Protein AF-A0A0S8ETC2-F1 (afdb_monomer_lite)

Radius of gyration: 51.63 Å; chains: 1; bounding box: 106×114×141 Å

pLDDT: mean 85.37, std 13.75, range [19.75, 98.19]

Sequence (988 aa):
MWVIIGAAGIAVIIIAAILFFALSGGGDYMVLGFPSRSGKMDVELLRLGDSVQDAVRLVNDAEVGFDNLVVFDDAEFDKIIESGGFLPASDYVFVIYRDDEEIFIEYMKIGDDRTEIAVEAEGALNVSVYPDSNTLLYSEKKNERTRCFYVPFGEFETRLGRGDRCYFSPDGTKIFVEEIDVDEYNLSVVDVKSGKETKLISQDEPIEDFIVSGDGEYIVYQEITSSGYQLFMVDTKEGKEDPIGEDYYSILNFQFLPMGHNGFFVAENYDGTLSLIDFEDANTVTSALYLTAMSGPSGKHLIYTVGDEEEENTIYSYSFSRGASEEILNGKAIIFSILDSPEKVIIFDIDTDDEAVLAYTCDMDGGNLVEMLDEELIEFEGVFHALGQKSIFLLFETEDGMALYATSTDSDTEGYYLIEEWFDIELLTQSTDDKTLVFAGMEDDGDDFTLYSVEIAENGRIIELDDTGDRFRNAVFTPNNKSVIYTVVTGSNPDDVVVNQVSAFGEGRPEELFDEAILVDVAWGDLRPFGFLDWYVVQQGTSYCPGATLLVDAVEVESELVDEEGACFRMTASEGDIVTFATYTDQPSANFDLFMSLYDRDGILLGENDDSEWNLDPRLTYTFEDAGIYFLKVNERNDALGEFRIEMGLREDALEDARQIEVDDTARGTITGDSGLYFPSEDAELYGDIYYFEADEDSHVVIEVTTATRSDLDPFVILLNADGEQIGWDDNSGGGSDARIFHSIGTPERFYFVVTDANEGGPPATGDDFSYEVSISYREGVSVAVLDYSSRGGMTYYSGTPENYYQKIVDMLAADTTGIFINVDVVTDLSASTLSQYDRLVLPDNGVPDDDLEAVERWFTAGKTILVTDSAASYIAYTGFMWADAAGDHGEKDYWEYRTISPLEIVASSGTTAGFSVGQTLSTKETDAWLYVDKLPADATLLAVYANDSNLAGIVERVVPGHGKIVFFGPMVRDVDDWGTLIANALR

Structure (mmCIF, N/CA/C/O backbone):
data_AF-A0A0S8ETC2-F1
#
_entry.id   AF-A0A0S8ETC2-F1
#
loop_
_atom_site.group_PDB
_atom_site.id
_atom_site.type_symbol
_atom_site.label_atom_id
_atom_site.label_alt_id
_atom_site.label_comp_id
_atom_site.label_asym_id
_atom_site.label_entity_id
_atom_site.label_seq_id
_atom_site.pdbx_PDB_ins_code
_atom_site.Cartn_x
_atom_site.Cartn_y
_atom_site.Cartn_z
_atom_site.occupancy
_atom_site.B_iso_or_equiv
_atom_site.auth_seq_id
_atom_site.auth_comp_id
_atom_site.auth_asym_id
_atom_site.auth_atom_id
_atom_site.pdbx_PDB_model_num
ATOM 1 N N . MET A 1 1 ? -29.036 -61.890 17.347 1.00 29.09 1 MET A N 1
ATOM 2 C CA . MET A 1 1 ? -28.087 -62.894 17.870 1.00 29.09 1 MET A CA 1
ATOM 3 C C . MET A 1 1 ? -27.467 -62.269 19.109 1.00 29.09 1 MET A C 1
ATOM 5 O O . MET A 1 1 ? -26.798 -61.278 18.912 1.00 29.09 1 MET A O 1
ATOM 9 N N . TRP A 1 2 ? -27.840 -62.759 20.307 1.00 20.88 2 TRP A N 1
ATOM 10 C CA . TRP A 1 2 ? -27.215 -62.644 21.653 1.00 20.88 2 TRP A CA 1
ATOM 11 C C . TRP A 1 2 ? -26.435 -61.363 22.065 1.00 20.88 2 TRP A C 1
ATOM 13 O O . TRP A 1 2 ? -25.627 -60.899 21.287 1.00 20.88 2 TRP A O 1
ATOM 23 N N . VAL A 1 3 ? -26.423 -60.793 23.283 1.00 20.81 3 VAL A N 1
ATOM 24 C CA . VAL A 1 3 ? -27.084 -60.878 24.611 1.00 20.81 3 VAL A CA 1
ATOM 25 C C . VAL A 1 3 ? -26.464 -59.705 25.438 1.00 20.81 3 VAL A C 1
ATOM 27 O O . VAL A 1 3 ? -25.248 -59.576 25.426 1.00 20.81 3 VAL A O 1
ATOM 30 N N . ILE A 1 4 ? -27.291 -58.861 26.090 1.00 22.94 4 ILE A N 1
ATOM 31 C CA . ILE A 1 4 ? -27.287 -58.376 27.511 1.00 22.94 4 ILE A CA 1
ATOM 32 C C . ILE A 1 4 ? -25.914 -58.266 28.259 1.00 22.94 4 ILE A C 1
ATOM 34 O O . ILE A 1 4 ? -25.164 -59.233 28.259 1.00 22.94 4 ILE A O 1
ATOM 38 N N . ILE A 1 5 ? -25.521 -57.188 28.975 1.00 23.19 5 ILE A N 1
ATOM 39 C CA . ILE A 1 5 ? -25.886 -56.669 30.340 1.00 23.19 5 ILE A CA 1
ATOM 40 C C . ILE A 1 5 ? -24.960 -55.437 30.574 1.00 23.19 5 ILE A C 1
ATOM 42 O O . ILE A 1 5 ? -23.805 -55.516 30.183 1.00 23.19 5 ILE A O 1
ATOM 46 N N . GLY A 1 6 ? -25.307 -54.311 31.213 1.00 19.75 6 GLY A N 1
ATOM 47 C CA . GLY A 1 6 ? -26.477 -53.924 32.001 1.00 19.75 6 GLY A CA 1
ATOM 48 C C . GLY A 1 6 ? -26.290 -52.554 32.684 1.00 19.75 6 GLY A C 1
ATOM 49 O O . GLY A 1 6 ? -25.161 -52.179 32.963 1.00 19.75 6 GLY A O 1
ATOM 50 N N . ALA A 1 7 ? -27.434 -51.928 33.008 1.00 20.00 7 ALA A N 1
ATOM 51 C CA . ALA A 1 7 ? -27.754 -51.199 34.253 1.00 20.00 7 ALA A CA 1
ATOM 52 C C . ALA A 1 7 ? -26.925 -49.951 34.635 1.00 20.00 7 ALA A C 1
ATOM 54 O O . ALA A 1 7 ? -25.714 -49.944 34.533 1.00 20.00 7 ALA A O 1
ATOM 55 N N . ALA A 1 8 ? -27.446 -48.899 35.261 1.00 20.88 8 ALA A N 1
ATOM 56 C CA . ALA A 1 8 ? -28.764 -48.378 35.618 1.00 20.88 8 ALA A CA 1
ATOM 57 C C . ALA A 1 8 ? -28.421 -47.096 36.405 1.00 20.88 8 ALA A C 1
ATOM 59 O O . ALA A 1 8 ? -27.533 -47.152 37.254 1.00 20.88 8 ALA A O 1
ATOM 60 N N . GLY A 1 9 ? -29.102 -45.973 36.180 1.00 21.11 9 GLY A N 1
ATOM 61 C CA . GLY A 1 9 ? -28.882 -44.788 37.017 1.00 21.11 9 GLY A CA 1
ATOM 62 C C . GLY A 1 9 ? -29.297 -43.484 36.362 1.00 21.11 9 GLY A C 1
ATOM 63 O O . GLY A 1 9 ? -28.463 -42.764 35.836 1.00 21.11 9 GLY A O 1
ATOM 64 N N . ILE A 1 10 ? -30.593 -43.193 36.416 1.00 24.62 10 ILE A N 1
ATOM 65 C CA . ILE A 1 10 ? -31.148 -41.864 36.161 1.00 24.62 10 ILE A CA 1
ATOM 66 C C . ILE A 1 10 ? -30.579 -40.918 37.225 1.00 24.62 10 ILE A C 1
ATOM 68 O O . ILE A 1 10 ? -30.929 -41.037 38.399 1.00 24.62 10 ILE A O 1
ATOM 72 N N . ALA A 1 11 ? -29.717 -39.997 36.807 1.00 19.75 11 ALA A N 1
ATOM 73 C CA . ALA A 1 11 ? -29.446 -38.759 37.516 1.00 19.75 11 ALA A CA 1
ATOM 74 C C . ALA A 1 11 ? -29.977 -37.632 36.632 1.00 19.75 11 ALA A C 1
ATOM 76 O O . ALA A 1 11 ? -29.430 -37.338 35.574 1.00 19.75 11 ALA A O 1
ATOM 77 N N . VAL A 1 12 ? -31.104 -37.065 37.056 1.00 22.89 12 VAL A N 1
ATOM 78 C CA . VAL A 1 12 ? -31.564 -35.754 36.612 1.00 22.89 12 VAL A CA 1
ATOM 79 C C . VAL A 1 12 ? -30.483 -34.771 37.050 1.00 22.89 12 VAL A C 1
ATOM 81 O O . VAL A 1 12 ? -30.397 -34.443 38.232 1.00 22.89 12 VAL A O 1
ATOM 84 N N . ILE A 1 13 ? -29.614 -34.374 36.125 1.00 20.55 13 ILE A N 1
ATOM 85 C CA . ILE A 1 13 ? -28.779 -33.191 36.292 1.00 20.55 13 ILE A CA 1
ATOM 86 C C . ILE A 1 13 ? -29.603 -32.061 35.697 1.00 20.55 13 ILE A C 1
ATOM 88 O O . ILE A 1 13 ? -29.845 -32.011 34.494 1.00 20.55 13 ILE A O 1
ATOM 92 N N . ILE A 1 14 ? -30.114 -31.216 36.586 1.00 21.00 14 ILE A N 1
ATOM 93 C CA . ILE A 1 14 ? -30.571 -29.877 36.244 1.00 21.00 14 ILE A CA 1
ATOM 94 C C . ILE A 1 14 ? -29.328 -29.183 35.684 1.00 21.00 14 ILE A C 1
ATOM 96 O O . ILE A 1 14 ? -28.447 -28.798 36.449 1.00 21.00 14 ILE A O 1
ATOM 100 N N . ILE A 1 15 ? -29.212 -29.115 34.359 1.00 22.47 15 ILE A N 1
ATOM 101 C CA . ILE A 1 15 ? -28.308 -28.171 33.713 1.00 22.47 15 ILE A CA 1
ATOM 102 C C . ILE A 1 15 ? -29.004 -26.828 33.895 1.00 22.47 15 ILE A C 1
ATOM 104 O O . ILE A 1 15 ? -29.907 -26.469 33.145 1.00 22.47 15 ILE A O 1
ATOM 108 N N . ALA A 1 16 ? -28.667 -26.146 34.987 1.00 21.23 16 ALA A N 1
ATOM 109 C CA . ALA A 1 16 ? -28.783 -24.705 35.010 1.00 21.23 16 ALA A CA 1
ATOM 110 C C . ALA A 1 16 ? -27.763 -24.223 33.977 1.00 21.23 16 ALA A C 1
ATOM 112 O O . ALA A 1 16 ? -26.567 -24.200 34.254 1.00 21.23 16 ALA A O 1
ATOM 113 N N . ALA A 1 17 ? -28.232 -23.957 32.759 1.00 23.00 17 ALA A N 1
ATOM 114 C CA . ALA A 1 17 ? -27.534 -23.063 31.857 1.00 23.00 17 ALA A CA 1
ATOM 115 C C . ALA A 1 17 ? -27.609 -21.690 32.530 1.00 23.00 17 ALA A C 1
ATOM 117 O O . ALA A 1 17 ? -28.601 -20.976 32.413 1.00 23.00 17 ALA A O 1
ATOM 118 N N . ILE A 1 18 ? -26.629 -21.413 33.385 1.00 23.84 18 ILE A N 1
ATOM 119 C CA . ILE A 1 18 ? -26.331 -20.052 33.795 1.00 23.84 18 ILE A CA 1
ATOM 120 C C . ILE A 1 18 ? -25.653 -19.473 32.560 1.00 23.84 18 ILE A C 1
ATOM 122 O O . ILE A 1 18 ? -24.524 -19.852 32.256 1.00 23.84 18 ILE A O 1
ATOM 126 N N . LEU A 1 19 ? -26.394 -18.656 31.807 1.00 28.14 19 LEU A N 1
ATOM 127 C CA . LEU A 1 19 ? -25.774 -17.656 30.951 1.00 28.14 19 LEU A CA 1
ATOM 128 C C . LEU A 1 19 ? -24.818 -16.875 31.855 1.00 28.14 19 LEU A C 1
ATOM 130 O O . LEU A 1 19 ? -25.259 -16.253 32.825 1.00 28.14 19 LEU A O 1
ATOM 134 N N . PHE A 1 20 ? -23.520 -16.999 31.602 1.00 28.50 20 PHE A N 1
ATOM 135 C CA . PHE A 1 20 ? -22.532 -16.106 32.178 1.00 28.50 20 PHE A CA 1
ATOM 136 C C . PHE A 1 20 ? -22.699 -14.768 31.457 1.00 28.50 20 PHE A C 1
ATOM 138 O O . PHE A 1 20 ? -22.079 -14.537 30.433 1.00 28.50 20 PHE A O 1
ATOM 145 N N . PHE A 1 21 ? -23.561 -13.900 31.980 1.00 35.59 21 PHE A N 1
ATOM 146 C CA . PHE A 1 21 ? -23.133 -12.513 32.066 1.00 35.59 21 PHE A CA 1
ATOM 147 C C . PHE A 1 21 ? -22.046 -12.519 33.135 1.00 35.59 21 PHE A C 1
ATOM 149 O O . PHE A 1 21 ? -22.265 -13.087 34.216 1.00 35.59 21 PHE A O 1
ATOM 156 N N . ALA A 1 22 ? -20.877 -11.957 32.847 1.00 35.97 22 ALA A N 1
ATOM 157 C CA . ALA A 1 22 ? -19.937 -11.596 33.890 1.00 35.97 22 ALA A CA 1
ATOM 158 C C . ALA A 1 22 ? -20.603 -10.502 34.738 1.00 35.97 22 ALA A C 1
ATOM 160 O O . ALA A 1 22 ? -20.347 -9.317 34.585 1.00 35.97 22 ALA A O 1
ATOM 161 N N . LEU A 1 23 ? -21.518 -10.896 35.631 1.00 40.28 23 LEU A N 1
ATOM 162 C CA . LEU A 1 23 ? -21.873 -10.069 36.768 1.00 40.28 23 LEU A CA 1
ATOM 163 C C . LEU A 1 23 ? -20.545 -9.803 37.465 1.00 40.28 23 LEU A C 1
ATOM 165 O O . LEU A 1 23 ? -19.955 -10.737 38.021 1.00 40.28 23 LEU A O 1
ATOM 169 N N . SER A 1 24 ? -20.063 -8.562 37.401 1.00 49.44 24 SER A N 1
ATOM 170 C CA . SER A 1 24 ? -18.965 -8.153 38.262 1.00 49.44 24 SER A CA 1
ATOM 171 C C . SER A 1 24 ? -19.347 -8.546 39.694 1.00 49.44 24 SER A C 1
ATOM 173 O O . SER A 1 24 ? -20.527 -8.531 40.082 1.00 49.44 24 SER A O 1
ATOM 175 N N . GLY A 1 25 ? -18.370 -8.940 40.508 1.00 51.06 25 GLY A N 1
ATOM 176 C CA . GLY A 1 25 ? -18.619 -9.335 41.897 1.00 51.06 25 GLY A CA 1
ATOM 177 C C . GLY A 1 25 ? -19.242 -8.217 42.748 1.00 51.06 25 GLY A C 1
ATOM 178 O O . GLY A 1 25 ? -19.633 -8.445 43.895 1.00 51.06 25 GLY A O 1
ATOM 179 N N . GLY A 1 26 ? -19.388 -7.018 42.172 1.00 58.09 26 GLY A N 1
ATOM 180 C CA . GLY A 1 26 ? -19.931 -5.825 42.786 1.00 58.09 26 GLY A CA 1
ATOM 181 C C . GLY A 1 26 ? -21.420 -5.821 43.090 1.00 58.09 26 GLY A C 1
ATOM 182 O O . GLY A 1 26 ? -21.820 -5.026 43.923 1.00 58.09 26 GLY A O 1
ATOM 183 N N . GLY A 1 27 ? -22.265 -6.690 42.534 1.00 78.38 27 GLY A N 1
ATOM 184 C CA . GLY A 1 27 ? -23.688 -6.739 42.918 1.00 78.38 27 GLY A CA 1
ATOM 185 C C . GLY A 1 27 ? -24.478 -5.466 42.557 1.00 78.38 27 GLY A C 1
ATOM 186 O O . GLY A 1 27 ? -24.536 -5.104 41.392 1.00 78.38 27 GLY A O 1
ATOM 187 N N . ASP A 1 28 ? -25.117 -4.800 43.533 1.00 86.56 28 ASP A N 1
ATOM 188 C CA . ASP A 1 28 ? -25.993 -3.627 43.300 1.00 86.56 28 ASP A CA 1
ATOM 189 C C . ASP A 1 28 ? -25.261 -2.275 43.492 1.00 86.56 28 ASP A C 1
ATOM 191 O O . ASP A 1 28 ? -25.861 -1.306 43.963 1.00 86.56 28 ASP A O 1
ATOM 195 N N . TYR A 1 29 ? -23.951 -2.209 43.241 1.00 90.69 29 TYR A N 1
ATOM 196 C CA . TYR A 1 29 ? -23.145 -1.000 43.461 1.00 90.69 29 TYR A CA 1
ATOM 197 C C . TYR A 1 29 ? -23.042 -0.117 42.210 1.00 90.69 29 TYR A C 1
ATOM 199 O O . TYR A 1 29 ? -23.080 -0.602 41.083 1.00 90.69 29 TYR A O 1
ATOM 207 N N . MET A 1 30 ? -22.890 1.186 42.439 1.00 91.56 30 MET A N 1
ATOM 208 C CA . MET A 1 30 ? -22.767 2.245 41.439 1.00 91.56 30 MET A CA 1
ATOM 209 C C . MET A 1 30 ? -21.558 3.121 41.761 1.00 91.56 30 MET A C 1
ATOM 211 O O . MET A 1 30 ? -21.268 3.366 42.937 1.00 91.56 30 MET A O 1
ATOM 215 N N . VAL A 1 31 ? -20.908 3.635 40.723 1.00 91.50 31 VAL A N 1
ATOM 216 C CA . VAL A 1 31 ? -19.925 4.715 40.816 1.00 91.50 31 VAL A CA 1
ATOM 217 C C . VAL A 1 31 ? -20.613 6.014 40.407 1.00 91.50 31 VAL A C 1
ATOM 219 O O . VAL A 1 31 ? -21.174 6.118 39.315 1.00 91.50 31 VAL A O 1
ATOM 222 N N . LEU A 1 32 ? -20.591 6.996 41.302 1.00 92.06 32 LEU A N 1
ATOM 223 C CA . LEU A 1 32 ? -21.165 8.322 41.099 1.00 92.06 32 LEU A CA 1
ATOM 224 C C . LEU A 1 32 ? -20.053 9.365 41.051 1.00 92.06 32 LEU A C 1
ATOM 226 O O . LEU A 1 32 ? -19.127 9.335 41.861 1.00 92.06 32 LEU A O 1
ATOM 230 N N . GLY A 1 33 ? -20.168 10.297 40.112 1.00 91.19 33 GLY A N 1
ATOM 231 C CA . GLY A 1 33 ? -19.297 11.457 39.992 1.00 91.19 33 GLY A CA 1
ATOM 232 C C . GLY A 1 33 ? -20.050 12.733 40.349 1.00 91.19 33 GLY A C 1
ATOM 233 O O . GLY A 1 33 ? -21.120 12.973 39.803 1.00 91.19 33 GLY A O 1
ATOM 234 N N . PHE A 1 34 ? -19.490 13.557 41.229 1.00 92.50 34 PHE A N 1
ATOM 235 C CA . PHE A 1 34 ? -20.034 14.858 41.624 1.00 92.50 34 PHE A CA 1
ATOM 236 C C . PHE A 1 34 ? -19.119 15.975 41.103 1.00 92.50 34 PHE A C 1
ATOM 238 O O . PHE A 1 34 ? -18.131 16.327 41.763 1.00 92.50 34 PHE A O 1
ATOM 245 N N . PRO A 1 35 ? -19.361 16.482 39.882 1.00 91.56 35 PRO A N 1
ATOM 246 C CA . PRO A 1 35 ? -18.553 17.539 39.295 1.00 91.56 35 PRO A CA 1
ATOM 247 C C . PRO A 1 35 ? -18.775 18.884 39.995 1.00 91.56 35 PRO A C 1
ATOM 249 O O . PRO A 1 35 ? -19.870 19.264 40.389 1.00 91.56 35 PRO A O 1
ATOM 252 N N . SER A 1 36 ? -17.701 19.652 40.099 1.00 91.31 36 SER A N 1
ATOM 253 C CA . SER A 1 36 ? -17.703 21.054 40.496 1.00 91.31 36 SER A CA 1
ATOM 254 C C . SER A 1 36 ? -17.801 21.958 39.268 1.00 91.31 36 SER A C 1
ATOM 256 O O . SER A 1 36 ? -17.433 21.578 38.157 1.00 91.31 36 SER A O 1
ATOM 258 N N . ARG A 1 37 ? -18.135 23.235 39.477 1.00 88.50 37 ARG A N 1
ATOM 259 C CA . ARG A 1 37 ? -18.111 24.267 38.417 1.00 88.50 37 ARG A CA 1
ATOM 260 C C . ARG A 1 37 ? -16.786 24.409 37.673 1.00 88.50 37 ARG A C 1
ATOM 262 O O . ARG A 1 37 ? -16.765 24.956 36.576 1.00 88.50 37 ARG A O 1
ATOM 269 N N . SER A 1 38 ? -15.673 24.012 38.290 1.00 86.56 38 SER A N 1
ATOM 270 C CA . SER A 1 38 ? -14.352 24.024 37.652 1.00 86.56 38 SER A CA 1
ATOM 271 C C . SER A 1 38 ? -14.089 22.813 36.755 1.00 86.56 38 SER A C 1
ATOM 273 O O . SER A 1 38 ? -13.069 22.810 36.079 1.00 86.56 38 SER A O 1
ATOM 275 N N . GLY A 1 39 ? -14.969 21.808 36.753 1.00 81.62 39 GLY A N 1
ATOM 276 C CA . GLY A 1 39 ? -14.798 20.547 36.025 1.00 81.62 39 GLY A CA 1
ATOM 277 C C . GLY A 1 39 ? -14.082 19.446 36.815 1.00 81.62 39 GLY A C 1
ATOM 278 O O . GLY A 1 39 ? -14.037 18.313 36.355 1.00 81.62 39 GLY A O 1
ATOM 279 N N . LYS A 1 40 ? -13.564 19.743 38.015 1.00 88.06 40 LYS A N 1
ATOM 280 C CA . LYS A 1 40 ? -13.043 18.730 38.952 1.00 88.06 40 LYS A CA 1
ATOM 281 C C . LYS A 1 40 ? -14.180 17.943 39.594 1.00 88.06 40 LYS A C 1
ATOM 283 O O . LYS A 1 40 ? -15.227 18.541 39.827 1.00 88.06 40 LYS A O 1
ATOM 288 N N . MET A 1 41 ? -13.972 16.673 39.927 1.00 87.94 41 MET A N 1
ATOM 289 C CA . MET A 1 41 ? -15.018 15.743 40.358 1.00 87.94 41 MET A CA 1
ATOM 290 C C . MET A 1 41 ? -14.632 14.986 41.638 1.00 87.94 41 MET A C 1
ATOM 292 O O . MET A 1 41 ? -13.505 14.505 41.772 1.00 87.94 41 MET A O 1
ATOM 296 N N . ASP A 1 42 ? -15.581 14.867 42.570 1.00 90.75 42 ASP A N 1
ATOM 297 C CA . ASP A 1 42 ? -15.537 13.858 43.637 1.00 90.75 42 ASP A CA 1
ATOM 298 C C . ASP A 1 42 ? -16.120 12.551 43.081 1.00 90.75 42 ASP A C 1
ATOM 300 O O . ASP A 1 42 ? -17.171 12.574 42.442 1.00 90.75 42 ASP A O 1
ATOM 304 N N . VAL A 1 43 ? -15.467 11.412 43.320 1.00 91.19 43 VAL A N 1
ATOM 305 C CA . VAL A 1 43 ? -15.948 10.099 42.851 1.00 91.19 43 VAL A CA 1
ATOM 306 C C . VAL A 1 43 ? -16.265 9.226 44.054 1.00 91.19 43 VAL A C 1
ATOM 308 O O . VAL A 1 43 ? -15.424 9.047 44.939 1.00 91.19 43 VAL A O 1
ATOM 311 N N . GLU A 1 44 ? -17.475 8.678 44.101 1.00 91.81 44 GLU A N 1
ATOM 312 C CA . GLU A 1 44 ? -17.984 7.919 45.240 1.00 91.81 44 GLU A CA 1
ATOM 313 C C . GLU A 1 44 ? -18.614 6.588 44.800 1.00 91.81 44 GLU A C 1
ATOM 315 O O . GLU A 1 44 ? -19.292 6.496 43.779 1.00 91.81 44 GLU A O 1
ATOM 320 N N . LEU A 1 45 ? -18.394 5.542 45.595 1.00 92.44 45 LEU A N 1
ATOM 321 C CA . LEU A 1 45 ? -18.982 4.216 45.444 1.00 92.44 45 LEU A CA 1
ATOM 322 C C . LEU A 1 45 ? -20.192 4.094 46.377 1.00 92.44 45 LEU A C 1
ATOM 324 O O . LEU A 1 45 ? -20.067 4.242 47.596 1.00 92.44 45 LEU A O 1
ATOM 328 N N . LEU A 1 46 ? -21.359 3.772 45.824 1.00 92.12 46 LEU A N 1
ATOM 329 C CA . LEU A 1 46 ? -22.614 3.697 46.570 1.00 92.12 46 LEU A CA 1
ATOM 330 C C . LEU A 1 46 ? -23.425 2.470 46.160 1.00 92.12 46 LEU A C 1
ATOM 332 O O . LEU A 1 46 ? -23.447 2.079 44.998 1.00 92.12 46 LEU A O 1
ATOM 336 N N . ARG A 1 47 ? -24.141 1.864 47.106 1.00 90.44 47 ARG A N 1
ATOM 337 C CA . ARG A 1 47 ? -25.100 0.806 46.788 1.00 90.44 47 ARG A CA 1
ATOM 338 C C . ARG A 1 47 ? -26.446 1.401 46.377 1.00 90.44 47 ARG A C 1
ATOM 340 O O . ARG A 1 47 ? -26.941 2.329 47.013 1.00 90.44 47 ARG A O 1
ATOM 347 N N . LEU A 1 48 ? -27.082 0.825 45.361 1.00 88.62 48 LEU A N 1
ATOM 348 C CA . LEU A 1 48 ? -28.407 1.236 44.910 1.00 88.62 48 LEU A CA 1
ATOM 349 C C . LEU A 1 48 ? -29.427 1.240 46.064 1.00 88.62 48 LEU A C 1
ATOM 351 O O . LEU A 1 48 ? -29.674 0.215 46.706 1.00 88.62 48 LEU A O 1
ATOM 355 N N . GLY A 1 49 ? -30.047 2.402 46.290 1.00 86.12 49 GLY A N 1
ATOM 356 C CA . GLY A 1 49 ? -31.049 2.639 47.334 1.00 86.12 49 GLY A CA 1
ATOM 357 C C . GLY A 1 49 ? -30.500 3.136 48.678 1.00 86.12 49 GLY A C 1
ATOM 358 O O . GLY A 1 49 ? -31.303 3.486 49.548 1.00 86.12 49 GLY A O 1
ATOM 359 N N . ASP A 1 50 ? -29.177 3.191 48.854 1.00 90.50 50 ASP A N 1
ATOM 360 C CA . ASP A 1 50 ? -28.550 3.796 50.032 1.00 90.50 50 ASP A CA 1
ATOM 361 C C . ASP A 1 50 ? -28.461 5.330 49.894 1.00 90.50 50 ASP A C 1
ATOM 363 O O . ASP A 1 50 ? -28.590 5.905 48.813 1.00 90.50 50 ASP A O 1
ATOM 367 N N . SER A 1 51 ? -28.276 6.019 51.022 1.00 87.88 51 SER A N 1
ATOM 368 C CA . SER A 1 51 ? -28.093 7.475 51.060 1.00 87.88 51 SER A CA 1
ATOM 369 C C . SER A 1 51 ? -26.661 7.833 50.665 1.00 87.88 51 SER A C 1
ATOM 371 O O . SER A 1 51 ? -25.734 7.168 51.113 1.00 87.88 51 SER A O 1
ATOM 373 N N . VAL A 1 52 ? -26.447 8.948 49.956 1.00 86.44 52 VAL A N 1
ATOM 374 C CA . VAL A 1 52 ? -25.093 9.439 49.605 1.00 86.44 52 VAL A CA 1
ATOM 375 C C . VAL A 1 52 ? -24.179 9.627 50.830 1.00 86.44 52 VAL A C 1
ATOM 377 O O . VAL A 1 52 ? -22.968 9.506 50.747 1.00 86.44 52 VAL A O 1
ATOM 380 N N . GLN A 1 53 ? -24.748 9.845 52.022 1.00 86.75 53 GLN A N 1
ATOM 381 C CA . GLN A 1 53 ? -23.972 9.915 53.273 1.00 86.75 53 GLN A CA 1
ATOM 382 C C . GLN A 1 53 ? -23.293 8.594 53.667 1.00 86.75 53 GLN A C 1
ATOM 384 O O . GLN A 1 53 ? -22.386 8.612 54.499 1.00 86.75 53 GLN A O 1
ATOM 389 N N . ASP A 1 54 ? -23.768 7.475 53.122 1.00 88.69 54 ASP A N 1
ATOM 390 C CA . ASP A 1 54 ? -23.223 6.135 53.322 1.00 88.69 54 ASP A CA 1
ATOM 391 C C . ASP A 1 54 ? -22.258 5.736 52.184 1.00 88.69 54 ASP A C 1
ATOM 393 O O . ASP A 1 54 ? -21.723 4.626 52.207 1.00 88.69 54 ASP A O 1
ATOM 397 N N . ALA A 1 55 ? -22.019 6.624 51.206 1.00 90.88 55 ALA A N 1
ATOM 398 C CA . ALA A 1 55 ? -21.106 6.377 50.097 1.00 90.88 55 ALA A CA 1
ATOM 399 C C . ALA A 1 55 ? -19.648 6.280 50.574 1.00 90.88 55 ALA A C 1
ATOM 401 O O . ALA A 1 55 ? -19.211 6.974 51.500 1.00 90.88 55 ALA A O 1
ATOM 402 N N . VAL A 1 56 ? -18.880 5.415 49.916 1.00 92.38 56 VAL A N 1
ATOM 403 C CA . VAL A 1 56 ? -17.437 5.299 50.123 1.00 92.38 56 VAL A CA 1
ATOM 404 C C . VAL A 1 56 ? -16.745 6.183 49.099 1.00 92.38 56 VAL A C 1
ATOM 406 O O . VAL A 1 56 ? -16.878 5.980 47.897 1.00 92.38 56 VAL A O 1
ATOM 409 N N . ARG A 1 57 ? -15.990 7.172 49.569 1.00 91.62 57 ARG A N 1
ATOM 410 C CA . ARG A 1 57 ? -15.242 8.063 48.684 1.00 91.62 57 ARG A CA 1
ATOM 411 C C . ARG A 1 57 ? -14.078 7.324 48.032 1.00 91.62 57 ARG A C 1
ATOM 413 O O . ARG A 1 57 ? -13.248 6.763 48.745 1.00 91.62 57 ARG A O 1
ATOM 420 N N . LEU A 1 58 ? -14.023 7.371 46.704 1.00 90.44 58 LEU A N 1
ATOM 421 C CA . LEU A 1 58 ? -12.902 6.880 45.910 1.00 90.44 58 LEU A CA 1
ATOM 422 C C . LEU A 1 58 ? -11.882 8.001 45.702 1.00 90.44 58 LEU A C 1
ATOM 424 O O . LEU A 1 58 ? -10.722 7.835 46.048 1.00 90.44 58 LEU A O 1
ATOM 428 N N . VAL A 1 59 ? -12.327 9.166 45.218 1.00 89.62 59 VAL A N 1
ATOM 429 C CA . VAL A 1 59 ? -11.460 10.312 44.883 1.00 89.62 59 VAL A CA 1
ATOM 430 C C . VAL A 1 59 ? -12.107 11.623 45.318 1.00 89.62 59 VAL A C 1
ATOM 432 O O . VAL A 1 59 ? -13.327 11.707 45.454 1.00 89.62 59 VAL A O 1
ATOM 435 N N . ASN A 1 60 ? -11.284 12.643 45.573 1.00 90.50 60 ASN A N 1
ATOM 436 C CA . ASN A 1 60 ? -11.723 13.960 46.021 1.00 90.50 60 ASN A CA 1
ATOM 437 C C . ASN A 1 60 ? -11.090 15.091 45.197 1.00 90.50 60 ASN A C 1
ATOM 439 O O . ASN A 1 60 ? -9.870 15.227 45.218 1.00 90.50 60 ASN A O 1
ATOM 443 N N . ASP A 1 61 ? -11.910 15.969 44.618 1.00 89.00 61 ASP A N 1
ATOM 444 C CA . ASP A 1 61 ? -11.524 17.211 43.927 1.00 89.00 61 ASP A CA 1
ATOM 445 C C . ASP A 1 61 ? -10.400 17.027 42.888 1.00 89.00 61 ASP A C 1
ATOM 447 O O . ASP A 1 61 ? -9.432 17.798 42.826 1.00 89.00 61 ASP A O 1
ATOM 451 N N . ALA A 1 62 ? -10.534 15.989 42.063 1.00 85.94 62 ALA A N 1
ATOM 452 C CA . ALA A 1 62 ? -9.560 15.654 41.033 1.00 85.94 62 ALA A CA 1
ATOM 453 C C . ALA A 1 62 ? -10.091 15.949 39.630 1.00 85.94 62 ALA A C 1
ATOM 455 O O . ALA A 1 62 ? -11.299 16.020 39.405 1.00 85.94 62 ALA A O 1
ATOM 456 N N . GLU A 1 63 ? -9.187 16.128 38.673 1.00 85.38 63 GLU A N 1
ATOM 457 C CA . GLU A 1 63 ? -9.566 16.055 37.265 1.00 85.38 63 GLU A CA 1
ATOM 458 C C . GLU A 1 63 ? -9.774 14.581 36.929 1.00 85.38 63 GLU A C 1
ATOM 460 O O . GLU A 1 63 ? -8.949 13.748 37.292 1.00 85.38 63 GLU A O 1
ATOM 465 N N . VAL A 1 64 ? -10.892 14.248 36.292 1.00 76.62 64 VAL A N 1
ATOM 466 C CA . VAL A 1 64 ? -11.283 12.870 35.979 1.00 76.62 64 VAL A CA 1
ATOM 467 C C . VAL A 1 64 ? -11.805 12.849 34.538 1.00 76.62 64 VAL A C 1
ATOM 469 O O . VAL A 1 64 ? -12.376 13.843 34.090 1.00 76.62 64 VAL A O 1
ATOM 472 N N . GLY A 1 65 ? -11.561 11.774 33.785 1.00 63.34 65 GLY A N 1
ATOM 473 C CA . GLY A 1 65 ? -12.031 11.650 32.393 1.00 63.34 65 GLY A CA 1
ATOM 474 C C . GLY A 1 65 ? -11.150 12.343 31.353 1.00 63.34 65 GLY A C 1
ATOM 475 O O . GLY A 1 65 ? -11.651 12.852 30.356 1.00 63.34 65 GLY A O 1
ATOM 476 N N . PHE A 1 66 ? -9.841 12.399 31.604 1.00 55.56 66 PHE A N 1
ATOM 477 C CA . PHE A 1 66 ? -8.832 13.007 30.723 1.00 55.56 66 PHE A CA 1
ATOM 478 C C . PHE A 1 66 ? -7.964 11.976 29.977 1.00 55.56 66 PHE A C 1
ATOM 480 O O . PHE A 1 66 ? -7.171 12.391 29.137 1.00 55.56 66 PHE A O 1
ATOM 487 N N . ASP A 1 67 ? -8.086 10.682 30.294 1.00 52.72 67 ASP A N 1
ATOM 488 C CA . ASP A 1 67 ? -7.365 9.563 29.672 1.00 52.72 67 ASP A CA 1
ATOM 489 C C . ASP A 1 67 ? -8.260 8.306 29.656 1.00 52.72 67 ASP A C 1
ATOM 491 O O . ASP A 1 67 ? -9.103 8.127 30.541 1.00 52.72 67 ASP A O 1
ATOM 495 N N . ASN A 1 68 ? -8.062 7.439 28.658 1.00 52.94 68 ASN A N 1
ATOM 496 C CA . ASN A 1 68 ? -8.774 6.168 28.494 1.00 52.94 68 ASN A CA 1
ATOM 497 C C . ASN A 1 68 ? -7.953 5.022 29.112 1.00 52.94 68 ASN A C 1
ATOM 499 O O . ASN A 1 68 ? -6.756 4.912 28.844 1.00 52.94 68 ASN A O 1
ATOM 503 N N . LEU A 1 69 ? -8.582 4.152 29.910 1.00 54.75 69 LEU A N 1
ATOM 504 C CA . LEU A 1 69 ? -7.988 2.874 30.317 1.00 54.75 69 LEU A CA 1
ATOM 505 C C . LEU A 1 69 ? -8.404 1.788 29.340 1.00 54.75 69 LEU A C 1
ATOM 507 O O . LEU A 1 69 ? -9.599 1.544 29.198 1.00 54.75 69 LEU A O 1
ATOM 511 N N . VAL A 1 70 ? -7.430 1.101 28.753 1.00 53.94 70 VAL A N 1
ATOM 512 C CA . VAL A 1 70 ? -7.694 -0.118 27.992 1.00 53.94 70 VAL A CA 1
ATOM 513 C C . VAL A 1 70 ? -7.747 -1.292 28.970 1.00 53.94 70 VAL A C 1
ATOM 515 O O . VAL A 1 70 ? -6.744 -1.655 29.593 1.00 53.94 70 VAL A O 1
ATOM 518 N N . VAL A 1 71 ? -8.936 -1.856 29.169 1.00 55.78 71 VAL A N 1
ATOM 519 C CA . VAL A 1 71 ? -9.117 -3.100 29.924 1.00 55.78 71 VAL A CA 1
ATOM 520 C C . VAL A 1 71 ? -9.138 -4.243 28.923 1.00 55.78 71 VAL A C 1
ATOM 522 O O . VAL A 1 71 ? -10.036 -4.298 28.092 1.00 55.78 71 VAL A O 1
ATOM 525 N N . PHE A 1 72 ? -8.159 -5.143 29.020 1.00 51.25 72 PHE A N 1
ATOM 526 C CA . PHE A 1 72 ? -8.124 -6.352 28.205 1.00 51.25 72 PHE A CA 1
ATOM 527 C C . PHE A 1 72 ? -8.933 -7.429 28.929 1.00 51.25 72 PHE A C 1
ATOM 529 O O . PHE A 1 72 ? -8.520 -7.925 29.983 1.00 51.25 72 PHE A O 1
ATOM 536 N N . ASP A 1 73 ? -10.107 -7.745 28.386 1.00 49.88 73 ASP A N 1
ATOM 537 C CA . ASP A 1 73 ? -10.893 -8.914 28.767 1.00 49.88 73 ASP A CA 1
ATOM 538 C C . ASP A 1 73 ? -10.887 -9.908 27.601 1.00 49.88 73 ASP A C 1
ATOM 540 O O . ASP A 1 73 ? -11.006 -9.544 26.436 1.00 49.88 73 ASP A O 1
ATOM 544 N N . ASP A 1 74 ? -10.759 -11.184 27.937 1.00 42.75 74 ASP A N 1
ATOM 545 C CA . ASP A 1 74 ? -10.652 -12.328 27.033 1.00 42.75 74 ASP A CA 1
ATOM 546 C C . ASP A 1 74 ? -11.889 -12.474 26.101 1.00 42.75 74 ASP A C 1
ATOM 548 O O . ASP A 1 74 ? -11.885 -13.264 25.159 1.00 42.75 74 ASP A O 1
ATOM 552 N N . ALA A 1 75 ? -12.975 -11.733 26.338 1.00 36.28 75 ALA A N 1
ATOM 553 C CA . ALA A 1 75 ? -14.230 -11.851 25.593 1.00 36.28 75 ALA A CA 1
ATOM 554 C C . ALA A 1 75 ? -14.819 -10.525 25.076 1.00 36.28 75 ALA A C 1
ATOM 556 O O . ALA A 1 75 ? -15.853 -10.566 24.411 1.00 36.28 75 ALA A O 1
ATOM 557 N N . GLU A 1 76 ? -14.209 -9.378 25.380 1.00 44.12 76 GLU A N 1
ATOM 558 C CA . GLU A 1 76 ? -14.729 -8.052 25.031 1.00 44.12 76 GLU A CA 1
ATOM 559 C C . GLU A 1 76 ? -13.595 -7.191 24.475 1.00 44.12 76 GLU A C 1
ATOM 561 O O . GLU A 1 76 ? -12.545 -7.044 25.102 1.00 44.12 76 GLU A O 1
ATOM 566 N N . PHE A 1 77 ? -13.824 -6.599 23.303 1.00 43.03 77 PHE A N 1
ATOM 567 C CA . PHE A 1 77 ? -13.035 -5.465 22.834 1.00 43.03 77 PHE A CA 1
ATOM 568 C C . PHE A 1 77 ? -12.949 -4.395 23.938 1.00 43.03 77 PHE A C 1
ATOM 570 O O . PHE A 1 77 ? -13.913 -4.179 24.672 1.00 43.03 77 PHE A O 1
ATOM 577 N N . ASP A 1 78 ? -11.789 -3.744 24.042 1.00 48.28 78 ASP A N 1
ATOM 578 C CA . ASP A 1 78 ? -11.404 -2.671 24.966 1.00 48.28 78 ASP A CA 1
ATOM 579 C C . ASP A 1 78 ? -12.562 -1.964 25.703 1.00 48.28 78 ASP A C 1
ATOM 581 O O . ASP A 1 78 ? -13.035 -0.902 25.281 1.00 48.28 78 ASP A O 1
ATOM 585 N N . LYS A 1 79 ? -12.991 -2.480 26.868 1.00 53.00 79 LYS A N 1
ATOM 586 C CA . LYS A 1 79 ? -13.886 -1.704 27.742 1.00 53.00 79 LYS A CA 1
ATOM 587 C C . LYS A 1 79 ? -13.119 -0.475 28.223 1.00 53.00 79 LYS A C 1
ATOM 589 O O . LYS A 1 79 ? -12.279 -0.560 29.123 1.00 53.00 79 LYS A O 1
ATOM 594 N N . ILE A 1 80 ? -13.430 0.686 27.649 1.00 53.41 80 ILE A N 1
ATOM 595 C CA . ILE A 1 80 ? -12.854 1.960 28.074 1.00 53.41 80 ILE A CA 1
ATOM 596 C C . ILE A 1 80 ? -13.527 2.375 29.380 1.00 53.41 80 ILE A C 1
ATOM 598 O O . ILE A 1 80 ? -14.656 2.867 29.402 1.00 53.41 80 ILE A O 1
ATOM 602 N N . ILE A 1 81 ? -12.818 2.198 30.495 1.00 58.41 81 ILE A N 1
ATOM 603 C CA . ILE A 1 81 ? -13.256 2.749 31.778 1.00 58.41 81 ILE A CA 1
ATOM 604 C C . ILE A 1 81 ? -12.916 4.241 31.788 1.00 58.41 81 ILE A C 1
ATOM 606 O O . ILE A 1 81 ? -11.799 4.645 32.118 1.00 58.41 81 ILE A O 1
ATOM 610 N N . GLU A 1 82 ? -13.891 5.074 31.430 1.00 58.31 82 GLU A N 1
ATOM 611 C CA . GLU A 1 82 ? -13.799 6.516 31.630 1.00 58.31 82 GLU A CA 1
ATOM 612 C C . GLU A 1 82 ? -13.841 6.799 33.133 1.00 58.31 82 GLU A C 1
ATOM 614 O O . GLU A 1 82 ? -14.852 6.550 33.784 1.00 58.31 82 GLU A O 1
ATOM 619 N N . SER A 1 83 ? -12.784 7.396 33.691 1.00 60.19 83 SER A N 1
ATOM 620 C CA . SER A 1 83 ? -12.788 8.014 35.031 1.00 60.19 83 SER A CA 1
ATOM 621 C C . SER A 1 83 ? -12.839 7.076 36.244 1.00 60.19 83 SER A C 1
ATOM 623 O O . SER A 1 83 ? -12.245 7.392 37.273 1.00 60.19 83 SER A O 1
ATOM 625 N N . GLY A 1 84 ? -13.502 5.927 36.144 1.00 67.19 84 GLY A N 1
ATOM 626 C CA . GLY A 1 84 ? -13.570 4.888 37.164 1.00 67.19 84 GLY A CA 1
ATOM 627 C C . GLY A 1 84 ? -14.708 3.907 36.903 1.00 67.19 84 GLY A C 1
ATOM 628 O O . GLY A 1 84 ? -15.712 4.270 36.308 1.00 67.19 84 GLY A O 1
ATOM 629 N N . GLY A 1 85 ? -14.558 2.654 37.321 1.00 81.31 85 GLY A N 1
ATOM 630 C CA . GLY A 1 85 ? -15.516 1.614 36.958 1.00 81.31 85 GLY A CA 1
ATOM 631 C C . GLY A 1 85 ? -15.218 0.246 37.544 1.00 81.31 85 GLY A C 1
ATOM 632 O O . GLY A 1 85 ? -14.180 0.019 38.173 1.00 81.31 85 GLY A O 1
ATOM 633 N N . PHE A 1 86 ? -16.170 -0.659 37.366 1.00 84.38 86 PHE A N 1
ATOM 634 C CA . PHE A 1 86 ? -16.086 -2.043 37.798 1.00 84.38 86 PHE A CA 1
ATOM 635 C C . PHE A 1 86 ? -15.284 -2.849 36.784 1.00 84.38 86 PHE A C 1
ATOM 637 O O . PHE A 1 86 ? -15.585 -2.839 35.587 1.00 84.38 86 PHE A O 1
ATOM 644 N N . LEU A 1 87 ? -14.288 -3.586 37.277 1.00 77.69 87 LEU A N 1
ATOM 645 C CA . LEU A 1 87 ? -13.600 -4.563 36.444 1.00 77.69 87 LEU A CA 1
ATOM 646 C C . LEU A 1 87 ? -14.526 -5.755 36.155 1.00 77.69 87 LEU A C 1
ATOM 648 O O . LEU A 1 87 ? -15.079 -6.332 37.106 1.00 77.69 87 LEU A O 1
ATOM 652 N N . PRO A 1 88 ? -14.661 -6.166 34.880 1.00 72.56 88 PRO A N 1
ATOM 653 C CA . PRO A 1 88 ? -15.348 -7.399 34.514 1.00 72.56 88 PRO A CA 1
ATOM 654 C C . PRO A 1 88 ? -14.826 -8.602 35.308 1.00 72.56 88 PRO A C 1
ATOM 656 O O . PRO A 1 88 ? -13.651 -8.669 35.669 1.00 72.56 88 PRO A O 1
ATOM 659 N N . ALA A 1 89 ? -15.728 -9.527 35.653 1.00 70.81 89 ALA A N 1
ATOM 660 C CA . ALA A 1 89 ? -15.424 -10.769 36.380 1.00 70.81 89 ALA A CA 1
ATOM 661 C C . ALA A 1 89 ? -14.617 -10.618 37.699 1.00 70.81 89 ALA A C 1
ATOM 663 O O . ALA A 1 89 ? -14.089 -11.603 38.224 1.00 70.81 89 ALA A O 1
ATOM 664 N N . SER A 1 90 ? -14.562 -9.415 38.283 1.00 75.56 90 SER A N 1
ATOM 665 C CA . SER A 1 90 ? -13.725 -9.098 39.443 1.00 75.56 90 SER A CA 1
ATOM 666 C C . SER A 1 90 ? -14.509 -8.434 40.587 1.00 75.56 90 SER A C 1
ATOM 668 O O . SER A 1 90 ? -15.641 -7.983 40.419 1.00 75.56 90 SER A O 1
ATOM 670 N N . ASP A 1 91 ? -13.904 -8.389 41.780 1.00 83.25 91 ASP A N 1
ATOM 671 C CA . ASP A 1 91 ? -14.440 -7.727 42.986 1.00 83.25 91 ASP A CA 1
ATOM 672 C C . ASP A 1 91 ? -13.859 -6.309 43.165 1.00 83.25 91 ASP A C 1
ATOM 674 O O . ASP A 1 91 ? -13.908 -5.759 44.268 1.00 83.25 91 ASP A O 1
ATOM 678 N N . TYR A 1 92 ? -13.231 -5.739 42.136 1.00 86.19 92 TYR A N 1
ATOM 679 C CA . TYR A 1 92 ? -12.518 -4.467 42.231 1.00 86.19 92 TYR A CA 1
ATOM 680 C C . TYR A 1 92 ? -13.202 -3.353 41.436 1.00 86.19 92 TYR A C 1
ATOM 682 O O . TYR A 1 92 ? -13.707 -3.566 40.334 1.00 86.19 92 TYR A O 1
ATOM 690 N N . VAL A 1 93 ? -13.169 -2.149 42.005 1.00 87.88 93 VAL A N 1
ATOM 691 C CA . VAL A 1 93 ? -13.511 -0.891 41.336 1.00 87.88 93 VAL A CA 1
ATOM 692 C C . VAL A 1 93 ? -12.244 -0.055 41.178 1.00 87.88 93 VAL A C 1
ATOM 694 O O . VAL A 1 93 ? -11.425 -0.007 42.098 1.00 87.88 93 VAL A O 1
ATOM 697 N N . PHE A 1 94 ? -12.079 0.572 40.018 1.00 86.12 94 PHE A N 1
ATOM 698 C CA . PHE A 1 94 ? -10.936 1.415 39.669 1.00 86.12 94 PHE A CA 1
ATOM 699 C C . PHE A 1 94 ? -11.365 2.865 39.534 1.00 86.12 94 PHE A C 1
ATOM 701 O O . PHE A 1 94 ? -12.528 3.154 39.266 1.00 86.12 94 PHE A O 1
ATOM 708 N N . VAL A 1 95 ? -10.417 3.776 39.707 1.00 85.56 95 VAL A N 1
ATOM 709 C CA . VAL A 1 95 ? -10.595 5.202 39.451 1.00 85.56 95 VAL A CA 1
ATOM 710 C C . VAL A 1 95 ? -9.286 5.772 38.923 1.00 85.56 95 VAL A C 1
ATOM 712 O O . VAL A 1 95 ? -8.208 5.467 39.440 1.00 85.56 95 VAL A O 1
ATOM 715 N N . ILE A 1 96 ? -9.385 6.571 37.863 1.00 83.75 96 ILE A N 1
ATOM 716 C CA . ILE A 1 96 ? -8.235 7.191 37.205 1.00 83.75 96 ILE A CA 1
ATOM 717 C C . ILE A 1 96 ? -8.430 8.683 37.253 1.00 83.75 96 ILE A C 1
ATOM 719 O O . ILE A 1 96 ? -9.418 9.207 36.737 1.00 83.75 96 ILE A O 1
ATOM 723 N N . TYR A 1 97 ? -7.482 9.361 37.880 1.00 85.38 97 TYR A N 1
ATOM 724 C CA . TYR A 1 97 ? -7.587 10.787 38.092 1.00 85.38 97 TYR A CA 1
ATOM 725 C C . TYR A 1 97 ? -6.236 11.489 37.974 1.00 85.38 97 TYR A C 1
ATOM 727 O O . TYR A 1 97 ? -5.178 10.873 38.120 1.00 85.38 97 TYR A O 1
ATOM 735 N N . ARG A 1 98 ? -6.278 12.787 37.678 1.00 85.31 98 ARG A N 1
ATOM 736 C CA . ARG A 1 98 ? -5.111 13.662 37.656 1.00 85.31 98 ARG A CA 1
ATOM 737 C C . ARG A 1 98 ? -5.235 14.647 38.804 1.00 85.31 98 ARG A C 1
ATOM 739 O O . ARG A 1 98 ? -6.275 15.290 38.979 1.00 85.31 98 ARG A O 1
ATOM 746 N N . ASP A 1 99 ? -4.167 14.750 39.581 1.00 85.56 99 ASP A N 1
ATOM 747 C CA . ASP A 1 99 ? -4.004 15.794 40.585 1.00 85.56 99 ASP A CA 1
ATOM 748 C C . ASP A 1 99 ? -2.732 16.579 40.249 1.00 85.56 99 ASP A C 1
ATOM 750 O O . ASP A 1 99 ? -1.631 16.031 40.194 1.00 85.56 99 ASP A O 1
ATOM 754 N N . ASP A 1 100 ? -2.903 17.864 39.938 1.00 84.00 100 ASP A N 1
ATOM 755 C CA . ASP A 1 100 ? -1.873 18.728 39.354 1.00 84.00 100 ASP A CA 1
ATOM 756 C C . ASP A 1 100 ? -1.217 18.132 38.077 1.00 84.00 100 ASP A C 1
ATOM 758 O O . ASP A 1 100 ? -1.848 18.087 37.020 1.00 84.00 100 ASP A O 1
ATOM 762 N N . GLU A 1 101 ? 0.058 17.725 38.141 1.00 82.31 101 GLU A N 1
ATOM 763 C CA . GLU A 1 101 ? 0.826 17.162 37.011 1.00 82.31 101 GLU A CA 1
ATOM 764 C C . GLU A 1 101 ? 0.963 15.625 37.088 1.00 82.31 101 GLU A C 1
ATOM 766 O O . GLU A 1 101 ? 1.597 15.026 36.219 1.00 82.31 101 GLU A O 1
ATOM 771 N N . GLU A 1 102 ? 0.381 14.977 38.104 1.00 86.69 102 GLU A N 1
ATOM 772 C CA . GLU A 1 102 ? 0.517 13.537 38.358 1.00 86.69 102 GLU A CA 1
ATOM 773 C C . GLU A 1 102 ? -0.769 12.772 38.015 1.00 86.69 102 GLU A C 1
ATOM 775 O O . GLU A 1 102 ? -1.882 13.213 38.313 1.00 86.69 102 GLU A O 1
ATOM 780 N N . ILE A 1 103 ? -0.609 11.606 37.386 1.00 86.75 103 ILE A N 1
ATOM 781 C CA . ILE A 1 103 ? -1.682 10.661 37.080 1.00 86.75 103 ILE A CA 1
ATOM 782 C C . ILE A 1 103 ? -1.678 9.558 38.134 1.00 86.75 103 ILE A C 1
ATOM 784 O O . ILE A 1 103 ? -0.643 8.939 38.405 1.00 86.75 103 ILE A O 1
ATOM 788 N N . PHE A 1 104 ? -2.860 9.290 38.678 1.00 87.56 104 PHE A N 1
ATOM 789 C CA . PHE A 1 104 ? -3.104 8.251 39.661 1.00 87.56 104 PHE A CA 1
ATOM 790 C C . PHE A 1 104 ? -4.057 7.203 39.104 1.00 87.56 104 PHE A C 1
ATOM 792 O O . PHE A 1 104 ? -5.083 7.529 38.504 1.00 87.56 104 PHE A O 1
ATOM 799 N N . ILE A 1 105 ? -3.729 5.938 39.358 1.00 87.94 105 ILE A N 1
ATOM 800 C CA . ILE A 1 105 ? -4.667 4.825 39.217 1.00 87.94 105 ILE A CA 1
ATOM 801 C C . ILE A 1 105 ? -4.828 4.214 40.590 1.00 87.94 105 ILE A C 1
ATOM 803 O O . ILE A 1 105 ? -3.885 3.648 41.149 1.00 87.94 105 ILE A O 1
ATOM 807 N N . GLU A 1 106 ? -6.031 4.336 41.126 1.00 89.31 106 GLU A N 1
ATOM 808 C CA . GLU A 1 106 ? -6.404 3.740 42.392 1.00 89.31 106 GLU A CA 1
ATOM 809 C C . GLU A 1 106 ? -7.432 2.634 42.174 1.00 89.31 106 GLU A C 1
ATOM 811 O O . GLU A 1 106 ? -8.227 2.659 41.234 1.00 89.31 106 GLU A O 1
ATOM 816 N N . TYR A 1 107 ? -7.418 1.651 43.065 1.00 89.25 107 TYR A N 1
ATOM 817 C CA . TYR A 1 107 ? -8.374 0.556 43.060 1.00 89.25 107 TYR A CA 1
ATOM 818 C C . TYR A 1 107 ? -8.846 0.241 44.470 1.00 89.25 107 TYR A C 1
ATOM 820 O O . TYR A 1 107 ? -8.170 0.512 45.461 1.00 89.25 107 TYR A O 1
ATOM 828 N N . MET A 1 108 ? -10.028 -0.347 44.576 1.00 90.25 108 MET A N 1
ATOM 829 C CA . MET A 1 108 ? -10.615 -0.759 45.844 1.00 90.25 108 MET A CA 1
ATOM 830 C C . MET A 1 108 ? -11.310 -2.096 45.662 1.00 90.25 108 MET A C 1
ATOM 832 O O . MET A 1 108 ? -12.056 -2.290 44.704 1.00 90.25 108 MET A O 1
ATOM 836 N N . LYS A 1 109 ? -11.112 -3.016 46.609 1.00 89.12 109 LYS A N 1
ATOM 837 C CA . LYS A 1 109 ? -11.946 -4.211 46.680 1.00 89.12 109 LYS A CA 1
ATOM 838 C C . LYS A 1 109 ? -13.313 -3.846 47.252 1.00 89.12 109 LYS A C 1
ATOM 840 O O . LYS A 1 109 ? -13.408 -3.226 48.309 1.00 89.12 109 LYS A O 1
ATOM 845 N N . ILE A 1 110 ? -14.382 -4.260 46.588 1.00 86.69 110 ILE A N 1
ATOM 846 C CA . ILE A 1 110 ? -15.749 -3.921 46.981 1.00 86.69 110 ILE A CA 1
ATOM 847 C C . ILE A 1 110 ? -16.032 -4.446 48.395 1.00 86.69 110 ILE A C 1
ATOM 849 O O . ILE A 1 110 ? -15.886 -5.634 48.693 1.00 86.69 110 ILE A O 1
ATOM 853 N N . GLY A 1 111 ? -16.438 -3.529 49.277 1.00 84.62 111 GLY A N 1
ATOM 854 C CA . GLY A 1 111 ? -16.652 -3.777 50.705 1.00 84.62 111 GLY A CA 1
ATOM 855 C C . GLY A 1 111 ? -15.548 -3.244 51.627 1.00 84.62 111 GLY A C 1
ATOM 856 O O . GLY A 1 111 ? -15.767 -3.218 52.842 1.00 84.62 111 GLY A O 1
ATOM 857 N N . ASP A 1 112 ? -14.415 -2.798 51.080 1.00 89.56 112 ASP A N 1
ATOM 858 C CA . ASP A 1 112 ? -13.394 -2.054 51.825 1.00 89.56 112 ASP A CA 1
ATOM 859 C C . ASP A 1 112 ? -13.810 -0.580 52.044 1.00 89.56 112 ASP A C 1
ATOM 861 O O . ASP A 1 112 ? -14.814 -0.111 51.507 1.00 89.56 112 ASP A O 1
ATOM 865 N N . ASP A 1 113 ? -13.077 0.148 52.899 1.00 87.00 113 ASP A N 1
ATOM 866 C CA . ASP A 1 113 ? -13.405 1.522 53.325 1.00 87.00 113 ASP A CA 1
ATOM 867 C C . ASP A 1 113 ? -12.501 2.615 52.726 1.00 87.00 113 ASP A C 1
ATOM 869 O O . ASP A 1 113 ? -12.688 3.797 53.026 1.00 87.00 113 ASP A O 1
ATOM 873 N N . ARG A 1 114 ? -11.515 2.235 51.905 1.00 87.00 114 ARG A N 1
ATOM 874 C CA . ARG A 1 114 ? -10.588 3.139 51.205 1.00 87.00 114 ARG A CA 1
ATOM 875 C C . ARG A 1 114 ? -9.941 2.460 49.994 1.00 87.00 114 ARG A C 1
ATOM 877 O O . ARG A 1 114 ? -9.859 1.235 49.952 1.00 87.00 114 ARG A O 1
ATOM 884 N N . THR A 1 115 ? -9.456 3.265 49.062 1.00 90.38 115 THR A N 1
ATOM 885 C CA . THR A 1 115 ? -8.680 2.850 47.891 1.00 90.38 115 THR A CA 1
ATOM 886 C C . THR A 1 115 ? -7.217 2.529 48.232 1.00 90.38 115 THR A C 1
ATOM 888 O O . THR A 1 115 ? -6.692 2.902 49.290 1.00 90.38 115 THR A O 1
ATOM 891 N N . GLU A 1 116 ? -6.555 1.820 47.319 1.00 90.19 116 GLU A N 1
ATOM 892 C CA . GLU A 1 116 ? -5.110 1.617 47.255 1.00 90.19 116 GLU A CA 1
ATOM 893 C C . GLU A 1 116 ? -4.563 2.192 45.940 1.00 90.19 116 GLU A C 1
ATOM 895 O O . GLU A 1 116 ? -5.180 2.045 44.886 1.00 90.19 116 GLU A O 1
ATOM 900 N N . ILE A 1 117 ? -3.391 2.830 45.997 1.00 89.44 117 ILE A N 1
ATOM 901 C CA . ILE A 1 117 ? -2.703 3.368 44.815 1.00 89.44 117 ILE A CA 1
ATOM 902 C C . ILE A 1 117 ? -2.019 2.212 44.079 1.00 89.44 117 ILE A C 1
ATOM 904 O O . ILE A 1 117 ? -1.128 1.570 44.640 1.00 89.44 117 ILE A O 1
ATOM 908 N N . ALA A 1 118 ? -2.431 1.951 42.836 1.00 87.81 118 ALA A N 1
ATOM 909 C CA . ALA A 1 118 ? -1.736 1.050 41.916 1.00 87.81 118 ALA A CA 1
ATOM 910 C C . ALA A 1 118 ? -0.633 1.770 41.139 1.00 87.81 118 ALA A C 1
ATOM 912 O O . ALA A 1 118 ? 0.439 1.199 40.952 1.00 87.81 118 ALA A O 1
ATOM 913 N N . VAL A 1 119 ? -0.901 2.996 40.679 1.00 88.62 119 VAL A N 1
ATOM 914 C CA . VAL A 1 119 ? 0.020 3.778 39.844 1.00 88.62 119 VAL A CA 1
ATOM 915 C C . VAL A 1 119 ? 0.053 5.227 40.316 1.00 88.62 119 VAL A C 1
ATOM 917 O O . VAL A 1 119 ? -0.994 5.823 40.552 1.00 88.62 119 VAL A O 1
ATOM 920 N N . GLU A 1 120 ? 1.261 5.778 40.410 1.00 89.75 120 GLU A N 1
ATOM 921 C CA . GLU A 1 120 ? 1.562 7.199 40.614 1.00 89.75 120 GLU A CA 1
ATOM 922 C C . GLU A 1 120 ? 2.634 7.588 39.585 1.00 89.75 120 GLU A C 1
ATOM 924 O O . GLU A 1 120 ? 3.752 7.061 39.616 1.00 89.75 120 GLU A O 1
ATOM 929 N N . ALA A 1 121 ? 2.294 8.457 38.628 1.00 85.44 121 ALA A N 1
ATOM 930 C CA . ALA A 1 121 ? 3.177 8.789 37.510 1.00 85.44 121 ALA A CA 1
ATOM 931 C C . ALA A 1 121 ? 3.136 10.272 37.116 1.00 85.44 121 ALA A C 1
ATOM 933 O O . ALA A 1 121 ? 2.082 10.889 37.064 1.00 85.44 121 ALA A O 1
ATOM 934 N N . GLU A 1 122 ? 4.294 10.827 36.751 1.00 80.19 122 GLU A N 1
ATOM 935 C CA . GLU A 1 122 ? 4.468 12.240 36.351 1.00 80.19 122 GLU A CA 1
ATOM 936 C C . GLU A 1 122 ? 4.315 12.460 34.822 1.00 80.19 122 GLU A C 1
ATOM 938 O O . GLU A 1 122 ? 4.700 13.505 34.299 1.00 80.19 122 GLU A O 1
ATOM 943 N N . GLY A 1 123 ? 3.864 11.458 34.056 1.00 74.12 123 GLY A N 1
ATOM 944 C CA . GLY A 1 123 ? 3.886 11.492 32.588 1.00 74.12 123 GLY A CA 1
ATOM 945 C C . GLY A 1 123 ? 2.850 10.583 31.936 1.00 74.12 123 GLY A C 1
ATOM 946 O O . GLY A 1 123 ? 2.061 9.947 32.623 1.00 74.12 123 GLY A O 1
ATOM 947 N N . ALA A 1 124 ? 2.865 10.526 30.600 1.00 72.75 124 ALA A N 1
ATOM 948 C CA . ALA A 1 124 ? 1.931 9.703 29.834 1.00 72.75 124 ALA A CA 1
ATOM 949 C C . ALA A 1 124 ? 2.053 8.218 30.205 1.00 72.75 124 ALA A C 1
ATOM 951 O O . ALA A 1 124 ? 3.168 7.691 30.338 1.00 72.75 124 ALA A O 1
ATOM 952 N N . LEU A 1 125 ? 0.893 7.575 30.333 1.00 79.25 125 LEU A N 1
ATOM 953 C CA . LEU A 1 125 ? 0.739 6.182 30.713 1.00 79.25 125 LEU A CA 1
ATOM 954 C C . LEU A 1 125 ? 0.079 5.391 29.583 1.00 79.25 125 LEU A C 1
ATOM 956 O O . LEU A 1 125 ? -0.890 5.849 28.990 1.00 79.25 125 LEU A O 1
ATOM 960 N N . ASN A 1 126 ? 0.581 4.185 29.333 1.00 80.25 126 ASN A N 1
ATOM 961 C CA . ASN A 1 126 ? -0.178 3.134 28.656 1.00 80.25 126 ASN A CA 1
ATOM 962 C C . ASN A 1 126 ? -0.403 2.025 29.685 1.00 80.25 126 ASN A C 1
ATOM 964 O O . ASN A 1 126 ? 0.564 1.586 30.311 1.00 80.25 126 ASN A O 1
ATOM 968 N N . VAL A 1 127 ? -1.658 1.642 29.909 1.00 80.81 127 VAL A N 1
ATOM 969 C CA . VAL A 1 127 ? -2.068 0.754 30.997 1.00 80.81 127 VAL A CA 1
ATOM 970 C C . VAL A 1 127 ? -2.995 -0.321 30.461 1.00 80.81 127 VAL A C 1
ATOM 972 O O . VAL A 1 127 ? -3.947 -0.016 29.751 1.00 80.81 127 VAL A O 1
ATOM 975 N N . SER A 1 128 ? -2.731 -1.555 30.874 1.00 83.69 128 SER A N 1
ATOM 976 C CA . SER A 1 128 ? -3.537 -2.732 30.583 1.00 83.69 128 SER A CA 1
ATOM 977 C C . SER A 1 128 ? -3.872 -3.440 31.882 1.00 83.69 128 SER A C 1
ATOM 979 O O . SER A 1 128 ? -2.986 -3.726 32.695 1.00 83.69 128 SER A O 1
ATOM 981 N N . VAL A 1 129 ? -5.150 -3.728 32.088 1.00 82.94 129 VAL A N 1
ATOM 982 C CA . VAL A 1 129 ? -5.626 -4.485 33.248 1.00 82.94 129 VAL A CA 1
ATOM 983 C C . VAL A 1 129 ? -6.088 -5.860 32.796 1.00 82.94 129 VAL A C 1
ATOM 985 O O . VAL A 1 129 ? -6.825 -5.949 31.826 1.00 82.94 129 VAL A O 1
ATOM 988 N N . TYR A 1 130 ? -5.673 -6.895 33.530 1.00 84.38 130 TYR A N 1
ATOM 989 C CA . TYR A 1 130 ? -5.977 -8.303 33.273 1.00 84.38 130 TYR A CA 1
ATOM 990 C C . TYR A 1 130 ? -6.808 -8.860 34.442 1.00 84.38 130 TYR A C 1
ATOM 992 O O . TYR A 1 130 ? -6.232 -9.285 35.460 1.00 84.38 130 TYR A O 1
ATOM 1000 N N . PRO A 1 131 ? -8.152 -8.841 34.347 1.00 76.31 131 PRO A N 1
ATOM 1001 C CA . PRO A 1 131 ? -9.043 -9.165 35.463 1.00 76.31 131 PRO A CA 1
ATOM 1002 C C . PRO A 1 131 ? -8.848 -10.585 36.011 1.00 76.31 131 PRO A C 1
ATOM 1004 O O . PRO A 1 131 ? -8.761 -10.774 37.227 1.00 76.31 131 PRO A O 1
ATOM 1007 N N . ASP A 1 132 ? -8.662 -11.565 35.125 1.00 78.75 132 ASP A N 1
ATOM 1008 C CA . ASP A 1 132 ? -8.491 -12.983 35.467 1.00 78.75 132 ASP A CA 1
ATOM 1009 C C . ASP A 1 132 ? -7.279 -13.254 36.361 1.00 78.75 132 ASP A C 1
ATOM 1011 O O . ASP A 1 132 ? -7.301 -14.104 37.263 1.00 78.75 132 ASP A O 1
ATOM 1015 N N . SER A 1 133 ? -6.203 -12.501 36.137 1.00 81.50 133 SER A N 1
ATOM 1016 C CA . SER A 1 133 ? -4.988 -12.593 36.940 1.00 81.50 133 SER A CA 1
ATOM 1017 C C . SER A 1 133 ? -4.962 -11.598 38.103 1.00 81.50 133 SER A C 1
ATOM 1019 O O . SER A 1 133 ? -4.129 -11.761 38.997 1.00 81.50 133 SER A O 1
ATOM 1021 N N . ASN A 1 134 ? -5.887 -10.629 38.141 1.00 84.44 134 ASN A N 1
ATOM 1022 C CA . ASN A 1 134 ? -5.865 -9.467 39.034 1.00 84.44 134 ASN A CA 1
ATOM 1023 C C . ASN A 1 134 ? -4.525 -8.724 38.962 1.00 84.44 134 ASN A C 1
ATOM 1025 O O . ASN A 1 134 ? -3.868 -8.477 39.982 1.00 84.44 134 ASN A O 1
ATOM 1029 N N . THR A 1 135 ? -4.084 -8.436 37.739 1.00 86.31 135 THR A N 1
ATOM 1030 C CA . THR A 1 135 ? -2.825 -7.735 37.496 1.00 86.31 135 THR A CA 1
ATOM 1031 C C . THR A 1 135 ? -3.030 -6.538 36.586 1.00 86.31 135 THR A C 1
ATOM 1033 O O . THR A 1 135 ? -3.920 -6.518 35.740 1.00 86.31 135 THR A O 1
ATOM 1036 N N . LEU A 1 136 ? -2.190 -5.530 36.783 1.00 88.88 136 LEU A N 1
ATOM 1037 C CA . LEU A 1 136 ? -2.092 -4.354 35.937 1.00 88.88 136 LEU A CA 1
ATOM 1038 C C . LEU A 1 136 ? -0.663 -4.267 35.402 1.00 88.88 136 LEU A C 1
ATOM 1040 O O . LEU A 1 136 ? 0.309 -4.363 36.159 1.00 88.8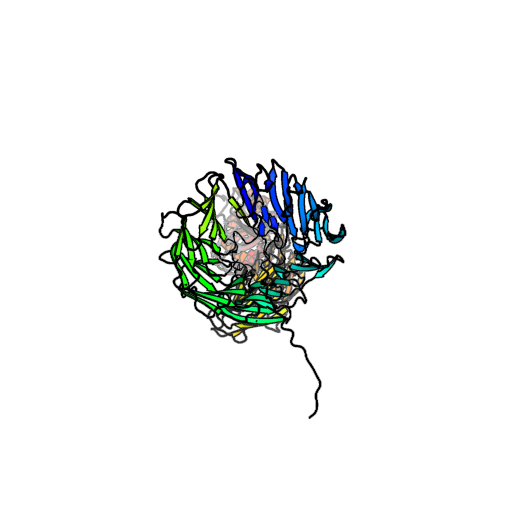8 136 LEU A O 1
ATOM 1044 N N . LEU A 1 137 ? -0.542 -4.094 34.091 1.00 90.06 137 LEU A N 1
ATOM 1045 C CA . LEU A 1 137 ? 0.696 -3.745 33.411 1.00 90.06 137 LEU A CA 1
ATOM 1046 C C . LEU A 1 137 ? 0.607 -2.291 32.981 1.00 90.06 137 LEU A C 1
ATOM 1048 O O . LEU A 1 137 ? -0.429 -1.848 32.495 1.00 90.06 137 LEU A O 1
ATOM 1052 N N . TYR A 1 138 ? 1.683 -1.538 33.167 1.00 89.00 138 TYR A N 1
ATOM 1053 C CA . TYR A 1 138 ? 1.728 -0.186 32.636 1.00 89.00 138 TYR A CA 1
ATOM 1054 C C . TYR A 1 138 ? 3.115 0.223 32.189 1.00 89.00 138 TYR A C 1
ATOM 1056 O O . TYR A 1 138 ? 4.132 -0.315 32.635 1.00 89.00 138 TYR A O 1
ATOM 1064 N N . SER A 1 139 ? 3.153 1.201 31.296 1.00 89.12 139 SER A N 1
ATOM 1065 C CA . SER A 1 139 ? 4.372 1.865 30.885 1.00 89.12 139 SER A CA 1
ATOM 1066 C C . SER A 1 139 ? 4.279 3.365 31.117 1.00 89.12 139 SER A C 1
ATOM 1068 O O . SER A 1 139 ? 3.225 3.969 30.952 1.00 89.12 139 SER A O 1
ATOM 1070 N N . GLU A 1 140 ? 5.393 3.954 31.542 1.00 88.19 140 GLU A N 1
ATOM 1071 C CA . GLU A 1 140 ? 5.516 5.383 31.828 1.00 88.19 140 GLU A CA 1
ATOM 1072 C C . GLU A 1 140 ? 6.690 5.957 31.036 1.00 88.19 140 GLU A C 1
ATOM 1074 O O . GLU A 1 140 ? 7.826 5.464 31.137 1.00 88.19 140 GLU A O 1
ATOM 1079 N N . LYS A 1 141 ? 6.442 7.047 30.305 1.00 85.25 141 LYS A N 1
ATOM 1080 C CA . LYS A 1 141 ? 7.489 7.783 29.590 1.00 85.25 141 LYS A CA 1
ATOM 1081 C C . LYS A 1 141 ? 8.112 8.858 30.482 1.00 85.25 141 LYS A C 1
ATOM 1083 O O . LYS A 1 141 ? 7.463 9.835 30.843 1.00 85.25 141 LYS A O 1
ATOM 1088 N N . LYS A 1 142 ? 9.410 8.726 30.786 1.00 82.38 142 LYS A N 1
ATOM 1089 C CA . LYS A 1 142 ? 10.178 9.688 31.597 1.00 82.38 142 LYS A CA 1
ATOM 1090 C C . LYS A 1 142 ? 11.561 9.957 31.006 1.00 82.38 142 LYS A C 1
ATOM 1092 O O . LYS A 1 142 ? 12.377 9.047 30.879 1.00 82.38 142 LYS A O 1
ATOM 1097 N N . ASN A 1 143 ? 11.867 11.230 30.734 1.00 80.19 143 ASN A N 1
ATOM 1098 C CA . ASN A 1 143 ? 13.135 11.668 30.125 1.00 80.19 143 ASN A CA 1
ATOM 1099 C C . ASN A 1 143 ? 13.478 10.890 28.838 1.00 80.19 143 ASN A C 1
ATOM 1101 O O . ASN A 1 143 ? 14.565 10.325 28.738 1.00 80.19 143 ASN A O 1
ATOM 1105 N N . GLU A 1 144 ? 12.528 10.818 27.902 1.00 80.06 144 GLU A N 1
ATOM 1106 C CA . GLU A 1 144 ? 12.654 10.125 26.602 1.00 80.06 144 GLU A CA 1
ATOM 1107 C C . GLU A 1 144 ? 12.816 8.598 26.656 1.00 80.06 144 GLU A C 1
ATOM 1109 O O . GLU A 1 144 ? 12.852 7.974 25.608 1.00 80.06 144 GLU A O 1
ATOM 1114 N N . ARG A 1 145 ? 12.831 7.975 27.841 1.00 86.56 145 ARG A N 1
ATOM 1115 C CA . ARG A 1 145 ? 12.816 6.511 27.989 1.00 86.56 145 ARG A CA 1
ATOM 1116 C C . ARG A 1 145 ? 11.501 6.040 28.598 1.00 86.56 145 ARG A C 1
ATOM 1118 O O . ARG A 1 145 ? 10.938 6.709 29.468 1.00 86.56 145 ARG A O 1
ATOM 1125 N N . THR A 1 146 ? 11.070 4.858 28.197 1.00 90.69 146 THR A N 1
ATOM 1126 C CA . THR A 1 146 ? 9.862 4.198 28.685 1.00 90.69 146 THR A CA 1
ATOM 1127 C C . THR A 1 146 ? 10.239 3.133 29.712 1.00 90.69 146 THR A C 1
ATOM 1129 O O . THR A 1 146 ? 11.201 2.380 29.548 1.00 90.69 146 THR A O 1
ATOM 1132 N N . ARG A 1 147 ? 9.527 3.105 30.838 1.00 91.19 147 ARG A N 1
ATOM 1133 C CA . ARG A 1 147 ? 9.694 2.107 31.903 1.00 91.19 147 ARG A CA 1
ATOM 1134 C C . ARG A 1 147 ? 8.440 1.253 31.959 1.00 91.19 147 ARG A C 1
ATOM 1136 O O . ARG A 1 147 ? 7.366 1.827 32.068 1.00 91.19 147 ARG A O 1
ATOM 1143 N N . CYS A 1 148 ? 8.586 -0.069 31.933 1.00 91.88 148 CYS A N 1
ATOM 1144 C CA . CYS A 1 148 ? 7.459 -0.998 32.006 1.00 91.88 148 CYS A CA 1
ATOM 1145 C C . CYS A 1 148 ? 7.374 -1.632 33.399 1.00 91.88 148 CYS A C 1
ATOM 1147 O O . CYS A 1 148 ? 8.388 -2.058 33.977 1.00 91.88 148 CYS A O 1
ATOM 1149 N N . PHE A 1 149 ? 6.160 -1.720 33.919 1.00 91.38 149 PHE A N 1
ATOM 1150 C CA . PHE A 1 149 ? 5.856 -2.128 35.277 1.00 91.38 149 PHE A CA 1
ATOM 1151 C C . PHE A 1 149 ? 4.763 -3.188 35.304 1.00 91.38 149 PHE A C 1
ATOM 1153 O O . PHE A 1 149 ? 3.916 -3.266 34.419 1.00 91.38 149 PHE A O 1
ATOM 1160 N N . TYR A 1 150 ? 4.806 -3.979 36.367 1.00 92.00 150 TYR A N 1
ATOM 1161 C CA . TYR A 1 150 ? 3.832 -4.999 36.705 1.00 92.00 150 TYR A CA 1
ATOM 1162 C C . TYR A 1 150 ? 3.349 -4.793 38.136 1.00 92.00 150 TYR A C 1
ATOM 1164 O O . TYR A 1 150 ? 4.161 -4.617 39.053 1.00 92.00 150 TYR A O 1
ATOM 1172 N N . VAL A 1 151 ? 2.031 -4.823 38.312 1.00 91.38 151 VAL A N 1
ATOM 1173 C CA . VAL A 1 151 ? 1.343 -4.556 39.573 1.00 91.38 151 VAL A CA 1
ATOM 1174 C C . VAL A 1 151 ? 0.294 -5.649 39.816 1.00 91.38 151 VAL A C 1
ATOM 1176 O O . VAL A 1 151 ? -0.829 -5.551 39.323 1.00 91.38 151 VAL A O 1
ATOM 1179 N N . PRO A 1 152 ? 0.621 -6.712 40.570 1.00 89.31 152 PRO A N 1
ATOM 1180 C CA . PRO A 1 152 ? -0.402 -7.592 41.120 1.00 89.31 152 PRO A CA 1
ATOM 1181 C C . PRO A 1 152 ? -1.212 -6.854 42.191 1.00 89.31 152 PRO A C 1
ATOM 1183 O O . PRO A 1 152 ? -0.640 -6.196 43.064 1.00 89.31 152 PRO A O 1
ATOM 1186 N N . PHE A 1 153 ? -2.539 -6.985 42.165 1.00 85.69 153 PHE A N 1
ATOM 1187 C CA . PHE A 1 153 ? -3.400 -6.312 43.141 1.00 85.69 153 PHE A CA 1
ATOM 1188 C C . PHE A 1 153 ? -3.122 -6.804 44.572 1.00 85.69 153 PHE A C 1
ATOM 1190 O O . PHE A 1 153 ? -3.035 -8.004 44.842 1.00 85.69 153 PHE A O 1
ATOM 1197 N N . GLY A 1 154 ? -2.990 -5.861 45.505 1.00 81.00 154 GLY A N 1
ATOM 1198 C CA . GLY A 1 154 ? -2.613 -6.078 46.905 1.00 81.00 154 GLY A CA 1
ATOM 1199 C C . GLY A 1 154 ? -1.109 -6.274 47.152 1.00 81.00 154 GLY A C 1
ATOM 1200 O O . GLY A 1 154 ? -0.706 -6.523 48.294 1.00 81.00 154 GLY A O 1
ATOM 1201 N N . GLU A 1 155 ? -0.270 -6.180 46.117 1.00 85.31 155 GLU A N 1
ATOM 1202 C CA . GLU A 1 155 ? 1.190 -6.271 46.207 1.00 85.31 155 GLU A CA 1
ATOM 1203 C C . GLU A 1 155 ? 1.878 -4.979 45.721 1.00 85.31 155 GLU A C 1
ATOM 1205 O O . GLU A 1 155 ? 1.232 -4.005 45.348 1.00 85.31 155 GLU A O 1
ATOM 1210 N N . PHE A 1 156 ? 3.214 -4.931 45.799 1.00 83.56 156 PHE A N 1
ATOM 1211 C CA . PHE A 1 156 ? 3.987 -3.761 45.373 1.00 83.56 156 PHE A CA 1
ATOM 1212 C C . PHE A 1 156 ? 4.275 -3.793 43.872 1.00 83.56 156 PHE A C 1
ATOM 1214 O O . PHE A 1 156 ? 4.615 -4.845 43.324 1.00 83.56 156 PHE A O 1
ATOM 1221 N N . GLU A 1 157 ? 4.261 -2.613 43.252 1.00 88.62 157 GLU A N 1
ATOM 1222 C CA . GLU A 1 157 ? 4.744 -2.417 41.887 1.00 88.62 157 GLU A CA 1
ATOM 1223 C C . GLU A 1 157 ? 6.165 -2.976 41.687 1.00 88.62 157 GLU A C 1
ATOM 1225 O O . GLU A 1 157 ? 7.056 -2.856 42.537 1.00 88.62 157 GLU A O 1
ATOM 1230 N N . THR A 1 158 ? 6.393 -3.600 40.533 1.00 90.81 158 THR A N 1
ATOM 1231 C CA . THR A 1 158 ? 7.700 -4.116 40.125 1.00 90.81 158 THR A CA 1
ATOM 1232 C C . THR A 1 158 ? 8.041 -3.610 38.733 1.00 90.81 158 THR A C 1
ATOM 1234 O O . THR A 1 158 ? 7.322 -3.866 37.773 1.00 90.81 158 THR A O 1
ATOM 1237 N N . ARG A 1 159 ? 9.184 -2.930 38.593 1.00 91.75 159 ARG A N 1
ATOM 1238 C CA . ARG A 1 159 ? 9.714 -2.555 37.276 1.00 91.75 159 ARG A CA 1
ATOM 1239 C C . ARG A 1 159 ? 10.364 -3.764 36.611 1.00 91.75 159 ARG A C 1
ATOM 1241 O O . ARG A 1 159 ? 11.355 -4.277 37.136 1.00 91.75 159 ARG A O 1
ATOM 1248 N N . LEU A 1 160 ? 9.856 -4.150 35.447 1.00 91.19 160 LEU A N 1
ATOM 1249 C CA . LEU A 1 160 ? 10.322 -5.316 34.694 1.00 91.19 160 LEU A CA 1
ATOM 1250 C C . LEU A 1 160 ? 11.219 -4.950 33.511 1.00 91.19 160 LEU A C 1
ATOM 1252 O O . LEU A 1 160 ? 12.130 -5.707 33.197 1.00 91.19 160 LEU A O 1
ATOM 1256 N N . GLY A 1 161 ? 11.018 -3.775 32.912 1.00 87.69 161 GLY A N 1
ATOM 1257 C CA . GLY A 1 161 ? 11.755 -3.349 31.723 1.00 87.69 161 GLY A CA 1
ATOM 1258 C C . GLY A 1 161 ? 12.046 -1.853 31.695 1.00 87.69 161 GLY A C 1
ATOM 1259 O O . GLY A 1 161 ? 11.448 -1.054 32.429 1.00 87.69 161 GLY A O 1
ATOM 1260 N N . ARG A 1 162 ? 13.003 -1.468 30.853 1.00 91.69 162 ARG A N 1
ATOM 1261 C CA . ARG A 1 162 ? 13.274 -0.079 30.485 1.00 91.69 162 ARG A CA 1
ATOM 1262 C C . ARG A 1 162 ? 13.816 -0.065 29.062 1.00 91.69 162 ARG A C 1
ATOM 1264 O O . ARG A 1 162 ? 14.837 -0.692 28.849 1.00 91.69 162 ARG A O 1
ATOM 1271 N N . GLY A 1 163 ? 13.193 0.711 28.186 1.00 91.38 163 GLY A N 1
ATOM 1272 C CA . GLY A 1 163 ? 13.620 0.900 26.802 1.00 91.38 163 GLY A CA 1
ATOM 1273 C C . GLY A 1 163 ? 13.077 2.209 26.242 1.00 91.38 163 GLY A C 1
ATOM 1274 O O . GLY A 1 163 ? 12.910 3.180 26.988 1.00 91.38 163 GLY A O 1
ATOM 1275 N N . ASP A 1 164 ? 12.788 2.234 24.951 1.00 91.50 164 ASP A N 1
ATOM 1276 C CA . ASP A 1 164 ? 12.128 3.338 24.254 1.00 91.50 164 ASP A CA 1
ATOM 1277 C C . ASP A 1 164 ? 10.621 3.092 24.126 1.00 91.50 164 ASP A C 1
ATOM 1279 O O . ASP A 1 164 ? 9.841 4.036 24.291 1.00 91.50 164 ASP A O 1
ATOM 1283 N N . ARG A 1 165 ? 10.195 1.830 23.968 1.00 90.56 165 ARG A N 1
ATOM 1284 C CA . ARG A 1 165 ? 8.779 1.414 23.967 1.00 90.56 165 ARG A CA 1
ATOM 1285 C C . ARG A 1 165 ? 8.558 0.123 24.762 1.00 90.56 165 ARG A C 1
ATOM 1287 O O . ARG A 1 165 ? 9.496 -0.637 25.003 1.00 90.56 165 ARG A O 1
ATOM 1294 N N . CYS A 1 166 ? 7.316 -0.082 25.201 1.00 90.19 166 CYS A N 1
ATOM 1295 C CA . CYS A 1 166 ? 6.861 -1.292 25.881 1.00 90.19 166 CYS A CA 1
ATOM 1296 C C . CYS A 1 166 ? 5.556 -1.770 25.238 1.00 90.19 166 CYS A C 1
ATOM 1298 O O . CYS A 1 166 ? 4.648 -0.956 25.082 1.00 90.19 166 CYS A O 1
ATOM 1300 N N . TYR A 1 167 ? 5.443 -3.068 24.973 1.00 90.38 167 TYR A N 1
ATOM 1301 C CA . TYR A 1 167 ? 4.200 -3.710 24.534 1.00 90.38 167 TYR A CA 1
ATOM 1302 C C . TYR A 1 167 ? 3.869 -4.870 25.473 1.00 90.38 167 TYR A C 1
ATOM 1304 O O . TYR A 1 167 ? 4.770 -5.462 26.078 1.00 90.38 167 TYR A O 1
ATOM 1312 N N . PHE A 1 168 ? 2.590 -5.187 25.630 1.00 90.06 168 PHE A N 1
ATOM 1313 C CA . PHE A 1 168 ? 2.117 -6.234 26.535 1.00 90.06 168 PHE A CA 1
ATOM 1314 C C . PHE A 1 168 ? 1.461 -7.347 25.723 1.00 90.06 168 PHE A C 1
ATOM 1316 O O . PHE A 1 168 ? 0.768 -7.055 24.753 1.00 90.06 168 PHE A O 1
ATOM 1323 N N . SER A 1 169 ? 1.707 -8.611 26.080 1.00 90.50 169 SER A N 1
ATOM 1324 C CA . SER A 1 169 ? 0.974 -9.708 25.441 1.00 90.50 169 SER A CA 1
ATOM 1325 C C . SER A 1 169 ? -0.502 -9.674 25.850 1.00 90.50 169 SER A C 1
ATOM 1327 O O . SER A 1 169 ? -0.781 -9.336 27.003 1.00 90.50 169 SER A O 1
ATOM 1329 N N . PRO A 1 170 ? -1.434 -10.071 24.965 1.00 86.31 170 PRO A N 1
ATOM 1330 C CA . PRO A 1 170 ? -2.864 -10.102 25.282 1.00 86.31 170 PRO A CA 1
ATOM 1331 C C . PRO A 1 170 ? -3.220 -10.955 26.511 1.00 86.31 170 PRO A C 1
ATOM 1333 O O . PRO A 1 170 ? -4.112 -10.598 27.268 1.00 86.31 170 PRO A O 1
ATOM 1336 N N . ASP A 1 171 ? -2.478 -12.033 26.784 1.00 86.56 171 ASP A N 1
ATOM 1337 C CA . ASP A 1 171 ? -2.652 -12.863 27.990 1.00 86.56 171 ASP A CA 1
ATOM 1338 C C . ASP A 1 171 ? -2.044 -12.259 29.282 1.00 86.56 171 ASP A C 1
ATOM 1340 O O . ASP A 1 171 ? -2.107 -12.859 30.364 1.00 86.56 171 ASP A O 1
ATOM 1344 N N . GLY A 1 172 ? -1.374 -11.106 29.180 1.00 88.50 172 GLY A N 1
ATOM 1345 C CA . GLY A 1 172 ? -0.711 -10.407 30.280 1.00 88.50 172 GLY A CA 1
ATOM 1346 C C . GLY A 1 172 ? 0.519 -11.113 30.859 1.00 88.50 172 GLY A C 1
ATOM 1347 O O . GLY A 1 172 ? 0.995 -10.744 31.940 1.00 88.50 172 GLY A O 1
ATOM 1348 N N . THR A 1 173 ? 1.059 -12.145 30.200 1.00 91.56 173 THR A N 1
ATOM 1349 C CA . THR A 1 173 ? 2.194 -12.919 30.732 1.00 91.56 173 THR A CA 1
ATOM 1350 C C . THR A 1 173 ? 3.567 -12.423 30.278 1.00 91.56 173 THR A C 1
ATOM 1352 O O . THR A 1 173 ? 4.577 -12.792 30.902 1.00 91.56 173 THR A O 1
ATOM 1355 N N . LYS A 1 174 ? 3.634 -11.564 29.254 1.00 93.06 174 LYS A N 1
ATOM 1356 C CA . LYS A 1 174 ? 4.872 -11.049 28.653 1.00 93.06 174 LYS A CA 1
ATOM 1357 C C . LYS A 1 174 ? 4.865 -9.530 28.510 1.00 93.06 174 LYS A C 1
ATOM 1359 O O . LYS A 1 174 ? 3.835 -8.901 28.292 1.00 93.06 174 LYS A O 1
ATOM 1364 N N . ILE A 1 175 ? 6.064 -8.956 28.584 1.00 94.50 175 ILE A N 1
ATOM 1365 C CA . ILE A 1 175 ? 6.339 -7.564 28.219 1.00 94.50 175 ILE A CA 1
ATOM 1366 C C . ILE A 1 175 ? 7.428 -7.555 27.157 1.00 94.50 175 ILE A C 1
ATOM 1368 O O . ILE A 1 175 ? 8.506 -8.098 27.387 1.00 94.50 175 ILE A O 1
ATOM 1372 N N . PHE A 1 176 ? 7.175 -6.894 26.040 1.00 95.06 176 PHE A N 1
ATOM 1373 C CA . PHE A 1 176 ? 8.152 -6.650 24.990 1.00 95.06 176 PHE A CA 1
ATOM 1374 C C . PHE A 1 176 ? 8.764 -5.271 25.196 1.00 95.06 176 PHE A C 1
ATOM 1376 O O . PHE A 1 176 ? 8.049 -4.306 25.465 1.00 95.06 176 PHE A O 1
ATOM 1383 N N . VAL A 1 177 ? 10.087 -5.188 25.130 1.00 95.25 177 VAL A N 1
ATOM 1384 C CA . VAL A 1 177 ? 10.858 -3.965 25.355 1.00 95.25 177 VAL A CA 1
ATOM 1385 C C . VAL A 1 177 ? 11.683 -3.697 24.110 1.00 95.25 177 VAL A C 1
ATOM 1387 O O . VAL A 1 177 ? 12.571 -4.485 23.783 1.00 95.25 177 VAL A O 1
ATOM 1390 N N . GLU A 1 178 ? 11.388 -2.583 23.448 1.00 94.44 178 GLU A N 1
ATOM 1391 C CA . GLU A 1 178 ? 12.195 -2.069 22.344 1.00 94.44 178 GLU A CA 1
ATOM 1392 C C . GLU A 1 178 ? 13.248 -1.098 22.864 1.00 94.44 178 GLU A C 1
ATOM 1394 O O . GLU A 1 178 ? 12.938 -0.193 23.648 1.00 94.44 178 GLU A O 1
ATOM 1399 N N . GLU A 1 179 ? 14.473 -1.239 22.375 1.00 93.88 179 GLU A N 1
ATOM 1400 C CA . GLU A 1 179 ? 15.530 -0.241 22.495 1.00 93.88 179 GLU A CA 1
ATOM 1401 C C . GLU A 1 179 ? 15.994 0.153 21.088 1.00 93.88 179 GLU A C 1
ATOM 1403 O O . GLU A 1 179 ? 16.449 -0.690 20.314 1.00 93.88 179 GLU A O 1
ATOM 1408 N N . ILE A 1 180 ? 15.861 1.440 20.767 1.00 91.19 180 ILE A N 1
ATOM 1409 C CA . ILE A 1 180 ? 16.193 2.032 19.473 1.00 91.19 180 ILE A CA 1
ATOM 1410 C C . ILE A 1 180 ? 17.338 3.021 19.702 1.00 91.19 180 ILE A C 1
ATOM 1412 O O . ILE A 1 180 ? 17.132 4.140 20.182 1.00 91.19 180 ILE A O 1
ATOM 1416 N N . ASP A 1 181 ? 18.557 2.611 19.364 1.00 87.44 181 ASP A N 1
ATOM 1417 C CA . ASP A 1 181 ? 19.731 3.480 19.336 1.00 87.44 181 ASP A CA 1
ATOM 1418 C C . ASP A 1 181 ? 20.123 3.797 17.876 1.00 87.44 181 ASP A C 1
ATOM 1420 O O . ASP A 1 181 ? 19.590 3.230 16.930 1.00 87.44 181 ASP A O 1
ATOM 1424 N N . VAL A 1 182 ? 21.050 4.742 17.670 1.00 84.25 182 VAL A N 1
ATOM 1425 C CA . VAL A 1 182 ? 21.421 5.233 16.319 1.00 84.25 182 VAL A CA 1
ATOM 1426 C C . VAL A 1 182 ? 22.010 4.141 15.417 1.00 84.25 182 VAL A C 1
ATOM 1428 O O . VAL A 1 182 ? 21.884 4.245 14.204 1.00 84.25 182 VAL A O 1
ATOM 1431 N N . ASP A 1 183 ? 22.660 3.137 16.007 1.00 87.00 183 ASP A N 1
ATOM 1432 C CA . ASP A 1 183 ? 23.391 2.087 15.287 1.00 87.00 183 ASP A CA 1
ATOM 1433 C C . ASP A 1 183 ? 22.938 0.667 15.701 1.00 87.00 183 ASP A C 1
ATOM 1435 O O . ASP A 1 183 ? 23.623 -0.303 15.385 1.00 87.00 183 ASP A O 1
ATOM 1439 N N . GLU A 1 184 ? 21.878 0.529 16.509 1.00 91.62 184 GLU A N 1
ATOM 1440 C CA . GLU A 1 184 ? 21.441 -0.777 17.022 1.00 91.62 184 GLU A CA 1
ATOM 1441 C C . GLU A 1 184 ? 19.955 -0.757 17.408 1.00 91.62 184 GLU A C 1
ATOM 1443 O O . GLU A 1 184 ? 19.519 0.060 18.225 1.00 91.62 184 GLU A O 1
ATOM 1448 N N . TYR A 1 185 ? 19.201 -1.713 16.871 1.00 94.56 185 TYR A N 1
ATOM 1449 C CA . TYR A 1 185 ? 17.848 -2.052 17.284 1.00 94.56 185 TYR A CA 1
ATOM 1450 C C . TYR A 1 185 ? 17.840 -3.350 18.089 1.00 94.56 185 TYR A C 1
ATOM 1452 O O . TYR A 1 185 ? 18.417 -4.369 17.689 1.00 94.56 185 TYR A O 1
ATOM 1460 N N . ASN A 1 186 ? 17.147 -3.322 19.225 1.00 95.06 186 ASN A N 1
ATOM 1461 C CA . ASN A 1 186 ? 16.983 -4.473 20.095 1.00 95.06 186 ASN A CA 1
ATOM 1462 C C . ASN A 1 186 ? 15.525 -4.657 20.500 1.00 95.06 186 ASN A C 1
ATOM 1464 O O . ASN A 1 186 ? 14.906 -3.744 21.045 1.00 95.06 186 ASN A O 1
ATOM 1468 N N . LEU A 1 187 ? 15.031 -5.884 20.340 1.00 96.50 187 LEU A N 1
ATOM 1469 C CA . LEU A 1 187 ? 13.758 -6.319 20.901 1.00 96.50 187 LEU A CA 1
ATOM 1470 C C . LEU A 1 187 ? 14.004 -7.447 21.900 1.00 96.50 187 LEU A C 1
ATOM 1472 O O . LEU A 1 187 ? 14.578 -8.486 21.561 1.00 96.50 187 LEU A O 1
ATOM 1476 N N . SER A 1 188 ? 13.547 -7.253 23.132 1.00 96.25 188 SER A N 1
ATOM 1477 C CA . SER A 1 188 ? 13.585 -8.256 24.198 1.00 96.25 188 SER A CA 1
ATOM 1478 C C . SER A 1 188 ? 12.177 -8.562 24.690 1.00 96.25 188 SER A C 1
ATOM 1480 O O . SER A 1 188 ? 11.313 -7.691 24.712 1.00 96.25 188 SER A O 1
ATOM 1482 N N . VAL A 1 189 ? 11.967 -9.778 25.185 1.00 97.12 189 VAL A N 1
ATOM 1483 C CA . VAL A 1 189 ? 10.756 -10.164 25.914 1.00 97.12 189 VAL A CA 1
ATOM 1484 C C . VAL A 1 189 ? 11.087 -10.499 27.363 1.00 97.12 189 VAL A C 1
ATOM 1486 O O . VAL A 1 189 ? 12.050 -11.210 27.662 1.00 97.12 189 VAL A O 1
ATOM 1489 N N . VAL A 1 190 ? 10.273 -9.999 28.285 1.00 96.25 190 VAL A N 1
ATOM 1490 C CA . VAL A 1 190 ? 10.366 -10.234 29.723 1.00 96.25 190 VAL A CA 1
ATOM 1491 C C . VAL A 1 190 ? 9.154 -11.034 30.172 1.00 96.25 190 VAL A C 1
ATOM 1493 O O . VAL A 1 190 ? 8.012 -10.615 30.010 1.00 96.25 190 VAL A O 1
ATOM 1496 N N . ASP A 1 191 ? 9.401 -12.193 30.774 1.00 93.88 191 ASP A N 1
ATOM 1497 C CA . ASP A 1 191 ? 8.358 -12.984 31.418 1.00 93.88 191 ASP A CA 1
ATOM 1498 C C . ASP A 1 191 ? 7.898 -12.303 32.713 1.00 93.88 191 ASP A C 1
ATOM 1500 O O . ASP A 1 191 ? 8.696 -12.126 33.638 1.00 93.88 191 ASP A O 1
ATOM 1504 N N . VAL A 1 192 ? 6.614 -11.945 32.794 1.00 92.56 192 VAL A N 1
ATOM 1505 C CA . VAL A 1 192 ? 6.063 -11.104 33.870 1.00 92.56 192 VAL A CA 1
ATOM 1506 C C . VAL A 1 192 ? 6.255 -11.731 35.251 1.00 92.56 192 VAL A C 1
ATOM 1508 O O . VAL A 1 192 ? 6.661 -11.061 36.201 1.00 92.56 192 VAL A O 1
ATOM 1511 N N . LYS A 1 193 ? 6.028 -13.045 35.375 1.00 87.81 193 LYS A N 1
ATOM 1512 C CA . LYS A 1 193 ? 6.093 -13.744 36.670 1.00 87.81 193 LYS A CA 1
ATOM 1513 C C . LYS A 1 193 ? 7.520 -13.995 37.142 1.00 87.81 193 LYS A C 1
ATOM 1515 O O . LYS A 1 193 ? 7.786 -13.938 38.343 1.00 87.81 193 LYS A O 1
ATOM 1520 N N . SER A 1 194 ? 8.432 -14.348 36.238 1.00 90.38 194 SER A N 1
ATOM 1521 C CA . SER A 1 194 ? 9.814 -14.683 36.605 1.00 90.38 194 SER A CA 1
ATOM 1522 C C . SER A 1 194 ? 10.783 -13.503 36.522 1.00 90.38 194 SER A C 1
ATOM 1524 O O . SER A 1 194 ? 11.872 -13.584 37.096 1.00 90.38 194 SER A O 1
ATOM 1526 N N . GLY A 1 195 ? 10.416 -12.435 35.808 1.00 90.44 195 GLY A N 1
ATOM 1527 C CA . GLY A 1 195 ? 11.302 -11.329 35.448 1.00 90.44 195 GLY A CA 1
ATOM 1528 C C . GLY A 1 195 ? 12.448 -11.750 34.523 1.00 90.44 195 GLY A C 1
ATOM 1529 O O . GLY A 1 195 ? 13.452 -11.045 34.430 1.00 90.44 195 GLY A O 1
ATOM 1530 N N . LYS A 1 196 ? 12.363 -12.933 33.897 1.00 92.38 196 LYS A N 1
ATOM 1531 C CA . LYS A 1 196 ? 13.395 -13.424 32.982 1.00 92.38 196 LYS A CA 1
ATOM 1532 C C . LYS A 1 196 ? 13.259 -12.703 31.645 1.00 92.38 196 LYS A C 1
ATOM 1534 O O . LYS A 1 196 ? 12.264 -12.882 30.952 1.00 92.38 196 LYS A O 1
ATOM 1539 N N . GLU A 1 197 ? 14.310 -11.992 31.268 1.00 94.25 197 GLU A N 1
ATOM 1540 C CA . GLU A 1 197 ? 14.465 -11.386 29.948 1.00 94.25 197 GLU A CA 1
ATOM 1541 C C . GLU A 1 197 ? 15.098 -12.371 28.947 1.00 94.25 197 GLU A C 1
ATOM 1543 O O . GLU A 1 197 ? 16.019 -13.126 29.292 1.00 94.25 197 GLU A O 1
ATOM 1548 N N . THR A 1 198 ? 14.596 -12.372 27.713 1.00 95.25 198 THR A N 1
ATOM 1549 C CA . THR A 1 198 ? 15.116 -13.115 26.558 1.00 95.25 198 THR A CA 1
ATOM 1550 C C . THR A 1 198 ? 15.229 -12.145 25.383 1.00 95.25 198 THR A C 1
ATOM 1552 O O . THR A 1 198 ? 14.262 -11.461 25.066 1.00 95.25 198 THR A O 1
ATOM 1555 N N . LYS A 1 199 ? 16.404 -12.071 24.751 1.00 94.62 199 LYS A N 1
ATOM 1556 C CA . LYS A 1 199 ? 16.620 -11.240 23.559 1.00 94.62 199 LYS A CA 1
ATOM 1557 C C . LYS A 1 199 ? 16.004 -11.939 22.344 1.00 94.62 199 LYS A C 1
ATOM 1559 O O . LYS A 1 199 ? 16.289 -13.122 22.162 1.00 94.62 199 LYS A O 1
ATOM 1564 N N . LEU A 1 200 ? 15.188 -11.229 21.569 1.00 96.38 200 LEU A N 1
ATOM 1565 C CA . LEU A 1 200 ? 14.506 -11.747 20.379 1.00 96.38 200 LEU A CA 1
ATOM 1566 C C . LEU A 1 200 ? 15.216 -11.306 19.102 1.00 96.38 200 LEU A C 1
ATOM 1568 O O . LEU A 1 200 ? 15.716 -12.153 18.374 1.00 96.38 200 LEU A O 1
ATOM 1572 N N . ILE A 1 201 ? 15.330 -9.994 18.887 1.00 94.88 201 ILE A N 1
ATOM 1573 C CA . ILE A 1 201 ? 15.904 -9.404 17.669 1.00 94.88 201 ILE A CA 1
ATOM 1574 C C . ILE A 1 201 ? 17.079 -8.500 18.051 1.00 94.88 201 ILE A C 1
ATOM 1576 O O . ILE A 1 201 ? 17.082 -7.861 19.109 1.00 94.88 201 ILE A O 1
ATOM 1580 N N . SER A 1 202 ? 18.115 -8.500 17.211 1.00 93.44 202 SER A N 1
ATOM 1581 C CA . SER A 1 202 ? 19.322 -7.684 17.359 1.00 93.44 202 SER A CA 1
ATOM 1582 C C . SER A 1 202 ? 19.912 -7.396 15.984 1.00 93.44 202 SER A C 1
ATOM 1584 O O . SER A 1 202 ? 20.547 -8.276 15.402 1.00 93.44 202 SER A O 1
ATOM 1586 N N . GLN A 1 203 ? 19.736 -6.177 15.492 1.00 92.69 203 GLN A N 1
ATOM 1587 C CA . GLN A 1 203 ? 20.160 -5.787 14.145 1.00 92.69 203 GLN A CA 1
ATOM 1588 C C . GLN A 1 203 ? 20.455 -4.286 14.062 1.00 92.69 203 GLN A C 1
ATOM 1590 O O . GLN A 1 203 ? 20.207 -3.558 15.021 1.00 92.69 203 GLN A O 1
ATOM 1595 N N . ASP A 1 204 ? 21.025 -3.843 12.942 1.00 91.44 204 ASP A N 1
ATOM 1596 C CA . ASP A 1 204 ? 21.475 -2.456 12.771 1.00 91.44 204 ASP A CA 1
ATOM 1597 C C . ASP A 1 204 ? 20.294 -1.505 12.477 1.00 91.44 204 ASP A C 1
ATOM 1599 O O . ASP A 1 204 ? 20.273 -0.385 12.980 1.00 91.44 204 ASP A O 1
ATOM 1603 N N . GLU A 1 205 ? 19.290 -1.969 11.724 1.00 89.00 205 GLU A N 1
ATOM 1604 C CA . GLU A 1 205 ? 18.103 -1.192 11.335 1.00 89.00 205 GLU A CA 1
ATOM 1605 C C . GLU A 1 205 ? 16.870 -1.597 12.163 1.00 89.00 205 GLU A C 1
ATOM 1607 O O . GLU A 1 205 ? 16.649 -2.788 12.384 1.00 89.00 205 GLU A O 1
ATOM 1612 N N . PRO A 1 206 ? 16.032 -0.660 12.630 1.00 89.00 206 PRO A N 1
ATOM 1613 C CA . PRO A 1 206 ? 14.819 -1.008 13.362 1.00 89.00 206 PRO A CA 1
ATOM 1614 C C . PRO A 1 206 ? 13.812 -1.748 12.476 1.00 89.00 206 PRO A C 1
ATOM 1616 O O . PRO A 1 206 ? 13.642 -1.403 11.308 1.00 89.00 206 PRO A O 1
ATOM 1619 N N . ILE A 1 207 ? 13.111 -2.733 13.046 1.00 91.31 207 ILE A N 1
ATOM 1620 C CA . ILE A 1 207 ? 11.878 -3.237 12.419 1.00 91.31 207 ILE A CA 1
ATOM 1621 C C . ILE A 1 207 ? 10.809 -2.140 12.493 1.00 91.31 207 ILE A C 1
ATOM 1623 O O . ILE A 1 207 ? 10.822 -1.322 13.417 1.00 91.31 207 ILE A O 1
ATOM 1627 N N . GLU A 1 208 ? 9.904 -2.106 11.520 1.00 86.94 208 GLU A N 1
ATOM 1628 C CA . GLU A 1 208 ? 8.893 -1.048 11.425 1.00 86.94 208 GLU A CA 1
ATOM 1629 C C . GLU A 1 208 ? 7.832 -1.159 12.529 1.00 86.94 208 GLU A C 1
ATOM 1631 O O . GLU A 1 208 ? 7.601 -0.195 13.264 1.00 86.94 208 GLU A O 1
ATOM 1636 N N . ASP A 1 209 ? 7.234 -2.345 12.664 1.00 88.81 209 ASP A N 1
ATOM 1637 C CA . ASP A 1 209 ? 6.268 -2.695 13.706 1.00 88.81 209 ASP A CA 1
ATOM 1638 C C . ASP A 1 209 ? 6.175 -4.225 13.869 1.00 88.81 209 ASP A C 1
ATOM 1640 O O . ASP A 1 209 ? 6.669 -4.979 13.023 1.00 88.81 209 ASP A O 1
ATOM 1644 N N . PHE A 1 210 ? 5.544 -4.696 14.946 1.00 94.69 210 PHE A N 1
ATOM 1645 C CA . PHE A 1 210 ? 5.273 -6.116 15.173 1.00 94.69 210 PHE A CA 1
ATOM 1646 C C . PHE A 1 210 ? 3.960 -6.347 15.927 1.00 94.69 210 PHE A C 1
ATOM 1648 O O . PHE A 1 210 ? 3.545 -5.552 16.766 1.00 94.69 210 PHE A O 1
ATOM 1655 N N . ILE A 1 211 ? 3.345 -7.507 15.696 1.00 94.25 211 ILE A N 1
ATOM 1656 C CA . ILE A 1 211 ? 2.172 -7.968 16.448 1.00 94.25 211 ILE A CA 1
ATOM 1657 C C . ILE A 1 211 ? 2.537 -9.118 17.383 1.00 94.25 211 ILE A C 1
ATOM 1659 O O . ILE A 1 211 ? 3.462 -9.890 17.119 1.00 94.25 211 ILE A O 1
ATOM 1663 N N . VAL A 1 212 ? 1.782 -9.257 18.472 1.00 93.31 212 VAL A N 1
ATOM 1664 C CA . VAL A 1 212 ? 1.957 -10.320 19.466 1.00 93.31 212 VAL A CA 1
ATOM 1665 C C . VAL A 1 212 ? 0.790 -11.299 19.377 1.00 93.31 212 VAL A C 1
ATOM 1667 O O . VAL A 1 212 ? -0.367 -10.889 19.349 1.00 93.31 212 VAL A O 1
ATOM 1670 N N . SER A 1 213 ? 1.098 -12.594 19.355 1.00 93.38 213 SER A N 1
ATOM 1671 C CA . SER A 1 213 ? 0.098 -13.668 19.463 1.00 93.38 213 SER A CA 1
ATOM 1672 C C . SER A 1 213 ? -0.714 -13.569 20.754 1.00 93.38 213 SER A C 1
ATOM 1674 O O . SER A 1 213 ? -0.217 -13.094 21.777 1.00 93.38 213 SER A O 1
ATOM 1676 N N . GLY A 1 214 ? -1.956 -14.057 20.736 1.00 87.06 214 GLY A N 1
ATOM 1677 C CA . GLY A 1 214 ? -2.857 -14.004 21.890 1.00 87.06 214 GLY A CA 1
ATOM 1678 C C . GLY A 1 214 ? -2.283 -14.670 23.145 1.00 87.06 214 GLY A C 1
ATOM 1679 O O . GLY A 1 214 ? -2.509 -14.193 24.251 1.00 87.06 214 GLY A O 1
ATOM 1680 N N . ASP A 1 215 ? -1.484 -15.727 22.975 1.00 88.81 215 ASP A N 1
ATOM 1681 C CA . ASP A 1 215 ? -0.793 -16.448 24.055 1.00 88.81 215 ASP A CA 1
ATOM 1682 C C . ASP A 1 215 ? 0.604 -15.882 24.401 1.00 88.81 215 ASP A C 1
ATOM 1684 O O . ASP A 1 215 ? 1.285 -16.391 25.295 1.00 88.81 215 ASP A O 1
ATOM 1688 N N . GLY A 1 216 ? 1.061 -14.847 23.689 1.00 91.75 216 GLY A N 1
ATOM 1689 C CA . GLY A 1 216 ? 2.376 -14.234 23.866 1.00 91.75 216 GLY A CA 1
ATOM 1690 C C . GLY A 1 216 ? 3.568 -15.141 23.523 1.00 91.75 216 GLY A C 1
ATOM 1691 O O . GLY A 1 216 ? 4.711 -14.786 23.842 1.00 91.75 216 GLY A O 1
ATOM 1692 N N . GLU A 1 217 ? 3.356 -16.312 22.911 1.00 93.81 217 GLU A N 1
ATOM 1693 C CA . GLU A 1 217 ? 4.433 -17.257 22.574 1.00 93.81 217 GLU A CA 1
ATOM 1694 C C . GLU A 1 217 ? 5.166 -16.888 21.277 1.00 93.81 217 GLU A C 1
ATOM 1696 O O . GLU A 1 217 ? 6.327 -17.265 21.105 1.00 93.81 217 GLU A O 1
ATOM 1701 N N . TYR A 1 218 ? 4.537 -16.083 20.420 1.00 95.38 218 TYR A N 1
ATOM 1702 C CA . TYR A 1 218 ? 5.072 -15.629 19.136 1.00 95.38 218 TYR A CA 1
ATOM 1703 C C . TYR A 1 218 ? 4.857 -14.133 18.892 1.00 95.38 218 TYR A C 1
ATOM 1705 O O . TYR A 1 218 ? 3.869 -13.549 19.351 1.00 95.38 218 TYR A O 1
ATOM 1713 N N . ILE A 1 219 ? 5.761 -13.534 18.120 1.00 96.38 219 ILE A N 1
ATOM 1714 C CA . ILE A 1 219 ? 5.534 -12.253 17.440 1.00 96.38 219 ILE A CA 1
ATOM 1715 C C . ILE A 1 219 ? 5.661 -12.431 15.930 1.00 96.38 219 ILE A C 1
ATOM 1717 O O . ILE A 1 219 ? 6.350 -13.350 15.483 1.00 96.38 219 ILE A O 1
ATOM 1721 N N . VAL A 1 220 ? 5.030 -11.545 15.163 1.00 96.06 220 VAL A N 1
ATOM 1722 C CA . VAL A 1 220 ? 5.209 -11.442 13.709 1.00 96.06 220 VAL A CA 1
ATOM 1723 C C . VAL A 1 220 ? 5.540 -10.003 13.343 1.00 96.06 220 VAL A C 1
ATOM 1725 O O . VAL A 1 220 ? 4.904 -9.085 13.858 1.00 96.06 220 VAL A O 1
ATOM 1728 N N . TYR A 1 221 ? 6.527 -9.813 12.471 1.00 95.44 221 TYR A N 1
ATOM 1729 C CA . TYR A 1 221 ? 6.893 -8.512 11.908 1.00 95.44 221 TYR A CA 1
ATOM 1730 C C . TYR A 1 221 ? 7.175 -8.633 10.408 1.00 95.44 221 TYR A C 1
ATOM 1732 O O . TYR A 1 221 ? 7.415 -9.738 9.913 1.00 95.44 221 TYR A O 1
ATOM 1740 N N . GLN A 1 222 ? 7.146 -7.505 9.697 1.00 95.25 222 GLN A N 1
ATOM 1741 C CA . GLN A 1 222 ? 7.511 -7.438 8.281 1.00 95.25 222 GLN A CA 1
ATOM 1742 C C . GLN A 1 222 ? 8.931 -6.907 8.083 1.00 95.25 222 GLN A C 1
ATOM 1744 O O . GLN A 1 222 ? 9.383 -6.031 8.823 1.00 95.25 222 GLN A O 1
ATOM 1749 N N . GLU A 1 223 ? 9.602 -7.380 7.038 1.00 92.56 223 GLU A N 1
ATOM 1750 C CA . GLU A 1 223 ? 10.893 -6.863 6.592 1.00 92.56 223 GLU A CA 1
ATOM 1751 C C . GLU A 1 223 ? 10.875 -6.587 5.084 1.00 92.56 223 GLU A C 1
ATOM 1753 O O . GLU A 1 223 ? 10.243 -7.312 4.311 1.00 92.56 223 GLU A O 1
ATOM 1758 N N . ILE A 1 224 ? 11.583 -5.530 4.674 1.00 91.25 224 ILE A N 1
ATOM 1759 C CA . ILE A 1 224 ? 11.820 -5.206 3.265 1.00 91.25 224 ILE A CA 1
ATOM 1760 C C . ILE A 1 224 ? 13.019 -6.025 2.788 1.00 91.25 224 ILE A C 1
ATOM 1762 O O . ILE A 1 224 ? 14.136 -5.863 3.283 1.00 91.25 224 ILE A O 1
ATOM 1766 N N . THR A 1 225 ? 12.797 -6.892 1.810 1.00 88.44 225 THR A N 1
ATOM 1767 C CA . THR A 1 225 ? 13.828 -7.727 1.194 1.00 88.44 225 THR A CA 1
ATOM 1768 C C . THR A 1 225 ? 14.344 -7.096 -0.101 1.00 88.44 225 THR A C 1
ATOM 1770 O O . THR A 1 225 ? 13.921 -6.021 -0.520 1.00 88.44 225 THR A O 1
ATOM 1773 N N . SER A 1 226 ? 15.292 -7.757 -0.773 1.00 83.44 226 SER A N 1
ATOM 1774 C CA . SER A 1 226 ? 15.747 -7.319 -2.102 1.00 83.44 226 SER A CA 1
ATOM 1775 C C . SER A 1 226 ? 14.688 -7.473 -3.195 1.00 83.44 226 SER A C 1
ATOM 1777 O O . SER A 1 226 ? 14.861 -6.914 -4.274 1.00 83.44 226 SER A O 1
ATOM 1779 N N . SER A 1 227 ? 13.663 -8.291 -2.948 1.00 82.81 227 SER A N 1
ATOM 1780 C CA . SER A 1 227 ? 12.622 -8.628 -3.920 1.00 82.81 227 SER A CA 1
ATOM 1781 C C . SER A 1 227 ? 11.324 -7.884 -3.622 1.00 82.81 227 SER A C 1
ATOM 1783 O O . SER A 1 227 ? 10.652 -7.478 -4.561 1.00 82.81 227 SER A O 1
ATOM 1785 N N . GLY A 1 228 ? 10.994 -7.676 -2.343 1.00 90.31 228 GLY A N 1
ATOM 1786 C CA . GLY A 1 228 ? 9.744 -7.054 -1.917 1.00 90.31 228 GLY A CA 1
ATOM 1787 C C . GLY A 1 228 ? 9.606 -7.053 -0.397 1.00 90.31 228 GLY A C 1
ATOM 1788 O O . GLY A 1 228 ? 10.485 -6.555 0.302 1.00 90.31 228 GLY A O 1
ATOM 1789 N N . TYR A 1 229 ? 8.515 -7.614 0.117 1.00 93.81 229 TYR A N 1
ATOM 1790 C CA . TYR A 1 229 ? 8.208 -7.683 1.546 1.00 93.81 229 TYR A CA 1
ATOM 1791 C C . TYR A 1 229 ? 7.980 -9.129 1.989 1.00 93.81 229 TYR A C 1
ATOM 1793 O O . TYR A 1 229 ? 7.323 -9.900 1.288 1.00 93.81 229 TYR A O 1
ATOM 1801 N N . GLN A 1 230 ? 8.466 -9.482 3.178 1.00 94.38 230 GLN A N 1
ATOM 1802 C CA . GLN A 1 230 ? 8.270 -10.806 3.771 1.00 94.38 230 GLN A CA 1
ATOM 1803 C C . GLN A 1 230 ? 7.946 -10.701 5.267 1.00 94.38 230 GLN A C 1
ATOM 1805 O O . GLN A 1 230 ? 8.446 -9.816 5.961 1.00 94.38 230 GLN A O 1
ATOM 1810 N N . LEU A 1 231 ? 7.108 -11.615 5.771 1.00 95.88 231 LEU A N 1
ATOM 1811 C CA . LEU A 1 231 ? 6.820 -11.742 7.202 1.00 95.88 231 LEU A CA 1
ATOM 1812 C C . LEU A 1 231 ? 7.779 -12.717 7.882 1.00 95.88 231 LEU A C 1
ATOM 1814 O O . LEU A 1 231 ? 8.114 -13.767 7.333 1.00 95.88 231 LEU A O 1
ATOM 1818 N N . PHE A 1 232 ? 8.129 -12.414 9.127 1.00 94.56 232 PHE A N 1
ATOM 1819 C CA . PHE A 1 232 ? 8.940 -13.264 9.990 1.00 94.56 232 PHE A CA 1
ATOM 1820 C C . PHE A 1 232 ? 8.212 -13.532 11.302 1.00 94.56 232 PHE A C 1
ATOM 1822 O O . PHE A 1 232 ? 7.754 -12.608 11.974 1.00 94.56 232 PHE A O 1
ATOM 1829 N N . MET A 1 233 ? 8.122 -14.808 11.683 1.00 95.62 233 MET A N 1
ATOM 1830 C CA . MET A 1 233 ? 7.608 -15.239 12.979 1.00 95.62 233 MET A CA 1
ATOM 1831 C C . MET A 1 233 ? 8.765 -15.498 13.939 1.00 95.62 233 MET A C 1
ATOM 1833 O O . MET A 1 233 ? 9.694 -16.237 13.612 1.00 95.62 233 MET A O 1
ATOM 1837 N N . VAL A 1 234 ? 8.688 -14.948 15.152 1.00 96.31 234 VAL A N 1
ATOM 1838 C CA . VAL A 1 234 ? 9.705 -15.153 16.193 1.00 96.31 234 VAL A CA 1
ATOM 1839 C C . VAL A 1 234 ? 9.108 -15.851 17.409 1.00 96.31 234 VAL A C 1
ATOM 1841 O O . VAL A 1 234 ? 8.198 -15.330 18.051 1.00 96.31 234 VAL A O 1
ATOM 1844 N N . ASP A 1 235 ? 9.670 -17.004 17.772 1.00 95.25 235 ASP A N 1
ATOM 1845 C CA . ASP A 1 235 ? 9.383 -17.713 19.026 1.00 95.25 235 ASP A CA 1
ATOM 1846 C C . ASP A 1 235 ? 9.942 -16.915 20.219 1.00 95.25 235 ASP A C 1
ATOM 1848 O O . ASP A 1 235 ? 11.153 -16.686 20.326 1.00 95.25 235 ASP A O 1
ATOM 1852 N N . THR A 1 236 ? 9.081 -16.518 21.160 1.00 95.50 236 THR A N 1
ATOM 1853 C CA . THR A 1 236 ? 9.459 -15.629 22.274 1.00 95.50 236 THR A CA 1
ATOM 1854 C C . THR A 1 236 ? 10.278 -16.323 23.367 1.00 95.50 236 THR A C 1
ATOM 1856 O O . THR A 1 236 ? 10.891 -15.683 24.230 1.00 95.50 236 THR A O 1
ATOM 1859 N N . LYS A 1 237 ? 10.331 -17.654 23.368 1.00 91.75 237 LYS A N 1
ATOM 1860 C CA . LYS A 1 237 ? 11.062 -18.444 24.360 1.00 91.75 237 LYS A CA 1
ATOM 1861 C C . LYS A 1 237 ? 12.506 -18.689 23.943 1.00 91.75 237 LYS A C 1
ATOM 1863 O O . LYS A 1 237 ? 13.385 -18.702 24.817 1.00 91.75 237 LYS A O 1
ATOM 1868 N N . GLU A 1 238 ? 12.739 -18.941 22.660 1.00 89.50 238 GLU A N 1
ATOM 1869 C CA . GLU A 1 238 ? 14.059 -19.247 22.103 1.00 89.50 238 GLU A CA 1
ATOM 1870 C C . GLU A 1 238 ? 14.677 -18.076 21.327 1.00 89.50 238 GLU A C 1
ATOM 1872 O O . GLU A 1 238 ? 15.901 -18.061 21.178 1.00 89.50 238 GLU A O 1
ATOM 1877 N N . GLY A 1 239 ? 13.876 -17.096 20.892 1.00 90.75 239 GLY A N 1
ATOM 1878 C CA . GLY A 1 239 ? 14.305 -16.053 19.954 1.00 90.75 239 GLY A CA 1
ATOM 1879 C C . GLY A 1 239 ? 14.599 -16.629 18.569 1.00 90.75 239 GLY A C 1
ATOM 1880 O O . GLY A 1 239 ? 15.521 -16.179 17.896 1.00 90.75 239 GLY A O 1
ATOM 1881 N N . LYS A 1 240 ? 13.905 -17.714 18.196 1.00 93.50 240 LYS A N 1
ATOM 1882 C CA . LYS A 1 240 ? 14.062 -18.353 16.888 1.00 93.50 240 LYS A CA 1
ATOM 1883 C C . LYS A 1 240 ? 13.150 -17.647 15.898 1.00 93.50 240 LYS A C 1
ATOM 1885 O O . LYS A 1 240 ? 11.947 -17.613 16.119 1.00 93.50 240 LYS A O 1
ATOM 1890 N N . GLU A 1 241 ? 13.747 -17.142 14.835 1.00 94.50 241 GLU A N 1
ATOM 1891 C CA . GLU A 1 241 ? 13.083 -16.439 13.746 1.00 94.50 241 GLU A CA 1
ATOM 1892 C C . GLU A 1 241 ? 12.950 -17.373 12.534 1.00 94.50 241 GLU A C 1
ATOM 1894 O O . GLU A 1 241 ? 13.921 -18.036 12.150 1.00 94.50 241 GLU A O 1
ATOM 1899 N N . ASP A 1 242 ? 11.747 -17.460 11.969 1.00 93.00 242 ASP A N 1
ATOM 1900 C CA . ASP A 1 242 ? 11.435 -18.227 10.764 1.00 93.00 242 ASP A CA 1
ATOM 1901 C C . ASP A 1 242 ? 10.602 -17.359 9.794 1.00 93.00 242 ASP A C 1
ATOM 1903 O O . ASP A 1 242 ? 9.648 -16.714 10.234 1.00 93.00 242 ASP A O 1
ATOM 1907 N N . PRO A 1 243 ? 10.915 -17.341 8.485 1.00 93.50 243 PRO A N 1
ATOM 1908 C CA . PRO A 1 243 ? 10.098 -16.635 7.500 1.00 93.50 243 PRO A CA 1
ATOM 1909 C C . PRO A 1 243 ? 8.739 -17.324 7.298 1.00 93.50 243 PRO A C 1
ATOM 1911 O O . PRO A 1 243 ? 8.655 -18.557 7.315 1.00 93.50 243 PRO A O 1
ATOM 1914 N N . ILE A 1 244 ? 7.696 -16.532 7.046 1.00 92.31 244 ILE A N 1
ATOM 1915 C CA . ILE A 1 244 ? 6.353 -16.983 6.660 1.00 92.31 244 ILE A CA 1
ATOM 1916 C C . ILE A 1 244 ? 6.137 -16.650 5.180 1.00 92.31 244 ILE A C 1
ATOM 1918 O O . ILE A 1 244 ? 6.223 -15.492 4.778 1.00 92.31 244 ILE A O 1
ATOM 1922 N N . GLY A 1 245 ? 5.815 -17.660 4.369 1.00 89.12 245 GLY A N 1
ATOM 1923 C CA . GLY A 1 245 ? 5.565 -17.474 2.937 1.00 89.12 245 GLY A CA 1
ATOM 1924 C C . GLY A 1 245 ? 6.811 -17.085 2.131 1.00 89.12 245 GLY A C 1
ATOM 1925 O O . GLY A 1 245 ? 7.946 -17.354 2.533 1.00 89.12 245 GLY A O 1
ATOM 1926 N N . GLU A 1 246 ? 6.583 -16.493 0.961 1.00 90.88 246 GLU A N 1
ATOM 1927 C CA . GLU A 1 246 ? 7.612 -15.969 0.053 1.00 90.88 246 GLU A CA 1
ATOM 1928 C C . GLU A 1 246 ? 7.678 -14.432 0.092 1.00 90.88 246 GLU A C 1
ATOM 1930 O O . GLU A 1 246 ? 7.064 -13.812 0.958 1.00 90.88 246 GLU A O 1
ATOM 1935 N N . ASP A 1 247 ? 8.459 -13.825 -0.805 1.00 92.94 247 ASP A N 1
ATOM 1936 C CA . ASP A 1 247 ? 8.449 -12.373 -0.990 1.00 92.94 247 ASP A CA 1
ATOM 1937 C C . ASP A 1 247 ? 7.188 -11.956 -1.750 1.00 92.94 247 ASP A C 1
ATOM 1939 O O . ASP A 1 247 ? 6.911 -12.476 -2.831 1.00 92.94 247 ASP A O 1
ATOM 1943 N N . TYR A 1 248 ? 6.480 -10.962 -1.231 1.00 93.38 248 TYR A N 1
ATOM 1944 C CA . TYR A 1 248 ? 5.317 -10.346 -1.864 1.00 93.38 248 TYR A CA 1
ATOM 1945 C C . TYR A 1 248 ? 5.649 -8.929 -2.331 1.00 93.38 248 TYR A C 1
ATOM 1947 O O . TYR A 1 248 ? 6.606 -8.321 -1.853 1.00 93.38 248 TYR A O 1
ATOM 1955 N N . TYR A 1 249 ? 4.854 -8.378 -3.249 1.00 91.44 249 TYR A N 1
ATOM 1956 C CA . TYR A 1 249 ? 5.016 -6.980 -3.653 1.00 91.44 249 TYR A CA 1
ATOM 1957 C C . TYR A 1 249 ? 4.716 -6.031 -2.487 1.00 91.44 249 TYR A C 1
ATOM 1959 O O . TYR A 1 249 ? 5.419 -5.044 -2.295 1.00 91.44 249 TYR A O 1
ATOM 1967 N N . SER A 1 250 ? 3.690 -6.347 -1.697 1.00 92.81 250 SER A N 1
ATOM 1968 C CA . SER A 1 250 ? 3.348 -5.632 -0.469 1.00 92.81 250 SER A CA 1
ATOM 1969 C C . SER A 1 250 ? 2.579 -6.547 0.482 1.00 92.81 250 SER A C 1
ATOM 1971 O O . SER A 1 250 ? 1.908 -7.480 0.041 1.00 92.81 250 SER A O 1
ATOM 1973 N N . ILE A 1 251 ? 2.650 -6.283 1.785 1.00 93.56 251 ILE A N 1
ATOM 1974 C CA . ILE A 1 251 ? 1.810 -6.931 2.797 1.00 93.56 251 ILE A CA 1
ATOM 1975 C C . ILE A 1 251 ? 0.806 -5.886 3.278 1.00 93.56 251 ILE A C 1
ATOM 1977 O O . ILE A 1 251 ? 1.191 -4.857 3.825 1.00 93.56 251 ILE A O 1
ATOM 1981 N N . LEU A 1 252 ? -0.483 -6.144 3.055 1.00 92.19 252 LEU A N 1
ATOM 1982 C CA . LEU A 1 252 ? -1.551 -5.174 3.308 1.00 92.19 252 LEU A CA 1
ATOM 1983 C C . LEU A 1 252 ? -2.097 -5.271 4.732 1.00 92.19 252 LEU A C 1
ATOM 1985 O O . LEU A 1 252 ? -2.443 -4.264 5.345 1.00 92.19 252 LEU A O 1
ATOM 1989 N N . ASN A 1 253 ? -2.206 -6.492 5.253 1.00 89.81 253 ASN A N 1
ATOM 1990 C CA . ASN A 1 253 ? -2.698 -6.754 6.600 1.00 89.81 253 ASN A CA 1
ATOM 1991 C C . ASN A 1 253 ? -2.143 -8.087 7.102 1.00 89.81 253 ASN A C 1
ATOM 1993 O O . ASN A 1 253 ? -2.041 -9.036 6.331 1.00 89.81 253 ASN A O 1
ATOM 1997 N N . PHE A 1 254 ? -1.835 -8.195 8.389 1.00 93.19 254 PHE A N 1
ATOM 1998 C CA . PHE A 1 254 ? -1.505 -9.455 9.040 1.00 93.19 254 PHE A CA 1
ATOM 1999 C C . PHE A 1 254 ? -1.973 -9.428 10.491 1.00 93.19 254 PHE A C 1
ATOM 2001 O O . PHE A 1 254 ? -1.780 -8.441 11.196 1.00 93.19 254 PHE A O 1
ATOM 2008 N N . GLN A 1 255 ? -2.592 -10.518 10.946 1.00 91.62 255 GLN A N 1
ATOM 2009 C CA . GLN A 1 255 ? -3.108 -10.612 12.308 1.00 91.62 255 GLN A CA 1
ATOM 2010 C C . GLN A 1 255 ? -3.077 -12.034 12.861 1.00 91.62 255 GLN A C 1
ATOM 2012 O O . GLN A 1 255 ? -3.268 -13.019 12.144 1.00 91.62 255 GLN A O 1
ATOM 2017 N N . PHE A 1 256 ? -2.874 -12.133 14.174 1.00 91.62 256 PHE A N 1
ATOM 2018 C CA . PHE A 1 256 ? -3.135 -13.360 14.914 1.00 91.62 256 PHE A CA 1
ATOM 2019 C C . PHE A 1 256 ? -4.631 -13.507 15.186 1.00 91.62 256 PHE A C 1
ATOM 2021 O O . PHE A 1 256 ? -5.340 -12.531 15.418 1.00 91.62 256 PHE A O 1
ATOM 2028 N N . LEU A 1 257 ? -5.097 -14.751 15.204 1.00 88.31 257 LEU A N 1
ATOM 2029 C CA . LEU A 1 257 ? -6.413 -15.094 15.718 1.00 88.31 257 LEU A CA 1
ATOM 2030 C C . LEU A 1 257 ? -6.447 -14.838 17.233 1.00 88.31 257 LEU A C 1
ATOM 2032 O O . LEU A 1 257 ? -5.441 -15.084 17.914 1.00 88.31 257 LEU A O 1
ATOM 2036 N N . PRO A 1 258 ? -7.595 -14.414 17.788 1.00 82.62 258 PRO A N 1
ATOM 2037 C CA . PRO A 1 258 ? -7.736 -14.219 19.226 1.00 82.62 258 PRO A CA 1
ATOM 2038 C C . PRO A 1 258 ? -7.309 -15.454 20.040 1.00 82.62 258 PRO A C 1
ATOM 2040 O O . PRO A 1 258 ? -7.569 -16.595 19.651 1.00 82.62 258 PRO A O 1
ATOM 2043 N N . MET A 1 259 ? -6.661 -15.225 21.191 1.00 72.12 259 MET A N 1
ATOM 2044 C CA . MET A 1 259 ? -6.257 -16.245 22.182 1.00 72.12 259 MET A CA 1
ATOM 2045 C C . MET A 1 259 ? -5.288 -17.352 21.723 1.00 72.12 259 MET A C 1
ATOM 2047 O O . MET A 1 259 ? -5.094 -18.334 22.446 1.00 72.12 259 MET A O 1
ATOM 2051 N N . GLY A 1 260 ? -4.665 -17.232 20.552 1.00 82.00 260 GLY A N 1
ATOM 2052 C CA . GLY A 1 260 ? -3.701 -18.220 20.065 1.00 82.00 260 GLY A CA 1
ATOM 2053 C C . GLY A 1 260 ? -2.581 -17.613 19.229 1.00 82.00 260 GLY A C 1
ATOM 2054 O O . GLY A 1 260 ? -2.408 -16.398 19.180 1.00 82.00 260 GLY A O 1
ATOM 2055 N N . HIS A 1 261 ? -1.822 -18.484 18.564 1.00 87.88 261 HIS A N 1
ATOM 2056 C CA . HIS A 1 261 ? -0.722 -18.109 17.669 1.00 87.88 261 HIS A CA 1
ATOM 2057 C C . HIS A 1 261 ? -0.940 -18.514 16.207 1.00 87.88 261 HIS A C 1
ATOM 2059 O O . HIS A 1 261 ? -0.041 -18.362 15.384 1.00 87.88 261 HIS A O 1
ATOM 2065 N N . ASN A 1 262 ? -2.116 -19.038 15.860 1.00 87.88 262 ASN A N 1
ATOM 2066 C CA . ASN A 1 262 ? -2.510 -19.117 14.456 1.00 87.88 262 ASN A CA 1
ATOM 2067 C C . ASN A 1 262 ? -2.978 -17.733 14.003 1.00 87.88 262 ASN A C 1
ATOM 2069 O O . ASN A 1 262 ? -3.411 -16.925 14.819 1.00 87.88 262 ASN A O 1
ATOM 2073 N N . GLY A 1 263 ? -2.887 -17.454 12.711 1.00 91.31 263 GLY A N 1
ATOM 2074 C CA . GLY A 1 263 ? -3.187 -16.146 12.143 1.00 91.31 263 GLY A CA 1
ATOM 2075 C C . GLY A 1 263 ? -3.283 -16.216 10.632 1.00 91.31 263 GLY A C 1
ATOM 2076 O O . GLY A 1 263 ? -3.244 -17.304 10.047 1.00 91.31 263 GLY A O 1
ATOM 2077 N N . PHE A 1 264 ? -3.416 -15.055 10.015 1.00 94.06 264 PHE A N 1
ATOM 2078 C CA . PHE A 1 264 ? -3.420 -14.915 8.571 1.00 94.06 264 PHE A CA 1
ATOM 2079 C C . PHE A 1 264 ? -2.835 -13.569 8.161 1.00 94.06 264 PHE A C 1
ATOM 2081 O O . PHE A 1 264 ? -2.704 -12.652 8.974 1.00 94.06 264 PHE A O 1
ATOM 2088 N N . PHE A 1 265 ? -2.534 -13.443 6.878 1.00 95.12 265 PHE A N 1
ATOM 2089 C CA . PHE A 1 265 ? -2.192 -12.176 6.263 1.00 95.12 265 PHE A CA 1
ATOM 2090 C C . PHE A 1 265 ? -2.751 -12.067 4.850 1.00 95.12 265 PHE A C 1
ATOM 2092 O O . PHE A 1 265 ? -3.028 -13.071 4.192 1.00 95.12 265 PHE A O 1
ATOM 2099 N N . VAL A 1 266 ? -2.937 -10.826 4.415 1.00 95.00 266 VAL A N 1
ATOM 2100 C CA . VAL A 1 266 ? -3.298 -10.448 3.055 1.00 95.00 266 VAL A CA 1
ATOM 2101 C C . VAL A 1 266 ? -2.098 -9.745 2.443 1.00 95.00 266 VAL A C 1
ATOM 2103 O O . VAL A 1 266 ? -1.584 -8.778 3.008 1.00 95.00 266 VAL A O 1
ATOM 2106 N N . ALA A 1 267 ? -1.647 -10.240 1.299 1.00 95.00 267 ALA A N 1
ATOM 2107 C CA . ALA A 1 267 ? -0.506 -9.697 0.581 1.00 95.00 267 ALA A CA 1
ATOM 2108 C C . ALA A 1 267 ? -0.846 -9.472 -0.890 1.00 95.00 267 ALA A C 1
ATOM 2110 O O . ALA A 1 267 ? -1.607 -10.232 -1.485 1.00 95.00 267 ALA A O 1
ATOM 2111 N N . GLU A 1 268 ? -0.261 -8.437 -1.476 1.00 94.12 268 GLU A N 1
ATOM 2112 C CA . GLU A 1 268 ? -0.318 -8.191 -2.908 1.00 94.12 268 GLU A CA 1
ATOM 2113 C C . GLU A 1 268 ? 0.833 -8.930 -3.598 1.00 94.12 268 GLU A C 1
ATOM 2115 O O . GLU A 1 268 ? 2.008 -8.767 -3.255 1.00 94.12 268 GLU A O 1
ATOM 2120 N N . ASN A 1 269 ? 0.502 -9.747 -4.593 1.00 91.75 269 ASN A N 1
ATOM 2121 C CA . ASN A 1 269 ? 1.485 -10.440 -5.413 1.00 91.75 269 ASN A CA 1
ATOM 2122 C C . ASN A 1 269 ? 2.078 -9.483 -6.466 1.00 91.75 269 ASN A C 1
ATOM 2124 O O . ASN A 1 269 ? 1.501 -8.452 -6.813 1.00 91.75 269 ASN A O 1
ATOM 2128 N N . TYR A 1 270 ? 3.208 -9.855 -7.074 1.00 86.69 270 TYR A N 1
ATOM 2129 C CA . TYR A 1 270 ? 3.806 -9.074 -8.174 1.00 86.69 270 TYR A CA 1
ATOM 2130 C C . TYR A 1 270 ? 2.886 -8.915 -9.387 1.00 86.69 270 TYR A C 1
ATOM 2132 O O . TYR A 1 270 ? 3.067 -7.993 -10.178 1.00 86.69 270 TYR A O 1
ATOM 2140 N N . ASP A 1 271 ? 1.912 -9.812 -9.535 1.00 84.00 271 ASP A N 1
ATOM 2141 C CA . ASP A 1 271 ? 0.900 -9.744 -10.582 1.00 84.00 271 ASP A CA 1
ATOM 2142 C C . ASP A 1 271 ? -0.273 -8.827 -10.252 1.00 84.00 271 ASP A C 1
ATOM 2144 O O . ASP A 1 271 ? -1.126 -8.651 -11.107 1.00 84.00 271 ASP A O 1
ATOM 2148 N N . GLY A 1 272 ? -0.315 -8.236 -9.056 1.00 85.50 272 GLY A N 1
ATOM 2149 C CA . GLY A 1 272 ? -1.383 -7.339 -8.629 1.00 85.50 272 GLY A CA 1
ATOM 2150 C C . GLY A 1 272 ? -2.582 -8.006 -7.978 1.00 85.50 272 GLY A C 1
ATOM 2151 O O . GLY A 1 272 ? -3.443 -7.304 -7.465 1.00 85.50 272 GLY A O 1
ATOM 2152 N N . THR A 1 273 ? -2.664 -9.335 -7.986 1.00 89.81 273 THR A N 1
ATOM 2153 C CA . THR A 1 273 ? -3.714 -10.036 -7.246 1.00 89.81 273 THR A CA 1
ATOM 2154 C C . THR A 1 273 ? -3.408 -10.011 -5.751 1.00 89.81 273 THR A C 1
ATOM 2156 O O . THR A 1 273 ? -2.247 -10.036 -5.332 1.00 89.81 273 THR A O 1
ATOM 2159 N N . LEU A 1 274 ? -4.456 -9.985 -4.935 1.00 94.12 274 LEU A N 1
ATOM 2160 C CA . LEU A 1 274 ? -4.370 -10.120 -3.490 1.00 94.12 274 LEU A CA 1
ATOM 2161 C C . LEU A 1 274 ? -4.481 -11.593 -3.112 1.00 94.12 274 LEU A C 1
ATOM 2163 O O . LEU A 1 274 ? -5.407 -12.283 -3.535 1.00 94.12 274 LEU A O 1
ATOM 2167 N N . SER A 1 275 ? -3.559 -12.072 -2.287 1.00 94.94 275 SER A N 1
ATOM 2168 C CA . SER A 1 275 ? -3.581 -13.409 -1.704 1.00 94.94 275 SER A CA 1
ATOM 2169 C C . SER A 1 275 ? -3.904 -13.330 -0.220 1.00 94.94 275 SER A C 1
ATOM 2171 O O . SER A 1 275 ? -3.305 -12.543 0.509 1.00 94.94 275 SER A O 1
ATOM 2173 N N . LEU A 1 276 ? -4.800 -14.200 0.236 1.00 96.12 276 LEU A N 1
ATOM 2174 C CA . LEU A 1 276 ? -5.036 -14.474 1.650 1.00 96.12 276 LEU A CA 1
ATOM 2175 C C . LEU A 1 276 ? -4.284 -15.747 2.039 1.00 96.12 276 LEU A C 1
ATOM 2177 O O . LEU A 1 276 ? -4.485 -16.793 1.419 1.00 96.12 276 LEU A O 1
ATOM 2181 N N . ILE A 1 277 ? -3.442 -15.675 3.067 1.00 95.38 277 ILE A N 1
ATOM 2182 C CA . ILE A 1 277 ? -2.537 -16.756 3.474 1.00 95.38 277 ILE A CA 1
ATOM 2183 C C . ILE A 1 277 ? -2.653 -17.018 4.980 1.00 95.38 277 ILE A C 1
ATOM 2185 O O . ILE A 1 277 ? -2.708 -16.074 5.765 1.00 95.38 277 ILE A O 1
ATOM 2189 N N . ASP A 1 278 ? -2.664 -18.287 5.403 1.00 92.19 278 ASP A N 1
ATOM 2190 C CA . ASP A 1 278 ? -2.603 -18.656 6.828 1.00 92.19 278 ASP A CA 1
ATOM 2191 C C . ASP A 1 278 ? -1.164 -18.729 7.375 1.00 92.19 278 ASP A C 1
ATOM 2193 O O . ASP A 1 278 ? -0.218 -19.005 6.643 1.00 92.19 278 ASP A O 1
ATOM 2197 N N . PHE A 1 279 ? -0.972 -18.482 8.675 1.00 90.00 279 PHE A N 1
ATOM 2198 C CA . PHE A 1 279 ? 0.359 -18.527 9.304 1.00 90.00 279 PHE A CA 1
ATOM 2199 C C . PHE A 1 279 ? 0.904 -19.940 9.545 1.00 90.00 279 PHE A C 1
ATOM 2201 O O . PHE A 1 279 ? 2.119 -20.093 9.650 1.00 90.00 279 PHE A O 1
ATOM 2208 N N . GLU A 1 280 ? 0.045 -20.953 9.699 1.00 80.69 280 GLU A N 1
ATOM 2209 C CA . GLU A 1 280 ? 0.468 -22.277 10.186 1.00 80.69 280 GLU A CA 1
ATOM 2210 C C . GLU A 1 280 ? 1.365 -22.985 9.166 1.00 80.69 280 GLU A C 1
ATOM 2212 O O . GLU A 1 280 ? 2.443 -23.469 9.514 1.00 80.69 280 GLU A O 1
ATOM 2217 N N . ASP A 1 281 ? 0.936 -22.996 7.904 1.00 79.75 281 ASP A N 1
ATOM 2218 C CA . ASP A 1 281 ? 1.639 -23.675 6.814 1.00 79.75 281 ASP A CA 1
ATOM 2219 C C . ASP A 1 281 ? 2.032 -22.715 5.676 1.00 79.75 281 ASP A C 1
ATOM 2221 O O . ASP A 1 281 ? 2.617 -23.156 4.683 1.00 79.75 281 ASP A O 1
ATOM 2225 N N . ALA A 1 282 ? 1.723 -21.416 5.801 1.00 86.50 282 ALA A N 1
ATOM 2226 C CA . ALA A 1 282 ? 1.845 -20.438 4.718 1.00 86.50 282 ALA A CA 1
ATOM 2227 C C . ALA A 1 282 ? 1.068 -20.861 3.457 1.00 86.50 282 ALA A C 1
ATOM 2229 O O . ALA A 1 282 ? 1.512 -20.636 2.329 1.00 86.50 282 ALA A O 1
ATOM 2230 N N . ASN A 1 283 ? -0.093 -21.501 3.639 1.00 86.50 283 ASN A N 1
ATOM 2231 C CA . ASN A 1 283 ? -0.941 -21.910 2.524 1.00 86.50 283 ASN A CA 1
ATOM 2232 C C . ASN A 1 283 ? -1.780 -20.728 2.034 1.00 86.50 283 ASN A C 1
ATOM 2234 O O . ASN A 1 283 ? -2.470 -20.075 2.818 1.00 86.50 283 ASN A O 1
ATOM 2238 N N . THR A 1 284 ? -1.790 -20.505 0.720 1.00 93.50 284 THR A N 1
ATOM 2239 C CA . THR A 1 284 ? -2.747 -19.598 0.081 1.00 93.50 284 THR A CA 1
ATOM 2240 C C . THR A 1 284 ? -4.157 -20.171 0.214 1.00 93.50 284 THR A C 1
ATOM 2242 O O . THR A 1 284 ? -4.469 -21.220 -0.356 1.00 93.50 284 THR A O 1
ATOM 2245 N N . VAL A 1 285 ? -5.011 -19.477 0.964 1.00 94.81 285 VAL A N 1
ATOM 2246 C CA . VAL A 1 285 ? -6.437 -19.791 1.120 1.00 94.81 285 VAL A CA 1
ATOM 2247 C C . VAL A 1 285 ? -7.183 -19.451 -0.168 1.00 94.81 285 VAL A C 1
ATOM 2249 O O . VAL A 1 285 ? -7.967 -20.258 -0.662 1.00 94.81 285 VAL A O 1
ATOM 2252 N N . THR A 1 286 ? -6.922 -18.264 -0.720 1.00 95.19 286 THR A N 1
ATOM 2253 C CA . THR A 1 286 ? -7.469 -17.796 -1.999 1.00 95.19 286 THR A CA 1
ATOM 2254 C C . THR A 1 286 ? -6.619 -16.658 -2.563 1.00 95.19 286 THR A C 1
ATOM 2256 O O . THR A 1 286 ? -5.877 -16.016 -1.815 1.00 95.19 286 THR A O 1
ATOM 2259 N N . SER A 1 287 ? -6.783 -16.382 -3.857 1.00 92.56 287 SER A N 1
ATOM 2260 C CA . SER A 1 287 ? -6.267 -15.179 -4.513 1.00 92.56 287 SER A CA 1
ATOM 2261 C C . SER A 1 287 ? -7.367 -14.547 -5.365 1.00 92.56 287 SER A C 1
ATOM 2263 O O . SER A 1 287 ? -8.125 -15.274 -6.009 1.00 92.56 287 SER A O 1
ATOM 2265 N N . ALA A 1 288 ? -7.477 -13.221 -5.342 1.00 90.88 288 ALA A N 1
ATOM 2266 C CA . ALA A 1 288 ? -8.503 -12.458 -6.055 1.00 90.88 288 ALA A CA 1
ATOM 2267 C C . ALA A 1 288 ? -8.031 -11.024 -6.342 1.00 90.88 288 ALA A C 1
ATOM 2269 O O . ALA A 1 288 ? -7.003 -10.593 -5.827 1.00 90.88 288 ALA A O 1
ATOM 2270 N N . LEU A 1 289 ? -8.773 -10.282 -7.164 1.00 85.88 289 LEU A N 1
ATOM 2271 C CA . LEU A 1 289 ? -8.493 -8.865 -7.438 1.00 85.88 289 LEU A CA 1
ATOM 2272 C C . LEU A 1 289 ? -8.870 -7.975 -6.263 1.00 85.88 289 LEU A C 1
ATOM 2274 O O . LEU A 1 289 ? -8.135 -7.064 -5.877 1.00 85.88 289 LEU A O 1
ATOM 2278 N N . TYR A 1 290 ? -10.016 -8.316 -5.693 1.00 87.50 290 TYR A N 1
ATOM 2279 C CA . TYR A 1 290 ? -10.616 -7.669 -4.556 1.00 87.50 290 TYR A CA 1
ATOM 2280 C C . TYR A 1 290 ? -10.669 -8.667 -3.411 1.00 87.50 290 TYR A C 1
ATOM 2282 O O . TYR A 1 290 ? -11.127 -9.796 -3.604 1.00 87.50 290 TYR A O 1
ATOM 2290 N N . LEU A 1 291 ? -10.173 -8.289 -2.235 1.00 91.81 291 LEU A N 1
ATOM 2291 C CA . LEU A 1 291 ? -10.136 -9.182 -1.083 1.00 91.81 291 LEU A CA 1
ATOM 2292 C C . LEU A 1 291 ? -10.254 -8.402 0.223 1.00 91.81 291 LEU A C 1
ATOM 2294 O O . LEU A 1 291 ? -9.578 -7.401 0.435 1.00 91.81 291 LEU A O 1
ATOM 2298 N N . THR A 1 292 ? -11.079 -8.893 1.141 1.00 90.38 292 THR A N 1
ATOM 2299 C CA . THR A 1 292 ? -11.042 -8.467 2.546 1.00 90.38 292 THR A CA 1
ATOM 2300 C C . THR A 1 292 ? -11.277 -9.666 3.445 1.00 90.38 292 THR A C 1
ATOM 2302 O O . THR A 1 292 ? -11.935 -10.617 3.031 1.00 90.38 292 THR A O 1
ATOM 2305 N N . ALA A 1 293 ? -10.715 -9.664 4.651 1.00 92.56 293 ALA A N 1
ATOM 2306 C CA . ALA A 1 293 ? -10.755 -10.821 5.536 1.00 92.56 293 ALA A CA 1
ATOM 2307 C C . ALA A 1 293 ? -10.732 -10.422 7.017 1.00 92.56 293 ALA A C 1
ATOM 2309 O O . ALA A 1 293 ? -9.955 -9.558 7.421 1.00 92.56 293 ALA A O 1
ATOM 2310 N N . MET A 1 294 ? -11.538 -11.100 7.837 1.00 90.38 294 MET A N 1
ATOM 2311 C CA . MET A 1 294 ? -11.639 -10.882 9.281 1.00 90.38 294 MET A CA 1
ATOM 2312 C C . MET A 1 294 ? -11.891 -12.186 10.042 1.00 90.38 294 MET A C 1
ATOM 2314 O O . MET A 1 294 ? -12.675 -13.032 9.617 1.00 90.38 294 MET A O 1
ATOM 2318 N N . SER A 1 295 ? -11.249 -12.355 11.198 1.00 89.62 295 SER A N 1
ATOM 2319 C CA . SER A 1 295 ? -11.530 -13.461 12.117 1.00 89.62 295 SER A CA 1
ATOM 2320 C C . SER A 1 295 ? -12.585 -13.096 13.154 1.00 89.62 295 SER A C 1
ATOM 2322 O O . SER A 1 295 ? -12.550 -11.993 13.689 1.00 89.62 295 SER A O 1
ATOM 2324 N N . GLY A 1 296 ? -13.444 -14.049 13.518 1.00 86.69 296 GLY A N 1
ATOM 2325 C CA . GLY A 1 296 ? -14.332 -13.876 14.672 1.00 86.69 296 GLY A CA 1
ATOM 2326 C C . GLY A 1 296 ? -13.614 -14.050 16.022 1.00 86.69 296 GLY A C 1
ATOM 2327 O O . GLY A 1 296 ? -12.550 -14.685 16.067 1.00 86.69 296 GLY A O 1
ATOM 2328 N N . PRO A 1 297 ? -14.203 -13.563 17.133 1.00 83.38 297 PRO A N 1
ATOM 2329 C CA . PRO A 1 297 ? -13.644 -13.652 18.487 1.00 83.38 297 PRO A CA 1
ATOM 2330 C C . PRO A 1 297 ? -13.227 -15.048 18.942 1.00 83.38 297 PRO A C 1
ATOM 2332 O O . PRO A 1 297 ? -12.330 -15.189 19.768 1.00 83.38 297 PRO A O 1
ATOM 2335 N N . SER A 1 298 ? -13.845 -16.115 18.423 1.00 86.81 298 SER A N 1
ATOM 2336 C CA . SER A 1 298 ? -13.450 -17.477 18.799 1.00 86.81 298 SER A CA 1
ATOM 2337 C C . SER A 1 298 ? -12.125 -17.938 18.193 1.00 86.81 298 SER A C 1
ATOM 2339 O O . SER A 1 298 ? -11.637 -19.004 18.582 1.00 86.81 298 SER A O 1
ATOM 2341 N N . GLY A 1 299 ? -11.597 -17.222 17.193 1.00 87.12 299 GLY A N 1
ATOM 2342 C CA . GLY A 1 299 ? -10.382 -17.593 16.468 1.00 87.12 299 GLY A CA 1
ATOM 2343 C C . GLY A 1 299 ? -10.493 -18.910 15.690 1.00 87.12 299 GLY A C 1
ATOM 2344 O O . GLY A 1 299 ? -9.487 -19.556 15.411 1.00 87.12 299 GLY A O 1
ATOM 2345 N N . LYS A 1 300 ? -11.709 -19.379 15.373 1.00 88.75 300 LYS A N 1
ATOM 2346 C CA . LYS A 1 300 ? -11.925 -20.668 14.675 1.00 88.75 300 LYS A CA 1
ATOM 2347 C C . LYS A 1 300 ? -12.190 -20.534 13.185 1.00 88.75 300 LYS A C 1
ATOM 2349 O O . LYS A 1 300 ? -11.929 -21.487 12.443 1.00 88.75 300 LYS A O 1
ATOM 2354 N N . HIS A 1 301 ? -12.746 -19.398 12.784 1.00 91.81 301 HIS A N 1
ATOM 2355 C CA . HIS A 1 301 ? -13.142 -19.117 11.416 1.00 91.81 301 HIS A CA 1
ATOM 2356 C C . HIS A 1 301 ? -12.672 -17.732 11.000 1.00 91.81 301 HIS A C 1
ATOM 2358 O O . HIS A 1 301 ? -12.534 -16.830 11.829 1.00 91.81 301 HIS A O 1
ATOM 2364 N N . LEU A 1 302 ? -12.464 -17.599 9.701 1.00 93.00 302 LEU A N 1
ATOM 2365 C CA . LEU A 1 302 ? -12.215 -16.352 9.013 1.00 93.00 302 LEU A CA 1
ATOM 2366 C C . LEU A 1 302 ? -13.356 -16.121 8.026 1.00 93.00 302 LEU A C 1
ATOM 2368 O O . LEU A 1 302 ? -13.684 -17.024 7.263 1.00 93.00 302 LEU A O 1
ATOM 2372 N N . ILE A 1 303 ? -13.932 -14.930 8.023 1.00 95.19 303 ILE A N 1
ATOM 2373 C CA . ILE A 1 303 ? -14.860 -14.480 6.993 1.00 95.19 303 ILE A CA 1
ATOM 2374 C C . ILE A 1 303 ? -14.078 -13.634 6.005 1.00 95.19 303 ILE A C 1
ATOM 2376 O O . ILE A 1 303 ? -13.306 -12.771 6.418 1.00 95.19 303 ILE A O 1
ATOM 2380 N N . TYR A 1 304 ? -14.242 -13.895 4.716 1.00 94.94 304 TYR A N 1
ATOM 2381 C CA . TYR A 1 304 ? -13.567 -13.121 3.685 1.00 94.94 304 TYR A CA 1
ATOM 2382 C C . TYR A 1 304 ? -14.444 -12.950 2.450 1.00 94.94 304 TYR A C 1
ATOM 2384 O O . TYR A 1 304 ? -15.263 -13.818 2.142 1.00 94.94 304 TYR A O 1
ATOM 2392 N N . THR A 1 305 ? -14.258 -11.842 1.737 1.00 93.81 305 THR A N 1
ATOM 2393 C CA . THR A 1 305 ? -14.852 -11.624 0.414 1.00 93.81 305 THR A CA 1
ATOM 2394 C C . THR A 1 305 ? -13.790 -11.744 -0.662 1.00 93.81 305 THR A C 1
ATOM 2396 O O . THR A 1 305 ? -12.610 -11.470 -0.428 1.00 93.81 305 THR A O 1
ATOM 2399 N N . VAL A 1 306 ? -14.221 -12.169 -1.843 1.00 92.38 306 VAL A N 1
ATOM 2400 C CA . VAL A 1 306 ? -13.453 -12.071 -3.083 1.00 92.38 306 VAL A CA 1
ATOM 2401 C C . VAL A 1 306 ? -14.333 -11.454 -4.159 1.00 92.38 306 VAL A C 1
ATOM 2403 O O . VAL A 1 306 ? -15.507 -11.818 -4.251 1.00 92.38 306 VAL A O 1
ATOM 2406 N N . GLY A 1 307 ? -13.762 -10.557 -4.954 1.00 86.56 307 GLY A N 1
ATOM 2407 C CA . GLY A 1 307 ? -14.428 -9.941 -6.102 1.00 86.56 307 GLY A CA 1
ATOM 2408 C C . GLY A 1 307 ? -13.577 -9.983 -7.370 1.00 86.56 307 GLY A C 1
ATOM 2409 O O . GLY A 1 307 ? -12.363 -10.233 -7.309 1.00 86.56 307 GLY A O 1
ATOM 2410 N N . ASP A 1 308 ? -14.230 -9.751 -8.506 1.00 75.94 308 ASP A N 1
ATOM 2411 C CA . ASP A 1 308 ? -13.640 -9.683 -9.846 1.00 75.94 308 ASP A CA 1
ATOM 2412 C C . ASP A 1 308 ? -13.767 -8.279 -10.475 1.00 75.94 308 ASP A C 1
ATOM 2414 O O . ASP A 1 308 ? -14.121 -7.318 -9.797 1.00 75.94 308 ASP A O 1
ATOM 2418 N N . GLU A 1 309 ? -13.413 -8.145 -11.757 1.00 68.19 309 GLU A N 1
ATOM 2419 C CA . GLU A 1 309 ? -13.412 -6.868 -12.495 1.00 68.19 309 GLU A CA 1
ATOM 2420 C C . GLU A 1 309 ? -14.818 -6.291 -12.716 1.00 68.19 309 GLU A C 1
ATOM 2422 O O . GLU A 1 309 ? -14.947 -5.091 -12.950 1.00 68.19 309 GLU A O 1
ATOM 2427 N N . GLU A 1 310 ? -15.870 -7.113 -12.603 1.00 67.56 310 GLU A N 1
ATOM 2428 C CA . GLU A 1 310 ? -17.270 -6.677 -12.701 1.00 67.56 310 GLU A CA 1
ATOM 2429 C C . GLU A 1 310 ? -17.842 -6.241 -11.336 1.00 67.56 310 GLU A C 1
ATOM 2431 O O . GLU A 1 310 ? -19.037 -5.960 -11.228 1.00 67.56 310 GLU A O 1
ATOM 2436 N N . GLU A 1 311 ? -16.994 -6.177 -10.300 1.00 64.19 311 GLU A N 1
ATOM 2437 C CA . GLU A 1 311 ? -17.344 -5.865 -8.910 1.00 64.19 311 GLU A CA 1
ATOM 2438 C C . GLU A 1 311 ? -18.377 -6.833 -8.294 1.00 64.19 311 GLU A C 1
ATOM 2440 O O . GLU A 1 311 ? -18.946 -6.526 -7.247 1.00 64.19 311 GLU A O 1
ATOM 2445 N N . GLU A 1 312 ? -18.604 -8.023 -8.874 1.00 79.69 312 GLU A N 1
ATOM 2446 C CA . GLU A 1 312 ? -19.414 -9.064 -8.229 1.00 79.69 312 GLU A CA 1
ATOM 2447 C C . GLU A 1 312 ? -18.615 -9.710 -7.094 1.00 79.69 312 GLU A C 1
ATOM 2449 O O . GLU A 1 312 ? -17.509 -10.221 -7.282 1.00 79.69 312 GLU A O 1
ATOM 2454 N N . ASN A 1 313 ? -19.183 -9.716 -5.888 1.00 87.00 313 ASN A N 1
ATOM 2455 C CA . ASN A 1 313 ? -18.495 -10.182 -4.691 1.00 87.00 313 ASN A CA 1
ATOM 2456 C C . ASN A 1 313 ? -19.110 -11.473 -4.156 1.00 87.00 313 ASN A C 1
ATOM 2458 O O . ASN A 1 313 ? -20.325 -11.652 -4.082 1.00 87.00 313 ASN A O 1
ATOM 2462 N N . THR A 1 314 ? -18.252 -12.383 -3.711 1.00 92.75 314 THR A N 1
ATOM 2463 C CA . THR A 1 314 ? -18.667 -13.605 -3.020 1.00 92.75 314 THR A CA 1
ATOM 2464 C C . THR A 1 314 ? -18.033 -13.656 -1.643 1.00 92.75 314 THR A C 1
ATOM 2466 O O . THR A 1 314 ? -16.821 -13.486 -1.504 1.00 92.75 314 THR A O 1
ATOM 2469 N N . ILE A 1 315 ? -18.846 -13.916 -0.622 1.00 95.19 315 ILE A N 1
ATOM 2470 C CA . ILE A 1 315 ? -18.413 -14.031 0.769 1.00 95.19 315 ILE A CA 1
ATOM 2471 C C . ILE A 1 315 ? -18.320 -15.499 1.193 1.00 95.19 315 ILE A C 1
ATOM 2473 O O . ILE A 1 315 ? -19.191 -16.323 0.899 1.00 95.19 315 ILE A O 1
ATOM 2477 N N . TYR A 1 316 ? -17.244 -15.824 1.902 1.00 97.19 316 TYR A N 1
ATOM 2478 C CA . TYR A 1 316 ? -16.871 -17.171 2.316 1.00 97.19 316 TYR A CA 1
ATOM 2479 C C . TYR A 1 316 ? -16.547 -17.224 3.810 1.00 97.19 316 TYR A C 1
ATOM 2481 O O . TYR A 1 316 ? -16.083 -16.249 4.399 1.00 97.19 316 TYR A O 1
ATOM 2489 N N . SER A 1 317 ? -16.710 -18.410 4.398 1.00 97.19 317 SER A N 1
ATOM 2490 C CA . SER A 1 317 ? -16.150 -18.767 5.704 1.00 97.19 317 SER A CA 1
ATOM 2491 C C . SER A 1 317 ? -15.028 -19.789 5.532 1.00 97.19 317 SER A C 1
ATOM 2493 O O . SER A 1 317 ? -15.251 -20.869 4.988 1.00 97.19 317 SER A O 1
ATOM 2495 N N . TYR A 1 318 ? -13.827 -19.484 6.019 1.00 95.19 318 TYR A N 1
ATOM 2496 C CA . TYR A 1 318 ? -12.693 -20.404 6.108 1.00 95.19 318 TYR A CA 1
ATOM 2497 C C . TYR A 1 318 ? -12.560 -20.979 7.517 1.00 95.19 318 TYR A C 1
ATOM 2499 O O . TYR A 1 318 ? -12.499 -20.246 8.502 1.00 95.19 318 TYR A O 1
ATOM 2507 N N . SER A 1 319 ? -12.462 -22.306 7.627 1.00 92.88 319 SER A N 1
ATOM 2508 C CA . SER A 1 319 ? -12.241 -22.993 8.903 1.00 92.88 319 SER A CA 1
ATOM 2509 C C . SER A 1 319 ? -10.786 -23.423 9.060 1.00 92.88 319 SER A C 1
ATOM 2511 O O . SER A 1 319 ? -10.352 -24.370 8.398 1.00 92.88 319 SER A O 1
ATOM 2513 N N . PHE A 1 320 ? -10.073 -22.843 10.030 1.00 87.06 320 PHE A N 1
ATOM 2514 C CA . PHE A 1 320 ? -8.683 -23.215 10.340 1.00 87.06 320 PHE A CA 1
ATOM 2515 C C . PHE A 1 320 ? -8.546 -24.696 10.715 1.00 87.06 320 PHE A C 1
ATOM 2517 O O . PHE A 1 320 ? -7.603 -25.371 10.324 1.00 87.06 320 PHE A O 1
ATOM 2524 N N . SER A 1 321 ? -9.539 -25.257 11.412 1.00 87.50 321 SER A N 1
ATOM 2525 C CA . SER A 1 321 ? -9.509 -26.674 11.807 1.00 87.50 321 SER A CA 1
ATOM 2526 C C . SER A 1 321 ? -9.656 -27.657 10.637 1.00 87.50 321 SER A C 1
ATOM 2528 O O . SER A 1 321 ? -9.269 -28.824 10.758 1.00 87.50 321 SER A O 1
ATOM 2530 N N . ARG A 1 322 ? -10.267 -27.218 9.527 1.00 89.25 322 ARG A N 1
ATOM 2531 C CA . ARG A 1 322 ? -10.503 -28.037 8.329 1.00 89.25 322 ARG A CA 1
ATOM 2532 C C . ARG A 1 322 ? -9.544 -27.696 7.187 1.00 89.25 322 ARG A C 1
ATOM 2534 O O . ARG A 1 322 ? -9.404 -28.543 6.307 1.00 89.25 322 ARG A O 1
ATOM 2541 N N . GLY A 1 323 ? -8.943 -26.504 7.190 1.00 90.25 323 GLY A N 1
ATOM 2542 C CA . GLY A 1 323 ? -8.166 -25.967 6.073 1.00 90.25 323 GLY A CA 1
ATOM 2543 C C . GLY A 1 323 ? -9.008 -25.831 4.803 1.00 90.25 323 GLY A C 1
ATOM 2544 O O . GLY A 1 323 ? -8.587 -26.270 3.736 1.00 90.25 323 GLY A O 1
ATOM 2545 N N . ALA A 1 324 ? -10.257 -25.367 4.930 1.00 92.19 324 ALA A N 1
ATOM 2546 C CA . ALA A 1 324 ? -11.199 -25.296 3.813 1.00 92.19 324 ALA A CA 1
ATOM 2547 C C . ALA A 1 324 ? -12.220 -24.167 3.987 1.00 92.19 324 ALA A C 1
ATOM 2549 O O . ALA A 1 324 ? -12.657 -23.904 5.113 1.00 92.19 324 ALA A O 1
ATOM 2550 N N . SER A 1 325 ? -12.625 -23.586 2.856 1.00 96.19 325 SER A N 1
ATOM 2551 C CA . SER A 1 325 ? -13.662 -22.557 2.768 1.00 96.19 325 SER A CA 1
ATOM 2552 C C . SER A 1 325 ? -15.022 -23.127 2.363 1.00 96.19 325 SER A C 1
ATOM 2554 O O . SER A 1 325 ? -15.097 -24.103 1.613 1.00 96.19 325 SER A O 1
ATOM 2556 N N . GLU A 1 326 ? -16.090 -22.498 2.842 1.00 96.75 326 GLU A N 1
ATOM 2557 C CA . GLU A 1 326 ? -17.478 -22.716 2.433 1.00 96.75 326 GLU A CA 1
ATOM 2558 C C . GLU A 1 326 ? -18.049 -21.373 1.943 1.00 96.75 326 GLU A C 1
ATOM 2560 O O . GLU A 1 326 ? -17.839 -20.338 2.576 1.00 96.75 326 GLU A O 1
ATOM 2565 N N . GLU A 1 327 ? -18.734 -21.382 0.801 1.00 96.94 327 GLU A N 1
ATOM 2566 C CA . GLU A 1 327 ? -19.422 -20.206 0.248 1.00 96.94 327 GLU A CA 1
ATOM 2567 C C . GLU A 1 327 ? -20.666 -19.885 1.086 1.00 96.94 327 GLU A C 1
ATOM 2569 O O . GLU A 1 327 ? -21.423 -20.796 1.435 1.00 96.94 327 GLU A O 1
ATOM 2574 N N . ILE A 1 328 ? -20.876 -18.607 1.405 1.00 96.56 328 ILE A N 1
ATOM 2575 C CA . ILE A 1 328 ? -22.040 -18.138 2.169 1.00 96.56 328 ILE A CA 1
ATOM 2576 C C . ILE A 1 328 ? -23.070 -17.511 1.224 1.00 96.56 328 ILE A C 1
ATOM 2578 O O . ILE A 1 328 ? -24.227 -17.932 1.212 1.00 96.56 328 ILE A O 1
ATOM 2582 N N . LEU A 1 329 ? -22.649 -16.508 0.447 1.00 94.25 329 LEU A N 1
ATOM 2583 C CA . LEU A 1 329 ? -23.501 -15.726 -0.450 1.00 94.25 329 LEU A CA 1
ATOM 2584 C C . LEU A 1 329 ? -22.661 -15.137 -1.596 1.00 94.25 329 LEU A C 1
ATOM 2586 O O . LEU A 1 329 ? -21.496 -14.792 -1.401 1.00 94.25 329 LEU A O 1
ATOM 2590 N N . ASN A 1 330 ? -23.271 -14.997 -2.770 1.00 92.19 330 ASN A N 1
ATOM 2591 C CA . ASN A 1 330 ? -22.771 -14.218 -3.901 1.00 92.19 330 ASN A CA 1
ATOM 2592 C C . ASN A 1 330 ? -23.762 -13.076 -4.166 1.00 92.19 330 ASN A C 1
ATOM 2594 O O . ASN A 1 330 ? -24.972 -13.309 -4.121 1.00 92.19 330 ASN A O 1
ATOM 2598 N N . GLY A 1 331 ? -23.240 -11.876 -4.395 1.00 87.75 331 GLY A N 1
ATOM 2599 C CA . GLY A 1 331 ? -24.004 -10.636 -4.497 1.00 87.75 331 GLY A CA 1
ATOM 2600 C C . GLY A 1 331 ? -23.271 -9.597 -5.339 1.00 87.75 331 GLY A C 1
ATOM 2601 O O . GLY A 1 331 ? -22.229 -9.890 -5.932 1.00 87.75 331 GLY A O 1
ATOM 2602 N N . LYS A 1 332 ? -23.821 -8.384 -5.400 1.00 83.00 332 LYS A N 1
ATOM 2603 C CA . LYS A 1 332 ? -23.230 -7.263 -6.137 1.00 83.00 332 LYS A CA 1
ATOM 2604 C C . LYS A 1 332 ? -22.129 -6.633 -5.290 1.00 83.00 332 LYS A C 1
ATOM 2606 O O . LYS A 1 332 ? -20.982 -7.069 -5.363 1.00 83.00 332 LYS A O 1
ATOM 2611 N N . ALA A 1 333 ? -22.468 -5.700 -4.405 1.00 84.25 333 ALA A N 1
ATOM 2612 C CA . ALA A 1 333 ? -21.506 -5.076 -3.504 1.00 84.25 333 ALA A CA 1
ATOM 2613 C C . ALA A 1 333 ? -21.690 -5.600 -2.075 1.00 84.25 333 ALA A C 1
ATOM 2615 O O . ALA A 1 333 ? -22.504 -5.086 -1.306 1.00 84.25 333 ALA A O 1
ATOM 2616 N N . ILE A 1 334 ? -20.914 -6.627 -1.714 1.00 87.69 334 ILE A N 1
ATOM 2617 C CA . ILE A 1 334 ? -20.970 -7.216 -0.374 1.00 87.69 334 ILE A CA 1
ATOM 2618 C C . ILE A 1 334 ? -20.034 -6.476 0.582 1.00 87.69 334 ILE A C 1
ATOM 2620 O O . ILE A 1 334 ? -18.814 -6.491 0.408 1.00 87.69 334 ILE A O 1
ATOM 2624 N N . ILE A 1 335 ? -20.601 -5.945 1.663 1.00 87.12 335 ILE A N 1
ATOM 2625 C CA . ILE A 1 335 ? -19.866 -5.538 2.865 1.00 87.12 335 ILE A CA 1
ATOM 2626 C C . ILE A 1 335 ? -20.313 -6.390 4.052 1.00 87.12 335 ILE A C 1
ATOM 2628 O O . ILE A 1 335 ? -21.440 -6.884 4.100 1.00 87.12 335 ILE A O 1
ATOM 2632 N N . PHE A 1 336 ? -19.431 -6.592 5.027 1.00 91.44 336 PHE A N 1
ATOM 2633 C CA . PHE A 1 336 ? -19.770 -7.382 6.206 1.00 91.44 336 PHE A CA 1
ATOM 2634 C C . PHE A 1 336 ? -19.076 -6.871 7.467 1.00 91.44 336 PHE A C 1
ATOM 2636 O O . PHE A 1 336 ? -18.095 -6.128 7.408 1.00 91.44 336 PHE A O 1
ATOM 2643 N N . SER A 1 337 ? -19.603 -7.306 8.608 1.00 90.69 337 SER A N 1
ATOM 2644 C CA . SER A 1 337 ? -19.017 -7.120 9.933 1.00 90.69 337 SER A CA 1
ATOM 2645 C C . SER A 1 337 ? -19.287 -8.356 10.803 1.00 90.69 337 SER A C 1
ATOM 2647 O O . SER A 1 337 ? -20.077 -9.233 10.430 1.00 90.69 337 SER A O 1
ATOM 2649 N N . ILE A 1 338 ? -18.623 -8.455 11.954 1.00 89.62 338 ILE A N 1
ATOM 2650 C CA . ILE A 1 338 ? -18.776 -9.567 12.900 1.00 89.62 338 ILE A CA 1
ATOM 2651 C C . ILE A 1 338 ? -19.390 -9.044 14.200 1.00 89.62 338 ILE A C 1
ATOM 2653 O O . ILE A 1 338 ? -18.920 -8.069 14.774 1.00 89.62 338 ILE A O 1
ATOM 2657 N N . LEU A 1 339 ? -20.444 -9.712 14.670 1.00 88.25 339 LEU A N 1
ATOM 2658 C CA . LEU A 1 339 ? -20.972 -9.544 16.020 1.00 88.25 339 LEU A CA 1
ATOM 2659 C C . LEU A 1 339 ? -20.186 -10.421 16.985 1.00 88.25 339 LEU A C 1
ATOM 2661 O O . LEU A 1 339 ? -20.035 -11.615 16.729 1.00 88.25 339 LEU A O 1
ATOM 2665 N N . ASP A 1 340 ? -19.786 -9.871 18.129 1.00 82.00 340 ASP A N 1
ATOM 2666 C CA . ASP A 1 340 ? -18.966 -10.620 19.083 1.00 82.00 340 ASP A CA 1
ATOM 2667 C C . ASP A 1 340 ? -19.767 -11.613 19.932 1.00 82.00 340 ASP A C 1
ATOM 2669 O O . ASP A 1 340 ? -19.319 -12.724 20.232 1.00 82.00 340 ASP A O 1
ATOM 2673 N N . SER A 1 341 ? -20.978 -11.226 20.342 1.00 83.44 341 SER A N 1
ATOM 2674 C CA . SER A 1 341 ? -21.792 -12.015 21.267 1.00 83.44 341 SER A CA 1
ATOM 2675 C C . SER A 1 341 ? -23.287 -11.776 21.041 1.00 83.44 341 SER A C 1
ATOM 2677 O O . SER A 1 341 ? -23.805 -10.770 21.515 1.00 83.44 341 SER A O 1
ATOM 2679 N N . PRO A 1 342 ? -24.024 -12.695 20.390 1.00 87.25 342 PRO A N 1
ATOM 2680 C CA . PRO A 1 342 ? -23.546 -13.970 19.864 1.00 87.25 342 PRO A CA 1
ATOM 2681 C C . PRO A 1 342 ? -22.602 -13.789 18.670 1.00 87.25 342 PRO A C 1
ATOM 2683 O O . PRO A 1 342 ? -22.808 -12.899 17.855 1.00 87.25 342 PRO A O 1
ATOM 2686 N N . GLU A 1 343 ? -21.624 -14.688 18.555 1.00 89.44 343 GLU A N 1
ATOM 2687 C CA . GLU A 1 343 ? -20.655 -14.696 17.455 1.00 89.44 343 GLU A CA 1
ATOM 2688 C C . GLU A 1 343 ? -21.350 -14.988 16.112 1.00 89.44 343 GLU A C 1
ATOM 2690 O O . GLU A 1 343 ? -21.739 -16.133 15.845 1.00 89.44 343 GLU A O 1
ATOM 2695 N N . LYS A 1 344 ? -21.554 -13.954 15.293 1.00 92.19 344 LYS A N 1
ATOM 2696 C CA . LYS A 1 344 ? -22.326 -14.003 14.038 1.00 92.19 344 LYS A CA 1
ATOM 2697 C C . LYS A 1 344 ? -21.709 -13.090 12.986 1.00 92.19 344 LYS A C 1
ATOM 2699 O O . LYS A 1 344 ? -21.059 -12.109 13.322 1.00 92.19 344 LYS A O 1
ATOM 2704 N N . VAL A 1 345 ? -21.987 -13.369 11.719 1.00 93.56 345 VAL A N 1
ATOM 2705 C CA . VAL A 1 345 ? -21.679 -12.457 10.611 1.00 93.56 345 VAL A CA 1
ATOM 2706 C C . VAL A 1 345 ? -22.920 -11.629 10.310 1.00 93.56 345 VAL A C 1
ATOM 2708 O O . VAL A 1 345 ? -24.027 -12.174 10.284 1.00 93.56 345 VAL A O 1
ATOM 2711 N N . ILE A 1 346 ? -22.741 -10.333 10.080 1.00 91.69 346 ILE A N 1
ATOM 2712 C CA . ILE A 1 346 ? -23.739 -9.462 9.460 1.00 91.69 346 ILE A CA 1
ATOM 2713 C C . ILE A 1 346 ? -23.231 -9.101 8.070 1.00 91.69 346 ILE A C 1
ATOM 2715 O O . ILE A 1 346 ? -22.087 -8.680 7.925 1.00 91.69 346 ILE A O 1
ATOM 2719 N N . ILE A 1 347 ? -24.078 -9.275 7.062 1.00 91.88 347 ILE A N 1
ATOM 2720 C CA . ILE A 1 347 ? -23.742 -9.112 5.649 1.00 91.88 347 ILE A CA 1
ATOM 2721 C C . ILE A 1 347 ? -24.736 -8.130 5.044 1.00 91.88 347 ILE A C 1
ATOM 2723 O O . ILE A 1 347 ? -25.935 -8.274 5.262 1.00 91.88 347 ILE A O 1
ATOM 2727 N N . PHE A 1 348 ? -24.247 -7.169 4.276 1.00 89.31 348 PHE A N 1
ATOM 2728 C CA . PHE A 1 348 ? -25.058 -6.290 3.447 1.00 89.31 348 PHE A CA 1
ATOM 2729 C C . PHE A 1 348 ? -24.657 -6.502 1.992 1.00 89.31 348 PHE A C 1
ATOM 2731 O O . PHE A 1 348 ? -23.471 -6.455 1.674 1.00 89.31 348 PHE A O 1
ATOM 2738 N N . ASP A 1 349 ? -25.641 -6.753 1.139 1.00 88.94 349 ASP A N 1
ATOM 2739 C CA . ASP A 1 349 ? -25.506 -6.758 -0.314 1.00 88.94 349 ASP A CA 1
ATOM 2740 C C . ASP A 1 349 ? -26.222 -5.515 -0.841 1.00 88.94 349 ASP A C 1
ATOM 2742 O O . ASP A 1 349 ? -27.435 -5.362 -0.667 1.00 88.94 349 ASP A O 1
ATOM 2746 N N . ILE A 1 350 ? -25.439 -4.583 -1.377 1.00 84.00 350 ILE A N 1
ATOM 2747 C CA . ILE A 1 350 ? -25.900 -3.260 -1.791 1.00 84.00 350 ILE A CA 1
ATOM 2748 C C . ILE A 1 350 ? -25.979 -3.243 -3.316 1.00 84.00 350 ILE A C 1
ATOM 2750 O O . ILE A 1 350 ? -24.969 -3.428 -3.999 1.00 84.00 350 ILE A O 1
ATOM 2754 N N . ASP A 1 351 ? -27.172 -2.983 -3.847 1.00 78.75 351 ASP A N 1
ATOM 2755 C CA . ASP A 1 351 ? -27.389 -2.757 -5.272 1.00 78.75 351 ASP A CA 1
ATOM 2756 C C . ASP A 1 351 ? -27.540 -1.252 -5.526 1.00 78.75 351 ASP A C 1
ATOM 2758 O O . ASP A 1 351 ? -28.550 -0.631 -5.184 1.00 78.75 351 ASP A O 1
ATOM 2762 N N . THR A 1 352 ? -26.501 -0.647 -6.101 1.00 71.00 352 THR A N 1
ATOM 2763 C CA . THR A 1 352 ? -26.475 0.791 -6.398 1.00 71.00 352 THR A CA 1
ATOM 2764 C C . THR A 1 352 ? -27.292 1.162 -7.634 1.00 71.00 352 THR A C 1
ATOM 2766 O O . THR A 1 352 ? -27.657 2.330 -7.772 1.00 71.00 352 THR A O 1
ATOM 2769 N N . ASP A 1 353 ? -27.599 0.205 -8.515 1.00 73.50 353 ASP A N 1
ATOM 2770 C CA . ASP A 1 353 ? -28.410 0.448 -9.710 1.00 73.50 353 ASP A CA 1
ATOM 2771 C C . ASP A 1 353 ? -29.906 0.486 -9.364 1.00 73.50 353 ASP A C 1
ATOM 2773 O O . ASP A 1 353 ? -30.645 1.310 -9.916 1.00 73.50 353 ASP A O 1
ATOM 2777 N N . ASP A 1 354 ? -30.339 -0.380 -8.443 1.00 69.50 354 ASP A N 1
ATOM 2778 C CA . ASP A 1 354 ? -31.737 -0.514 -8.013 1.00 69.50 354 ASP A CA 1
ATOM 2779 C C . ASP A 1 354 ? -32.051 0.200 -6.671 1.00 69.50 354 ASP A C 1
ATOM 2781 O O . ASP A 1 354 ? -33.190 0.135 -6.211 1.00 69.50 354 ASP A O 1
ATOM 2785 N N . GLU A 1 355 ? -31.086 0.914 -6.062 1.00 71.69 355 GLU A N 1
ATOM 2786 C CA . GLU A 1 355 ? -31.205 1.591 -4.744 1.00 71.69 355 GLU A CA 1
ATOM 2787 C C . GLU A 1 355 ? -31.718 0.648 -3.628 1.00 71.69 355 GLU A C 1
ATOM 2789 O O . GLU A 1 355 ? -32.440 1.048 -2.711 1.00 71.69 355 GLU A O 1
ATOM 2794 N N . ALA A 1 356 ? -31.347 -0.633 -3.710 1.00 77.88 356 ALA A N 1
ATOM 2795 C CA . ALA A 1 356 ? -31.832 -1.688 -2.826 1.00 77.88 356 ALA A CA 1
ATOM 2796 C C . ALA A 1 356 ? -30.729 -2.190 -1.891 1.00 77.88 356 ALA A C 1
ATOM 2798 O O . ALA A 1 356 ? -29.567 -2.343 -2.279 1.00 77.88 356 ALA A O 1
ATOM 2799 N N . VAL A 1 357 ? -31.108 -2.483 -0.647 1.00 83.00 357 VAL A N 1
ATOM 2800 C CA . VAL A 1 357 ? -30.201 -3.025 0.365 1.00 83.00 357 VAL A CA 1
ATOM 2801 C C . VAL A 1 357 ? -30.783 -4.309 0.937 1.00 83.00 357 VAL A C 1
ATOM 2803 O O . VAL A 1 357 ? -31.836 -4.305 1.578 1.00 83.00 357 VAL A O 1
ATOM 2806 N N . LEU A 1 358 ? -30.047 -5.406 0.757 1.00 87.81 358 LEU A N 1
ATOM 2807 C CA . LEU A 1 358 ? -30.346 -6.694 1.373 1.00 87.81 358 LEU A CA 1
ATOM 2808 C C . LEU A 1 358 ? -29.408 -6.909 2.560 1.00 87.81 358 LEU A C 1
ATOM 2810 O O . LEU A 1 358 ? -28.188 -6.902 2.401 1.00 87.81 358 LEU A O 1
ATOM 2814 N N . ALA A 1 359 ? -29.962 -7.136 3.749 1.00 89.56 359 ALA A N 1
ATOM 2815 C CA . ALA A 1 359 ? -29.171 -7.444 4.938 1.00 89.56 359 ALA A CA 1
ATOM 2816 C C . ALA A 1 359 ? -29.396 -8.889 5.383 1.00 89.56 359 ALA A C 1
ATOM 2818 O O . ALA A 1 359 ? -30.533 -9.349 5.484 1.00 89.56 359 ALA A O 1
ATOM 2819 N N . TYR A 1 360 ? -28.321 -9.586 5.736 1.00 91.44 360 TYR A N 1
ATOM 2820 C CA . TYR A 1 360 ? -28.342 -10.966 6.204 1.00 91.44 360 TYR A CA 1
ATOM 2821 C C . TYR A 1 360 ? -27.535 -11.139 7.486 1.00 91.44 360 TYR A C 1
ATOM 2823 O O . TYR A 1 360 ? -26.607 -10.384 7.778 1.00 91.44 360 TYR A O 1
ATOM 2831 N N . THR A 1 361 ? -27.842 -12.195 8.229 1.00 93.12 361 THR A N 1
ATOM 2832 C CA . THR A 1 361 ? -26.983 -12.702 9.298 1.00 93.12 361 THR A CA 1
ATOM 2833 C C . THR A 1 361 ? -26.768 -14.202 9.164 1.00 93.12 361 THR A C 1
ATOM 2835 O O . THR A 1 361 ? -27.651 -14.919 8.696 1.00 93.12 361 THR A O 1
ATOM 2838 N N . CYS A 1 362 ? -25.598 -14.700 9.558 1.00 94.38 362 CYS A N 1
ATOM 2839 C CA . CYS A 1 362 ? -25.311 -16.132 9.602 1.00 94.38 362 CYS A CA 1
ATOM 2840 C C . CYS A 1 362 ? -24.357 -16.491 10.747 1.00 94.38 362 CYS A C 1
ATOM 2842 O O . CYS A 1 362 ? -23.767 -15.626 11.401 1.00 94.38 362 CYS A O 1
ATOM 2844 N N . ASP A 1 363 ? -24.223 -17.788 11.015 1.00 94.31 363 ASP A N 1
ATOM 2845 C CA . ASP A 1 363 ? -23.179 -18.306 11.896 1.00 94.31 363 ASP A CA 1
ATOM 2846 C C . ASP A 1 363 ? -21.800 -18.160 11.234 1.00 94.31 363 ASP A C 1
ATOM 2848 O O . ASP A 1 363 ? -21.670 -18.176 10.012 1.00 94.31 363 ASP A O 1
ATOM 2852 N N . MET A 1 364 ? -20.740 -18.106 12.043 1.00 93.88 364 MET A N 1
ATOM 2853 C CA . MET A 1 364 ? -19.356 -17.990 11.560 1.00 93.88 364 MET A CA 1
ATOM 2854 C C . MET A 1 364 ? -18.901 -19.110 10.611 1.00 93.88 364 MET A C 1
ATOM 2856 O O . MET A 1 364 ? -17.891 -18.949 9.933 1.00 93.88 364 MET A O 1
ATOM 2860 N N . ASP A 1 365 ? -19.592 -20.252 10.568 1.00 94.25 365 ASP A N 1
ATOM 2861 C CA . ASP A 1 365 ? -19.324 -21.347 9.625 1.00 94.25 365 ASP A CA 1
ATOM 2862 C C . ASP A 1 365 ? -20.124 -21.235 8.310 1.00 94.25 365 ASP A C 1
ATOM 2864 O O . ASP A 1 365 ? -20.098 -22.158 7.495 1.00 94.25 365 ASP A O 1
ATOM 2868 N N . GLY A 1 366 ? -20.844 -20.124 8.112 1.00 93.69 366 GLY A N 1
ATOM 2869 C CA . GLY A 1 366 ? -21.742 -19.884 6.982 1.00 93.69 366 GLY A CA 1
ATOM 2870 C C . GLY A 1 366 ? -23.124 -20.527 7.130 1.00 93.69 366 GLY A C 1
ATOM 2871 O O . GLY A 1 366 ? -23.990 -20.350 6.272 1.00 93.69 366 GLY A O 1
ATOM 2872 N N . GLY A 1 367 ? -23.359 -21.293 8.199 1.00 92.88 367 GLY A N 1
ATOM 2873 C CA . GLY A 1 367 ? -24.648 -21.906 8.486 1.00 92.88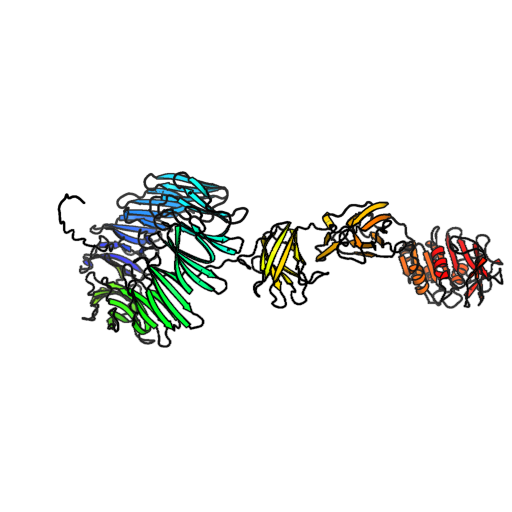 367 GLY A CA 1
ATOM 2874 C C . GLY A 1 367 ? -25.709 -20.894 8.923 1.00 92.88 367 GLY A C 1
ATOM 2875 O O . GLY A 1 367 ? -25.407 -19.781 9.335 1.00 92.88 367 GLY A O 1
ATOM 2876 N N . ASN A 1 368 ? -26.979 -21.312 8.876 1.00 90.88 368 ASN A N 1
ATOM 2877 C CA . ASN A 1 368 ? -28.120 -20.525 9.366 1.00 90.88 368 ASN A CA 1
ATOM 2878 C C . ASN A 1 368 ? -28.162 -19.088 8.807 1.00 90.88 368 ASN A C 1
ATOM 2880 O O . ASN A 1 368 ? -28.365 -18.145 9.563 1.00 90.88 368 ASN A O 1
ATOM 2884 N N . LEU A 1 369 ? -27.959 -18.940 7.493 1.00 93.25 369 LEU A N 1
ATOM 2885 C CA . LEU A 1 369 ? -28.143 -17.670 6.793 1.00 93.25 369 LEU A CA 1
ATOM 2886 C C . LEU A 1 369 ? -29.618 -17.247 6.839 1.00 93.25 369 LEU A C 1
ATOM 2888 O O . LEU A 1 369 ? -30.497 -17.995 6.403 1.00 93.25 369 LEU A O 1
ATOM 2892 N N . VAL A 1 370 ? -29.856 -16.051 7.364 1.00 89.06 370 VAL A N 1
ATOM 2893 C CA . VAL A 1 370 ? -31.166 -15.440 7.589 1.00 89.06 370 VAL A CA 1
ATOM 2894 C C . VAL A 1 370 ? -31.173 -14.056 6.953 1.00 89.06 370 VAL A C 1
ATOM 2896 O O . VAL A 1 370 ? -30.281 -13.257 7.218 1.00 89.06 370 VAL A O 1
ATOM 2899 N N . GLU A 1 371 ? -32.184 -13.772 6.139 1.00 90.00 371 GLU A N 1
ATOM 2900 C CA . GLU A 1 371 ? -32.463 -12.432 5.612 1.00 90.00 371 GLU A CA 1
ATOM 2901 C C . GLU A 1 371 ? -33.138 -11.589 6.701 1.00 90.00 371 GLU A C 1
ATOM 2903 O O . GLU A 1 371 ? -34.120 -12.010 7.315 1.00 90.00 371 GLU A O 1
ATOM 2908 N N . MET A 1 372 ? -32.570 -10.421 6.982 1.00 88.38 372 MET A N 1
ATOM 2909 C CA . MET A 1 372 ? -33.008 -9.501 8.029 1.00 88.38 372 MET A CA 1
ATOM 2910 C C . MET A 1 372 ? -33.804 -8.319 7.474 1.00 88.38 372 MET A C 1
ATOM 2912 O O . MET A 1 372 ? -34.677 -7.797 8.178 1.00 88.38 372 MET A O 1
ATOM 2916 N N . LEU A 1 373 ? -33.469 -7.886 6.257 1.00 87.44 373 LEU A N 1
ATOM 2917 C CA . LEU A 1 373 ? -34.006 -6.700 5.598 1.00 87.44 373 LEU A CA 1
ATOM 2918 C C . LEU A 1 373 ? -33.944 -6.874 4.075 1.00 87.44 373 LEU A C 1
ATOM 2920 O O . LEU A 1 373 ? -32.925 -7.340 3.566 1.00 87.44 373 LEU A O 1
ATOM 2924 N N . ASP A 1 374 ? -35.009 -6.450 3.401 1.00 86.31 374 ASP A N 1
ATOM 2925 C CA . ASP A 1 374 ? -35.113 -6.284 1.948 1.00 86.31 374 ASP A CA 1
ATOM 2926 C C . ASP A 1 374 ? -35.918 -5.003 1.697 1.00 86.31 374 ASP A C 1
ATOM 2928 O O . ASP A 1 374 ? -37.146 -5.010 1.785 1.00 86.31 374 ASP A O 1
ATOM 2932 N N . GLU A 1 375 ? -35.222 -3.880 1.508 1.00 76.75 375 GLU A N 1
ATOM 2933 C CA . GLU A 1 375 ? -35.839 -2.559 1.344 1.00 76.75 375 GLU A CA 1
ATOM 2934 C C . GLU A 1 375 ? -35.112 -1.726 0.274 1.00 76.75 375 GLU A C 1
ATOM 2936 O O . GLU A 1 375 ? -33.891 -1.811 0.109 1.00 76.75 375 GLU A O 1
ATOM 2941 N N . GLU A 1 376 ? -35.872 -0.868 -0.414 1.00 75.50 376 GLU A N 1
ATOM 2942 C CA . GLU A 1 376 ? -35.324 0.260 -1.179 1.00 75.50 376 GLU A CA 1
ATOM 2943 C C . GLU A 1 376 ? -34.947 1.353 -0.161 1.00 75.50 376 GLU A C 1
ATOM 2945 O O . GLU A 1 376 ? -35.826 1.924 0.491 1.00 75.50 376 GLU A O 1
ATOM 2950 N N . LEU A 1 377 ? -33.652 1.615 0.037 1.00 66.44 377 LEU A N 1
ATOM 2951 C CA . LEU A 1 377 ? -33.162 2.533 1.074 1.00 66.44 377 LEU A CA 1
ATOM 2952 C C . LEU A 1 377 ? -32.412 3.718 0.472 1.00 66.44 377 LEU A C 1
ATOM 2954 O O . LEU A 1 377 ? -31.658 3.579 -0.485 1.00 66.44 377 LEU A O 1
ATOM 2958 N N . ILE A 1 378 ? -32.589 4.883 1.099 1.00 59.12 378 ILE A N 1
ATOM 2959 C CA . ILE A 1 378 ? -31.988 6.146 0.658 1.00 59.12 378 ILE A CA 1
ATOM 2960 C C . ILE A 1 378 ? -30.615 6.351 1.310 1.00 59.12 378 ILE A C 1
ATOM 2962 O O . ILE A 1 378 ? -29.652 6.645 0.605 1.00 59.12 378 ILE A O 1
ATOM 2966 N N . GLU A 1 379 ? -30.507 6.187 2.636 1.00 72.81 379 GLU A N 1
ATOM 2967 C CA . GLU A 1 379 ? -29.248 6.388 3.368 1.00 72.81 379 GLU A CA 1
ATOM 2968 C C . GLU A 1 379 ? -29.207 5.571 4.675 1.00 72.81 379 GLU A C 1
ATOM 2970 O O . GLU A 1 379 ? -30.164 5.545 5.450 1.00 72.81 379 GLU A O 1
ATOM 2975 N N . PHE A 1 380 ? -28.101 4.858 4.906 1.00 77.88 380 PHE A N 1
ATOM 2976 C CA . PHE A 1 380 ? -27.907 3.943 6.034 1.00 77.88 380 PHE A CA 1
ATOM 2977 C C . PHE A 1 380 ? -27.029 4.588 7.120 1.00 77.88 380 PHE A C 1
ATOM 2979 O O . PHE A 1 380 ? -25.880 4.928 6.846 1.00 77.88 380 PHE A O 1
ATOM 2986 N N . GLU A 1 381 ? -27.533 4.707 8.355 1.00 83.06 381 GLU A N 1
ATOM 2987 C CA . GLU A 1 381 ? -26.845 5.416 9.452 1.00 83.06 381 GLU A CA 1
ATOM 2988 C C . GLU A 1 381 ? -26.032 4.482 10.358 1.00 83.06 381 GLU A C 1
ATOM 2990 O O . GLU A 1 381 ? -24.928 4.818 10.791 1.00 83.06 381 GLU A O 1
ATOM 2995 N N . GLY A 1 382 ? -26.548 3.286 10.669 1.00 84.19 382 GLY A N 1
ATOM 2996 C CA . GLY A 1 382 ? -25.802 2.347 11.507 1.00 84.19 382 GLY A CA 1
ATOM 2997 C C . GLY A 1 382 ? -26.537 1.075 11.920 1.00 84.19 382 GLY A C 1
ATOM 2998 O O . GLY A 1 382 ? -27.767 1.005 11.939 1.00 84.19 382 GLY A O 1
ATOM 2999 N N . VAL A 1 383 ? -25.752 0.060 12.301 1.00 87.69 383 VAL A N 1
ATOM 3000 C CA . VAL A 1 383 ? -26.228 -1.142 13.001 1.00 87.69 383 VAL A CA 1
ATOM 3001 C C . VAL A 1 383 ? -25.872 -1.022 14.477 1.00 87.69 383 VAL A C 1
ATOM 3003 O O . VAL A 1 383 ? -24.705 -0.868 14.826 1.00 87.69 383 VAL A O 1
ATOM 3006 N N . PHE A 1 384 ? -26.866 -1.183 15.342 1.00 89.38 384 PHE A N 1
ATOM 3007 C CA . PHE A 1 384 ? -26.691 -1.228 16.785 1.00 89.38 384 PHE A CA 1
ATOM 3008 C C . PHE A 1 384 ? -27.041 -2.612 17.313 1.00 89.38 384 PHE A C 1
ATOM 3010 O O . PHE A 1 384 ? -28.130 -3.147 17.085 1.00 89.38 384 PHE A O 1
ATOM 3017 N N . HIS A 1 385 ? -26.119 -3.178 18.078 1.00 89.19 385 HIS A N 1
ATOM 3018 C CA . HIS A 1 385 ? -26.293 -4.456 18.748 1.00 89.19 385 HIS A CA 1
ATOM 3019 C C . HIS A 1 385 ? -25.721 -4.359 20.162 1.00 89.19 385 HIS A C 1
ATOM 3021 O O . HIS A 1 385 ? -24.680 -3.735 20.374 1.00 89.19 385 HIS A O 1
ATOM 3027 N N . ALA A 1 386 ? -26.446 -4.917 21.133 1.00 88.00 386 ALA A N 1
ATOM 3028 C CA . ALA A 1 386 ? -26.005 -4.959 22.518 1.00 88.00 386 ALA A CA 1
ATOM 3029 C C . ALA A 1 386 ? -25.428 -6.330 22.869 1.00 88.00 386 ALA A C 1
ATOM 3031 O O . ALA A 1 386 ? -26.066 -7.359 22.629 1.00 88.00 386 ALA A O 1
ATOM 3032 N N . LEU A 1 387 ? -24.251 -6.349 23.498 1.00 81.31 387 LEU A N 1
ATOM 3033 C CA . LEU A 1 387 ? -23.533 -7.585 23.819 1.00 81.31 387 LEU A CA 1
ATOM 3034 C C . LEU A 1 387 ? -24.410 -8.596 24.580 1.00 81.31 387 LEU A C 1
ATOM 3036 O O . LEU A 1 387 ? -25.080 -8.292 25.573 1.00 81.31 387 LEU A O 1
ATOM 3040 N N . GLY A 1 388 ? -24.414 -9.835 24.090 1.00 83.12 388 GLY A N 1
ATOM 3041 C CA . GLY A 1 388 ? -25.203 -10.945 24.618 1.00 83.12 388 GLY A CA 1
ATOM 3042 C C . GLY A 1 388 ? -26.704 -10.893 24.300 1.00 83.12 388 GLY A C 1
ATOM 3043 O O . GLY A 1 388 ? -27.423 -11.818 24.693 1.00 83.12 388 GLY A O 1
ATOM 3044 N N . GLN A 1 389 ? -27.193 -9.854 23.612 1.00 88.44 389 GLN A N 1
ATOM 3045 C CA . GLN A 1 389 ? -28.591 -9.730 23.185 1.00 88.44 389 GLN A CA 1
ATOM 3046 C C . GLN A 1 389 ? -28.809 -10.325 21.794 1.00 88.44 389 GLN A C 1
ATOM 3048 O O . GLN A 1 389 ? -27.867 -10.572 21.039 1.00 88.44 389 GLN A O 1
ATOM 3053 N N . LYS A 1 390 ? -30.070 -10.595 21.448 1.00 89.25 390 LYS A N 1
ATOM 3054 C CA . LYS A 1 390 ? -30.421 -11.133 20.127 1.00 89.25 390 LYS A CA 1
ATOM 3055 C C . LYS A 1 390 ? -30.984 -10.085 19.191 1.00 89.25 390 LYS A C 1
ATOM 3057 O O . LYS A 1 390 ? -30.971 -10.326 17.986 1.00 89.25 390 LYS A O 1
ATOM 3062 N N . SER A 1 391 ? -31.529 -8.999 19.728 1.00 91.44 391 SER A N 1
ATOM 3063 C CA . SER A 1 391 ? -32.054 -7.903 18.923 1.00 91.44 391 SER A CA 1
ATOM 3064 C C . SER A 1 391 ? -30.924 -7.161 18.219 1.00 91.44 391 SER A C 1
ATOM 3066 O O . SER A 1 391 ? -29.897 -6.858 18.824 1.00 91.44 391 SER A O 1
ATOM 3068 N N . ILE A 1 392 ? -31.148 -6.862 16.947 1.00 90.94 392 ILE A N 1
ATOM 3069 C CA . ILE A 1 392 ? -30.327 -5.974 16.129 1.00 90.94 392 ILE A CA 1
ATOM 3070 C C . ILE A 1 392 ? -31.215 -4.795 15.748 1.00 90.94 392 ILE A C 1
ATOM 3072 O O . ILE A 1 392 ? -32.376 -4.996 15.379 1.00 90.94 392 ILE A O 1
ATOM 3076 N N . PHE A 1 393 ? -30.675 -3.585 15.827 1.00 92.12 393 PHE A N 1
ATOM 3077 C CA . PHE A 1 393 ? -31.364 -2.374 15.405 1.00 92.12 393 PHE A CA 1
ATOM 3078 C C . PHE A 1 393 ? -30.629 -1.749 14.225 1.00 92.12 393 PHE A C 1
ATOM 3080 O O . PHE A 1 393 ? -29.420 -1.550 14.286 1.00 92.12 393 PHE A O 1
ATOM 3087 N N . LEU A 1 394 ? -31.358 -1.454 13.158 1.00 90.38 394 LEU A N 1
ATOM 3088 C CA . LEU A 1 394 ? -30.858 -0.786 11.963 1.00 90.38 394 LEU A CA 1
ATOM 3089 C C . LEU A 1 394 ? -31.448 0.623 11.949 1.00 90.38 394 LEU A C 1
ATOM 3091 O O . LEU A 1 394 ? -32.670 0.768 12.021 1.00 90.38 394 LEU A O 1
ATOM 3095 N N . LEU A 1 395 ? -30.592 1.639 11.910 1.00 90.62 395 LEU A N 1
ATOM 3096 C CA . LEU A 1 395 ? -30.985 3.043 11.811 1.00 90.62 395 LEU A CA 1
ATOM 3097 C C . LEU A 1 395 ? -30.707 3.537 10.393 1.00 90.62 395 LEU A C 1
ATOM 3099 O O . LEU A 1 395 ? -29.635 3.274 9.843 1.00 90.62 395 LEU A O 1
ATOM 3103 N N . PHE A 1 396 ? -31.664 4.248 9.813 1.00 87.81 396 PHE A N 1
ATOM 3104 C CA . PHE A 1 396 ? -31.544 4.816 8.473 1.00 87.81 396 PHE A CA 1
ATOM 3105 C C . PHE A 1 396 ? -32.368 6.093 8.333 1.00 87.81 396 PHE A C 1
ATOM 3107 O O . PHE A 1 396 ? -33.343 6.304 9.063 1.00 87.81 396 PHE A O 1
ATOM 3114 N N . GLU A 1 397 ? -31.970 6.930 7.378 1.00 86.12 397 GLU A N 1
ATOM 3115 C CA . GLU A 1 397 ? -32.682 8.146 7.001 1.00 86.12 397 GLU A CA 1
ATOM 3116 C C . GLU A 1 397 ? -33.630 7.855 5.825 1.00 86.12 397 GLU A C 1
ATOM 3118 O O . GLU A 1 397 ? -33.285 7.199 4.839 1.00 86.12 397 GLU A O 1
ATOM 3123 N N . THR A 1 398 ? -34.869 8.325 5.952 1.00 83.94 398 THR A N 1
ATOM 3124 C CA . THR A 1 398 ? -35.923 8.230 4.933 1.00 83.94 398 THR A CA 1
ATOM 3125 C C . THR A 1 398 ? -36.330 9.632 4.472 1.00 83.94 398 THR A C 1
ATOM 3127 O O . THR A 1 398 ? -35.954 10.625 5.095 1.00 83.94 398 THR A O 1
ATOM 3130 N N . GLU A 1 399 ? -37.157 9.748 3.422 1.00 83.06 399 GLU A N 1
ATOM 3131 C CA . GLU A 1 399 ? -37.660 11.062 2.970 1.00 83.06 399 GLU A CA 1
ATOM 3132 C C . GLU A 1 399 ? -38.404 11.845 4.071 1.00 83.06 399 GLU A C 1
ATOM 3134 O O . GLU A 1 399 ? -38.453 13.078 4.022 1.00 83.06 399 GLU A O 1
ATOM 3139 N N . ASP A 1 400 ? -38.986 11.136 5.042 1.00 85.81 400 ASP A N 1
ATOM 3140 C CA . ASP A 1 400 ? -39.821 11.696 6.105 1.00 85.81 400 ASP A CA 1
ATOM 3141 C C . ASP A 1 400 ? -39.084 11.810 7.462 1.00 85.81 400 ASP A C 1
ATOM 3143 O O . ASP A 1 400 ? -39.661 12.307 8.428 1.00 85.81 400 ASP A O 1
ATOM 3147 N N . GLY A 1 401 ? -37.810 11.402 7.544 1.00 89.94 401 GLY A N 1
ATOM 3148 C CA . GLY A 1 401 ? -36.981 11.438 8.759 1.00 89.94 401 GLY A CA 1
ATOM 3149 C C . GLY A 1 401 ? -36.286 10.107 9.056 1.00 89.94 401 GLY A C 1
ATOM 3150 O O . GLY A 1 401 ? -36.305 9.183 8.244 1.00 89.94 401 GLY A O 1
ATOM 3151 N N . MET A 1 402 ? -35.680 9.980 10.233 1.00 92.62 402 MET A N 1
ATOM 3152 C CA . MET A 1 402 ? -35.047 8.744 10.682 1.00 92.62 402 MET A CA 1
ATOM 3153 C C . MET A 1 402 ? -36.059 7.669 11.072 1.00 92.62 402 MET A C 1
ATOM 3155 O O . MET A 1 402 ? -37.116 7.941 11.653 1.00 92.62 402 MET A O 1
ATOM 3159 N N . ALA A 1 403 ? -35.685 6.425 10.791 1.00 92.44 403 ALA A N 1
ATOM 3160 C CA . ALA A 1 403 ? -36.436 5.239 11.152 1.00 92.44 403 ALA A CA 1
ATOM 3161 C C . ALA A 1 403 ? -35.524 4.187 11.795 1.00 92.44 403 ALA A C 1
ATOM 3163 O O . ALA A 1 403 ? -34.386 3.974 11.378 1.00 92.44 403 ALA A O 1
ATOM 3164 N N . LEU A 1 404 ? -36.044 3.525 12.830 1.00 93.88 404 LEU A N 1
ATOM 3165 C CA . LEU A 1 404 ? -35.362 2.463 13.560 1.00 93.88 404 LEU A CA 1
ATOM 3166 C C . LEU A 1 404 ? -36.071 1.133 13.314 1.00 93.88 404 LEU A C 1
ATOM 3168 O O . LEU A 1 404 ? -37.182 0.907 13.804 1.00 93.88 404 LEU A O 1
ATOM 3172 N N . TYR A 1 405 ? -35.403 0.230 12.610 1.00 92.38 405 TYR A N 1
ATOM 3173 C CA . TYR A 1 405 ? -35.889 -1.109 12.310 1.00 92.38 405 TYR A CA 1
ATOM 3174 C C . TYR A 1 405 ? -35.279 -2.137 13.262 1.00 92.38 405 TYR A C 1
ATOM 3176 O O . TYR A 1 405 ? -34.073 -2.143 13.497 1.00 92.38 405 TYR A O 1
ATOM 3184 N N . ALA A 1 406 ? -36.103 -3.022 13.819 1.00 93.56 406 ALA A N 1
ATOM 3185 C CA . ALA A 1 406 ? -35.669 -4.086 14.714 1.00 93.56 406 ALA A CA 1
ATOM 3186 C C . ALA A 1 406 ? -35.766 -5.456 14.046 1.00 93.56 406 ALA A C 1
ATOM 3188 O O . ALA A 1 406 ? -36.797 -5.838 13.491 1.00 93.56 406 ALA A O 1
ATOM 3189 N N . THR A 1 407 ? -34.696 -6.229 14.184 1.00 91.94 407 THR A N 1
ATOM 3190 C CA . THR A 1 407 ? -34.581 -7.613 13.719 1.00 91.94 407 THR A CA 1
ATOM 3191 C C . THR A 1 407 ? -33.821 -8.454 14.750 1.00 91.94 407 THR A C 1
ATOM 3193 O O . THR A 1 407 ? -33.581 -8.002 15.873 1.00 91.94 407 THR A O 1
ATOM 3196 N N . SER A 1 408 ? -33.492 -9.709 14.439 1.00 89.88 408 SER A N 1
ATOM 3197 C CA . SER A 1 408 ? -32.821 -10.601 15.384 1.00 89.88 408 SER A CA 1
ATOM 3198 C C . SER A 1 408 ? -31.832 -11.564 14.733 1.00 89.88 408 SER A C 1
ATOM 3200 O O . SER A 1 408 ? -32.098 -12.109 13.669 1.00 89.88 408 SER A O 1
ATOM 3202 N N . THR A 1 409 ? -30.748 -11.869 15.454 1.00 85.38 409 THR A N 1
ATOM 3203 C CA . THR A 1 409 ? -29.679 -12.814 15.064 1.00 85.38 409 THR A CA 1
ATOM 3204 C C . THR A 1 409 ? -30.127 -14.260 14.801 1.00 85.38 409 THR A C 1
ATOM 3206 O O . THR A 1 409 ? -29.361 -15.050 14.249 1.00 85.38 409 THR A O 1
ATOM 3209 N N . ASP A 1 410 ? -31.336 -14.635 15.232 1.00 78.81 410 ASP A N 1
ATOM 3210 C CA . ASP A 1 410 ? -31.831 -16.020 15.225 1.00 78.81 410 ASP A CA 1
ATOM 3211 C C . ASP A 1 410 ? -33.219 -16.177 14.565 1.00 78.81 410 ASP A C 1
ATOM 3213 O O . ASP A 1 410 ? -33.829 -17.247 14.686 1.00 78.81 410 ASP A O 1
ATOM 3217 N N . SER A 1 411 ? -33.784 -15.129 13.955 1.00 70.25 411 SER A N 1
ATOM 3218 C CA . SER A 1 411 ? -35.186 -15.155 13.515 1.00 70.25 411 SER A CA 1
ATOM 3219 C C . SER A 1 411 ? -35.343 -15.163 12.001 1.00 70.25 411 SER A C 1
ATOM 3221 O O . SER A 1 411 ? -35.113 -14.150 11.365 1.00 70.25 411 SER A O 1
ATOM 3223 N N . ASP A 1 412 ? -35.907 -16.240 11.446 1.00 69.81 412 ASP A N 1
ATOM 3224 C CA . ASP A 1 412 ? -36.366 -16.301 10.041 1.00 69.81 412 ASP A CA 1
ATOM 3225 C C . ASP A 1 412 ? -37.607 -15.416 9.763 1.00 69.81 412 ASP A C 1
ATOM 3227 O O . ASP A 1 412 ? -38.288 -15.580 8.747 1.00 69.81 412 ASP A O 1
ATOM 3231 N N . THR A 1 413 ? -38.016 -14.579 10.719 1.00 71.81 413 THR A N 1
ATOM 3232 C CA . THR A 1 413 ? -39.147 -13.665 10.550 1.00 71.81 413 THR A CA 1
ATOM 3233 C C . THR A 1 413 ? -38.627 -12.304 10.147 1.00 71.81 413 THR A C 1
ATOM 3235 O O . THR A 1 413 ? -37.786 -11.761 10.859 1.00 71.81 413 THR A O 1
ATOM 3238 N N . GLU A 1 414 ? -39.219 -11.748 9.096 1.00 76.94 414 GLU A N 1
ATOM 3239 C CA . GLU A 1 414 ? -39.080 -10.346 8.706 1.00 76.94 414 GLU A CA 1
ATOM 3240 C C . GLU A 1 414 ? -39.167 -9.441 9.947 1.00 76.94 414 GLU A C 1
ATOM 3242 O O . GLU A 1 414 ? -40.001 -9.665 10.841 1.00 76.94 414 GLU A O 1
ATOM 3247 N N . GLY A 1 415 ? -38.231 -8.499 10.043 1.00 88.94 415 GLY A N 1
ATOM 3248 C CA . GLY A 1 415 ? -38.180 -7.526 11.125 1.00 88.94 415 GLY A CA 1
ATOM 3249 C C . GLY A 1 415 ? -39.318 -6.514 11.022 1.00 88.94 415 GLY A C 1
ATOM 3250 O O . GLY A 1 415 ? -40.297 -6.694 10.297 1.00 88.94 415 GLY A O 1
ATOM 3251 N N . TYR A 1 416 ? -39.242 -5.461 11.824 1.00 92.00 416 TYR A N 1
ATOM 3252 C CA . TYR A 1 416 ? -40.284 -4.441 11.860 1.00 92.00 416 TYR A CA 1
ATOM 3253 C C . TYR A 1 416 ? -39.735 -3.101 12.324 1.00 92.00 416 TYR A C 1
ATOM 3255 O O . TYR A 1 416 ? -38.849 -3.023 13.175 1.00 92.00 416 TYR A O 1
ATOM 3263 N N . TYR A 1 417 ? -40.341 -2.033 11.824 1.00 91.88 417 TYR A N 1
ATOM 3264 C CA . TYR A 1 417 ? -40.101 -0.683 12.298 1.00 91.88 417 TYR A CA 1
ATOM 3265 C C . TYR A 1 417 ? -40.594 -0.502 13.739 1.00 91.88 417 TYR A C 1
ATOM 3267 O O . TYR A 1 417 ? -41.751 -0.785 14.072 1.00 91.88 417 TYR A O 1
ATOM 3275 N N . LEU A 1 418 ? -39.695 -0.049 14.612 1.00 94.94 418 LEU A N 1
ATOM 3276 C CA . LEU A 1 418 ? -40.007 0.372 15.978 1.00 94.94 418 LEU A CA 1
ATOM 3277 C C . LEU A 1 418 ? -40.350 1.858 16.050 1.00 94.94 418 LEU A C 1
ATOM 3279 O O . LEU A 1 418 ? -41.192 2.252 16.859 1.00 94.94 418 LEU A O 1
ATOM 3283 N N . ILE A 1 419 ? -39.655 2.664 15.250 1.00 94.81 419 ILE A N 1
ATOM 3284 C CA . ILE A 1 419 ? -39.745 4.122 15.214 1.00 94.81 419 ILE A CA 1
ATOM 3285 C C . ILE A 1 419 ? -39.652 4.537 13.743 1.00 94.81 419 ILE A C 1
ATOM 3287 O O . ILE A 1 419 ? -38.823 3.997 13.017 1.00 94.81 419 ILE A O 1
ATOM 3291 N N . GLU A 1 420 ? -40.499 5.465 13.311 1.00 92.94 420 GLU A N 1
ATOM 3292 C CA . GLU A 1 420 ? -40.565 5.973 11.935 1.00 92.94 420 GLU A CA 1
ATOM 3293 C C . GLU A 1 420 ? -40.831 7.477 11.977 1.00 92.94 420 GLU A C 1
ATOM 3295 O O . GLU A 1 420 ? -41.567 7.921 12.861 1.00 92.94 420 GLU A O 1
ATOM 3300 N N . GLU A 1 421 ? -40.308 8.219 10.996 1.00 93.19 421 GLU A N 1
ATOM 3301 C CA . GLU A 1 421 ? -40.575 9.653 10.787 1.00 93.19 421 GLU A CA 1
ATOM 3302 C C . GLU A 1 421 ? -40.091 10.550 11.951 1.00 93.19 421 GLU A C 1
ATOM 3304 O O . GLU A 1 421 ? -40.793 11.475 12.353 1.00 93.19 421 GLU A O 1
ATOM 3309 N N . TRP A 1 422 ? -38.921 10.264 12.544 1.00 95.69 422 TRP A N 1
ATOM 3310 C CA . TRP A 1 422 ? -38.355 11.081 13.636 1.00 95.69 422 TRP A CA 1
ATOM 3311 C C . TRP A 1 422 ? -37.228 11.986 13.152 1.00 95.69 422 TRP A C 1
ATOM 3313 O O . TRP A 1 422 ? -36.444 11.612 12.286 1.00 95.69 422 TRP A O 1
ATOM 3323 N N . PHE A 1 423 ? -37.093 13.164 13.754 1.00 94.75 423 PHE A N 1
ATOM 3324 C CA . PHE A 1 423 ? -35.981 14.062 13.459 1.00 94.75 423 PHE A CA 1
ATOM 3325 C C . PHE A 1 423 ? -34.646 13.574 14.040 1.00 94.75 423 PHE A C 1
ATOM 3327 O O . PHE A 1 423 ? -33.621 13.703 13.378 1.00 94.75 423 PHE A O 1
ATOM 3334 N N . ASP A 1 424 ? -34.646 13.038 15.269 1.00 93.56 424 ASP A N 1
ATOM 3335 C CA . ASP A 1 424 ? -33.428 12.541 15.930 1.00 93.56 424 ASP A CA 1
ATOM 3336 C C . ASP A 1 424 ? -33.677 11.305 16.811 1.00 93.56 424 ASP A C 1
ATOM 3338 O O . ASP A 1 424 ? -34.689 11.260 17.517 1.00 93.56 424 ASP A O 1
ATOM 3342 N N . ILE A 1 425 ? -32.762 10.323 16.805 1.00 94.19 425 ILE A N 1
ATOM 3343 C CA . ILE A 1 425 ? -32.837 9.086 17.606 1.00 94.19 425 ILE A CA 1
ATOM 3344 C C . ILE A 1 425 ? -31.446 8.717 18.158 1.00 94.19 425 ILE A C 1
ATOM 3346 O O . ILE A 1 425 ? -30.541 8.345 17.420 1.00 94.19 425 ILE A O 1
ATOM 3350 N N . GLU A 1 426 ? -31.305 8.704 19.486 1.00 92.69 426 GLU A N 1
ATOM 3351 C CA . GLU A 1 426 ? -30.110 8.264 20.218 1.00 92.69 426 GLU A CA 1
ATOM 3352 C C . GLU A 1 426 ? -30.446 7.043 21.094 1.00 92.69 426 GLU A C 1
ATOM 3354 O O . GLU A 1 426 ? -31.173 7.146 22.089 1.00 92.69 426 GLU A O 1
ATOM 3359 N N . LEU A 1 427 ? -29.920 5.862 20.746 1.00 94.12 427 LEU A N 1
ATOM 3360 C CA . LEU A 1 427 ? -30.106 4.647 21.546 1.00 94.12 427 LEU A CA 1
ATOM 3361 C C . LEU A 1 427 ? -29.249 4.692 22.813 1.00 94.12 427 LEU A C 1
ATOM 3363 O O . LEU A 1 427 ? -28.042 4.903 22.744 1.00 94.12 427 LEU A O 1
ATOM 3367 N N . LEU A 1 428 ? -29.859 4.442 23.977 1.00 93.12 428 LEU A N 1
ATOM 3368 C CA . LEU A 1 428 ? -29.161 4.557 25.262 1.00 93.12 428 LEU A CA 1
ATOM 3369 C C . LEU A 1 428 ? -28.954 3.211 25.951 1.00 93.12 428 LEU A C 1
ATOM 3371 O O . LEU A 1 428 ? -27.855 2.917 26.410 1.00 93.12 428 LEU A O 1
ATOM 3375 N N . THR A 1 429 ? -30.003 2.393 26.086 1.00 94.38 429 THR A N 1
ATOM 3376 C CA . THR A 1 429 ? -29.881 1.095 26.768 1.00 94.38 429 THR A CA 1
ATOM 3377 C C . THR A 1 429 ? -31.012 0.133 26.430 1.00 94.38 429 THR A C 1
ATOM 3379 O O . THR A 1 429 ? -32.085 0.531 25.976 1.00 94.38 429 THR A O 1
ATOM 3382 N N . GLN A 1 430 ? -30.797 -1.146 26.718 1.00 94.62 430 GLN A N 1
ATOM 3383 C CA . GLN A 1 430 ? -31.747 -2.221 26.479 1.00 94.62 430 GLN A CA 1
ATOM 3384 C C . GLN A 1 430 ? -31.937 -3.081 27.733 1.00 94.62 430 GLN A C 1
ATOM 3386 O O . GLN A 1 430 ? -31.010 -3.328 28.504 1.00 94.62 430 GLN A O 1
ATOM 3391 N N . SER A 1 431 ? -33.164 -3.553 27.955 1.00 93.88 431 SER A N 1
ATOM 3392 C CA . SER A 1 431 ? -33.479 -4.458 29.058 1.00 93.88 431 SER A CA 1
ATOM 3393 C C . SER A 1 431 ? -32.774 -5.802 28.876 1.00 93.88 431 SER A C 1
ATOM 3395 O O . SER A 1 431 ? -32.826 -6.372 27.789 1.00 93.88 431 SER A O 1
ATOM 3397 N N . THR A 1 432 ? -32.250 -6.386 29.954 1.00 90.12 432 THR A N 1
ATOM 3398 C CA . THR A 1 432 ? -31.531 -7.678 29.904 1.00 90.12 432 THR A CA 1
ATOM 3399 C C . THR A 1 432 ? -32.379 -8.880 29.469 1.00 90.12 432 THR A C 1
ATOM 3401 O O . THR A 1 432 ? -31.833 -9.945 29.197 1.00 90.12 432 THR A O 1
ATOM 3404 N N . ASP A 1 433 ? -33.711 -8.749 29.439 1.00 91.69 433 ASP A N 1
ATOM 3405 C CA . ASP A 1 433 ? -34.619 -9.768 28.908 1.00 91.69 433 ASP A CA 1
ATOM 3406 C C . ASP A 1 433 ? -35.043 -9.521 27.453 1.00 91.69 433 ASP A C 1
ATOM 3408 O O . ASP A 1 433 ? -35.978 -10.185 27.003 1.00 91.69 433 ASP A O 1
ATOM 3412 N N . ASP A 1 434 ? -34.350 -8.611 26.756 1.00 92.25 434 ASP A N 1
ATOM 3413 C CA . ASP A 1 434 ? -34.450 -8.352 25.313 1.00 92.25 434 ASP A CA 1
ATOM 3414 C C . ASP A 1 434 ? -35.861 -7.910 24.866 1.00 92.25 434 ASP A C 1
ATOM 3416 O O . ASP A 1 434 ? -36.388 -8.370 23.858 1.00 92.25 434 ASP A O 1
ATOM 3420 N N . LYS A 1 435 ? -36.542 -7.074 25.671 1.00 93.88 435 LYS A N 1
ATOM 3421 C CA . LYS A 1 435 ? -37.946 -6.668 25.427 1.00 93.88 435 LYS A CA 1
ATOM 3422 C C . LYS A 1 435 ? -38.227 -5.181 25.424 1.00 93.88 435 LYS A C 1
ATOM 3424 O O . LYS A 1 435 ? -39.285 -4.778 24.956 1.00 93.88 435 LYS A O 1
ATOM 3429 N N . THR A 1 436 ? -37.386 -4.373 26.050 1.00 96.19 436 THR A N 1
ATOM 3430 C CA . THR A 1 436 ? -37.604 -2.930 26.162 1.00 96.19 436 THR A CA 1
ATOM 3431 C C . THR A 1 436 ? -36.330 -2.211 25.769 1.00 96.19 436 THR A C 1
ATOM 3433 O O . THR A 1 436 ? -35.264 -2.505 26.310 1.00 96.19 436 THR A O 1
ATOM 3436 N N . LEU A 1 437 ? -36.465 -1.266 24.851 1.00 97.44 437 LEU A N 1
ATOM 3437 C CA . LEU A 1 437 ? -35.418 -0.348 24.433 1.00 97.44 437 LEU A CA 1
ATOM 3438 C C . LEU A 1 437 ? -35.689 1.019 25.065 1.00 97.44 437 LEU A C 1
ATOM 3440 O O . LEU A 1 437 ? -36.843 1.437 25.178 1.00 97.44 437 LEU A O 1
ATOM 3444 N N . VAL A 1 438 ? -34.632 1.698 25.493 1.00 97.19 438 VAL A N 1
ATOM 3445 C CA . VAL A 1 438 ? -34.664 3.080 25.974 1.00 97.19 438 VAL A CA 1
ATOM 3446 C C . VAL A 1 438 ? -33.774 3.905 25.065 1.00 97.19 438 VAL A C 1
ATOM 3448 O O . VAL A 1 438 ? -32.613 3.560 24.833 1.00 97.19 438 VAL A O 1
ATOM 3451 N N . PHE A 1 439 ? -34.333 4.999 24.577 1.00 96.19 439 PHE A N 1
ATOM 3452 C CA . PHE A 1 439 ? -33.691 5.911 23.646 1.00 96.19 439 PHE A CA 1
ATOM 3453 C C . PHE A 1 439 ? -34.102 7.341 23.992 1.00 96.19 439 PHE A C 1
ATOM 3455 O O . PHE A 1 439 ? -35.083 7.555 24.709 1.00 96.19 439 PHE A O 1
ATOM 3462 N N . ALA A 1 440 ? -33.348 8.313 23.506 1.00 95.62 440 ALA A N 1
ATOM 3463 C CA . ALA A 1 440 ? -33.733 9.712 23.534 1.00 95.62 440 ALA A CA 1
ATOM 3464 C C . ALA A 1 440 ? -33.863 10.236 22.103 1.00 95.62 440 ALA A C 1
ATOM 3466 O O . ALA A 1 440 ? -33.235 9.695 21.201 1.00 95.62 440 ALA A O 1
ATOM 3467 N N . GLY A 1 441 ? -34.704 11.239 21.873 1.00 94.81 441 GLY A N 1
ATOM 3468 C CA . GLY A 1 441 ? -34.921 11.727 20.514 1.00 94.81 441 GLY A CA 1
ATOM 3469 C C . GLY A 1 441 ? -35.867 12.913 20.408 1.00 94.81 441 GLY A C 1
ATOM 3470 O O . GLY A 1 441 ? -36.424 13.374 21.412 1.00 94.81 441 GLY A O 1
ATOM 3471 N N . MET A 1 442 ? -36.035 13.379 19.172 1.00 95.38 442 MET A N 1
ATOM 3472 C CA . MET A 1 442 ? -36.941 14.456 18.761 1.00 95.38 442 MET A CA 1
ATOM 3473 C C . MET A 1 442 ? -37.880 13.923 17.674 1.00 95.38 442 MET A C 1
ATOM 3475 O O . MET A 1 442 ? -37.403 13.366 16.686 1.00 95.38 442 MET A O 1
ATOM 3479 N N . GLU A 1 443 ? -39.195 14.092 17.852 1.00 93.75 443 GLU A N 1
ATOM 3480 C CA . GLU A 1 443 ? -40.185 13.713 16.831 1.00 93.75 443 GLU A CA 1
ATOM 3481 C C . GLU A 1 443 ? -40.097 14.686 15.646 1.00 93.75 443 GLU A C 1
ATOM 3483 O O . GLU A 1 443 ? -39.832 14.261 14.526 1.00 93.75 443 GLU A O 1
ATOM 3488 N N . ASP A 1 444 ? -40.208 15.993 15.903 1.00 94.44 444 ASP A N 1
ATOM 3489 C CA . ASP A 1 444 ? -40.084 17.050 14.895 1.00 94.44 444 ASP A CA 1
ATOM 3490 C C . ASP A 1 444 ? -38.840 17.945 15.123 1.00 94.44 444 ASP A C 1
ATOM 3492 O O . ASP A 1 444 ? -38.352 18.118 16.244 1.00 94.44 444 ASP A O 1
ATOM 3496 N N . ASP A 1 445 ? -38.360 18.606 14.059 1.00 91.88 445 ASP A N 1
ATOM 3497 C CA . ASP A 1 445 ? -37.317 19.642 14.163 1.00 91.88 445 ASP A CA 1
ATOM 3498 C C . ASP A 1 445 ? -37.750 20.769 15.121 1.00 91.88 445 ASP A C 1
ATOM 3500 O O . ASP A 1 445 ? -38.732 21.491 14.892 1.00 91.88 445 ASP A O 1
ATOM 3504 N N . GLY A 1 446 ? -36.969 20.951 16.186 1.00 87.50 446 GLY A N 1
ATOM 3505 C CA . GLY A 1 446 ? -37.183 21.967 17.212 1.00 87.50 446 GLY A CA 1
ATOM 3506 C C . GLY A 1 446 ? -37.999 21.515 18.426 1.00 87.50 446 GLY A C 1
ATOM 3507 O O . GLY A 1 446 ? -38.285 22.373 19.270 1.00 87.50 446 GLY A O 1
ATOM 3508 N N . ASP A 1 447 ? -38.357 20.232 18.523 1.00 91.38 447 ASP A N 1
ATOM 3509 C CA . ASP A 1 447 ? -38.858 19.633 19.762 1.00 91.38 447 ASP A CA 1
ATOM 3510 C C . ASP A 1 447 ? -37.770 19.561 20.848 1.00 91.38 447 ASP A C 1
ATOM 3512 O O . ASP A 1 447 ? -36.569 19.622 20.574 1.00 91.38 447 ASP A O 1
ATOM 3516 N N . ASP A 1 448 ? -38.198 19.457 22.110 1.00 89.50 448 ASP A N 1
ATOM 3517 C CA . ASP A 1 448 ? -37.284 19.236 23.232 1.00 89.50 448 ASP A CA 1
ATOM 3518 C C . ASP A 1 448 ? -36.781 17.780 23.200 1.00 89.50 448 ASP A C 1
ATOM 3520 O O . ASP A 1 448 ? -37.558 16.835 23.020 1.00 89.50 448 ASP A O 1
ATOM 3524 N N . PHE A 1 449 ? -35.478 17.584 23.409 1.00 90.81 449 PHE A N 1
ATOM 3525 C CA . PHE A 1 449 ? -34.876 16.252 23.429 1.00 90.81 449 PHE A CA 1
ATOM 3526 C C . PHE A 1 449 ? -35.421 15.451 24.616 1.00 90.81 449 PHE A C 1
ATOM 3528 O O . PHE A 1 449 ? -35.209 15.813 25.773 1.00 90.81 449 PHE A O 1
ATOM 3535 N N . THR A 1 450 ? -36.135 14.363 24.338 1.00 95.56 450 THR A N 1
ATOM 3536 C CA . THR A 1 450 ? -36.966 13.675 25.337 1.00 95.56 450 THR A CA 1
ATOM 3537 C C . THR A 1 450 ? -36.553 12.211 25.473 1.00 95.56 450 THR A C 1
ATOM 3539 O O . THR A 1 450 ? -36.156 11.579 24.497 1.00 95.56 450 THR A O 1
ATOM 3542 N N . LEU A 1 451 ? -36.622 11.660 26.689 1.00 96.94 451 LEU A N 1
ATOM 3543 C CA . LEU A 1 451 ? -36.322 10.258 26.981 1.00 96.94 451 LEU A CA 1
ATOM 3544 C C . LEU A 1 451 ? -37.572 9.397 26.808 1.00 96.94 451 LEU A C 1
ATOM 3546 O O . LEU A 1 451 ? -38.608 9.656 27.427 1.00 96.94 451 LEU A O 1
ATOM 3550 N N . TYR A 1 452 ? -37.441 8.308 26.060 1.00 97.38 452 TYR A N 1
ATOM 3551 C CA . TYR A 1 452 ? -38.515 7.376 25.754 1.00 97.38 452 TYR A CA 1
ATOM 3552 C C . TYR A 1 452 ? -38.140 5.932 26.093 1.00 97.38 452 TYR A C 1
ATOM 3554 O O . TYR A 1 452 ? -36.976 5.550 26.211 1.00 97.38 452 TYR A O 1
ATOM 3562 N N . SER A 1 453 ? -39.166 5.099 26.223 1.00 97.50 453 SER A N 1
ATOM 3563 C CA . SER A 1 453 ? -39.038 3.643 26.153 1.00 97.50 453 SER A CA 1
ATOM 3564 C C . SER A 1 453 ? -39.990 3.081 25.114 1.00 97.50 453 SER A C 1
ATOM 3566 O O . SER A 1 453 ? -41.081 3.617 24.917 1.00 97.50 453 SER A O 1
ATOM 3568 N N . VAL A 1 454 ? -39.597 1.980 24.484 1.00 97.56 454 VAL A N 1
ATOM 3569 C CA . VAL A 1 454 ? -40.419 1.255 23.516 1.00 97.56 454 VAL A CA 1
ATOM 3570 C C . VAL A 1 454 ? -40.315 -0.249 23.755 1.00 97.56 454 VAL A C 1
ATOM 3572 O O . VAL A 1 454 ? -39.260 -0.776 24.114 1.00 97.56 454 VAL A O 1
ATOM 3575 N N . GLU A 1 455 ? -41.440 -0.946 23.607 1.00 96.44 455 GLU A N 1
ATOM 3576 C CA . GLU A 1 455 ? -41.465 -2.411 23.591 1.00 96.44 455 GLU A CA 1
ATOM 3577 C C . GLU A 1 455 ? -40.853 -2.913 22.278 1.00 96.44 455 GLU A C 1
ATOM 3579 O O . GLU A 1 455 ? -41.267 -2.482 21.207 1.00 96.44 455 GLU A O 1
ATOM 3584 N N . ILE A 1 456 ? -39.903 -3.843 22.360 1.00 95.31 456 ILE A N 1
ATOM 3585 C CA . ILE A 1 456 ? -39.264 -4.474 21.200 1.00 95.31 456 ILE A CA 1
ATOM 3586 C C . ILE A 1 456 ? -40.222 -5.536 20.652 1.00 95.31 456 ILE A C 1
ATOM 3588 O O . ILE A 1 456 ? -40.138 -6.724 20.972 1.00 95.31 456 ILE A O 1
ATOM 3592 N N . ALA A 1 457 ? -41.229 -5.062 19.926 1.00 93.12 457 ALA A N 1
ATOM 3593 C CA . ALA A 1 457 ? -42.257 -5.858 19.277 1.00 93.12 457 ALA A CA 1
ATOM 3594 C C . ALA A 1 457 ? -42.888 -5.058 18.132 1.00 93.12 457 ALA A C 1
ATOM 3596 O O . ALA A 1 457 ? -42.901 -3.828 18.155 1.00 93.12 457 ALA A O 1
ATOM 3597 N N . GLU A 1 458 ? -43.481 -5.758 17.166 1.00 91.25 458 GLU A N 1
ATOM 3598 C CA . GLU A 1 458 ? -44.244 -5.133 16.085 1.00 91.25 458 GLU A CA 1
ATOM 3599 C C . GLU A 1 458 ? -45.369 -4.251 16.666 1.00 91.25 458 GLU A C 1
ATOM 3601 O O . GLU A 1 458 ? -46.203 -4.722 17.449 1.00 91.25 458 GLU A O 1
ATOM 3606 N N . ASN A 1 459 ? -45.421 -2.974 16.268 1.00 89.50 459 ASN A N 1
ATOM 3607 C CA . ASN A 1 459 ? -46.305 -1.953 16.854 1.00 89.50 459 ASN A CA 1
ATOM 3608 C C . ASN A 1 459 ? -46.089 -1.735 18.368 1.00 89.50 459 ASN A C 1
ATOM 3610 O O . ASN A 1 459 ? -47.045 -1.473 19.116 1.00 89.50 459 ASN A O 1
ATOM 3614 N N . GLY A 1 460 ? -44.843 -1.875 18.824 1.00 91.06 460 GLY A N 1
ATOM 3615 C CA . GLY A 1 460 ? -44.412 -1.584 20.182 1.00 91.06 460 GLY A CA 1
ATOM 3616 C C . GLY A 1 460 ? -44.820 -0.179 20.612 1.00 91.06 460 GLY A C 1
ATOM 3617 O O . GLY A 1 460 ? -44.764 0.786 19.853 1.00 91.06 460 GLY A O 1
ATOM 3618 N N . ARG A 1 461 ? -45.297 -0.044 21.849 1.00 92.56 461 ARG A N 1
ATOM 3619 C CA . ARG A 1 461 ? -45.772 1.252 22.333 1.00 92.56 461 ARG A CA 1
ATOM 3620 C C . ARG A 1 461 ? -44.598 2.112 22.798 1.00 92.56 461 ARG A C 1
ATOM 3622 O O . ARG A 1 461 ? -43.971 1.759 23.792 1.00 92.56 461 ARG A O 1
ATOM 3629 N N . ILE A 1 462 ? -44.421 3.274 22.172 1.00 96.00 462 ILE A N 1
ATOM 3630 C CA . ILE A 1 462 ? -43.526 4.334 22.654 1.00 96.00 462 ILE A CA 1
ATOM 3631 C C . ILE A 1 462 ? -44.158 5.036 23.870 1.00 96.00 462 ILE A C 1
ATOM 3633 O O . ILE A 1 462 ? -45.365 5.320 23.911 1.00 96.00 462 ILE A O 1
ATOM 3637 N N . ILE A 1 463 ? -43.352 5.254 24.906 1.00 95.69 463 ILE A N 1
ATOM 3638 C CA . ILE A 1 463 ? -43.739 5.858 26.179 1.00 95.69 463 ILE A CA 1
ATOM 3639 C C . ILE A 1 463 ? -42.707 6.923 26.546 1.00 95.69 463 ILE A C 1
ATOM 3641 O O . ILE A 1 463 ? -41.554 6.592 26.804 1.00 95.69 463 ILE A O 1
ATOM 3645 N N . GLU A 1 464 ? -43.155 8.174 26.633 1.00 96.25 464 GLU A N 1
ATOM 3646 C CA . GLU A 1 464 ? -42.397 9.293 27.201 1.00 96.25 464 GLU A CA 1
ATOM 3647 C C . GLU A 1 464 ? -42.091 9.038 28.685 1.00 96.25 464 GLU A C 1
ATOM 3649 O O . GLU A 1 464 ? -42.989 8.706 29.473 1.00 96.25 464 GLU A O 1
ATOM 3654 N N . LEU A 1 465 ? -40.819 9.166 29.055 1.00 96.75 465 LEU A N 1
ATOM 3655 C CA . LEU A 1 465 ? -40.312 8.935 30.404 1.00 96.75 465 LEU A CA 1
ATOM 3656 C C . LEU A 1 465 ? -39.895 10.233 31.103 1.00 96.75 465 LEU A C 1
ATOM 3658 O O . LEU A 1 465 ? -40.212 10.401 32.285 1.00 96.75 465 LEU A O 1
ATOM 3662 N N . ASP A 1 466 ? -39.187 11.120 30.399 1.00 95.50 466 ASP A N 1
ATOM 3663 C CA . ASP A 1 466 ? -38.658 12.381 30.934 1.00 95.50 466 ASP A CA 1
ATOM 3664 C C . ASP A 1 466 ? -38.431 13.412 29.815 1.00 95.50 466 ASP A C 1
ATOM 3666 O O . ASP A 1 466 ? -37.723 13.121 28.857 1.00 95.50 466 ASP A O 1
ATOM 3670 N N . ASP A 1 467 ? -39.002 14.608 29.967 1.00 92.81 467 ASP A N 1
ATOM 3671 C CA . ASP A 1 467 ? -38.918 15.762 29.055 1.00 92.81 467 ASP A CA 1
ATOM 3672 C C . ASP A 1 467 ? -38.204 16.970 29.704 1.00 92.81 467 ASP A C 1
ATOM 3674 O O . ASP A 1 467 ? -38.307 18.101 29.233 1.00 92.81 467 ASP A O 1
ATOM 3678 N N . THR A 1 468 ? -37.541 16.779 30.853 1.00 87.31 468 THR A N 1
ATOM 3679 C CA . THR A 1 468 ? -37.070 17.899 31.691 1.00 87.31 468 THR A CA 1
ATOM 3680 C C . THR A 1 468 ? -35.622 18.333 31.459 1.00 87.31 468 THR A C 1
ATOM 3682 O O . THR A 1 468 ? -35.201 19.343 32.032 1.00 87.31 468 THR A O 1
ATOM 3685 N N . GLY A 1 469 ? -34.862 17.586 30.660 1.00 84.19 469 GLY A N 1
ATOM 3686 C CA . GLY A 1 469 ? -33.442 17.822 30.403 1.00 84.19 469 GLY A CA 1
ATOM 3687 C C . GLY A 1 469 ? -33.149 18.473 29.059 1.00 84.19 469 GLY A C 1
ATOM 3688 O O . GLY A 1 469 ? -33.942 18.378 28.134 1.00 84.19 469 GLY A O 1
ATOM 3689 N N . ASP A 1 470 ? -31.959 19.063 28.940 1.00 89.00 470 ASP A N 1
ATOM 3690 C CA . ASP A 1 470 ? -31.411 19.513 27.656 1.00 89.00 470 ASP A CA 1
ATOM 3691 C C . ASP A 1 470 ? -30.868 18.322 26.835 1.00 89.00 470 ASP A C 1
ATOM 3693 O O . ASP A 1 470 ? -30.871 18.363 25.607 1.00 89.00 470 ASP A O 1
ATOM 3697 N N . ARG A 1 471 ? -30.354 17.272 27.506 1.00 91.62 471 ARG A N 1
ATOM 3698 C CA . ARG A 1 471 ? -29.853 16.024 26.892 1.00 91.62 471 ARG A CA 1
ATOM 3699 C C . ARG A 1 471 ? -29.749 14.885 27.918 1.00 91.62 471 ARG A C 1
ATOM 3701 O O . ARG A 1 471 ? -29.653 15.137 29.118 1.00 91.62 471 ARG A O 1
ATOM 3708 N N . PHE A 1 472 ? -29.670 13.637 27.458 1.00 93.12 472 PHE A N 1
ATOM 3709 C CA . PHE A 1 472 ? -29.396 12.452 28.283 1.00 93.12 472 PHE A CA 1
ATOM 3710 C C . PHE A 1 472 ? -28.004 11.902 27.968 1.00 93.12 472 PHE A C 1
ATOM 3712 O O . PHE A 1 472 ? -27.670 11.706 26.808 1.00 93.12 472 PHE A O 1
ATOM 3719 N N . ARG A 1 473 ? -27.168 11.691 28.992 1.00 88.62 473 ARG A N 1
ATOM 3720 C CA . ARG A 1 473 ? -25.767 11.268 28.802 1.00 88.62 473 ARG A CA 1
ATOM 3721 C C . ARG A 1 473 ? -25.602 9.749 28.741 1.00 88.62 473 ARG A C 1
ATOM 3723 O O . ARG A 1 473 ? -24.706 9.257 28.067 1.00 88.62 473 ARG A O 1
ATOM 3730 N N . ASN A 1 474 ? -26.381 9.026 29.537 1.00 90.94 474 ASN A N 1
ATOM 3731 C CA . ASN A 1 474 ? -26.362 7.569 29.631 1.00 90.94 474 ASN A CA 1
ATOM 3732 C C . ASN A 1 474 ? -27.639 7.076 30.311 1.00 90.94 474 ASN A C 1
ATOM 3734 O O . ASN A 1 474 ? -28.331 7.851 30.977 1.00 90.94 474 ASN A O 1
ATOM 3738 N N . ALA A 1 475 ? -27.923 5.784 30.178 1.00 93.75 475 ALA A N 1
ATOM 3739 C CA . ALA A 1 475 ? -29.012 5.123 30.878 1.00 93.75 475 ALA A CA 1
ATOM 3740 C C . ALA A 1 475 ? -28.669 3.656 31.148 1.00 93.75 475 ALA A C 1
ATOM 3742 O O . ALA A 1 475 ? -27.930 3.031 30.397 1.00 93.75 475 ALA A O 1
ATOM 3743 N N . VAL A 1 476 ? -29.240 3.086 32.206 1.00 94.56 476 VAL A N 1
ATOM 3744 C CA . VAL A 1 476 ? -29.123 1.658 32.503 1.00 94.56 476 VAL A CA 1
ATOM 3745 C C . VAL A 1 476 ? -30.371 1.136 33.194 1.00 94.56 476 VAL A C 1
ATOM 3747 O O . VAL A 1 476 ? -30.961 1.785 34.065 1.00 94.56 476 VAL A O 1
ATOM 3750 N N . PHE A 1 477 ? -30.790 -0.072 32.831 1.00 94.69 477 PHE A N 1
ATOM 3751 C CA . PHE A 1 477 ? -31.859 -0.749 33.548 1.00 94.69 477 PHE A CA 1
ATOM 3752 C C . PHE A 1 477 ? -31.404 -1.158 34.952 1.00 94.69 477 PHE A C 1
ATOM 3754 O O . PHE A 1 477 ? -30.317 -1.689 35.172 1.00 94.69 477 PHE A O 1
ATOM 3761 N N . THR A 1 478 ? -32.286 -0.973 35.931 1.00 92.38 478 THR A N 1
ATOM 3762 C CA . THR A 1 478 ? -32.153 -1.638 37.237 1.00 92.38 478 THR A CA 1
ATOM 3763 C C . THR A 1 478 ? -32.110 -3.166 37.053 1.00 92.38 478 THR A C 1
ATOM 3765 O O . THR A 1 478 ? -32.782 -3.668 36.150 1.00 92.38 478 THR A O 1
ATOM 3768 N N . PRO A 1 479 ? -31.462 -3.947 37.946 1.00 88.94 479 PRO A N 1
ATOM 3769 C CA . PRO A 1 479 ? -31.307 -5.406 37.790 1.00 88.94 479 PRO A CA 1
ATOM 3770 C C . PRO A 1 479 ? -32.605 -6.222 37.633 1.00 88.94 479 PRO A C 1
ATOM 3772 O O . PRO A 1 479 ? -32.576 -7.419 37.360 1.00 88.94 479 PRO A O 1
ATOM 3775 N N . ASN A 1 480 ? -33.765 -5.611 37.886 1.00 89.44 480 ASN A N 1
ATOM 3776 C CA . ASN A 1 480 ? -35.078 -6.239 37.760 1.00 89.44 480 ASN A CA 1
ATOM 3777 C C . ASN A 1 480 ? -35.852 -5.818 36.492 1.00 89.44 480 ASN A C 1
ATOM 3779 O O . ASN A 1 480 ? -37.018 -6.203 36.371 1.00 89.44 480 ASN A O 1
ATOM 3783 N N . ASN A 1 481 ? -35.237 -5.025 35.605 1.00 92.31 481 ASN A N 1
ATOM 3784 C CA . ASN A 1 481 ? -35.786 -4.461 34.365 1.00 92.31 481 ASN A CA 1
ATOM 3785 C C . ASN A 1 481 ? -37.072 -3.624 34.529 1.00 92.31 481 ASN A C 1
ATOM 3787 O O . ASN A 1 481 ? -37.858 -3.510 33.593 1.00 92.31 481 ASN A O 1
ATOM 3791 N N . LYS A 1 482 ? -37.351 -3.050 35.711 1.00 92.31 482 LYS A N 1
ATOM 3792 C CA . LYS A 1 482 ? -38.586 -2.259 35.931 1.00 92.31 482 LYS A CA 1
ATOM 3793 C C . LYS A 1 482 ? -38.411 -0.756 35.824 1.00 92.31 482 LYS A C 1
ATOM 3795 O O . LYS A 1 482 ? -39.379 -0.034 35.569 1.00 92.31 482 LYS A O 1
ATOM 3800 N N . SER A 1 483 ? -37.204 -0.300 36.100 1.00 95.12 483 SER A N 1
ATOM 3801 C CA . SER A 1 483 ? -36.839 1.104 36.118 1.00 95.12 483 SER A CA 1
ATOM 3802 C C . SER A 1 483 ? -35.526 1.306 35.390 1.00 95.12 483 SER A C 1
ATOM 3804 O O . SER A 1 483 ? -34.713 0.381 35.314 1.00 95.12 483 SER A O 1
ATOM 3806 N N . VAL A 1 484 ? -35.343 2.527 34.914 1.00 96.19 484 VAL A N 1
ATOM 3807 C CA . VAL A 1 484 ? -34.132 3.021 34.268 1.00 96.19 484 VAL A CA 1
ATOM 3808 C C . VAL A 1 484 ? -33.519 4.062 35.190 1.00 96.19 484 VAL A C 1
ATOM 3810 O O . VAL A 1 484 ? -34.252 4.902 35.714 1.00 96.19 484 VAL A O 1
ATOM 3813 N N . ILE A 1 485 ? -32.210 3.980 35.406 1.00 96.25 485 ILE A N 1
ATOM 3814 C CA . ILE A 1 485 ? -31.399 5.012 36.059 1.00 96.25 485 ILE A CA 1
ATOM 3815 C C . ILE A 1 485 ? -30.588 5.690 34.961 1.00 96.25 485 ILE A C 1
ATOM 3817 O O . ILE A 1 485 ? -30.022 4.998 34.119 1.00 96.25 485 ILE A O 1
ATOM 3821 N N . TYR A 1 486 ? -30.552 7.015 34.936 1.00 95.94 486 TYR A N 1
ATOM 3822 C CA . TYR A 1 486 ? -29.929 7.766 33.849 1.00 95.94 486 TYR A CA 1
ATOM 3823 C C . TYR A 1 486 ? -29.391 9.105 34.336 1.00 95.94 486 TYR A C 1
ATOM 3825 O O . TYR A 1 486 ? -29.856 9.647 35.342 1.00 95.94 486 TYR A O 1
ATOM 3833 N N . THR A 1 487 ? -28.416 9.635 33.601 1.00 95.38 487 THR A N 1
ATOM 3834 C CA . THR A 1 487 ? -27.873 10.977 33.832 1.00 95.38 487 THR A CA 1
ATOM 3835 C C . THR A 1 487 ? -28.504 11.957 32.851 1.00 95.38 487 THR A C 1
ATOM 3837 O O . THR A 1 487 ? -28.357 11.796 31.637 1.00 95.38 487 THR A O 1
ATOM 3840 N N . VAL A 1 488 ? -29.162 12.992 33.367 1.00 95.00 488 VAL A N 1
ATOM 3841 C CA . VAL A 1 488 ? -29.734 14.088 32.580 1.00 95.00 488 VAL A CA 1
ATOM 3842 C C . VAL A 1 488 ? -28.867 15.342 32.704 1.00 95.00 488 VAL A C 1
ATOM 3844 O O . VAL A 1 488 ? -28.432 15.710 33.795 1.00 95.00 488 VAL A O 1
ATOM 3847 N N . VAL A 1 489 ? -28.600 15.992 31.574 1.00 94.25 489 VAL A N 1
ATOM 3848 C CA . VAL A 1 489 ? -27.937 17.297 31.492 1.00 94.25 489 VAL A CA 1
ATOM 3849 C C . VAL A 1 489 ? -29.017 18.371 31.560 1.00 94.25 489 VAL A C 1
ATOM 3851 O O . VAL A 1 489 ? -29.977 18.336 30.797 1.00 94.25 489 VAL A O 1
ATOM 3854 N N . THR A 1 490 ? -28.880 19.313 32.488 1.00 93.50 490 THR A N 1
ATOM 3855 C CA . THR A 1 490 ? -29.900 20.336 32.803 1.00 93.50 490 THR A CA 1
ATOM 3856 C C . THR A 1 490 ? -29.430 21.766 32.514 1.00 93.50 490 THR A C 1
ATOM 3858 O O . THR A 1 490 ? -30.135 22.736 32.805 1.00 93.50 490 THR A O 1
ATOM 3861 N N . GLY A 1 491 ? -28.217 21.907 31.976 1.00 91.31 491 GLY A N 1
ATOM 3862 C CA . GLY A 1 491 ? -27.597 23.181 31.649 1.00 91.31 491 GLY A CA 1
ATOM 3863 C C . GLY A 1 491 ? -26.194 23.013 31.064 1.00 91.31 491 GLY A C 1
ATOM 3864 O O . GLY A 1 491 ? -25.814 21.950 30.583 1.00 91.31 491 GLY A O 1
ATOM 3865 N N . SER A 1 492 ? -25.409 24.092 31.084 1.00 90.06 492 SER A N 1
ATOM 3866 C CA . SER A 1 492 ? -24.123 24.175 30.373 1.00 90.06 492 SER A CA 1
ATOM 3867 C C . SER A 1 492 ? -22.881 24.089 31.266 1.00 90.06 492 SER A C 1
ATOM 3869 O O . SER A 1 492 ? -21.766 24.053 30.745 1.00 90.06 492 SER A O 1
ATOM 3871 N N . ASN A 1 493 ? -23.028 24.180 32.590 1.00 91.06 493 ASN A N 1
ATOM 3872 C CA . ASN A 1 493 ? -21.908 24.009 33.515 1.00 91.06 493 ASN A CA 1
ATOM 3873 C C . ASN A 1 493 ? -21.686 22.514 33.805 1.00 91.06 493 ASN A C 1
ATOM 3875 O O . ASN A 1 493 ? -22.639 21.743 33.736 1.00 91.06 493 ASN A O 1
ATOM 3879 N N . PRO A 1 494 ? -20.463 22.091 34.179 1.00 87.31 494 PRO A N 1
ATOM 3880 C CA . PRO A 1 494 ? -20.197 20.687 34.501 1.00 87.31 494 PRO A CA 1
ATOM 3881 C C . PRO A 1 494 ? -21.070 20.117 35.631 1.00 87.31 494 PRO A C 1
ATOM 3883 O O . PRO A 1 494 ? -21.339 18.924 35.621 1.00 87.31 494 PRO A O 1
ATOM 3886 N N . ASP A 1 495 ? -21.498 20.958 36.582 1.00 91.94 495 ASP A N 1
ATOM 3887 C CA . ASP A 1 495 ? -22.388 20.628 37.707 1.00 91.94 495 ASP A CA 1
ATOM 3888 C C . ASP A 1 495 ? -23.884 20.662 37.351 1.00 91.94 495 ASP A C 1
ATOM 3890 O O . ASP A 1 495 ? -24.700 20.234 38.160 1.00 91.94 495 ASP A O 1
ATOM 3894 N N . ASP A 1 496 ? -24.266 21.107 36.147 1.00 94.50 496 ASP A N 1
ATOM 3895 C CA . ASP A 1 496 ? -25.667 21.145 35.705 1.00 94.50 496 ASP A CA 1
ATOM 3896 C C . ASP A 1 496 ? -26.134 19.750 35.222 1.00 94.50 496 ASP A C 1
ATOM 3898 O O . ASP A 1 496 ? -26.581 19.567 34.087 1.00 94.50 496 ASP A O 1
ATOM 3902 N N . VAL A 1 497 ? -26.018 18.741 36.084 1.00 93.75 497 VAL A N 1
ATOM 3903 C CA . VAL A 1 497 ? -26.290 17.322 35.801 1.00 93.75 497 VAL A CA 1
ATOM 3904 C C . VAL A 1 497 ? -27.001 16.661 36.975 1.00 93.75 497 VAL A C 1
ATOM 3906 O O . VAL A 1 497 ? -26.724 16.968 38.131 1.00 93.75 497 VAL A O 1
ATOM 3909 N N . VAL A 1 498 ? -27.927 15.750 36.685 1.00 95.50 498 VAL A N 1
ATOM 3910 C CA . VAL A 1 498 ? -28.733 15.063 37.701 1.00 95.50 498 VAL A CA 1
ATOM 3911 C C . VAL A 1 498 ? -28.836 13.579 37.362 1.00 95.50 498 VAL A C 1
ATOM 3913 O O . VAL A 1 498 ? -29.007 13.212 36.199 1.00 95.50 498 VAL A O 1
ATOM 3916 N N . VAL A 1 499 ? -28.775 12.713 38.375 1.00 96.12 499 VAL A N 1
ATOM 3917 C CA . VAL A 1 499 ? -29.086 11.285 38.226 1.00 96.12 499 VAL A CA 1
ATOM 3918 C C . VAL A 1 499 ? -30.524 11.031 38.661 1.00 96.12 499 VAL A C 1
ATOM 3920 O O . VAL A 1 499 ? -30.872 11.186 39.836 1.00 96.12 499 VAL A O 1
ATOM 3923 N N . ASN A 1 500 ? -31.343 10.584 37.713 1.00 96.31 500 ASN A N 1
ATOM 3924 C CA . ASN A 1 500 ? -32.756 10.281 37.905 1.00 96.31 500 ASN A CA 1
ATOM 3925 C C . ASN A 1 500 ? -33.022 8.778 37.799 1.00 96.31 500 ASN A C 1
ATOM 3927 O O . ASN A 1 500 ? -32.261 8.019 37.197 1.00 96.31 500 ASN A O 1
ATOM 3931 N N . GLN A 1 501 ? -34.155 8.354 38.357 1.00 95.75 501 GLN A N 1
ATOM 3932 C CA . GLN A 1 501 ? -34.739 7.043 38.126 1.00 95.75 501 GLN A CA 1
ATOM 3933 C C . GLN A 1 501 ? -36.208 7.171 37.723 1.00 95.75 501 GLN A C 1
ATOM 3935 O O . GLN A 1 501 ? -36.990 7.872 38.361 1.00 95.75 501 GLN A O 1
ATOM 3940 N N . VAL A 1 502 ? -36.625 6.422 36.705 1.00 96.75 502 VAL A N 1
ATOM 3941 C CA . VAL A 1 502 ? -38.020 6.392 36.239 1.00 96.75 502 VAL A CA 1
ATOM 3942 C C . VAL A 1 502 ? -38.471 4.960 35.964 1.00 96.75 502 VAL A C 1
ATOM 3944 O O . VAL A 1 502 ? -37.656 4.062 35.751 1.00 96.75 502 VAL A O 1
ATOM 3947 N N . SER A 1 503 ? -39.778 4.690 36.021 1.00 96.31 503 SER A N 1
ATOM 3948 C CA . SER A 1 503 ? -40.308 3.403 35.559 1.00 96.31 503 SER A CA 1
ATOM 3949 C C . SER A 1 503 ? -40.180 3.303 34.042 1.00 96.31 503 SER A C 1
ATOM 3951 O O . SER A 1 503 ? -40.684 4.173 33.343 1.00 96.31 503 SER A O 1
ATOM 3953 N N . ALA A 1 504 ? -39.640 2.189 33.543 1.00 93.56 504 ALA A N 1
ATOM 3954 C CA . ALA A 1 504 ? -39.546 1.898 32.108 1.00 93.56 504 ALA A CA 1
ATOM 3955 C C . ALA A 1 504 ? -40.914 1.677 31.425 1.00 93.56 504 ALA A C 1
ATOM 3957 O O . ALA A 1 504 ? -40.983 1.361 30.248 1.00 93.56 504 ALA A O 1
ATOM 3958 N N . PHE A 1 505 ? -42.016 1.780 32.176 1.00 92.38 505 PHE A N 1
ATOM 3959 C CA . PHE A 1 505 ? -43.378 1.551 31.693 1.00 92.38 505 PHE A CA 1
ATOM 3960 C C . PHE A 1 505 ? -44.271 2.796 31.852 1.00 92.38 505 PHE A C 1
ATOM 3962 O O . PHE A 1 505 ? -45.499 2.688 31.797 1.00 92.38 505 PHE A O 1
ATOM 3969 N N . GLY A 1 506 ? -43.676 3.972 32.103 1.00 83.31 506 GLY A N 1
ATOM 3970 C CA . GLY A 1 506 ? -44.389 5.252 32.234 1.00 83.31 506 GLY A CA 1
ATOM 3971 C C . GLY A 1 506 ? -45.223 5.401 33.514 1.00 83.31 506 GLY A C 1
ATOM 3972 O O . GLY A 1 506 ? -46.135 6.229 33.586 1.00 83.31 506 GLY A O 1
ATOM 3973 N N . GLU A 1 507 ? -44.971 4.579 34.539 1.00 84.38 507 GLU A N 1
ATOM 3974 C CA . GLU A 1 507 ? -45.649 4.697 35.832 1.00 84.38 507 GLU A CA 1
ATOM 397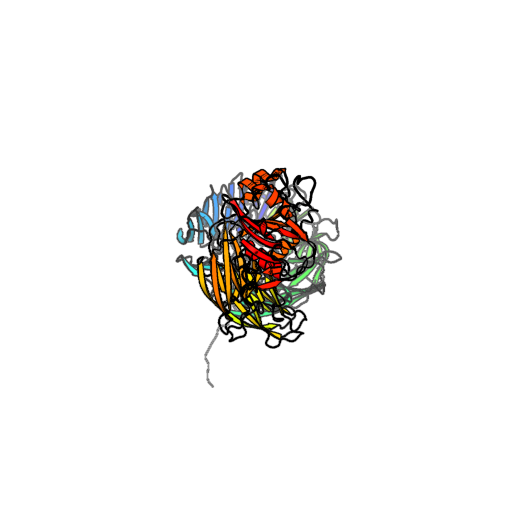5 C C . GLU A 1 507 ? -44.961 5.738 36.731 1.00 84.38 507 GLU A C 1
ATOM 3977 O O . GLU A 1 507 ? -43.976 5.444 37.403 1.00 84.38 507 GLU A O 1
ATOM 3982 N N . GLY A 1 508 ? -45.535 6.942 36.814 1.00 85.50 508 GLY A N 1
ATOM 3983 C CA . GLY A 1 508 ? -45.059 8.001 37.714 1.00 85.50 508 GLY A CA 1
ATOM 3984 C C . GLY A 1 508 ? -44.304 9.109 36.985 1.00 85.50 508 GLY A C 1
ATOM 3985 O O . GLY A 1 508 ? -44.385 9.216 35.772 1.00 85.50 508 GLY A O 1
ATOM 3986 N N . ARG A 1 509 ? -43.643 9.983 37.747 1.00 90.44 509 ARG A N 1
ATOM 3987 C CA . ARG A 1 509 ? -42.694 10.974 37.218 1.00 90.44 509 ARG A CA 1
ATOM 3988 C C . ARG A 1 509 ? -41.275 10.523 37.569 1.00 90.44 509 ARG A C 1
ATOM 3990 O O . ARG A 1 509 ? -41.162 9.794 38.561 1.00 90.44 509 ARG A O 1
ATOM 3997 N N . PRO A 1 510 ? -40.248 10.981 36.836 1.00 94.62 510 PRO A N 1
ATOM 3998 C CA . PRO A 1 510 ? -38.856 10.828 37.242 1.00 94.62 510 PRO A CA 1
ATOM 3999 C C . PRO A 1 510 ? -38.645 11.177 38.719 1.00 94.62 510 PRO A C 1
ATOM 4001 O O . PRO A 1 510 ? -39.147 12.193 39.215 1.00 94.62 510 PRO A O 1
ATOM 4004 N N . GLU A 1 511 ? -37.954 10.295 39.433 1.00 94.81 511 GLU A N 1
ATOM 4005 C CA . GLU A 1 511 ? -37.472 10.508 40.792 1.00 94.81 511 GLU A CA 1
ATOM 4006 C C . GLU A 1 511 ? -36.008 10.940 40.723 1.00 94.81 511 GLU A C 1
ATOM 4008 O O . GLU A 1 511 ? -35.157 10.182 40.265 1.00 94.81 511 GLU A O 1
ATOM 4013 N N . GLU A 1 512 ? -35.723 12.148 41.200 1.00 95.25 512 GLU A N 1
ATOM 4014 C CA . GLU A 1 512 ? -34.355 12.621 41.408 1.00 95.25 512 GLU A CA 1
ATOM 4015 C C . GLU A 1 512 ? -33.692 11.800 42.514 1.00 95.25 512 GLU A C 1
ATOM 4017 O O . GLU A 1 512 ? -34.155 11.800 43.660 1.00 95.25 512 GLU A O 1
ATOM 4022 N N . LEU A 1 513 ? -32.621 11.085 42.162 1.00 94.00 513 LEU A N 1
ATOM 4023 C CA . LEU A 1 513 ? -31.825 10.326 43.121 1.00 94.00 513 LEU A CA 1
ATOM 4024 C C . LEU A 1 513 ? -30.686 11.179 43.674 1.00 94.00 513 LEU A C 1
ATOM 4026 O O . LEU A 1 513 ? -30.486 11.220 44.892 1.00 94.00 513 LEU A O 1
ATOM 4030 N N . PHE A 1 514 ? -29.951 11.854 42.784 1.00 94.56 514 PHE A N 1
ATOM 4031 C CA . PHE A 1 514 ? -28.760 12.625 43.131 1.00 94.56 514 PHE A CA 1
ATOM 4032 C C . PHE A 1 514 ? -28.666 13.897 42.279 1.00 94.56 514 PHE A C 1
ATOM 4034 O O . PHE A 1 514 ? -28.584 13.822 41.055 1.00 94.56 514 PHE A O 1
ATOM 4041 N N . ASP A 1 515 ? -28.669 15.046 42.953 1.00 94.00 515 ASP A N 1
ATOM 4042 C CA . ASP A 1 515 ? -28.444 16.377 42.374 1.00 94.00 515 ASP A CA 1
ATOM 4043 C C . ASP A 1 515 ? -26.941 16.636 42.171 1.00 94.00 515 ASP A C 1
ATOM 4045 O O . ASP A 1 515 ? -26.124 16.125 42.946 1.00 94.00 515 ASP A O 1
ATOM 4049 N N . GLU A 1 516 ? -26.592 17.424 41.150 1.00 94.00 516 GLU A N 1
ATOM 4050 C CA . GLU A 1 516 ? -25.209 17.745 40.744 1.00 94.00 516 GLU A CA 1
ATOM 4051 C C . GLU A 1 516 ? -24.325 16.481 40.586 1.00 94.00 516 GLU A C 1
ATOM 4053 O O . GLU A 1 516 ? -23.174 16.442 41.030 1.00 94.00 516 GLU A O 1
ATOM 4058 N N . ALA A 1 517 ? -24.877 15.414 39.990 1.00 92.81 517 ALA A N 1
ATOM 4059 C CA . ALA A 1 517 ? -24.250 14.092 39.907 1.00 92.81 517 ALA A CA 1
ATOM 4060 C C . ALA A 1 517 ? -24.337 13.450 38.512 1.00 92.81 517 ALA A C 1
ATOM 4062 O O . ALA A 1 517 ? -25.272 13.685 37.748 1.00 92.81 517 ALA A O 1
ATOM 4063 N N . ILE A 1 518 ? -23.377 12.572 38.217 1.00 91.12 518 ILE A N 1
ATOM 4064 C CA . ILE A 1 518 ? -23.292 11.746 37.007 1.00 91.12 518 ILE A CA 1
ATOM 4065 C C . ILE A 1 518 ? -23.187 10.277 37.412 1.00 91.12 518 ILE A C 1
ATOM 4067 O O . ILE A 1 518 ? -22.408 9.922 38.300 1.00 91.12 518 ILE A O 1
ATOM 4071 N N . LEU A 1 519 ? -23.922 9.412 36.715 1.00 91.56 519 LEU A N 1
ATOM 4072 C CA . LEU A 1 519 ? -23.718 7.970 36.775 1.00 91.56 519 LEU A CA 1
ATOM 4073 C C . LEU A 1 519 ? -22.481 7.606 35.944 1.00 91.56 519 LEU A C 1
ATOM 4075 O O . LEU A 1 519 ? -22.499 7.774 34.725 1.00 91.56 519 LEU A O 1
ATOM 4079 N N . VAL A 1 520 ? -21.410 7.164 36.607 1.00 88.25 520 VAL A N 1
ATOM 4080 C CA . VAL A 1 520 ? -20.115 6.872 35.967 1.00 88.25 520 VAL A CA 1
ATOM 4081 C C . VAL A 1 520 ? -20.030 5.411 35.531 1.00 88.25 520 VAL A C 1
ATOM 4083 O O . VAL A 1 520 ? -19.639 5.152 34.402 1.00 88.25 520 VAL A O 1
ATOM 4086 N N . ASP A 1 521 ? -20.425 4.471 36.396 1.00 89.06 521 ASP A N 1
ATOM 4087 C CA . ASP A 1 521 ? -20.489 3.038 36.069 1.00 89.06 521 ASP A CA 1
ATOM 4088 C C . ASP A 1 521 ? -21.417 2.283 37.041 1.00 89.06 521 ASP A C 1
ATOM 4090 O O . ASP A 1 521 ? -21.700 2.764 38.148 1.00 89.06 521 ASP A O 1
ATOM 4094 N N . VAL A 1 522 ? -21.871 1.082 36.671 1.00 88.62 522 VAL A N 1
ATOM 4095 C CA . VAL A 1 522 ? -22.665 0.189 37.533 1.00 88.62 522 VAL A CA 1
ATOM 4096 C C . VAL A 1 522 ? -22.152 -1.249 37.502 1.00 88.62 522 VAL A C 1
ATOM 4098 O O . VAL A 1 522 ? -21.686 -1.751 36.491 1.00 88.62 522 VAL A O 1
ATOM 4101 N N . ALA A 1 523 ? -22.277 -1.961 38.620 1.00 87.12 523 ALA A N 1
ATOM 4102 C CA . ALA A 1 523 ? -21.717 -3.308 38.751 1.00 87.12 523 ALA A CA 1
ATOM 4103 C C . ALA A 1 523 ? -22.479 -4.392 37.956 1.00 87.12 523 ALA A C 1
ATOM 4105 O O . ALA A 1 523 ? -21.995 -5.518 37.816 1.00 87.12 523 ALA A O 1
ATOM 4106 N N . TRP A 1 524 ? -23.690 -4.098 37.483 1.00 86.06 524 TRP A N 1
ATOM 4107 C CA . TRP A 1 524 ? -24.619 -5.095 36.937 1.00 86.06 524 TRP A CA 1
ATOM 4108 C C . TRP A 1 524 ? -24.927 -4.936 35.446 1.00 86.06 524 TRP A C 1
ATOM 4110 O O . TRP A 1 524 ? -25.747 -5.693 34.927 1.00 86.06 524 TRP A O 1
ATOM 4120 N N . GLY A 1 525 ? -24.337 -3.953 34.771 1.00 82.19 525 GLY A N 1
ATOM 4121 C CA . GLY A 1 525 ? -24.610 -3.676 33.365 1.00 82.19 525 GLY A CA 1
ATOM 4122 C C . GLY A 1 525 ? -23.651 -2.643 32.792 1.00 82.19 525 GLY A C 1
ATOM 4123 O O . GLY A 1 525 ? -22.841 -2.082 33.523 1.00 82.19 525 GLY A O 1
ATOM 4124 N N . ASP A 1 526 ? -23.774 -2.404 31.493 1.00 80.75 526 ASP A N 1
ATOM 4125 C CA . ASP A 1 526 ? -23.011 -1.392 30.769 1.00 80.75 526 ASP A CA 1
ATOM 4126 C C . ASP A 1 526 ? -23.858 -0.124 30.570 1.00 80.75 526 ASP A C 1
ATOM 4128 O O . ASP A 1 526 ? -25.066 -0.202 30.320 1.00 80.75 526 ASP A O 1
ATOM 4132 N N . LEU A 1 527 ? -23.228 1.043 30.704 1.00 83.69 527 LEU A N 1
ATOM 4133 C CA . LEU A 1 527 ? -23.837 2.345 30.441 1.00 83.69 527 LEU A CA 1
ATOM 4134 C C . LEU A 1 527 ? -23.824 2.724 28.954 1.00 83.69 527 LEU A C 1
ATOM 4136 O O . LEU A 1 527 ? -24.519 3.670 28.581 1.00 83.69 527 LEU A O 1
ATOM 4140 N N . ARG A 1 528 ? -23.044 2.020 28.124 1.00 79.12 528 ARG A N 1
ATOM 4141 C CA . ARG A 1 528 ? -23.009 2.161 26.661 1.00 79.12 528 ARG A CA 1
ATOM 4142 C C . ARG A 1 528 ? -23.078 0.781 25.999 1.00 79.12 528 ARG A C 1
ATOM 4144 O O . ARG A 1 528 ? -22.120 0.348 25.375 1.00 79.12 528 ARG A O 1
ATOM 4151 N N . PRO A 1 529 ? -24.209 0.072 26.137 1.00 83.31 529 PRO A N 1
ATOM 4152 C CA . PRO A 1 529 ? -24.297 -1.324 25.729 1.00 83.31 529 PRO A CA 1
ATOM 4153 C C . PRO A 1 529 ? -24.254 -1.537 24.211 1.00 83.31 529 PRO A C 1
ATOM 4155 O O . PRO A 1 529 ? -24.076 -2.674 23.795 1.00 83.31 529 PRO A O 1
ATOM 4158 N N . PHE A 1 530 ? -24.463 -0.497 23.397 1.00 85.94 530 PHE A N 1
ATOM 4159 C CA . PHE A 1 530 ? -24.451 -0.599 21.939 1.00 85.94 530 PHE A CA 1
ATOM 4160 C C . PHE A 1 530 ? -23.048 -0.340 21.389 1.00 85.94 530 PHE A C 1
ATOM 4162 O O . PHE A 1 530 ? -22.512 0.756 21.557 1.00 85.94 530 PHE A O 1
ATOM 4169 N N . GLY A 1 531 ? -22.478 -1.348 20.728 1.00 68.19 531 GLY A N 1
ATOM 4170 C CA . GLY A 1 531 ? -21.211 -1.221 20.009 1.00 68.19 531 GLY A CA 1
ATOM 4171 C C . GLY A 1 531 ? -21.392 -0.561 18.641 1.00 68.19 531 GLY A C 1
ATOM 4172 O O . GLY A 1 531 ? -22.463 -0.655 18.040 1.00 68.19 531 GLY A O 1
ATOM 4173 N N . PHE A 1 532 ? -20.336 0.092 18.153 1.00 62.44 532 PHE A N 1
ATOM 4174 C CA . PHE A 1 532 ? -20.234 0.500 16.753 1.00 62.44 532 PHE A CA 1
ATOM 4175 C C . PHE A 1 532 ? -19.647 -0.670 15.958 1.00 62.44 532 PHE A C 1
ATOM 4177 O O . PHE A 1 532 ? -18.635 -1.232 16.370 1.00 62.44 532 PHE A O 1
ATOM 4184 N N . LEU A 1 533 ? -20.290 -1.057 14.858 1.00 70.00 533 LEU A N 1
ATOM 4185 C CA . LEU A 1 533 ? -19.767 -2.093 13.972 1.00 70.00 533 LEU A CA 1
ATOM 4186 C C . LEU A 1 533 ? -18.903 -1.450 12.895 1.00 70.00 533 LEU A C 1
ATOM 4188 O O . LEU A 1 533 ? -19.386 -0.632 12.113 1.00 70.00 533 LEU A O 1
ATOM 4192 N N . ASP A 1 534 ? -17.632 -1.836 12.854 1.00 66.56 534 ASP A N 1
ATOM 4193 C CA . ASP A 1 534 ? -16.728 -1.417 11.793 1.00 66.56 534 ASP A CA 1
ATOM 4194 C C . ASP A 1 534 ? -17.076 -2.150 10.492 1.00 66.56 534 ASP A C 1
ATOM 4196 O O . ASP A 1 534 ? -17.237 -3.378 10.459 1.00 66.56 534 ASP A O 1
ATOM 4200 N N . TRP A 1 535 ? -17.188 -1.379 9.410 1.00 72.88 535 TRP A N 1
ATOM 4201 C CA . TRP A 1 535 ? -17.370 -1.887 8.054 1.00 72.88 535 TRP A CA 1
ATOM 4202 C C . TRP A 1 535 ? -16.023 -2.008 7.371 1.00 72.88 535 TRP A C 1
ATOM 4204 O O . TRP A 1 535 ? -15.253 -1.048 7.314 1.00 72.88 535 TRP A O 1
ATOM 4214 N N . TYR A 1 536 ? -15.757 -3.174 6.797 1.00 66.56 536 TYR A N 1
ATOM 4215 C CA . TYR A 1 536 ? -14.495 -3.411 6.118 1.00 66.56 536 TYR A CA 1
ATOM 4216 C C . TYR A 1 536 ? -14.694 -3.236 4.625 1.00 66.56 536 TYR A C 1
ATOM 4218 O O . TYR A 1 536 ? -15.380 -4.020 3.970 1.00 66.56 536 TYR A O 1
ATOM 4226 N N . VAL A 1 537 ? -14.087 -2.171 4.104 1.00 63.09 537 VAL A N 1
ATOM 4227 C CA . VAL A 1 537 ? -14.050 -1.894 2.672 1.00 63.09 537 VAL A CA 1
ATOM 4228 C C . VAL A 1 537 ? -13.202 -2.964 1.995 1.00 63.09 537 VAL A C 1
ATOM 4230 O O . VAL A 1 537 ? -12.162 -3.388 2.511 1.00 63.09 537 VAL A O 1
ATOM 4233 N N . VAL A 1 538 ? -13.673 -3.418 0.843 1.00 74.12 538 VAL A N 1
ATOM 4234 C CA . VAL A 1 538 ? -12.967 -4.388 0.018 1.00 74.12 538 VAL A CA 1
ATOM 4235 C C . VAL A 1 538 ? -11.647 -3.772 -0.461 1.00 74.12 538 VAL A C 1
ATOM 4237 O O . VAL A 1 538 ? -11.641 -2.665 -0.997 1.00 74.12 538 VAL A O 1
ATOM 4240 N N . GLN A 1 539 ? -10.519 -4.451 -0.228 1.00 83.19 539 GLN A N 1
ATOM 4241 C CA . GLN A 1 539 ? -9.216 -3.969 -0.694 1.00 83.19 539 GLN A CA 1
ATOM 4242 C C . GLN A 1 539 ? -9.013 -4.375 -2.151 1.00 83.19 539 GLN A C 1
ATOM 4244 O O . GLN A 1 539 ? -9.385 -5.484 -2.527 1.00 83.19 539 GLN A O 1
ATOM 4249 N N . GLN A 1 540 ? -8.397 -3.500 -2.942 1.00 84.88 540 GLN A N 1
ATOM 4250 C CA . GLN A 1 540 ? -8.032 -3.752 -4.334 1.00 84.88 540 GLN A CA 1
ATOM 4251 C C . GLN A 1 540 ? -6.508 -3.756 -4.472 1.00 84.88 540 GLN A C 1
ATOM 4253 O O . GLN A 1 540 ? -5.825 -2.954 -3.829 1.00 84.88 540 GLN A O 1
ATOM 4258 N N . GLY A 1 541 ? -5.982 -4.640 -5.320 1.00 83.25 541 GLY A N 1
ATOM 4259 C CA . GLY A 1 541 ? -4.587 -4.570 -5.755 1.00 83.25 541 GLY A CA 1
ATOM 4260 C C . GLY A 1 541 ? -4.237 -3.220 -6.392 1.00 83.25 541 GLY A C 1
ATOM 4261 O O . GLY A 1 541 ? -5.074 -2.568 -7.009 1.00 83.25 541 GLY A O 1
ATOM 4262 N N . THR A 1 542 ? -2.985 -2.796 -6.249 1.00 83.88 542 THR A N 1
ATOM 4263 C CA . THR A 1 542 ? -2.477 -1.517 -6.775 1.00 83.88 542 THR A CA 1
ATOM 4264 C C . THR A 1 542 ? -1.972 -1.614 -8.213 1.00 83.88 542 THR A C 1
ATOM 4266 O O . THR A 1 542 ? -1.663 -0.602 -8.832 1.00 83.88 542 THR A O 1
ATOM 4269 N N . SER A 1 543 ? -1.856 -2.828 -8.750 1.00 84.81 543 SER A N 1
ATOM 4270 C CA . SER A 1 543 ? -1.392 -3.068 -10.116 1.00 84.81 543 SER A CA 1
ATOM 4271 C C . SER A 1 543 ? -2.336 -2.490 -11.170 1.00 84.81 543 SER A C 1
ATOM 4273 O O . SER A 1 543 ? -3.530 -2.777 -11.152 1.00 84.81 543 SER A O 1
ATOM 4275 N N . TYR A 1 544 ? -1.774 -1.780 -12.153 1.00 83.75 544 TYR A N 1
ATOM 4276 C CA . TYR A 1 544 ? -2.497 -1.344 -13.349 1.00 83.75 544 TYR A CA 1
ATOM 4277 C C . TYR A 1 544 ? -3.151 -2.493 -14.127 1.00 83.75 544 TYR A C 1
ATOM 4279 O O . TYR A 1 544 ? -4.252 -2.327 -14.648 1.00 83.75 544 TYR A O 1
ATOM 4287 N N . CYS A 1 545 ? -2.481 -3.648 -14.219 1.00 83.62 545 CYS A N 1
ATOM 4288 C CA . CYS A 1 545 ? -3.050 -4.822 -14.873 1.00 83.62 545 CYS A CA 1
ATOM 4289 C C . CYS A 1 545 ? -2.913 -6.073 -13.997 1.00 83.62 545 CYS A C 1
ATOM 4291 O O . CYS A 1 545 ? -1.920 -6.809 -14.089 1.00 83.62 545 CYS A O 1
ATOM 4293 N N . PRO A 1 546 ? -3.870 -6.288 -13.082 1.00 83.19 546 PRO A N 1
ATOM 4294 C CA . PRO A 1 546 ? -3.877 -7.447 -12.209 1.00 83.19 546 PRO A CA 1
ATOM 4295 C C . PRO A 1 546 ? -3.931 -8.780 -12.977 1.00 83.19 546 PRO A C 1
ATOM 4297 O O . PRO A 1 546 ? -4.578 -8.898 -14.009 1.00 83.19 546 PRO A O 1
ATOM 4300 N N . GLY A 1 547 ? -3.229 -9.806 -12.496 1.00 81.12 547 GLY A N 1
ATOM 4301 C CA . GLY A 1 547 ? -3.185 -11.129 -13.135 1.00 81.12 547 GLY A CA 1
ATOM 4302 C C . GLY A 1 547 ? -2.359 -11.200 -14.429 1.00 81.12 547 GLY A C 1
ATOM 4303 O O . GLY A 1 547 ? -2.307 -12.258 -15.060 1.00 81.12 547 GLY A O 1
ATOM 4304 N N . ALA A 1 548 ? -1.672 -10.118 -14.816 1.00 87.69 548 ALA A N 1
ATOM 4305 C CA . ALA A 1 548 ? -0.883 -10.044 -16.045 1.00 87.69 548 ALA A CA 1
ATOM 4306 C C . ALA A 1 548 ? 0.147 -11.180 -16.169 1.00 87.69 548 ALA A C 1
ATOM 4308 O O . ALA A 1 548 ? 0.864 -11.500 -15.219 1.00 87.69 548 ALA A O 1
ATOM 4309 N N . THR A 1 549 ? 0.279 -11.763 -17.361 1.00 89.56 549 THR A N 1
ATOM 4310 C CA . THR A 1 549 ? 1.171 -12.910 -17.604 1.00 89.56 549 THR A CA 1
ATOM 4311 C C . THR A 1 549 ? 2.643 -12.499 -17.514 1.00 89.56 549 THR A C 1
ATOM 4313 O O . THR A 1 549 ? 3.055 -11.529 -18.139 1.00 89.56 549 THR A O 1
ATOM 4316 N N . LEU A 1 550 ? 3.466 -13.236 -16.760 1.00 88.38 550 LEU A N 1
ATOM 4317 C CA . LEU A 1 550 ? 4.893 -12.920 -16.618 1.00 88.38 550 LEU A CA 1
ATOM 4318 C C . LEU A 1 550 ? 5.673 -13.183 -17.919 1.00 88.38 550 LEU A C 1
ATOM 4320 O O . LEU A 1 550 ? 5.706 -14.315 -18.403 1.00 88.38 550 LEU A O 1
ATOM 4324 N N . LEU A 1 551 ? 6.371 -12.159 -18.410 1.00 88.56 551 LEU A N 1
ATOM 4325 C CA . LEU A 1 551 ? 7.409 -12.259 -19.431 1.00 88.56 551 LEU A CA 1
ATOM 4326 C C . LEU A 1 551 ? 8.779 -12.383 -18.758 1.00 88.56 551 LEU A C 1
ATOM 4328 O O . LEU A 1 551 ? 9.112 -11.647 -17.830 1.00 88.56 551 LEU A O 1
ATOM 4332 N N . VAL A 1 552 ? 9.576 -13.333 -19.239 1.00 80.38 552 VAL A N 1
ATOM 4333 C CA . VAL A 1 552 ? 10.973 -13.536 -18.834 1.00 80.38 552 VAL A CA 1
ATOM 4334 C C . VAL A 1 552 ? 11.848 -13.600 -20.081 1.00 80.38 552 VAL A C 1
ATOM 4336 O O . VAL A 1 552 ? 11.354 -13.889 -21.169 1.00 80.38 552 VAL A O 1
ATOM 4339 N N . ASP A 1 553 ? 13.137 -13.302 -19.922 1.00 71.06 553 ASP A N 1
ATOM 4340 C CA . ASP A 1 553 ? 14.081 -13.133 -21.033 1.00 71.06 553 ASP A CA 1
ATOM 4341 C C . ASP A 1 553 ? 14.093 -14.316 -22.025 1.00 71.06 553 ASP A C 1
ATOM 4343 O O . ASP A 1 553 ? 14.080 -15.485 -21.623 1.00 71.06 553 ASP A O 1
ATOM 4347 N N . ALA A 1 554 ? 14.152 -13.987 -23.321 1.00 60.97 554 ALA A N 1
ATOM 4348 C CA . ALA A 1 554 ? 14.252 -14.902 -24.460 1.00 60.97 554 ALA A CA 1
ATOM 4349 C C . ALA A 1 554 ? 13.117 -15.943 -24.583 1.00 60.97 554 ALA A C 1
ATOM 4351 O O . ALA A 1 554 ? 13.345 -17.074 -25.035 1.00 60.97 554 ALA A O 1
ATOM 4352 N N . VAL A 1 555 ? 11.893 -15.580 -24.186 1.00 67.19 555 VAL A N 1
ATOM 4353 C CA . VAL A 1 555 ? 10.705 -16.438 -24.297 1.00 67.19 555 VAL A CA 1
ATOM 4354 C C . VAL A 1 555 ? 9.706 -15.865 -25.301 1.00 67.19 555 VAL A C 1
ATOM 4356 O O . VAL A 1 555 ? 9.265 -14.727 -25.175 1.00 67.19 555 VAL A O 1
ATOM 4359 N N . GLU A 1 556 ? 9.303 -16.701 -26.261 1.00 78.88 556 GLU A N 1
ATOM 4360 C CA . GLU A 1 556 ? 8.055 -16.517 -27.004 1.00 78.88 556 GLU A CA 1
ATOM 4361 C C . GLU A 1 556 ? 6.889 -17.050 -26.156 1.00 78.88 556 GLU A C 1
ATOM 4363 O O . GLU A 1 556 ? 6.877 -18.230 -25.783 1.00 78.88 556 GLU A O 1
ATOM 4368 N N . VAL A 1 557 ? 5.906 -16.201 -25.859 1.00 86.81 557 VAL A N 1
ATOM 4369 C CA . VAL A 1 557 ? 4.663 -16.584 -25.176 1.00 86.81 557 VAL A CA 1
ATOM 4370 C C . VAL A 1 557 ? 3.520 -16.577 -26.189 1.00 86.81 557 VAL A C 1
ATOM 4372 O O . VAL A 1 557 ? 3.283 -15.579 -26.863 1.00 86.81 557 VAL A O 1
ATOM 4375 N N . GLU A 1 558 ? 2.810 -17.699 -26.309 1.00 89.25 558 GLU A N 1
ATOM 4376 C CA . GLU A 1 558 ? 1.538 -17.770 -27.041 1.00 89.25 558 GLU A CA 1
ATOM 4377 C C . GLU A 1 558 ? 0.418 -17.188 -26.169 1.00 89.25 558 GLU A C 1
ATOM 4379 O O . GLU A 1 558 ? 0.315 -17.525 -24.988 1.00 89.25 558 GLU A O 1
ATOM 4384 N N . SER A 1 559 ? -0.420 -16.330 -26.750 1.00 89.12 559 SER A N 1
ATOM 4385 C CA . SER A 1 559 ? -1.564 -15.704 -26.086 1.00 89.12 559 SER A CA 1
ATOM 4386 C C . SER A 1 559 ? -2.748 -15.546 -27.050 1.00 89.12 559 SER A C 1
ATOM 4388 O O . SER A 1 559 ? -2.617 -15.744 -28.259 1.00 89.12 559 SER A O 1
ATOM 4390 N N . GLU A 1 560 ? -3.921 -15.215 -26.519 1.00 88.81 560 GLU A N 1
ATOM 4391 C CA . GLU A 1 560 ? -5.157 -15.008 -27.278 1.00 88.81 560 GLU A CA 1
ATOM 4392 C C . GLU A 1 560 ? -5.883 -13.769 -26.751 1.00 88.81 560 GLU A C 1
ATOM 4394 O O . GLU A 1 560 ? -6.011 -13.585 -25.542 1.00 88.81 560 GLU A O 1
ATOM 4399 N N . LEU A 1 561 ? -6.375 -12.928 -27.662 1.00 87.81 561 LEU A N 1
ATOM 4400 C CA . LEU A 1 561 ? -7.339 -11.882 -27.330 1.00 87.81 561 LEU A CA 1
ATOM 4401 C C . LEU A 1 561 ? -8.734 -12.504 -27.272 1.00 87.81 561 LEU A C 1
ATOM 4403 O O . LEU A 1 561 ? -9.230 -12.988 -28.292 1.00 87.81 561 LEU A O 1
ATOM 4407 N N . VAL A 1 562 ? -9.342 -12.506 -26.084 1.00 86.31 562 VAL A N 1
ATOM 4408 C CA . VAL A 1 562 ? -10.648 -13.134 -25.813 1.00 86.31 562 VAL A CA 1
ATOM 4409 C C . VAL A 1 562 ? -11.797 -12.127 -25.672 1.00 86.31 562 VAL A C 1
ATOM 4411 O O . VAL A 1 562 ? -12.958 -12.514 -25.828 1.00 86.31 562 VAL A O 1
ATOM 4414 N N . ASP A 1 563 ? -11.476 -10.850 -25.470 1.00 83.00 563 ASP A N 1
ATOM 4415 C CA . ASP A 1 563 ? -12.392 -9.712 -25.348 1.00 83.00 563 ASP A CA 1
ATOM 4416 C C . ASP A 1 563 ? -11.722 -8.397 -25.819 1.00 83.00 563 ASP A C 1
ATOM 4418 O O . ASP A 1 563 ? -10.622 -8.403 -26.380 1.00 83.00 563 ASP A O 1
ATOM 4422 N N . GLU A 1 564 ? -12.425 -7.273 -25.643 1.00 80.56 564 GLU A N 1
ATOM 4423 C CA . GLU A 1 564 ? -11.971 -5.926 -26.022 1.00 80.56 564 GLU A CA 1
ATOM 4424 C C . GLU A 1 564 ? -10.968 -5.322 -25.014 1.00 80.56 564 GLU A C 1
ATOM 4426 O O . GLU A 1 564 ? -10.330 -4.310 -25.316 1.00 80.56 564 GLU A O 1
ATOM 4431 N N . GLU A 1 565 ? -10.785 -5.922 -23.831 1.00 82.25 565 GLU A N 1
ATOM 4432 C CA . GLU A 1 565 ? -9.915 -5.371 -22.788 1.00 82.25 565 GLU A CA 1
ATOM 4433 C C . GLU A 1 565 ? -8.439 -5.553 -23.113 1.00 82.25 565 GLU A C 1
ATOM 4435 O O . GLU A 1 565 ? -7.624 -4.695 -22.763 1.00 82.25 565 GLU A O 1
ATOM 4440 N N . GLY A 1 566 ? -8.106 -6.596 -23.870 1.00 87.25 566 GLY A N 1
ATOM 4441 C CA . GLY A 1 566 ? -6.752 -6.894 -24.318 1.00 87.25 566 GLY A CA 1
ATOM 4442 C C . GLY A 1 566 ? -6.022 -7.889 -23.424 1.00 87.25 566 GLY A C 1
ATOM 4443 O O . GLY A 1 566 ? -6.481 -8.274 -22.356 1.00 87.25 566 GLY A O 1
ATOM 4444 N N . ALA A 1 567 ? -4.841 -8.311 -23.861 1.00 90.94 567 ALA A N 1
ATOM 4445 C CA . ALA A 1 567 ? -3.976 -9.196 -23.097 1.00 90.94 567 ALA A CA 1
ATOM 4446 C C . ALA A 1 567 ? -2.885 -8.392 -22.386 1.00 90.94 567 ALA A C 1
ATOM 4448 O O . ALA A 1 567 ? -2.125 -7.655 -23.018 1.00 90.94 567 ALA A O 1
ATOM 4449 N N . CYS A 1 568 ? -2.774 -8.580 -21.074 1.00 91.56 568 CYS A N 1
ATOM 4450 C CA . CYS A 1 568 ? -1.738 -7.953 -20.269 1.00 91.56 568 CYS A CA 1
ATOM 4451 C C . CYS A 1 568 ? -0.598 -8.897 -19.918 1.00 91.56 568 CYS A C 1
ATOM 4453 O O . CYS A 1 568 ? -0.783 -10.050 -19.512 1.00 91.56 568 CYS A O 1
ATOM 4455 N N . PHE A 1 569 ? 0.597 -8.331 -19.971 1.00 92.25 569 PHE A N 1
ATOM 4456 C CA . PHE A 1 569 ? 1.843 -8.976 -19.626 1.00 92.25 569 PHE A CA 1
ATOM 4457 C C . PHE A 1 569 ? 2.607 -8.126 -18.620 1.00 92.25 569 PHE A C 1
ATOM 4459 O O . PHE A 1 569 ? 2.537 -6.901 -18.663 1.00 92.25 569 PHE A O 1
ATOM 4466 N N . ARG A 1 570 ? 3.353 -8.770 -17.725 1.00 91.81 570 ARG A N 1
ATOM 4467 C CA . ARG A 1 570 ? 4.205 -8.102 -16.739 1.00 91.81 570 ARG A CA 1
ATOM 4468 C C . ARG A 1 570 ? 5.657 -8.505 -16.909 1.00 91.81 570 ARG A C 1
ATOM 4470 O O . ARG A 1 570 ? 5.945 -9.649 -17.254 1.00 91.81 570 ARG A O 1
ATOM 4477 N N . MET A 1 571 ? 6.565 -7.601 -16.584 1.00 91.69 571 MET A N 1
ATOM 4478 C CA . MET A 1 571 ? 8.003 -7.857 -16.540 1.00 91.69 571 MET A CA 1
ATOM 4479 C C . MET A 1 571 ? 8.664 -7.052 -15.422 1.00 91.69 571 MET A C 1
ATOM 4481 O O . MET A 1 571 ? 8.095 -6.082 -14.925 1.00 91.69 571 MET A O 1
ATOM 4485 N N . THR A 1 572 ? 9.877 -7.446 -15.048 1.00 89.81 572 THR A N 1
ATOM 4486 C CA . THR A 1 572 ? 10.775 -6.626 -14.228 1.00 89.81 572 THR A CA 1
ATOM 4487 C C . THR A 1 572 ? 11.904 -6.100 -15.101 1.00 89.81 572 THR A C 1
ATOM 4489 O O . THR A 1 572 ? 12.519 -6.901 -15.808 1.00 89.81 572 THR A O 1
ATOM 4492 N N . ALA A 1 573 ? 12.207 -4.809 -15.005 1.00 90.31 573 ALA A N 1
ATOM 4493 C CA . ALA A 1 573 ? 13.354 -4.186 -15.662 1.00 90.31 573 ALA A CA 1
ATOM 4494 C C . ALA A 1 573 ? 14.207 -3.425 -14.638 1.00 90.31 573 ALA A C 1
ATOM 4496 O O . ALA A 1 573 ? 13.700 -2.992 -13.600 1.00 90.31 573 ALA A O 1
ATOM 4497 N N . SER A 1 574 ? 15.499 -3.295 -14.916 1.00 91.25 574 SER A N 1
ATOM 4498 C CA . SER A 1 574 ? 16.464 -2.490 -14.162 1.00 91.25 574 SER A CA 1
ATOM 4499 C C . SER A 1 574 ? 16.635 -1.111 -14.806 1.00 91.25 574 SER A C 1
ATOM 4501 O O . SER A 1 574 ? 16.377 -0.940 -15.995 1.00 91.25 574 SER A O 1
ATOM 4503 N N . GLU A 1 575 ? 17.129 -0.134 -14.040 1.00 91.38 575 GLU A N 1
ATOM 4504 C CA . GLU A 1 575 ? 17.551 1.163 -14.589 1.00 91.38 575 GLU A CA 1
ATOM 4505 C C . GLU A 1 575 ? 18.600 0.957 -15.696 1.00 91.38 575 GLU A C 1
ATOM 4507 O O . GLU A 1 575 ? 19.629 0.308 -15.485 1.00 91.38 575 GLU A O 1
ATOM 4512 N N . GLY A 1 576 ? 18.330 1.524 -16.870 1.00 85.19 576 GLY A N 1
ATOM 4513 C CA . GLY A 1 576 ? 19.157 1.434 -18.069 1.00 85.19 576 GLY A CA 1
ATOM 4514 C C . GLY A 1 576 ? 18.911 0.198 -18.936 1.00 85.19 576 GLY A C 1
ATOM 4515 O O . GLY A 1 576 ? 19.505 0.121 -20.011 1.00 85.19 576 GLY A O 1
ATOM 4516 N N . ASP A 1 577 ? 18.053 -0.745 -18.525 1.00 88.75 577 ASP A N 1
ATOM 4517 C CA . ASP A 1 577 ? 17.703 -1.883 -19.379 1.00 88.75 577 ASP A CA 1
ATOM 4518 C C . ASP A 1 577 ? 17.041 -1.376 -20.665 1.00 88.75 577 ASP A C 1
ATOM 4520 O O . ASP A 1 577 ? 16.140 -0.535 -20.631 1.00 88.75 577 ASP A O 1
ATOM 4524 N N . ILE A 1 578 ? 17.467 -1.916 -21.806 1.00 85.50 578 ILE A N 1
ATOM 4525 C CA . ILE A 1 578 ? 16.837 -1.679 -23.103 1.00 85.50 578 ILE A CA 1
ATOM 4526 C C . ILE A 1 578 ? 16.124 -2.967 -23.497 1.00 85.50 578 ILE A C 1
ATOM 4528 O O . ILE A 1 578 ? 16.761 -4.015 -23.625 1.00 85.50 578 ILE A O 1
ATOM 4532 N N . VAL A 1 579 ? 14.807 -2.915 -23.687 1.00 86.62 579 VAL A N 1
ATOM 4533 C CA . VAL A 1 579 ? 14.009 -4.107 -24.000 1.00 86.62 579 VAL A CA 1
ATOM 4534 C C . VAL A 1 579 ? 13.169 -3.887 -25.239 1.00 86.62 579 VAL A C 1
ATOM 4536 O O . VAL A 1 579 ? 12.473 -2.883 -25.348 1.00 86.62 579 VAL A O 1
ATOM 4539 N N . THR A 1 580 ? 13.205 -4.858 -26.149 1.00 85.69 580 THR A N 1
ATOM 4540 C CA . THR A 1 580 ? 12.317 -4.927 -27.308 1.00 85.69 580 THR A CA 1
ATOM 4541 C C . THR A 1 580 ? 11.209 -5.944 -27.054 1.00 85.69 580 THR A C 1
ATOM 4543 O O . THR A 1 580 ? 11.477 -7.094 -26.696 1.00 85.69 580 THR A O 1
ATOM 4546 N N . PHE A 1 581 ? 9.978 -5.531 -27.325 1.00 88.00 581 PHE A N 1
ATOM 4547 C CA . PHE A 1 581 ? 8.781 -6.352 -27.406 1.00 88.00 581 PHE A CA 1
ATOM 4548 C C . PHE A 1 581 ? 8.349 -6.459 -28.863 1.00 88.00 581 PHE A C 1
ATOM 4550 O O . PHE A 1 581 ? 8.292 -5.453 -29.567 1.00 88.00 581 PHE A O 1
ATOM 4557 N N . ALA A 1 582 ? 8.018 -7.657 -29.322 1.00 86.19 582 ALA A N 1
ATOM 4558 C CA . ALA A 1 582 ? 7.477 -7.878 -30.657 1.00 86.19 582 ALA A CA 1
ATOM 4559 C C . ALA A 1 582 ? 6.283 -8.819 -30.580 1.00 86.19 582 ALA A C 1
ATOM 4561 O O . ALA A 1 582 ? 6.282 -9.758 -29.785 1.00 86.19 582 ALA A O 1
ATOM 4562 N N . THR A 1 583 ? 5.278 -8.589 -31.419 1.00 86.69 583 THR A N 1
ATOM 4563 C CA . THR A 1 583 ? 4.189 -9.552 -31.603 1.00 86.69 583 THR A CA 1
ATOM 4564 C C . THR A 1 583 ? 4.283 -10.234 -32.962 1.00 86.69 583 THR A C 1
ATOM 4566 O O . THR A 1 583 ? 4.866 -9.704 -33.906 1.00 86.69 583 THR A O 1
ATOM 4569 N N . TYR A 1 584 ? 3.734 -11.443 -33.057 1.00 82.75 584 TYR A N 1
ATOM 4570 C CA . TYR A 1 584 ? 3.690 -12.224 -34.287 1.00 82.75 584 TYR A CA 1
ATOM 4571 C C . TYR A 1 584 ? 2.324 -12.878 -34.441 1.00 82.75 584 TYR A C 1
ATOM 4573 O O . TYR A 1 584 ? 1.878 -13.620 -33.560 1.00 82.75 584 TYR A O 1
ATOM 4581 N N . THR A 1 585 ? 1.689 -12.674 -35.593 1.00 77.19 585 THR A N 1
ATOM 4582 C CA . THR A 1 585 ? 0.411 -13.310 -35.924 1.00 77.19 585 THR A CA 1
ATOM 4583 C C . THR A 1 585 ? 0.572 -14.315 -37.071 1.00 77.19 585 THR A C 1
ATOM 4585 O O . THR A 1 585 ? 1.131 -14.035 -38.132 1.00 77.19 585 THR A O 1
ATOM 4588 N N . ASP A 1 586 ? 0.053 -15.536 -36.898 1.00 66.88 586 ASP A N 1
ATOM 4589 C CA . ASP A 1 586 ? 0.131 -16.595 -37.924 1.00 66.88 586 ASP A CA 1
ATOM 4590 C C . ASP A 1 586 ? -0.863 -16.364 -39.099 1.00 66.88 586 ASP A C 1
ATOM 4592 O O . ASP A 1 586 ? -0.893 -17.111 -40.091 1.00 66.88 586 ASP A O 1
ATOM 4596 N N . GLN A 1 587 ? -1.705 -15.326 -39.001 1.00 59.47 587 GLN A N 1
ATOM 4597 C CA . GLN A 1 587 ? -2.687 -14.893 -39.998 1.00 59.47 587 GLN A CA 1
ATOM 4598 C C . GLN A 1 587 ? -2.733 -13.351 -40.055 1.00 59.47 587 GLN A C 1
ATOM 4600 O O . GLN A 1 587 ? -3.657 -12.776 -39.481 1.00 59.47 587 GLN A O 1
ATOM 4605 N N . PRO A 1 588 ? -1.837 -12.666 -40.793 1.00 54.44 588 PRO A N 1
ATOM 4606 C CA . PRO A 1 588 ? -1.990 -11.238 -41.067 1.00 54.44 588 PRO A CA 1
ATOM 4607 C C . PRO A 1 588 ? -3.235 -11.047 -41.943 1.00 54.44 588 PRO A C 1
ATOM 4609 O O . PRO A 1 588 ? -3.210 -11.136 -43.176 1.00 54.44 588 PRO A O 1
ATOM 4612 N N . SER A 1 589 ? -4.384 -10.905 -41.295 1.00 55.62 589 SER A N 1
ATOM 4613 C CA . SER A 1 589 ? -5.647 -10.557 -41.919 1.00 55.62 589 SER A CA 1
ATOM 4614 C C . SER A 1 589 ? -5.817 -9.055 -41.745 1.00 55.62 589 SER A C 1
ATOM 4616 O O . SER A 1 589 ? -5.504 -8.531 -40.689 1.00 55.62 589 SER A O 1
ATOM 4618 N N . ALA A 1 590 ? -6.352 -8.351 -42.744 1.00 58.72 590 ALA A N 1
ATOM 4619 C CA . ALA A 1 590 ? -6.574 -6.899 -42.662 1.00 58.72 590 ALA A CA 1
ATOM 4620 C C . ALA A 1 590 ? -7.572 -6.459 -41.560 1.00 58.72 590 ALA A C 1
ATOM 4622 O O . ALA A 1 590 ? -7.975 -5.302 -41.547 1.00 58.72 590 ALA A O 1
ATOM 4623 N N . ASN A 1 591 ? -8.021 -7.392 -40.716 1.00 64.69 591 ASN A N 1
ATOM 4624 C CA . ASN A 1 591 ? -8.951 -7.191 -39.615 1.00 64.69 591 ASN A CA 1
ATOM 4625 C C . ASN A 1 591 ? -8.358 -7.633 -38.259 1.00 64.69 591 ASN A C 1
ATOM 4627 O O . ASN A 1 591 ? -9.132 -7.759 -37.325 1.00 64.69 591 ASN A O 1
ATOM 4631 N N . PHE A 1 592 ? -7.075 -8.000 -38.179 1.00 77.19 592 PHE A N 1
ATOM 4632 C CA . PHE A 1 592 ? -6.403 -8.333 -36.918 1.00 77.19 592 PHE A CA 1
ATOM 4633 C C . PHE A 1 592 ? -5.129 -7.490 -36.868 1.00 77.19 592 PHE A C 1
ATOM 4635 O O . PHE A 1 592 ? -4.115 -7.871 -37.450 1.00 77.19 592 PHE A O 1
ATOM 4642 N N . ASP A 1 593 ? -5.288 -6.287 -36.321 1.00 82.06 593 ASP A N 1
ATOM 4643 C CA . ASP A 1 593 ? -4.343 -5.169 -36.311 1.00 82.06 593 ASP A CA 1
ATOM 4644 C C . ASP A 1 593 ? -4.016 -4.852 -34.849 1.00 82.06 593 ASP A C 1
ATOM 4646 O O . ASP A 1 593 ? -4.804 -4.204 -34.146 1.00 82.06 593 ASP A O 1
ATOM 4650 N N . LEU A 1 594 ? -2.929 -5.448 -34.360 1.00 87.69 594 LEU A N 1
ATOM 4651 C CA . LEU A 1 594 ? -2.559 -5.366 -32.954 1.00 87.69 594 LEU A CA 1
ATOM 4652 C C . LEU A 1 594 ? -1.940 -3.999 -32.662 1.00 87.69 594 LEU A C 1
ATOM 4654 O O . LEU A 1 594 ? -1.293 -3.405 -33.507 1.00 87.69 594 LEU A O 1
ATOM 4658 N N . PHE A 1 595 ? -2.085 -3.516 -31.438 1.00 89.62 595 PHE A N 1
ATOM 4659 C CA . PHE A 1 595 ? -1.267 -2.425 -30.923 1.00 89.62 595 PHE A CA 1
ATOM 4660 C C . PHE A 1 595 ? -0.773 -2.783 -29.528 1.00 89.62 595 PHE A C 1
ATOM 4662 O O . PHE A 1 595 ? -1.429 -3.540 -28.806 1.00 89.62 595 PHE A O 1
ATOM 4669 N N . MET A 1 596 ? 0.393 -2.263 -29.155 1.00 92.69 596 MET A N 1
ATOM 4670 C CA . MET A 1 596 ? 0.969 -2.466 -27.834 1.00 92.69 596 MET A CA 1
ATOM 4671 C C . MET A 1 596 ? 1.256 -1.145 -27.138 1.00 92.69 596 MET A C 1
ATOM 4673 O O . MET A 1 596 ? 1.700 -0.179 -27.757 1.00 92.69 596 MET A O 1
ATOM 4677 N N . SER A 1 597 ? 1.047 -1.139 -25.830 1.00 94.31 597 SER A N 1
ATOM 4678 C CA . SER A 1 597 ? 1.314 -0.004 -24.958 1.00 94.31 597 SER A CA 1
ATOM 4679 C C . SER A 1 597 ? 2.019 -0.501 -23.698 1.00 94.31 597 SER A C 1
ATOM 4681 O O . SER A 1 597 ? 1.586 -1.468 -23.072 1.00 94.31 597 SER A O 1
ATOM 4683 N N . LEU A 1 598 ? 3.130 0.136 -23.347 1.00 95.19 598 LEU A N 1
ATOM 4684 C CA . LEU A 1 598 ? 3.926 -0.131 -22.158 1.00 95.19 598 LEU A CA 1
ATOM 4685 C C . LEU A 1 598 ? 3.573 0.885 -21.075 1.00 95.19 598 LEU A C 1
ATOM 4687 O O . LEU A 1 598 ? 3.582 2.089 -21.327 1.00 95.19 598 LEU A O 1
ATOM 4691 N N . TYR A 1 599 ? 3.318 0.396 -19.871 1.00 94.56 599 TYR A N 1
ATOM 4692 C CA . TYR A 1 599 ? 2.955 1.180 -18.702 1.00 94.56 599 TYR A CA 1
ATOM 4693 C C . TYR A 1 599 ? 3.885 0.867 -17.531 1.00 94.56 599 TYR A C 1
ATOM 4695 O O . TYR A 1 599 ? 4.388 -0.255 -17.401 1.00 94.56 599 TYR A O 1
ATOM 4703 N N . ASP A 1 600 ? 4.085 1.846 -16.654 1.00 92.25 600 ASP A N 1
ATOM 4704 C CA . ASP A 1 600 ? 4.558 1.566 -15.299 1.00 92.25 600 ASP A CA 1
ATOM 4705 C C . ASP A 1 600 ? 3.446 0.927 -14.445 1.00 92.25 600 ASP A C 1
ATOM 4707 O O . ASP A 1 600 ? 2.328 0.677 -14.910 1.00 92.25 600 ASP A O 1
ATOM 4711 N N . ARG A 1 601 ? 3.755 0.618 -13.181 1.00 87.56 601 ARG A N 1
ATOM 4712 C CA . ARG A 1 601 ? 2.791 -0.014 -12.272 1.00 87.56 601 ARG A CA 1
ATOM 4713 C C . ARG A 1 601 ? 1.582 0.862 -11.951 1.00 87.56 601 ARG A C 1
ATOM 4715 O O . ARG A 1 601 ? 0.497 0.309 -11.784 1.00 87.56 601 ARG A O 1
ATOM 4722 N N . ASP A 1 602 ? 1.764 2.178 -11.896 1.00 87.69 602 ASP A N 1
ATOM 4723 C CA . ASP A 1 602 ? 0.703 3.142 -11.588 1.00 87.69 602 ASP A CA 1
ATOM 4724 C C . ASP A 1 602 ? -0.209 3.407 -12.805 1.00 87.69 602 ASP A C 1
ATOM 4726 O O . ASP A 1 602 ? -1.192 4.148 -12.712 1.00 87.69 602 ASP A O 1
ATOM 4730 N N . GLY A 1 603 ? 0.096 2.799 -13.958 1.00 89.50 603 GLY A N 1
ATOM 4731 C CA . GLY A 1 603 ? -0.672 2.932 -15.192 1.00 89.50 603 GLY A CA 1
ATOM 4732 C C . GLY A 1 603 ? -0.288 4.151 -16.026 1.00 89.50 603 GLY A C 1
ATOM 4733 O O . GLY A 1 603 ? -1.058 4.576 -16.893 1.00 89.50 603 GLY A O 1
ATOM 4734 N N . ILE A 1 604 ? 0.887 4.739 -15.790 1.00 93.19 604 ILE A N 1
ATOM 4735 C CA . ILE A 1 604 ? 1.427 5.806 -16.630 1.00 93.19 604 ILE A CA 1
ATOM 4736 C C . ILE A 1 604 ? 1.988 5.181 -17.905 1.00 93.19 604 ILE A C 1
ATOM 4738 O O . ILE A 1 604 ? 2.831 4.289 -17.864 1.00 93.19 604 ILE A O 1
ATOM 4742 N N . LEU A 1 605 ? 1.514 5.670 -19.053 1.00 94.88 605 LEU A N 1
ATOM 4743 C CA . LEU A 1 605 ? 1.987 5.246 -20.368 1.00 94.88 605 LEU A CA 1
ATOM 4744 C C . LEU A 1 605 ? 3.439 5.695 -20.583 1.00 94.88 605 LEU A C 1
ATOM 4746 O O . LEU A 1 605 ? 3.730 6.892 -20.550 1.00 94.88 605 LEU A O 1
ATOM 4750 N N . LEU A 1 606 ? 4.312 4.731 -20.858 1.00 94.62 606 LEU A N 1
ATOM 4751 C CA . LEU A 1 606 ? 5.736 4.919 -21.129 1.00 94.62 606 LEU A CA 1
ATOM 4752 C C . LEU A 1 606 ? 6.045 4.906 -22.629 1.00 94.62 606 LEU A C 1
ATOM 4754 O O . LEU A 1 606 ? 6.856 5.696 -23.104 1.00 94.62 606 LEU A O 1
ATOM 4758 N N . GLY A 1 607 ? 5.369 4.044 -23.389 1.00 90.50 607 GLY A N 1
ATOM 4759 C CA . GLY A 1 607 ? 5.562 3.923 -24.832 1.00 90.50 607 GLY A CA 1
ATOM 4760 C C . GLY A 1 607 ? 4.433 3.148 -25.496 1.00 90.50 607 GLY A C 1
ATOM 4761 O O . GLY A 1 607 ? 3.733 2.379 -24.845 1.00 90.50 607 GLY A O 1
ATOM 4762 N N . GLU A 1 608 ? 4.238 3.351 -26.793 1.00 92.44 608 GLU A N 1
ATOM 4763 C CA . GLU A 1 608 ? 3.232 2.635 -27.578 1.00 92.44 608 GLU A CA 1
ATOM 4764 C C . GLU A 1 608 ? 3.713 2.425 -29.012 1.00 92.44 608 GLU A C 1
ATOM 4766 O O . GLU A 1 608 ? 4.489 3.220 -29.541 1.00 92.44 608 GLU A O 1
ATOM 4771 N N . ASN A 1 609 ? 3.255 1.346 -29.638 1.00 88.06 609 ASN A N 1
ATOM 4772 C CA . ASN A 1 609 ? 3.526 1.045 -31.036 1.00 88.06 609 ASN A CA 1
ATOM 4773 C C . ASN A 1 609 ? 2.344 0.253 -31.622 1.00 88.06 609 ASN A C 1
ATOM 4775 O O . ASN A 1 609 ? 1.863 -0.680 -30.978 1.00 88.06 609 ASN A O 1
ATOM 4779 N N . ASP A 1 610 ? 1.848 0.639 -32.801 1.00 82.38 610 ASP A N 1
ATOM 4780 C CA . ASP A 1 610 ? 0.759 -0.049 -33.512 1.00 82.38 610 ASP A CA 1
ATOM 4781 C C . ASP A 1 610 ? 1.247 -0.838 -34.736 1.00 82.38 610 ASP A C 1
ATOM 4783 O O . ASP A 1 610 ? 0.845 -1.977 -34.917 1.00 82.38 610 ASP A O 1
ATOM 4787 N N . ASP A 1 611 ? 2.177 -0.297 -35.517 1.00 74.69 611 ASP A N 1
ATOM 4788 C CA . ASP A 1 611 ? 2.763 -0.983 -36.669 1.00 74.69 611 ASP A CA 1
ATOM 4789 C C . ASP A 1 611 ? 4.291 -1.062 -36.543 1.00 74.69 611 ASP A C 1
ATOM 4791 O O . ASP A 1 611 ? 4.961 -0.064 -36.254 1.00 74.69 611 ASP A O 1
ATOM 4795 N N . SER A 1 612 ? 4.878 -2.214 -36.880 1.00 65.75 612 SER A N 1
ATOM 4796 C CA . SER A 1 612 ? 6.300 -2.235 -37.231 1.00 65.75 612 SER A CA 1
ATOM 4797 C C . SER A 1 612 ? 6.494 -1.786 -38.685 1.00 65.75 612 SER A C 1
ATOM 4799 O O . SER A 1 612 ? 5.591 -1.864 -39.517 1.00 65.75 612 SER A O 1
ATOM 4801 N N . GLU A 1 613 ? 7.699 -1.338 -39.045 1.00 54.69 613 GLU A N 1
ATOM 4802 C CA . GLU A 1 613 ? 7.985 -0.785 -40.382 1.00 54.69 613 GLU A CA 1
ATOM 4803 C C . GLU A 1 613 ? 7.660 -1.734 -41.563 1.00 54.69 613 GLU A C 1
ATOM 4805 O O . GLU A 1 613 ? 7.569 -1.287 -42.712 1.00 54.69 613 GLU A O 1
ATOM 4810 N N . TRP A 1 614 ? 7.459 -3.037 -41.305 1.00 51.62 614 TRP A N 1
ATOM 4811 C CA . TRP A 1 614 ? 7.349 -4.082 -42.330 1.00 51.62 614 TRP A CA 1
ATOM 4812 C C . TRP A 1 614 ? 6.096 -4.982 -42.228 1.00 51.62 614 TRP A C 1
ATOM 4814 O O . TRP A 1 614 ? 5.837 -5.747 -43.167 1.00 51.62 614 TRP A O 1
ATOM 4824 N N . ASN A 1 615 ? 5.301 -4.906 -41.151 1.00 62.75 615 ASN A N 1
ATOM 4825 C CA . ASN A 1 615 ? 4.027 -5.631 -40.975 1.00 62.75 615 ASN A CA 1
ATOM 4826 C C . ASN A 1 615 ? 3.052 -4.874 -40.038 1.00 62.75 615 ASN A C 1
ATOM 4828 O O . ASN A 1 615 ? 3.418 -3.865 -39.457 1.00 62.75 615 ASN A O 1
ATOM 4832 N N . LEU A 1 616 ? 1.818 -5.381 -39.906 1.00 70.75 616 LEU A N 1
ATOM 4833 C CA . LEU A 1 616 ? 0.798 -4.874 -38.963 1.00 70.75 616 LEU A CA 1
ATOM 4834 C C . LEU A 1 616 ? 0.995 -5.400 -37.527 1.00 70.75 616 LEU A C 1
ATOM 4836 O O . LEU A 1 616 ? 0.088 -5.317 -36.708 1.00 70.75 616 LEU A O 1
ATOM 4840 N N . ASP A 1 617 ? 2.119 -6.072 -37.250 1.00 77.06 617 ASP A N 1
ATOM 4841 C CA . ASP A 1 617 ? 2.379 -6.568 -35.903 1.00 77.06 617 ASP A CA 1
ATOM 4842 C C . ASP A 1 617 ? 3.260 -5.524 -35.189 1.00 77.06 617 ASP A C 1
ATOM 4844 O O . ASP A 1 617 ? 4.345 -5.204 -35.690 1.00 77.06 617 ASP A O 1
ATOM 4848 N N . PRO A 1 618 ? 2.834 -4.980 -34.041 1.00 84.62 618 PRO A N 1
ATOM 4849 C CA . PRO A 1 618 ? 3.571 -3.945 -33.339 1.00 84.62 618 PRO A CA 1
ATOM 4850 C C . PRO A 1 618 ? 4.895 -4.465 -32.779 1.00 84.62 618 PRO A C 1
ATOM 4852 O O . PRO A 1 618 ? 5.026 -5.633 -32.374 1.00 84.62 618 PRO A O 1
ATOM 4855 N N . ARG A 1 619 ? 5.872 -3.557 -32.716 1.00 85.38 619 ARG A N 1
ATOM 4856 C CA . ARG A 1 619 ? 7.187 -3.788 -32.111 1.00 85.38 619 ARG A CA 1
ATOM 4857 C C . ARG A 1 619 ? 7.651 -2.541 -31.365 1.00 85.38 619 ARG A C 1
ATOM 4859 O O . ARG A 1 619 ? 7.892 -1.518 -31.991 1.00 85.38 619 ARG A O 1
ATOM 4866 N N . LEU A 1 620 ? 7.821 -2.637 -30.051 1.00 85.94 620 LEU A N 1
ATOM 4867 C CA . LEU A 1 620 ? 8.211 -1.526 -29.180 1.00 85.94 620 LEU A CA 1
ATOM 4868 C C . LEU A 1 620 ? 9.573 -1.809 -28.553 1.00 85.94 620 LEU A C 1
ATOM 4870 O O . LEU A 1 620 ? 9.740 -2.854 -27.930 1.00 85.94 620 LEU A O 1
ATOM 4874 N N . THR A 1 621 ? 10.519 -0.881 -28.663 1.00 84.56 621 THR A N 1
ATOM 4875 C CA . THR A 1 621 ? 11.746 -0.902 -27.856 1.00 84.56 621 THR A CA 1
ATOM 4876 C C . THR A 1 621 ? 11.686 0.229 -26.839 1.00 84.56 621 THR A C 1
ATOM 4878 O O . THR A 1 621 ? 11.190 1.307 -27.144 1.00 84.56 621 THR A O 1
ATOM 4881 N N . TYR A 1 622 ? 12.132 -0.021 -25.610 1.00 87.06 622 TYR A N 1
ATOM 4882 C CA . TYR A 1 622 ? 12.098 0.975 -24.545 1.00 87.06 622 TYR A CA 1
ATOM 4883 C C . TYR A 1 622 ? 13.340 0.887 -23.660 1.00 87.06 622 TYR A C 1
ATOM 4885 O O . TYR A 1 622 ? 13.790 -0.213 -23.336 1.00 87.06 622 TYR A O 1
ATOM 4893 N N . THR A 1 623 ? 13.866 2.048 -23.261 1.00 88.12 623 THR A N 1
ATOM 4894 C CA . THR A 1 623 ? 14.952 2.179 -22.281 1.00 88.12 623 THR A CA 1
ATOM 4895 C C . THR A 1 623 ? 14.358 2.567 -20.932 1.00 88.12 623 THR A C 1
ATOM 4897 O O . THR A 1 623 ? 13.783 3.646 -20.796 1.00 88.12 623 THR A O 1
ATOM 4900 N N . PHE A 1 624 ? 14.493 1.704 -19.929 1.00 89.81 624 PHE A N 1
ATOM 4901 C CA . PHE A 1 624 ? 13.894 1.917 -18.614 1.00 89.81 624 PHE A CA 1
ATOM 4902 C C . PHE A 1 624 ? 14.713 2.895 -17.770 1.00 89.81 624 PHE A C 1
ATOM 4904 O O . PHE A 1 624 ? 15.899 2.681 -17.532 1.00 89.81 624 PHE A O 1
ATOM 4911 N N . GLU A 1 625 ? 14.080 3.970 -17.298 1.00 90.25 625 GLU A N 1
ATOM 4912 C CA . GLU A 1 625 ? 14.739 4.981 -16.457 1.00 90.25 625 GLU A CA 1
ATOM 4913 C C . GLU A 1 625 ? 14.880 4.536 -14.995 1.00 90.25 625 GLU A C 1
ATOM 4915 O O . GLU A 1 625 ? 15.798 4.975 -14.313 1.00 90.25 625 GLU A O 1
ATOM 4920 N N . ASP A 1 626 ? 14.011 3.636 -14.529 1.00 91.19 626 ASP A N 1
ATOM 4921 C CA . ASP A 1 626 ? 13.976 3.161 -13.148 1.00 91.19 626 ASP A CA 1
ATOM 4922 C C . ASP A 1 626 ? 13.899 1.628 -13.093 1.00 91.19 626 ASP A C 1
ATOM 4924 O O . ASP A 1 626 ? 13.348 0.969 -13.980 1.00 91.19 626 ASP A O 1
ATOM 4928 N N . ALA A 1 627 ? 14.416 1.035 -12.017 1.00 90.31 627 ALA A N 1
ATOM 4929 C CA . ALA A 1 627 ? 14.167 -0.376 -11.742 1.00 90.31 627 ALA A CA 1
ATOM 4930 C C . ALA A 1 627 ? 12.733 -0.569 -11.220 1.00 90.31 627 ALA A C 1
ATOM 4932 O O . ALA A 1 627 ? 12.309 0.141 -10.308 1.00 90.31 627 ALA A O 1
ATOM 4933 N N . GLY A 1 628 ? 11.989 -1.542 -11.751 1.00 89.00 628 GLY A N 1
ATOM 4934 C CA . GLY A 1 628 ? 10.590 -1.727 -11.366 1.00 89.00 628 GLY A CA 1
ATOM 4935 C C . GLY A 1 628 ? 9.849 -2.848 -12.087 1.00 89.00 628 GLY A C 1
ATOM 4936 O O . GLY A 1 628 ? 10.430 -3.629 -12.844 1.00 89.00 628 GLY A O 1
ATOM 4937 N N . ILE A 1 629 ? 8.544 -2.925 -11.813 1.00 89.69 629 ILE A N 1
ATOM 4938 C CA . ILE A 1 629 ? 7.591 -3.811 -12.491 1.00 89.69 629 ILE A CA 1
ATOM 4939 C C . ILE A 1 629 ? 6.846 -2.987 -13.535 1.00 89.69 629 ILE A C 1
ATOM 4941 O O . ILE A 1 629 ? 6.286 -1.942 -13.208 1.00 89.69 629 ILE A O 1
ATOM 4945 N N . TYR A 1 630 ? 6.804 -3.497 -14.759 1.00 92.38 630 TYR A N 1
ATOM 4946 C CA . TYR A 1 630 ? 6.203 -2.832 -15.909 1.00 92.38 630 TYR A CA 1
ATOM 4947 C C . TYR A 1 630 ? 5.181 -3.735 -16.585 1.00 92.38 630 TYR A C 1
ATOM 4949 O O . TYR A 1 630 ? 5.302 -4.965 -16.548 1.00 92.38 630 TYR A O 1
ATOM 4957 N N . PHE A 1 631 ? 4.188 -3.114 -17.216 1.00 93.12 631 PHE A N 1
ATOM 4958 C CA . PHE A 1 631 ? 3.063 -3.796 -17.837 1.00 93.12 631 PHE A CA 1
ATOM 4959 C C . PHE A 1 631 ? 3.017 -3.496 -19.326 1.00 93.12 631 PHE A C 1
ATOM 4961 O O . PHE A 1 631 ? 2.901 -2.344 -19.728 1.00 93.12 631 PHE A O 1
ATOM 4968 N N . LEU A 1 632 ? 3.074 -4.537 -20.149 1.00 93.62 632 LEU A N 1
ATOM 4969 C CA . LEU A 1 632 ? 2.805 -4.421 -21.573 1.00 93.62 632 LEU A CA 1
ATOM 4970 C C . LEU A 1 632 ? 1.376 -4.884 -21.834 1.00 93.62 632 LEU A C 1
ATOM 4972 O O . LEU A 1 632 ? 1.020 -6.027 -21.545 1.00 93.62 632 LEU A O 1
ATOM 4976 N N . LYS A 1 633 ? 0.568 -4.001 -22.406 1.00 94.00 633 LYS A N 1
ATOM 4977 C CA . LYS A 1 633 ? -0.795 -4.292 -22.822 1.00 94.00 633 LYS A CA 1
ATOM 4978 C C . LYS A 1 633 ? -0.839 -4.442 -24.336 1.00 94.00 633 LYS A C 1
ATOM 4980 O O . LYS A 1 633 ? -0.343 -3.574 -25.049 1.00 94.00 633 LYS A O 1
ATOM 4985 N N . VAL A 1 634 ? -1.404 -5.549 -24.811 1.00 92.75 634 VAL A N 1
ATOM 4986 C CA . VAL A 1 634 ? -1.631 -5.821 -26.233 1.00 92.75 634 VAL A CA 1
ATOM 4987 C C . VAL A 1 634 ? -3.130 -5.821 -26.487 1.00 92.75 634 VAL A C 1
ATOM 4989 O O . VAL A 1 634 ? -3.878 -6.567 -25.860 1.00 92.75 634 VAL A O 1
ATOM 4992 N N . ASN A 1 635 ? -3.564 -5.004 -27.430 1.00 90.75 635 ASN A N 1
ATOM 4993 C CA . ASN A 1 635 ? -4.959 -4.851 -27.820 1.00 90.75 635 ASN A CA 1
ATOM 4994 C C . ASN A 1 635 ? -5.083 -4.972 -29.344 1.00 90.75 635 ASN A C 1
ATOM 4996 O O . ASN A 1 635 ? -4.083 -5.034 -30.057 1.00 90.75 635 ASN A O 1
ATOM 5000 N N . GLU A 1 636 ? -6.314 -4.986 -29.850 1.00 87.06 636 GLU A N 1
ATOM 5001 C CA . GLU A 1 636 ? -6.602 -4.969 -31.286 1.00 87.06 636 GLU A CA 1
ATOM 5002 C C . GLU A 1 636 ? -7.455 -3.744 -31.632 1.00 87.06 636 GLU A C 1
ATOM 5004 O O . GLU A 1 636 ? -8.281 -3.293 -30.840 1.00 87.06 636 GLU A O 1
ATOM 5009 N N . ARG A 1 637 ? -7.209 -3.146 -32.800 1.00 81.19 637 ARG A N 1
ATOM 5010 C CA . ARG A 1 637 ? -7.769 -1.838 -33.179 1.00 81.19 637 ARG A CA 1
ATOM 5011 C C . ARG A 1 637 ? -9.195 -1.881 -33.747 1.00 81.19 637 ARG A C 1
ATOM 5013 O O . ARG A 1 637 ? -9.837 -0.840 -33.890 1.00 81.19 637 ARG A O 1
ATOM 5020 N N . ASN A 1 638 ? -9.666 -3.053 -34.148 1.00 79.06 638 ASN A N 1
ATOM 5021 C CA . ASN A 1 638 ? -10.929 -3.318 -34.836 1.00 79.06 638 ASN A CA 1
ATOM 5022 C C . ASN A 1 638 ? -11.843 -4.298 -34.063 1.00 79.06 638 ASN A C 1
ATOM 5024 O O . ASN A 1 638 ? -12.748 -4.880 -34.676 1.00 79.06 638 ASN A O 1
ATOM 5028 N N . ASP A 1 639 ? -11.607 -4.471 -32.759 1.00 74.00 639 ASP A N 1
ATOM 5029 C CA . ASP A 1 639 ? -12.314 -5.365 -31.833 1.00 74.00 639 ASP A CA 1
ATOM 5030 C C . ASP A 1 639 ? -12.352 -6.843 -32.290 1.00 74.00 639 ASP A C 1
ATOM 5032 O O . ASP A 1 639 ? -13.322 -7.582 -32.082 1.00 74.00 639 ASP A O 1
ATOM 5036 N N . ALA A 1 640 ? -11.309 -7.291 -32.990 1.00 80.50 640 ALA A N 1
ATOM 5037 C CA . ALA A 1 640 ? -11.140 -8.660 -33.443 1.00 80.50 640 ALA A CA 1
ATOM 5038 C C . ALA A 1 640 ? -10.409 -9.521 -32.404 1.00 80.50 640 ALA A C 1
ATOM 5040 O O . ALA A 1 640 ? -9.408 -9.128 -31.817 1.00 80.50 640 ALA A O 1
ATOM 5041 N N . LEU A 1 641 ? -10.897 -10.752 -32.244 1.00 85.06 641 LEU A N 1
ATOM 5042 C CA . LEU A 1 641 ? -10.339 -11.763 -31.345 1.00 85.06 641 LEU A CA 1
ATOM 5043 C C . LEU A 1 641 ? -9.443 -12.740 -32.117 1.00 85.06 641 LEU A C 1
ATOM 5045 O O . LEU A 1 641 ? -9.745 -13.082 -33.269 1.00 85.06 641 LEU A O 1
ATOM 5049 N N . GLY A 1 642 ? -8.378 -13.233 -31.485 1.00 85.62 642 GLY A N 1
ATOM 5050 C CA . GLY A 1 642 ? -7.449 -14.160 -32.129 1.00 85.62 642 GLY A CA 1
ATOM 5051 C C . GLY A 1 642 ? -6.171 -14.450 -31.345 1.00 85.62 642 GLY A C 1
ATOM 5052 O O . GLY A 1 642 ? -5.828 -13.756 -30.391 1.00 85.62 642 GLY A O 1
ATOM 5053 N N . GLU A 1 643 ? -5.468 -15.497 -31.778 1.00 88.75 643 GLU A N 1
ATOM 5054 C CA . GLU A 1 643 ? -4.183 -15.927 -31.217 1.00 88.75 643 GLU A CA 1
ATOM 5055 C C . GLU A 1 643 ? -3.025 -15.078 -31.766 1.00 88.75 643 GLU A C 1
ATOM 5057 O O . GLU A 1 643 ? -2.964 -14.774 -32.964 1.00 88.75 643 GLU A O 1
ATOM 5062 N N . PHE A 1 644 ? -2.068 -14.755 -30.901 1.00 88.12 644 PHE A N 1
ATOM 5063 C CA . PHE A 1 644 ? -0.816 -14.089 -31.246 1.00 88.12 644 PHE A CA 1
ATOM 5064 C C . PHE A 1 644 ? 0.334 -14.637 -30.392 1.00 88.12 644 PHE A C 1
ATOM 5066 O O . PHE A 1 644 ? 0.130 -15.289 -29.368 1.00 88.12 644 PHE A O 1
ATOM 5073 N N . ARG A 1 645 ? 1.569 -14.388 -30.821 1.00 88.81 645 ARG A N 1
ATOM 5074 C CA . ARG A 1 645 ? 2.773 -14.637 -30.022 1.00 88.81 645 ARG A CA 1
ATOM 5075 C C . ARG A 1 645 ? 3.406 -13.318 -29.632 1.00 88.81 645 ARG A C 1
ATOM 5077 O O . ARG A 1 645 ? 3.417 -12.403 -30.446 1.00 88.81 645 ARG A O 1
ATOM 5084 N N . ILE A 1 646 ? 3.943 -13.240 -28.423 1.00 89.81 646 ILE A N 1
ATOM 5085 C CA . ILE A 1 646 ? 4.769 -12.128 -27.960 1.00 89.81 646 ILE A CA 1
ATOM 5086 C C . ILE A 1 646 ? 6.190 -12.615 -27.688 1.00 89.81 646 ILE A C 1
ATOM 5088 O O . ILE A 1 646 ? 6.384 -13.669 -27.085 1.00 89.81 646 ILE A O 1
ATOM 5092 N N . GLU A 1 647 ? 7.172 -11.840 -28.125 1.00 87.25 647 GLU A N 1
ATOM 5093 C CA . GLU A 1 647 ? 8.589 -12.032 -27.843 1.00 87.25 647 GLU A CA 1
ATOM 5094 C C . GLU A 1 647 ? 9.124 -10.828 -27.067 1.00 87.25 647 GLU A C 1
ATOM 5096 O O . GLU A 1 647 ? 8.811 -9.681 -27.387 1.00 87.25 647 GLU A O 1
ATOM 5101 N N . MET A 1 648 ? 9.944 -11.105 -26.055 1.00 88.19 648 MET A N 1
ATOM 5102 C CA . MET A 1 648 ? 10.667 -10.110 -25.268 1.00 88.19 648 MET A CA 1
ATOM 5103 C C . MET A 1 648 ? 12.165 -10.406 -25.341 1.00 88.19 648 MET A C 1
ATOM 5105 O O . MET A 1 648 ? 12.585 -11.538 -25.083 1.00 88.19 648 MET A O 1
ATOM 5109 N N . GLY A 1 649 ? 12.976 -9.394 -25.650 1.00 84.12 649 GLY A N 1
ATOM 5110 C CA . GLY A 1 649 ? 14.429 -9.535 -25.698 1.00 84.12 649 GLY A CA 1
ATOM 5111 C C . GLY A 1 649 ? 15.163 -8.301 -25.193 1.00 84.12 649 GLY A C 1
ATOM 5112 O O . GLY A 1 649 ? 14.866 -7.185 -25.619 1.00 84.12 649 GLY A O 1
ATOM 5113 N N . LEU A 1 650 ? 16.155 -8.516 -24.325 1.00 80.69 650 LEU A N 1
ATOM 5114 C CA . LEU A 1 650 ? 17.102 -7.476 -23.920 1.00 80.69 650 LEU A CA 1
ATOM 5115 C C . LEU A 1 650 ? 17.959 -7.030 -25.119 1.00 80.69 650 LEU A C 1
ATOM 5117 O O . LEU A 1 650 ? 18.261 -7.821 -26.026 1.00 80.69 650 LEU A O 1
ATOM 5121 N N . ARG A 1 651 ? 18.344 -5.755 -25.125 1.00 75.75 651 ARG A N 1
ATOM 5122 C CA . ARG A 1 651 ? 19.218 -5.121 -26.117 1.00 75.75 651 ARG A CA 1
ATOM 5123 C C . ARG A 1 651 ? 20.345 -4.372 -25.412 1.00 75.75 651 ARG A C 1
ATOM 5125 O O . ARG A 1 651 ? 20.195 -3.930 -24.279 1.00 75.75 651 ARG A O 1
ATOM 5132 N N . GLU A 1 652 ? 21.470 -4.246 -26.102 1.00 73.38 652 GLU A N 1
ATOM 5133 C CA . GLU A 1 652 ? 22.575 -3.368 -25.710 1.00 73.38 652 GLU A CA 1
ATOM 5134 C C . GLU A 1 652 ? 22.537 -2.119 -26.610 1.00 73.38 652 GLU A C 1
ATOM 5136 O O . GLU A 1 652 ? 22.009 -2.166 -27.726 1.00 73.38 652 GLU A O 1
ATOM 5141 N N . ASP A 1 653 ? 23.048 -0.988 -26.120 1.00 76.56 653 ASP A N 1
ATOM 5142 C CA . ASP A 1 653 ? 23.187 0.227 -26.930 1.00 76.56 653 ASP A CA 1
ATOM 5143 C C . ASP A 1 653 ? 24.200 -0.035 -28.056 1.00 76.56 653 ASP A C 1
ATOM 5145 O O . ASP A 1 653 ? 25.333 -0.458 -27.801 1.00 76.56 653 ASP A O 1
ATOM 5149 N N . ALA A 1 654 ? 23.819 0.245 -29.307 1.00 79.44 654 ALA A N 1
ATOM 5150 C CA . ALA A 1 654 ? 24.682 0.034 -30.465 1.00 79.44 654 ALA A CA 1
ATOM 5151 C C . ALA A 1 654 ? 26.051 0.728 -30.338 1.00 79.44 654 ALA A C 1
ATOM 5153 O O . ALA A 1 654 ? 27.036 0.244 -30.900 1.00 79.44 654 ALA A O 1
ATOM 5154 N N . LEU A 1 655 ? 26.153 1.845 -29.606 1.00 83.25 655 LEU A N 1
ATOM 5155 C CA . LEU A 1 655 ? 27.429 2.535 -29.398 1.00 83.25 655 LEU A CA 1
ATOM 5156 C C . LEU A 1 655 ? 28.426 1.711 -28.567 1.00 83.25 655 LEU A C 1
ATOM 5158 O O . LEU A 1 655 ? 29.638 1.840 -28.778 1.00 83.25 655 LEU A O 1
ATOM 5162 N N . GLU A 1 656 ? 27.954 0.852 -27.658 1.00 82.00 656 GLU A N 1
ATOM 5163 C CA . GLU A 1 656 ? 28.816 -0.024 -26.850 1.00 82.00 656 GLU A CA 1
ATOM 5164 C C . GLU A 1 656 ? 29.429 -1.159 -27.684 1.00 82.00 656 GLU A C 1
ATOM 5166 O O . GLU A 1 656 ? 30.579 -1.553 -27.454 1.00 82.00 656 GLU A O 1
ATOM 5171 N N . ASP A 1 657 ? 28.718 -1.599 -28.724 1.00 82.06 657 ASP A N 1
ATOM 5172 C CA . ASP A 1 657 ? 29.152 -2.633 -29.669 1.00 82.06 657 ASP A CA 1
ATOM 5173 C C . ASP A 1 657 ? 30.094 -2.121 -30.774 1.00 82.06 657 ASP A C 1
ATOM 5175 O O . ASP A 1 657 ? 30.619 -2.896 -31.591 1.00 82.06 657 ASP A O 1
ATOM 5179 N N . ALA A 1 658 ? 30.356 -0.811 -30.807 1.00 89.69 658 ALA A N 1
ATOM 5180 C CA . ALA A 1 658 ? 31.142 -0.190 -31.860 1.00 89.69 658 ALA A CA 1
ATOM 5181 C C . ALA A 1 658 ? 32.582 -0.715 -31.912 1.00 89.69 658 ALA A C 1
ATOM 5183 O O . ALA A 1 658 ? 33.370 -0.647 -30.963 1.00 89.69 658 ALA A O 1
ATOM 5184 N N . ARG A 1 659 ? 32.981 -1.191 -33.094 1.00 93.75 659 ARG A N 1
ATOM 5185 C CA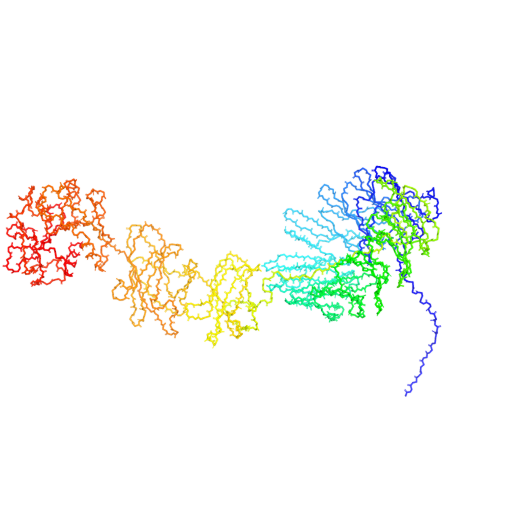 . ARG A 1 659 ? 34.333 -1.708 -33.336 1.00 93.75 659 ARG A CA 1
ATOM 5186 C C . ARG A 1 659 ? 35.281 -0.571 -33.708 1.00 93.75 659 ARG A C 1
ATOM 5188 O O . ARG A 1 659 ? 35.045 0.153 -34.670 1.00 93.75 659 ARG A O 1
ATOM 5195 N N . GLN A 1 660 ? 36.407 -0.447 -33.012 1.00 94.38 660 GLN A N 1
ATOM 5196 C CA . GLN A 1 660 ? 37.405 0.559 -33.382 1.00 94.38 660 GLN A CA 1
ATOM 5197 C C . GLN A 1 660 ? 38.013 0.281 -34.764 1.00 94.38 660 GLN A C 1
ATOM 5199 O O . GLN A 1 660 ? 38.434 -0.845 -35.047 1.00 94.38 660 GLN A O 1
ATOM 5204 N N . ILE A 1 661 ? 38.169 1.330 -35.569 1.00 94.81 661 ILE A N 1
ATOM 5205 C CA . ILE A 1 661 ? 39.061 1.362 -36.729 1.00 94.81 661 ILE A CA 1
ATOM 5206 C C . ILE A 1 661 ? 40.005 2.568 -36.616 1.00 94.81 661 ILE A C 1
ATOM 5208 O O . ILE A 1 661 ? 39.584 3.690 -36.343 1.00 94.81 661 ILE A O 1
ATOM 5212 N N . GLU A 1 662 ? 41.307 2.337 -36.778 1.00 92.56 662 GLU A N 1
ATOM 5213 C CA . GLU A 1 662 ? 42.313 3.407 -36.771 1.00 92.56 662 GLU A CA 1
ATOM 5214 C C . GLU A 1 662 ? 42.320 4.139 -38.120 1.00 92.56 662 GLU A C 1
ATOM 5216 O O . GLU A 1 662 ? 42.137 3.511 -39.165 1.00 92.56 662 GLU A O 1
ATOM 5221 N N . VAL A 1 663 ? 42.582 5.451 -38.122 1.00 89.00 663 VAL A N 1
ATOM 5222 C CA . VAL A 1 663 ? 42.746 6.216 -39.372 1.00 89.00 663 VAL A CA 1
ATOM 5223 C C . VAL A 1 663 ? 43.937 5.662 -40.174 1.00 89.00 663 VAL A C 1
ATOM 5225 O O . VAL A 1 663 ? 44.984 5.352 -39.608 1.00 89.00 663 VAL A O 1
ATOM 5228 N N . ASP A 1 664 ? 43.778 5.556 -41.496 1.00 88.88 664 ASP A N 1
ATOM 5229 C CA . ASP A 1 664 ? 44.663 4.871 -42.457 1.00 88.88 664 ASP A CA 1
ATOM 5230 C C . ASP A 1 664 ? 44.631 3.324 -42.398 1.00 88.88 664 ASP A C 1
ATOM 5232 O O . ASP A 1 664 ? 45.541 2.667 -42.921 1.00 88.88 664 ASP A O 1
ATOM 5236 N N . ASP A 1 665 ? 43.582 2.730 -41.814 1.00 92.88 665 ASP A N 1
ATOM 5237 C CA . ASP A 1 665 ? 43.342 1.280 -41.798 1.00 92.88 665 ASP A CA 1
ATOM 5238 C C . ASP A 1 665 ? 42.096 0.858 -42.606 1.00 92.88 665 ASP A C 1
ATOM 5240 O O . ASP A 1 665 ? 41.337 1.664 -43.153 1.00 92.88 665 ASP A O 1
ATOM 5244 N N . THR A 1 666 ? 41.910 -0.453 -42.751 1.00 93.44 666 THR A N 1
ATOM 5245 C CA . THR A 1 666 ? 40.792 -1.068 -43.471 1.00 93.44 666 THR A CA 1
ATOM 5246 C C . THR A 1 666 ? 40.250 -2.264 -42.695 1.00 93.44 666 THR A C 1
ATOM 5248 O O . THR A 1 666 ? 41.000 -3.160 -42.307 1.00 93.44 666 THR A O 1
ATOM 5251 N N . ALA A 1 667 ? 38.931 -2.326 -42.535 1.00 94.06 667 ALA A N 1
ATOM 5252 C CA . ALA A 1 667 ? 38.211 -3.430 -41.919 1.00 94.06 667 ALA A CA 1
ATOM 5253 C C . ALA A 1 667 ? 37.292 -4.129 -42.929 1.00 94.06 667 ALA A C 1
ATOM 5255 O O . ALA A 1 667 ? 36.964 -3.604 -43.989 1.00 94.06 667 ALA A O 1
ATOM 5256 N N . ARG A 1 668 ? 36.871 -5.350 -42.597 1.00 93.56 668 ARG A N 1
ATOM 5257 C CA . ARG A 1 668 ? 35.838 -6.086 -43.335 1.00 93.56 668 ARG A CA 1
ATOM 5258 C C . ARG A 1 668 ? 34.709 -6.429 -42.384 1.00 93.56 668 ARG A C 1
ATOM 5260 O O . ARG A 1 668 ? 34.996 -6.802 -41.246 1.00 93.56 668 ARG A O 1
ATOM 5267 N N . GLY A 1 669 ? 33.481 -6.340 -42.873 1.00 90.69 669 GLY A N 1
ATOM 5268 C CA . GLY A 1 669 ? 32.280 -6.666 -42.113 1.00 90.69 669 GLY A CA 1
ATOM 5269 C C . GLY A 1 669 ? 31.336 -7.570 -42.888 1.00 90.69 669 GLY A C 1
ATOM 5270 O O . GLY A 1 669 ? 31.553 -7.888 -44.067 1.00 90.69 669 GLY A O 1
ATOM 5271 N N . THR A 1 670 ? 30.329 -8.064 -42.183 1.00 90.31 670 THR A N 1
ATOM 5272 C CA . THR A 1 670 ? 29.281 -8.910 -42.748 1.00 90.31 670 THR A CA 1
ATOM 5273 C C . THR A 1 670 ? 28.005 -8.660 -41.965 1.00 90.31 670 THR A C 1
ATOM 5275 O O . THR A 1 670 ? 27.937 -9.028 -40.796 1.00 90.31 670 THR A O 1
ATOM 5278 N N . ILE A 1 671 ? 27.014 -8.069 -42.626 1.00 86.94 671 ILE A N 1
ATOM 5279 C CA . ILE A 1 671 ? 25.692 -7.815 -42.057 1.00 86.94 671 ILE A CA 1
ATOM 5280 C C . ILE A 1 671 ? 24.852 -9.072 -42.278 1.00 86.94 671 ILE A C 1
ATOM 5282 O O . ILE A 1 671 ? 24.782 -9.601 -43.392 1.00 86.94 671 ILE A O 1
ATOM 5286 N N . THR A 1 672 ? 24.261 -9.567 -41.197 1.00 81.94 672 THR A N 1
ATOM 5287 C CA . THR A 1 672 ? 23.430 -10.775 -41.150 1.00 81.94 672 THR A CA 1
ATOM 5288 C C . THR A 1 672 ? 22.085 -10.453 -40.498 1.00 81.94 672 THR A C 1
ATOM 5290 O O . THR A 1 672 ? 21.899 -9.358 -39.971 1.00 81.94 672 THR A O 1
ATOM 5293 N N . GLY A 1 673 ? 21.156 -11.413 -40.473 1.00 66.94 673 GLY A N 1
ATOM 5294 C CA . GLY A 1 673 ? 19.887 -11.266 -39.746 1.00 66.94 673 GLY A CA 1
ATOM 5295 C C . GLY A 1 673 ? 20.033 -11.055 -38.230 1.00 66.94 673 GLY A C 1
ATOM 5296 O O . GLY A 1 673 ? 19.078 -10.617 -37.604 1.00 66.94 673 GLY A O 1
ATOM 5297 N N . ASP A 1 674 ? 21.216 -11.309 -37.660 1.00 71.69 674 ASP A N 1
ATOM 5298 C CA . ASP A 1 674 ? 21.521 -11.079 -36.240 1.00 71.69 674 ASP A CA 1
ATOM 5299 C C . ASP A 1 674 ? 22.241 -9.731 -36.003 1.00 71.69 674 ASP A C 1
ATOM 5301 O O . ASP A 1 674 ? 22.619 -9.416 -34.879 1.00 71.69 674 ASP A O 1
ATOM 5305 N N . SER A 1 675 ? 22.471 -8.931 -37.051 1.00 78.12 675 SER A N 1
ATOM 5306 C CA . SER A 1 675 ? 23.212 -7.658 -36.994 1.00 78.12 675 SER A CA 1
ATOM 5307 C C . SER A 1 675 ? 22.315 -6.455 -36.666 1.00 78.12 675 SER A C 1
ATOM 5309 O O . SER A 1 675 ? 22.477 -5.392 -37.260 1.00 78.12 675 SER A O 1
ATOM 5311 N N . GLY A 1 676 ? 21.333 -6.629 -35.780 1.00 76.12 676 GLY A N 1
ATOM 5312 C CA . GLY A 1 676 ? 20.458 -5.540 -35.340 1.00 76.12 676 GLY A CA 1
ATOM 5313 C C . GLY A 1 676 ? 21.203 -4.574 -34.418 1.00 76.12 676 GLY A C 1
ATOM 5314 O O . GLY A 1 676 ? 21.865 -5.002 -33.476 1.00 76.12 676 GLY A O 1
ATOM 5315 N N . LEU A 1 677 ? 21.099 -3.280 -34.697 1.00 77.56 677 LEU A N 1
ATOM 5316 C CA . LEU A 1 677 ? 21.693 -2.186 -33.937 1.00 77.56 677 LEU A CA 1
ATOM 5317 C C . LEU A 1 677 ? 20.575 -1.263 -33.466 1.00 77.56 677 LEU A C 1
ATOM 5319 O O . LEU A 1 677 ? 19.875 -0.680 -34.295 1.00 77.56 677 LEU A O 1
ATOM 5323 N N . TYR A 1 678 ? 20.419 -1.118 -32.154 1.00 73.25 678 TYR A N 1
ATOM 5324 C CA . TYR A 1 678 ? 19.443 -0.203 -31.573 1.00 73.25 678 TYR A CA 1
ATOM 5325 C C . TYR A 1 678 ? 20.095 1.130 -31.203 1.00 73.25 678 TYR A C 1
ATOM 5327 O O . TYR A 1 678 ? 21.120 1.151 -30.521 1.00 73.25 678 TYR A O 1
ATOM 5335 N N . PHE A 1 679 ? 19.488 2.233 -31.643 1.00 69.56 679 PHE A N 1
ATOM 5336 C CA . PHE A 1 679 ? 19.931 3.595 -31.351 1.00 69.56 679 PHE A CA 1
ATOM 5337 C C . PHE A 1 679 ? 18.914 4.283 -30.429 1.00 69.56 679 PHE A C 1
ATOM 5339 O O . PHE A 1 679 ? 17.900 4.783 -30.924 1.00 69.56 679 PHE A O 1
ATOM 5346 N N . PRO A 1 680 ? 19.178 4.366 -29.108 1.00 63.53 680 PRO A N 1
ATOM 5347 C CA . PRO A 1 680 ? 18.232 4.935 -28.145 1.00 63.53 680 PRO A CA 1
ATOM 5348 C C . PRO A 1 680 ? 17.839 6.388 -28.440 1.00 63.53 680 PRO A C 1
ATOM 5350 O O . PRO A 1 680 ? 16.723 6.799 -28.145 1.00 63.53 680 PRO A O 1
ATOM 5353 N N . SER A 1 681 ? 18.745 7.177 -29.029 1.00 62.66 681 SER A N 1
ATOM 5354 C CA . SER A 1 681 ? 18.511 8.594 -29.344 1.00 62.66 681 SER A CA 1
ATOM 5355 C C . SER A 1 681 ? 17.482 8.822 -30.453 1.00 62.66 681 SER A C 1
ATOM 5357 O O . SER A 1 681 ? 16.889 9.896 -30.516 1.00 62.66 681 SER A O 1
ATOM 5359 N N . GLU A 1 682 ? 17.291 7.836 -31.330 1.00 59.69 682 GLU A N 1
ATOM 5360 C CA . GLU A 1 682 ? 16.415 7.927 -32.505 1.00 59.69 682 GLU A CA 1
ATOM 5361 C C . GLU A 1 682 ? 15.212 6.975 -32.410 1.00 59.69 682 GLU A C 1
ATOM 5363 O O . GLU A 1 682 ? 14.384 6.973 -33.317 1.00 59.69 682 GLU A O 1
ATOM 5368 N N . ASP A 1 683 ? 15.127 6.174 -31.338 1.00 58.34 683 ASP A N 1
ATOM 5369 C CA . ASP A 1 683 ? 14.135 5.101 -31.157 1.00 58.34 683 ASP A CA 1
ATOM 5370 C C . ASP A 1 683 ? 14.005 4.217 -32.415 1.00 58.34 683 ASP A C 1
ATOM 5372 O O . ASP A 1 683 ? 12.921 3.910 -32.913 1.00 58.34 683 ASP A O 1
ATOM 5376 N N . ALA A 1 684 ? 15.158 3.876 -32.999 1.00 62.09 684 ALA A N 1
ATOM 5377 C CA . ALA A 1 684 ? 15.251 3.201 -34.286 1.00 62.09 684 ALA A CA 1
ATOM 5378 C C . ALA A 1 684 ? 16.182 1.990 -34.208 1.00 62.09 684 ALA A C 1
ATOM 5380 O O . ALA A 1 684 ? 17.229 2.016 -33.553 1.00 62.09 684 ALA A O 1
ATOM 5381 N N . GLU A 1 685 ? 15.818 0.934 -34.933 1.00 66.81 685 GLU A N 1
ATOM 5382 C CA . GLU A 1 685 ? 16.656 -0.245 -35.114 1.00 66.81 685 GLU A CA 1
ATOM 5383 C C . GLU A 1 685 ? 17.104 -0.352 -36.569 1.00 66.81 685 GLU A C 1
ATOM 5385 O O . GLU A 1 685 ? 16.286 -0.333 -37.487 1.00 66.81 685 GLU A O 1
ATOM 5390 N N . LEU A 1 686 ? 18.413 -0.472 -36.775 1.00 73.31 686 LEU A N 1
ATOM 5391 C CA . LEU A 1 686 ? 19.033 -0.619 -38.087 1.00 73.31 686 LEU A CA 1
ATOM 5392 C C . LEU A 1 686 ? 19.781 -1.942 -38.154 1.00 73.31 686 LEU A C 1
ATOM 5394 O O . LEU A 1 686 ? 20.443 -2.335 -37.199 1.00 73.31 686 LEU A O 1
ATOM 5398 N N . TYR A 1 687 ? 19.757 -2.600 -39.307 1.00 79.31 687 TYR A N 1
ATOM 5399 C CA . TYR A 1 687 ? 20.605 -3.767 -39.532 1.00 79.31 687 TYR A CA 1
ATOM 5400 C C . TYR A 1 687 ? 21.931 -3.343 -40.145 1.00 79.31 687 TYR A C 1
ATOM 5402 O O . TYR A 1 687 ? 21.993 -2.821 -41.260 1.00 79.31 687 TYR A O 1
ATOM 5410 N N . GLY A 1 688 ? 23.018 -3.550 -39.412 1.00 87.75 688 GLY A N 1
ATOM 5411 C CA . GLY A 1 688 ? 24.318 -3.057 -39.823 1.00 87.75 688 GLY A CA 1
ATOM 5412 C C . GLY A 1 688 ? 25.454 -3.468 -38.906 1.00 87.75 688 GLY A C 1
ATOM 5413 O O . GLY A 1 688 ? 25.306 -4.230 -37.959 1.00 87.75 688 GLY A O 1
ATOM 5414 N N . ASP A 1 689 ? 26.625 -2.938 -39.208 1.00 91.44 689 ASP A N 1
ATOM 5415 C CA . ASP A 1 689 ? 27.816 -3.040 -38.372 1.00 91.44 689 ASP A CA 1
ATOM 5416 C C . ASP A 1 689 ? 28.210 -1.605 -37.974 1.00 91.44 689 ASP A C 1
ATOM 5418 O O . ASP A 1 689 ? 28.289 -0.715 -38.829 1.00 91.44 689 ASP A O 1
ATOM 5422 N N . ILE A 1 690 ? 28.485 -1.377 -36.687 1.00 93.12 690 ILE A N 1
ATOM 5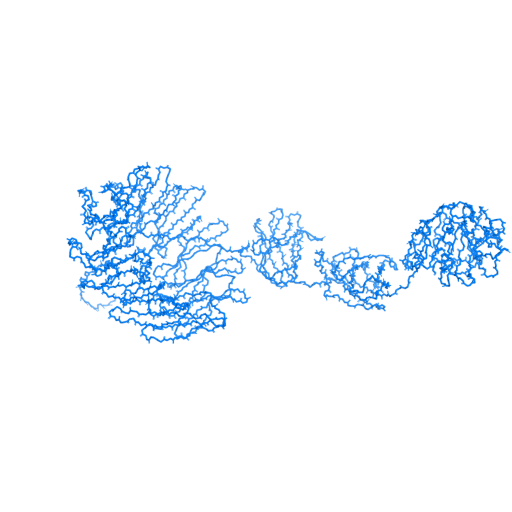423 C CA . ILE A 1 690 ? 28.908 -0.073 -36.162 1.00 93.12 690 ILE A CA 1
ATOM 5424 C C . ILE A 1 690 ? 30.397 -0.049 -35.814 1.00 93.12 690 ILE A C 1
ATOM 5426 O O . ILE A 1 690 ? 30.977 -1.008 -35.294 1.00 93.12 690 ILE A O 1
ATOM 5430 N N . TYR A 1 691 ? 31.030 1.079 -36.124 1.00 95.50 691 TYR A N 1
ATOM 5431 C CA . TYR A 1 691 ? 32.442 1.338 -35.888 1.00 95.50 691 TYR A CA 1
ATOM 5432 C C . TYR A 1 691 ? 32.650 2.676 -35.194 1.00 95.50 691 TYR A C 1
ATOM 5434 O O . TYR A 1 691 ? 31.806 3.562 -35.286 1.00 95.50 691 TYR A O 1
ATOM 5442 N N . TYR A 1 692 ? 33.816 2.855 -34.575 1.00 96.12 692 TYR A N 1
ATOM 5443 C CA . TYR A 1 692 ? 34.269 4.166 -34.115 1.00 96.12 692 TYR A CA 1
ATOM 5444 C C . TYR A 1 692 ? 35.718 4.453 -34.508 1.00 96.12 692 TYR A C 1
ATOM 5446 O O . TYR A 1 692 ? 36.528 3.538 -34.683 1.00 96.12 692 TYR A O 1
ATOM 5454 N N . PHE A 1 693 ? 36.056 5.735 -34.616 1.00 94.81 693 PHE A N 1
ATOM 5455 C CA . PHE A 1 693 ? 37.418 6.214 -34.844 1.00 94.81 693 PHE A CA 1
ATOM 5456 C C . PHE A 1 693 ? 37.693 7.508 -34.065 1.00 94.81 693 PHE A C 1
ATOM 5458 O O . PHE A 1 693 ? 36.780 8.213 -33.635 1.00 94.81 693 PHE A O 1
ATOM 5465 N N . GLU A 1 694 ? 38.975 7.818 -33.890 1.00 92.62 694 GLU A N 1
ATOM 5466 C CA . GLU A 1 694 ? 39.466 9.074 -33.314 1.00 92.62 694 GLU A CA 1
ATOM 5467 C C . GLU A 1 694 ? 40.422 9.714 -34.332 1.00 92.62 694 GLU A C 1
ATOM 5469 O O . GLU A 1 694 ? 41.230 9.014 -34.949 1.00 92.62 694 GLU A O 1
ATOM 5474 N N . ALA A 1 695 ? 40.323 11.028 -34.546 1.00 86.44 695 ALA A N 1
ATOM 5475 C CA . ALA A 1 695 ? 41.107 11.743 -35.555 1.00 86.44 695 ALA A CA 1
ATOM 5476 C C . ALA A 1 695 ? 41.641 13.087 -35.032 1.00 86.44 695 ALA A C 1
ATOM 5478 O O . ALA A 1 695 ? 41.096 13.672 -34.094 1.00 86.44 695 ALA A O 1
ATOM 5479 N N . ASP A 1 696 ? 42.732 13.568 -35.636 1.00 81.38 696 ASP A N 1
ATOM 5480 C CA . ASP A 1 696 ? 43.400 14.807 -35.225 1.00 81.38 696 ASP A CA 1
ATOM 5481 C C . ASP A 1 696 ? 42.556 16.059 -35.552 1.00 81.38 696 ASP A C 1
ATOM 5483 O O . ASP A 1 696 ? 41.894 16.124 -36.588 1.00 81.38 696 ASP A O 1
ATOM 5487 N N . GLU A 1 697 ? 42.616 17.086 -34.698 1.00 81.56 697 GLU A N 1
ATOM 5488 C CA . GLU A 1 697 ? 41.989 18.400 -34.942 1.00 81.56 697 GLU A CA 1
ATOM 5489 C C . GLU A 1 697 ? 42.477 19.022 -36.264 1.00 81.56 697 GLU A C 1
ATOM 5491 O O . GLU A 1 697 ? 43.649 18.884 -36.628 1.00 81.56 697 GLU A O 1
ATOM 5496 N N . ASP A 1 698 ? 41.583 19.716 -36.974 1.00 75.44 698 ASP A N 1
ATOM 5497 C CA . ASP A 1 698 ? 41.823 20.347 -38.280 1.00 75.44 698 ASP A CA 1
ATOM 5498 C C . ASP A 1 698 ? 42.261 19.368 -39.392 1.00 75.44 698 ASP A C 1
ATOM 5500 O O . ASP A 1 698 ? 42.779 19.779 -40.437 1.00 75.44 698 ASP A O 1
ATOM 5504 N N . SER A 1 699 ? 42.069 18.061 -39.189 1.00 81.19 699 SER A N 1
ATOM 5505 C CA . SER A 1 699 ? 42.303 17.043 -40.212 1.00 81.19 699 SER A CA 1
ATOM 5506 C C . SER A 1 699 ? 41.044 16.762 -41.035 1.00 81.19 699 SER A C 1
ATOM 5508 O O . SER A 1 699 ? 39.930 17.167 -40.695 1.00 81.19 699 SER A O 1
ATOM 5510 N N . HIS A 1 700 ? 41.223 16.043 -42.141 1.00 83.00 700 HIS A N 1
ATOM 5511 C CA . HIS A 1 700 ? 40.117 15.549 -42.947 1.00 83.00 700 HIS A CA 1
ATOM 5512 C C . HIS A 1 700 ? 40.216 14.040 -43.102 1.00 83.00 700 HIS A C 1
ATOM 5514 O O . HIS A 1 700 ? 41.268 13.525 -43.504 1.00 83.00 700 HIS A O 1
ATOM 5520 N N . VAL A 1 701 ? 39.106 13.360 -42.834 1.00 88.25 701 VAL A N 1
ATOM 5521 C CA . VAL A 1 701 ? 38.982 11.909 -42.958 1.00 88.25 701 VAL A CA 1
ATOM 5522 C C . VAL A 1 701 ? 38.062 11.552 -44.117 1.00 88.25 701 VAL A C 1
ATOM 5524 O O . VAL A 1 701 ? 37.057 12.218 -44.374 1.00 88.25 701 VAL A O 1
ATOM 5527 N N . VAL A 1 702 ? 38.418 10.487 -44.827 1.00 88.69 702 VAL A N 1
ATOM 5528 C CA . VAL A 1 702 ? 37.548 9.817 -45.794 1.00 88.69 702 VAL A CA 1
ATOM 5529 C C . VAL A 1 702 ? 37.186 8.457 -45.237 1.00 88.69 702 VAL A C 1
ATOM 5531 O O . VAL A 1 702 ? 38.096 7.680 -44.957 1.00 88.69 702 VAL A O 1
ATOM 5534 N N . ILE A 1 703 ? 35.892 8.172 -45.136 1.00 92.75 703 ILE A N 1
ATOM 5535 C CA . ILE A 1 703 ? 35.342 6.842 -44.874 1.00 92.75 703 ILE A CA 1
ATOM 5536 C C . ILE A 1 703 ? 34.821 6.324 -46.208 1.00 92.75 703 ILE A C 1
ATOM 5538 O O . ILE A 1 703 ? 33.987 6.974 -46.830 1.00 92.75 703 ILE A O 1
ATOM 5542 N N . GLU A 1 704 ? 35.324 5.190 -46.675 1.00 92.19 704 GLU A N 1
ATOM 5543 C CA . GLU A 1 704 ? 34.901 4.571 -47.933 1.00 92.19 704 GLU A CA 1
ATOM 5544 C C . GLU A 1 704 ? 34.484 3.128 -47.678 1.00 92.19 704 GLU A C 1
ATOM 5546 O O . GLU A 1 704 ? 35.274 2.345 -47.147 1.00 92.19 704 GLU A O 1
ATOM 5551 N N . VAL A 1 705 ? 33.250 2.798 -48.058 1.00 93.56 705 VAL A N 1
ATOM 5552 C CA . VAL A 1 705 ? 32.658 1.465 -47.944 1.00 93.56 705 VAL A CA 1
ATOM 5553 C C . VAL A 1 705 ? 32.506 0.884 -49.341 1.00 93.56 705 VAL A C 1
ATOM 5555 O O . VAL A 1 705 ? 31.811 1.440 -50.187 1.00 93.56 705 VAL A O 1
ATOM 5558 N N . THR A 1 706 ? 33.147 -0.255 -49.572 1.00 90.62 706 THR A N 1
ATOM 5559 C CA . THR A 1 706 ? 33.121 -0.971 -50.845 1.00 90.62 706 THR A CA 1
ATOM 5560 C C . THR A 1 706 ? 32.447 -2.325 -50.686 1.00 90.62 706 THR A C 1
ATOM 5562 O O . THR A 1 706 ? 32.824 -3.134 -49.830 1.00 90.62 706 THR A O 1
ATOM 5565 N N . THR A 1 707 ? 31.499 -2.625 -51.571 1.00 87.94 707 THR A N 1
ATOM 5566 C CA . THR A 1 707 ? 30.800 -3.916 -51.573 1.00 87.94 707 THR A CA 1
ATOM 5567 C C . THR A 1 707 ? 31.735 -5.063 -51.974 1.00 87.94 707 THR A C 1
ATOM 5569 O O . THR A 1 707 ? 32.480 -4.999 -52.961 1.00 87.94 707 THR A O 1
ATOM 5572 N N . ALA A 1 708 ? 31.708 -6.172 -51.224 1.00 83.62 708 ALA A N 1
ATOM 5573 C CA . ALA A 1 708 ? 32.536 -7.335 -51.530 1.00 83.62 708 ALA A CA 1
ATOM 5574 C C . ALA A 1 708 ? 32.082 -8.050 -52.818 1.00 83.62 708 ALA A C 1
ATOM 5576 O O . ALA A 1 708 ? 30.934 -7.992 -53.255 1.00 83.62 708 ALA A O 1
ATOM 5577 N N . THR A 1 709 ? 32.987 -8.810 -53.444 1.00 75.38 709 THR A N 1
ATOM 5578 C CA . THR A 1 709 ? 32.668 -9.536 -54.686 1.00 75.38 709 THR A CA 1
ATOM 5579 C C . THR A 1 709 ? 31.572 -10.591 -54.453 1.00 75.38 709 THR A C 1
ATOM 5581 O O . THR A 1 709 ? 31.858 -11.615 -53.833 1.00 75.38 709 THR A O 1
ATOM 5584 N N . ARG A 1 710 ? 30.389 -10.403 -55.069 1.00 75.81 710 ARG A N 1
ATOM 5585 C CA . ARG A 1 710 ? 29.151 -11.219 -54.932 1.00 75.81 710 ARG A CA 1
ATOM 5586 C C . ARG A 1 710 ? 28.310 -10.950 -53.675 1.00 75.81 710 ARG A C 1
ATOM 5588 O O . ARG A 1 710 ? 27.516 -11.812 -53.322 1.00 75.81 710 ARG A O 1
ATOM 5595 N N . SER A 1 711 ? 28.508 -9.814 -53.020 1.00 83.69 711 SER A N 1
ATOM 5596 C CA . SER A 1 711 ? 27.516 -9.270 -52.094 1.00 83.69 711 SER A CA 1
ATOM 5597 C C . SER A 1 711 ? 26.501 -8.451 -52.897 1.00 83.69 711 SER A C 1
ATOM 5599 O O . SER A 1 711 ? 26.899 -7.797 -53.865 1.00 83.69 711 SER A O 1
ATOM 5601 N N . ASP A 1 712 ? 25.227 -8.526 -52.518 1.00 83.88 712 ASP A N 1
ATOM 5602 C CA . ASP A 1 712 ? 24.148 -7.716 -53.100 1.00 83.88 712 ASP A CA 1
ATOM 5603 C C . ASP A 1 712 ? 23.930 -6.398 -52.327 1.00 83.88 712 ASP A C 1
ATOM 5605 O O . ASP A 1 712 ? 23.043 -5.636 -52.692 1.00 83.88 712 ASP A O 1
ATOM 5609 N N . LEU A 1 713 ? 24.781 -6.115 -51.325 1.00 86.44 713 LEU A N 1
ATOM 5610 C CA . LEU A 1 713 ? 24.775 -4.873 -50.545 1.00 86.44 713 LEU A CA 1
ATOM 5611 C C . LEU A 1 713 ? 24.881 -3.631 -51.441 1.00 86.44 713 LEU A C 1
ATOM 5613 O O . LEU A 1 713 ? 25.858 -3.485 -52.191 1.00 86.44 713 LEU A O 1
ATOM 5617 N N . ASP A 1 714 ? 23.934 -2.717 -51.271 1.00 87.62 714 ASP A N 1
ATOM 5618 C CA . ASP A 1 714 ? 24.001 -1.327 -51.712 1.00 87.62 714 ASP A CA 1
ATOM 5619 C C . ASP A 1 714 ? 24.431 -0.475 -50.507 1.00 87.62 714 ASP A C 1
ATOM 5621 O O . ASP A 1 714 ? 23.621 -0.218 -49.621 1.00 87.62 714 ASP A O 1
ATOM 5625 N N . PRO A 1 715 ? 25.723 -0.142 -50.367 1.00 89.81 715 PRO A N 1
ATOM 5626 C CA . PRO A 1 715 ? 26.260 0.364 -49.115 1.00 89.81 715 PRO A CA 1
ATOM 5627 C C . PRO A 1 715 ? 25.675 1.737 -48.781 1.00 89.81 715 PRO A C 1
ATOM 5629 O O . PRO A 1 715 ? 25.711 2.657 -49.589 1.00 89.81 715 PRO A O 1
ATOM 5632 N N . PHE A 1 716 ? 25.217 1.889 -47.546 1.00 88.94 716 PHE A N 1
ATOM 5633 C CA . PHE A 1 716 ? 24.824 3.156 -46.946 1.00 88.94 716 PHE A CA 1
ATOM 5634 C C . PHE A 1 716 ? 25.668 3.368 -45.693 1.00 88.94 716 PHE A C 1
ATOM 5636 O O . PHE A 1 716 ? 25.766 2.479 -44.844 1.00 88.94 716 PHE A O 1
ATOM 5643 N N . VAL A 1 717 ? 26.317 4.525 -45.576 1.00 92.44 717 VAL A N 1
ATOM 5644 C CA . VAL A 1 717 ? 27.122 4.861 -44.397 1.00 92.44 717 VAL A CA 1
ATOM 5645 C C . VAL A 1 717 ? 26.544 6.078 -43.692 1.00 92.44 717 VAL A C 1
ATOM 5647 O O . VAL A 1 717 ? 26.247 7.087 -44.327 1.00 92.44 717 VAL A O 1
ATOM 5650 N N . ILE A 1 718 ? 26.409 5.986 -42.370 1.00 91.94 718 ILE A N 1
ATOM 5651 C CA . ILE A 1 718 ? 25.937 7.063 -41.493 1.00 91.94 718 ILE A CA 1
ATOM 5652 C C . ILE A 1 718 ? 27.084 7.442 -40.567 1.00 91.94 718 ILE A C 1
ATOM 5654 O O . ILE A 1 718 ? 27.661 6.563 -39.942 1.00 91.94 718 ILE A O 1
ATOM 5658 N N . LEU A 1 719 ? 27.420 8.726 -40.466 1.00 93.00 719 LEU A N 1
ATOM 5659 C CA . LEU A 1 719 ? 28.405 9.252 -39.520 1.00 93.00 719 LEU A CA 1
ATOM 5660 C C . LEU A 1 719 ? 27.679 9.888 -38.330 1.00 93.00 719 LEU A C 1
ATOM 5662 O O . LEU A 1 719 ? 26.805 10.733 -38.535 1.00 93.00 719 LEU A O 1
ATOM 5666 N N . LEU A 1 720 ? 28.089 9.525 -37.116 1.00 91.31 720 LEU A N 1
ATOM 5667 C CA . LEU A 1 720 ? 27.537 9.997 -35.849 1.00 91.31 720 LEU A CA 1
ATOM 5668 C C . LEU A 1 720 ? 28.606 10.724 -35.012 1.00 91.31 720 LEU A C 1
ATOM 5670 O O . LEU A 1 720 ? 29.800 10.404 -35.094 1.00 91.31 720 LEU A O 1
ATOM 5674 N N . ASN A 1 721 ? 28.178 11.692 -34.201 1.00 87.81 721 ASN A N 1
ATOM 5675 C CA . ASN A 1 721 ? 29.031 12.345 -33.203 1.00 87.81 721 ASN A CA 1
ATOM 5676 C C . ASN A 1 721 ? 29.194 11.482 -31.932 1.00 87.81 721 ASN A C 1
ATOM 5678 O O . ASN A 1 721 ? 28.711 10.352 -31.866 1.00 87.81 721 ASN A O 1
ATOM 5682 N N . ALA A 1 722 ? 29.889 12.011 -30.921 1.00 86.50 722 ALA A N 1
ATOM 5683 C CA . ALA A 1 722 ? 30.154 11.300 -29.668 1.00 86.50 722 ALA A CA 1
ATOM 5684 C C . ALA A 1 722 ? 28.892 10.961 -28.848 1.00 86.50 722 ALA A C 1
ATOM 5686 O O . ALA A 1 722 ? 28.943 10.021 -28.056 1.00 86.50 722 ALA A O 1
ATOM 5687 N N . ASP A 1 723 ? 27.799 11.701 -29.054 1.00 81.94 723 ASP A N 1
ATOM 5688 C CA . ASP A 1 723 ? 26.506 11.530 -28.380 1.00 81.94 723 ASP A CA 1
ATOM 5689 C C . ASP A 1 723 ? 25.544 10.623 -29.181 1.00 81.94 723 ASP A C 1
ATOM 5691 O O . ASP A 1 723 ? 24.397 10.437 -28.785 1.00 81.94 723 ASP A O 1
ATOM 5695 N N . GLY A 1 724 ? 25.996 10.057 -30.310 1.00 78.94 724 GLY A N 1
ATOM 5696 C CA . GLY A 1 724 ? 25.192 9.184 -31.171 1.00 78.94 724 GLY A CA 1
ATOM 5697 C C . GLY A 1 724 ? 24.326 9.915 -32.202 1.00 78.94 724 GLY A C 1
ATOM 5698 O O . GLY A 1 724 ? 23.641 9.263 -32.984 1.00 78.94 724 GLY A O 1
ATOM 5699 N N . GLU A 1 725 ? 24.380 11.248 -32.275 1.00 82.31 725 GLU A N 1
ATOM 5700 C CA . GLU A 1 725 ? 23.573 12.021 -33.226 1.00 82.31 725 GLU A CA 1
ATOM 5701 C C . GLU A 1 725 ? 24.159 11.964 -34.644 1.00 82.31 725 GLU A C 1
ATOM 5703 O O . GLU A 1 725 ? 25.371 12.103 -34.848 1.00 82.31 725 GLU A O 1
ATOM 5708 N N . GLN A 1 726 ? 23.294 11.854 -35.654 1.00 87.88 726 GLN A N 1
ATOM 5709 C CA . GLN A 1 726 ? 23.706 11.831 -37.055 1.00 87.88 726 GLN A CA 1
ATOM 5710 C C . GLN A 1 726 ? 24.242 13.186 -37.547 1.00 87.88 726 GLN A C 1
ATOM 5712 O O . GLN A 1 726 ? 23.541 14.197 -37.573 1.00 87.88 726 GLN A O 1
ATOM 5717 N N . ILE A 1 727 ? 25.475 13.182 -38.062 1.00 88.06 727 ILE A N 1
ATOM 5718 C CA . ILE A 1 727 ? 26.170 14.368 -38.595 1.00 88.06 727 ILE A CA 1
ATOM 5719 C C . ILE A 1 727 ? 26.557 14.252 -40.077 1.00 88.06 727 ILE A C 1
ATOM 5721 O O . ILE A 1 727 ? 27.039 15.219 -40.673 1.00 88.06 727 ILE A O 1
ATOM 5725 N N . GLY A 1 728 ? 26.343 13.093 -40.701 1.00 84.88 728 GLY A N 1
ATOM 5726 C CA . GLY A 1 728 ? 26.553 12.897 -42.135 1.00 84.88 728 GLY A CA 1
ATOM 5727 C C . GLY A 1 728 ? 26.049 11.543 -42.622 1.00 84.88 728 GLY A C 1
ATOM 5728 O O . GLY A 1 728 ? 25.840 10.632 -41.828 1.00 84.88 728 GLY A O 1
ATOM 5729 N N . TRP A 1 729 ? 25.842 11.412 -43.930 1.00 88.75 729 TRP A N 1
ATOM 5730 C CA . TRP A 1 729 ? 25.525 10.139 -44.575 1.00 88.75 729 TRP A CA 1
ATOM 5731 C C . TRP A 1 729 ? 25.920 10.165 -46.056 1.00 88.75 729 TRP A C 1
ATOM 5733 O O . TRP A 1 729 ? 26.021 11.247 -46.640 1.00 88.75 729 TRP A O 1
ATOM 5743 N N . ASP A 1 730 ? 26.153 8.995 -46.648 1.00 85.94 730 ASP A N 1
ATOM 5744 C CA . ASP A 1 730 ? 26.352 8.825 -48.093 1.00 85.94 730 ASP A CA 1
ATOM 5745 C C . ASP A 1 730 ? 26.003 7.397 -48.545 1.00 85.94 730 ASP A C 1
ATOM 5747 O O . ASP A 1 730 ? 26.141 6.453 -47.767 1.00 85.94 730 ASP A O 1
ATOM 5751 N N . ASP A 1 731 ? 25.595 7.246 -49.807 1.00 83.31 731 ASP A N 1
ATOM 5752 C CA . ASP A 1 731 ? 25.209 5.968 -50.425 1.00 83.31 731 ASP A CA 1
ATOM 5753 C C . ASP A 1 731 ? 25.954 5.657 -51.742 1.00 83.31 731 ASP A C 1
ATOM 5755 O O . ASP A 1 731 ? 26.158 4.499 -52.086 1.00 83.31 731 ASP A O 1
ATOM 5759 N N . ASN A 1 732 ? 26.385 6.666 -52.514 1.00 81.31 732 ASN A N 1
ATOM 5760 C CA . ASN A 1 732 ? 26.875 6.430 -53.883 1.00 81.31 732 ASN A CA 1
ATOM 5761 C C . ASN A 1 732 ? 27.999 7.358 -54.378 1.00 81.31 732 ASN A C 1
ATOM 5763 O O . ASN A 1 732 ? 28.329 7.341 -55.572 1.00 81.31 732 ASN A O 1
ATOM 5767 N N . SER A 1 733 ? 28.616 8.169 -53.514 1.00 75.19 733 SER A N 1
ATOM 5768 C CA . SER A 1 733 ? 29.668 9.106 -53.943 1.00 75.19 733 SER A CA 1
ATOM 5769 C C . SER A 1 733 ? 31.064 8.462 -54.097 1.00 75.19 733 SER A C 1
ATOM 5771 O O . SER A 1 733 ? 32.039 9.113 -54.507 1.00 75.19 733 SER A O 1
ATOM 5773 N N . GLY A 1 734 ? 31.176 7.162 -53.810 1.00 69.50 734 GLY A N 1
ATOM 5774 C CA . GLY A 1 734 ? 32.353 6.326 -54.017 1.00 69.50 734 GLY A CA 1
ATOM 5775 C C . GLY A 1 734 ? 32.557 5.863 -55.467 1.00 69.50 734 GLY A C 1
ATOM 5776 O O . GLY A 1 734 ? 31.983 6.363 -56.436 1.00 69.50 734 GLY A O 1
ATOM 5777 N N . GLY A 1 735 ? 33.476 4.915 -55.657 1.00 69.25 735 GLY A N 1
ATOM 5778 C CA . GLY A 1 735 ? 33.833 4.395 -56.977 1.00 69.25 735 GLY A CA 1
ATOM 5779 C C . GLY A 1 735 ? 32.816 3.412 -57.567 1.00 69.25 735 GLY A C 1
ATOM 5780 O O . GLY A 1 735 ? 33.118 2.233 -57.659 1.00 69.25 735 GLY A O 1
ATOM 5781 N N . GLY A 1 736 ? 31.678 3.873 -58.088 1.00 75.50 736 GLY A N 1
ATOM 5782 C CA . GLY A 1 736 ? 30.649 2.995 -58.665 1.00 75.50 736 GLY A CA 1
ATOM 5783 C C . GLY A 1 736 ? 29.304 3.231 -57.993 1.00 75.50 736 GLY A C 1
ATOM 5784 O O . GLY A 1 736 ? 28.736 4.296 -58.197 1.00 75.50 736 GLY A O 1
ATOM 5785 N N . SER A 1 737 ? 28.818 2.241 -57.241 1.00 74.56 737 SER A N 1
ATOM 5786 C CA . SER A 1 737 ? 27.702 2.343 -56.281 1.00 74.56 737 SER A CA 1
ATOM 5787 C C . SER A 1 737 ? 28.215 2.143 -54.848 1.00 74.56 737 SER A C 1
ATOM 5789 O O . SER A 1 737 ? 27.554 1.524 -54.035 1.00 74.56 737 SER A O 1
ATOM 5791 N N . ASP A 1 738 ? 29.460 2.546 -54.592 1.00 86.44 738 ASP A N 1
ATOM 5792 C CA . ASP A 1 738 ? 30.083 2.467 -53.270 1.00 86.44 738 ASP A CA 1
ATOM 5793 C C . ASP A 1 738 ? 29.794 3.762 -52.499 1.00 86.44 738 ASP A C 1
ATOM 5795 O O . ASP A 1 738 ? 29.699 4.831 -53.114 1.00 86.44 738 ASP A O 1
ATOM 5799 N N . ALA A 1 739 ? 29.761 3.695 -51.170 1.00 88.62 739 ALA A N 1
ATOM 5800 C CA . ALA A 1 739 ? 29.516 4.857 -50.324 1.00 88.62 739 ALA A CA 1
ATOM 5801 C C . ALA A 1 739 ? 30.822 5.498 -49.846 1.00 88.62 739 ALA A C 1
ATOM 5803 O O . ALA A 1 739 ? 31.800 4.812 -49.524 1.00 88.62 739 ALA A O 1
ATOM 5804 N N . ARG A 1 740 ? 30.857 6.831 -49.787 1.00 90.12 740 ARG A N 1
ATOM 5805 C CA . ARG A 1 740 ? 32.012 7.594 -49.315 1.00 90.12 740 ARG A CA 1
ATOM 5806 C C . ARG A 1 740 ? 31.597 8.852 -48.551 1.00 90.12 740 ARG A C 1
ATOM 5808 O O . ARG A 1 740 ? 31.044 9.785 -49.114 1.00 90.12 740 ARG A O 1
ATOM 5815 N N . ILE A 1 741 ? 32.012 8.957 -47.293 1.00 88.25 741 ILE A N 1
ATOM 5816 C CA . ILE A 1 741 ? 31.919 10.202 -46.521 1.00 88.25 741 ILE A CA 1
ATOM 5817 C C . ILE A 1 741 ? 33.278 10.894 -46.491 1.00 88.25 741 ILE A C 1
ATOM 5819 O O . ILE A 1 741 ? 34.307 10.272 -46.237 1.00 88.25 741 ILE A O 1
ATOM 5823 N N . PHE A 1 742 ? 33.275 12.208 -46.709 1.00 83.56 742 PHE A N 1
ATOM 5824 C CA . PHE A 1 742 ? 34.393 13.094 -46.395 1.00 83.56 742 PHE A CA 1
ATOM 5825 C C . PHE A 1 742 ? 33.980 14.010 -45.241 1.00 83.56 742 PHE A C 1
ATOM 5827 O O . PHE A 1 742 ? 32.986 14.726 -45.360 1.00 83.56 742 PHE A O 1
ATOM 5834 N N . HIS A 1 743 ? 34.737 14.008 -44.143 1.00 85.50 743 HIS A N 1
ATOM 5835 C CA . HIS A 1 743 ? 34.414 14.801 -42.958 1.00 85.50 743 HIS A CA 1
ATOM 5836 C C . HIS A 1 743 ? 35.622 15.599 -42.452 1.00 85.50 743 HIS A C 1
ATOM 5838 O O . HIS A 1 743 ? 36.757 15.119 -42.465 1.00 85.50 743 HIS A O 1
ATOM 5844 N N . SER A 1 744 ? 35.365 16.836 -42.020 1.00 82.19 744 SER A N 1
ATOM 5845 C CA . SER A 1 744 ? 36.366 17.735 -41.438 1.00 82.19 744 SER A CA 1
ATOM 5846 C C . SER A 1 744 ? 36.312 17.646 -39.921 1.00 82.19 744 SER A C 1
ATOM 5848 O O . SER A 1 744 ? 35.267 17.907 -39.332 1.00 82.19 744 SER A O 1
ATOM 5850 N N . ILE A 1 745 ? 37.440 17.334 -39.292 1.00 84.25 745 ILE A N 1
ATOM 5851 C CA . ILE A 1 745 ? 37.529 17.184 -37.842 1.00 84.25 745 ILE A CA 1
ATOM 5852 C C . ILE A 1 745 ? 37.684 18.564 -37.208 1.00 84.25 745 ILE A C 1
ATOM 5854 O O . ILE A 1 745 ? 38.769 19.143 -37.200 1.00 84.25 745 ILE A O 1
ATOM 5858 N N . GLY A 1 746 ? 36.578 19.108 -36.701 1.00 76.88 746 GLY A N 1
ATOM 5859 C CA . GLY A 1 746 ? 36.573 20.404 -36.018 1.00 76.88 746 GLY A CA 1
ATOM 5860 C C . GLY A 1 746 ? 37.158 20.342 -34.606 1.00 76.88 746 GLY A C 1
ATOM 5861 O O . GLY A 1 746 ? 37.869 21.252 -34.194 1.00 76.88 746 GLY A O 1
ATOM 5862 N N . THR A 1 747 ? 36.877 19.266 -33.873 1.00 75.38 747 THR A N 1
ATOM 5863 C CA . THR A 1 747 ? 37.387 19.011 -32.521 1.00 75.38 747 THR A CA 1
ATOM 5864 C C . THR A 1 747 ? 37.794 17.546 -32.390 1.00 75.38 747 THR A C 1
ATOM 5866 O O . THR A 1 747 ? 37.130 16.686 -32.967 1.00 75.38 747 THR A O 1
ATOM 5869 N N . PRO A 1 748 ? 38.872 17.233 -31.647 1.00 79.19 748 PRO A N 1
ATOM 5870 C CA . PRO A 1 748 ? 39.281 15.854 -31.429 1.00 79.19 748 PRO A CA 1
ATOM 5871 C C . PRO A 1 748 ? 38.316 15.186 -30.440 1.00 79.19 748 PRO A C 1
ATOM 5873 O O . PRO A 1 748 ? 38.412 15.388 -29.227 1.00 79.19 748 PRO A O 1
ATOM 5876 N N . GLU A 1 749 ? 37.385 14.404 -30.975 1.00 85.06 749 GLU A N 1
ATOM 5877 C CA . GLU A 1 749 ? 36.424 13.577 -30.244 1.00 85.06 749 GLU A CA 1
ATOM 5878 C C . GLU A 1 749 ? 36.323 12.180 -30.870 1.00 85.06 749 GLU A C 1
ATOM 5880 O O . GLU A 1 749 ? 36.991 11.876 -31.865 1.00 85.06 749 GLU A O 1
ATOM 5885 N N . ARG A 1 750 ? 35.514 11.314 -30.255 1.00 91.38 750 ARG A N 1
ATOM 5886 C CA . ARG A 1 750 ? 35.175 10.015 -30.827 1.00 91.38 750 ARG A CA 1
ATOM 5887 C C . ARG A 1 750 ? 34.020 10.185 -31.799 1.00 91.38 750 ARG A C 1
ATOM 5889 O O . ARG A 1 750 ? 32.983 10.719 -31.426 1.00 91.38 750 ARG A O 1
ATOM 5896 N N . PHE A 1 751 ? 34.201 9.669 -33.004 1.00 93.38 751 PHE A N 1
ATOM 5897 C CA . PHE A 1 751 ? 33.158 9.598 -34.015 1.00 93.38 751 PHE A CA 1
ATOM 5898 C C . PHE A 1 751 ? 32.762 8.146 -34.225 1.00 93.38 751 PHE A C 1
ATOM 5900 O O . PHE A 1 751 ? 33.629 7.267 -34.219 1.00 93.38 751 PHE A O 1
ATOM 5907 N N . TYR A 1 752 ? 31.476 7.909 -34.455 1.00 94.56 752 TYR A N 1
ATOM 5908 C CA . TYR A 1 752 ? 30.959 6.594 -34.816 1.00 94.56 752 TYR A CA 1
ATOM 5909 C C . TYR A 1 752 ? 30.486 6.608 -36.260 1.00 94.56 752 TYR A C 1
ATOM 5911 O O . TYR A 1 752 ? 30.129 7.654 -36.795 1.00 94.56 752 TYR A O 1
ATOM 5919 N N . PHE A 1 753 ? 30.473 5.457 -36.915 1.00 94.00 753 PHE A N 1
ATOM 5920 C CA . PHE A 1 753 ? 29.763 5.319 -38.174 1.00 94.00 753 PHE A CA 1
ATOM 5921 C C . PHE A 1 753 ? 29.140 3.938 -38.313 1.00 94.00 753 PHE A C 1
ATOM 5923 O O . PHE A 1 753 ? 29.696 2.936 -37.863 1.00 94.00 753 PHE A O 1
ATOM 5930 N N . VAL A 1 754 ? 27.987 3.903 -38.967 1.00 92.25 754 VAL A N 1
ATOM 5931 C CA . VAL A 1 754 ? 27.206 2.696 -39.229 1.00 92.25 754 VAL A CA 1
ATOM 5932 C C . VAL A 1 754 ? 27.339 2.352 -40.698 1.00 92.25 754 VAL A C 1
ATOM 5934 O O . VAL A 1 754 ? 27.225 3.236 -41.546 1.00 92.25 754 VAL A O 1
ATOM 5937 N N . VAL A 1 755 ? 27.575 1.078 -40.997 1.00 92.50 755 VAL A N 1
ATOM 5938 C CA . VAL A 1 755 ? 27.473 0.529 -42.351 1.00 92.50 755 VAL A CA 1
ATOM 5939 C C . VAL A 1 755 ? 26.206 -0.313 -42.431 1.00 92.50 755 VAL A C 1
ATOM 5941 O O . VAL A 1 755 ? 26.065 -1.275 -41.679 1.00 92.50 755 VAL A O 1
ATOM 5944 N N . THR A 1 756 ? 25.304 0.045 -43.341 1.00 89.56 756 THR A N 1
ATOM 5945 C CA . THR A 1 756 ? 24.007 -0.614 -43.563 1.00 89.56 756 THR A CA 1
ATOM 5946 C C . THR A 1 756 ? 23.690 -0.700 -45.065 1.00 89.56 756 THR A C 1
ATOM 5948 O O . THR A 1 756 ? 24.519 -0.310 -45.894 1.00 89.56 756 THR A O 1
ATOM 5951 N N . ASP A 1 757 ? 22.540 -1.266 -45.428 1.00 87.19 757 ASP A N 1
ATOM 5952 C CA . ASP A 1 757 ? 22.061 -1.373 -46.809 1.00 87.19 757 ASP A CA 1
ATOM 5953 C C . ASP A 1 757 ? 21.091 -0.227 -47.154 1.00 87.19 757 ASP A C 1
ATOM 5955 O O . ASP A 1 757 ? 20.218 0.133 -46.369 1.00 87.19 757 ASP A O 1
ATOM 5959 N N . ALA A 1 758 ? 21.230 0.358 -48.344 1.00 79.62 758 ALA A N 1
ATOM 5960 C CA . ALA A 1 758 ? 20.416 1.482 -48.808 1.00 79.62 758 ALA A CA 1
ATOM 5961 C C . ALA A 1 758 ? 18.996 1.074 -49.250 1.00 79.62 758 ALA A C 1
ATOM 5963 O O . ALA A 1 758 ? 18.117 1.933 -49.367 1.00 79.62 758 ALA A O 1
ATOM 5964 N N . ASN A 1 759 ? 18.767 -0.211 -49.544 1.00 68.31 759 ASN A N 1
ATOM 5965 C CA . ASN A 1 759 ? 17.493 -0.743 -50.031 1.00 68.31 759 ASN A CA 1
ATOM 5966 C C . ASN A 1 759 ? 16.687 -1.471 -48.941 1.00 68.31 759 ASN A C 1
ATOM 5968 O O . ASN A 1 759 ? 15.466 -1.575 -49.079 1.00 68.31 759 ASN A O 1
ATOM 5972 N N . GLU A 1 760 ? 17.333 -1.947 -47.874 1.00 56.91 760 GLU A N 1
ATOM 5973 C CA . GLU A 1 760 ? 16.723 -2.676 -46.760 1.00 56.91 760 GLU A CA 1
ATOM 5974 C C . GLU A 1 760 ? 17.196 -2.087 -45.418 1.00 56.91 760 GLU A C 1
ATOM 5976 O O . GLU A 1 760 ? 18.237 -2.463 -44.895 1.00 56.91 760 GLU A O 1
ATOM 5981 N N . GLY A 1 761 ? 16.405 -1.195 -44.811 1.00 51.41 761 GLY A N 1
ATOM 5982 C CA . GLY A 1 761 ? 16.587 -0.843 -43.391 1.00 51.41 761 GLY A CA 1
ATOM 5983 C C . GLY A 1 761 ? 16.285 -2.012 -42.432 1.00 51.41 761 GLY A C 1
ATOM 5984 O O . GLY A 1 761 ? 16.530 -1.909 -41.236 1.00 51.41 761 GLY A O 1
ATOM 5985 N N . GLY A 1 762 ? 15.751 -3.125 -42.955 1.00 50.16 762 GLY A N 1
ATOM 5986 C CA . GLY A 1 762 ? 15.422 -4.352 -42.226 1.00 50.16 762 GLY A CA 1
ATOM 5987 C C . GLY A 1 762 ? 16.484 -5.460 -42.349 1.00 50.16 762 GLY A C 1
ATOM 5988 O O . GLY A 1 762 ? 17.502 -5.282 -43.017 1.00 50.16 762 GLY A O 1
ATOM 5989 N N . PRO A 1 763 ? 16.260 -6.627 -41.712 1.00 53.75 763 PRO A N 1
ATOM 5990 C CA . PRO A 1 763 ? 17.218 -7.727 -41.732 1.00 53.75 763 PRO A CA 1
ATOM 5991 C C . PRO A 1 763 ? 17.392 -8.272 -43.154 1.00 53.75 763 PRO A C 1
ATOM 5993 O O . PRO A 1 763 ? 16.386 -8.435 -43.854 1.00 53.75 763 PRO A O 1
ATOM 5996 N N . PRO A 1 764 ? 18.618 -8.668 -43.554 1.00 57.25 764 PRO A N 1
ATOM 5997 C CA . PRO A 1 764 ? 18.820 -9.415 -44.789 1.00 57.25 764 PRO A CA 1
ATOM 5998 C C . PRO A 1 764 ? 17.872 -10.619 -44.837 1.00 57.25 764 PRO A C 1
ATOM 6000 O O . PRO A 1 764 ? 17.694 -11.320 -43.831 1.00 57.25 764 PRO A O 1
ATOM 6003 N N . ALA A 1 765 ? 17.268 -10.893 -45.998 1.00 56.53 765 ALA A N 1
ATOM 6004 C CA . ALA A 1 765 ? 16.421 -12.071 -46.168 1.00 56.53 765 ALA A CA 1
ATOM 6005 C C . ALA A 1 765 ? 17.140 -13.335 -45.654 1.00 56.53 765 ALA A C 1
ATOM 6007 O O . ALA A 1 765 ? 18.319 -13.557 -45.931 1.00 56.53 765 ALA A O 1
ATOM 6008 N N . THR A 1 766 ? 16.438 -14.178 -44.887 1.00 51.88 766 THR A N 1
ATOM 6009 C CA . THR A 1 766 ? 17.042 -15.316 -44.168 1.00 51.88 766 THR A CA 1
ATOM 6010 C C . THR A 1 766 ? 17.893 -16.205 -45.091 1.00 51.88 766 THR A C 1
ATOM 6012 O O . THR A 1 766 ? 17.370 -17.004 -45.872 1.00 51.88 766 THR A O 1
ATOM 6015 N N . GLY A 1 767 ? 19.221 -16.100 -44.955 1.00 55.22 767 GLY A N 1
ATOM 6016 C CA . GLY A 1 767 ? 20.213 -16.852 -45.732 1.00 55.22 767 GLY A CA 1
ATOM 6017 C C . GLY A 1 767 ? 21.083 -16.031 -46.694 1.00 55.22 767 GLY A C 1
ATOM 6018 O O . GLY A 1 767 ? 21.978 -16.630 -47.299 1.00 55.22 767 GLY A O 1
ATOM 6019 N N . ASP A 1 768 ? 20.856 -14.720 -46.813 1.00 65.50 768 ASP A N 1
ATOM 6020 C CA . ASP A 1 768 ? 21.695 -13.789 -47.573 1.00 65.50 768 ASP A CA 1
ATOM 6021 C C . ASP A 1 768 ? 22.564 -12.950 -46.609 1.00 65.50 768 ASP A C 1
ATOM 6023 O O . ASP A 1 768 ? 22.052 -12.283 -45.718 1.00 65.50 768 ASP A O 1
ATOM 6027 N N . ASP A 1 769 ? 23.893 -13.007 -46.766 1.00 82.12 769 ASP A N 1
ATOM 6028 C CA . ASP A 1 769 ? 24.858 -12.245 -45.956 1.00 82.12 769 ASP A CA 1
ATOM 6029 C C . ASP A 1 769 ? 25.425 -11.081 -46.788 1.00 82.12 769 ASP A C 1
ATOM 6031 O O . ASP A 1 769 ? 25.981 -11.298 -47.875 1.00 82.12 769 ASP A O 1
ATOM 6035 N N . PHE A 1 770 ? 25.385 -9.854 -46.265 1.00 87.50 770 PHE A N 1
ATOM 6036 C CA . PHE A 1 770 ? 25.945 -8.680 -46.938 1.00 87.50 770 PHE A CA 1
ATOM 6037 C C . PHE A 1 770 ? 27.384 -8.424 -46.501 1.00 87.50 770 PHE A C 1
ATOM 6039 O O . PHE A 1 770 ? 27.659 -7.950 -45.405 1.00 87.50 770 PHE A O 1
ATOM 6046 N N . SER A 1 771 ? 28.342 -8.731 -47.373 1.00 90.50 771 SER A N 1
ATOM 6047 C CA . SER A 1 771 ? 29.771 -8.535 -47.099 1.00 90.50 771 SER A CA 1
ATOM 6048 C C . SER A 1 771 ? 30.305 -7.229 -47.697 1.00 90.50 771 SER A C 1
ATOM 6050 O O . SER A 1 771 ? 30.054 -6.938 -48.871 1.00 90.50 771 SER A O 1
ATOM 6052 N N . TYR A 1 772 ? 31.142 -6.511 -46.945 1.00 93.19 772 TYR A N 1
ATOM 6053 C CA . TYR A 1 772 ? 31.791 -5.269 -47.387 1.00 93.19 772 TYR A CA 1
ATOM 6054 C C . TYR A 1 772 ? 33.217 -5.108 -46.834 1.00 93.19 772 TYR A C 1
ATOM 6056 O O . TYR A 1 772 ? 33.672 -5.846 -45.952 1.00 93.19 772 TYR A O 1
ATOM 6064 N N . GLU A 1 773 ? 33.944 -4.141 -47.386 1.00 94.31 773 GLU A N 1
ATOM 6065 C CA . GLU A 1 773 ? 35.222 -3.635 -46.883 1.00 94.31 773 GLU A CA 1
ATOM 6066 C C . GLU A 1 773 ? 35.068 -2.134 -46.607 1.00 94.31 773 GLU A C 1
ATOM 6068 O O . GLU A 1 773 ? 34.571 -1.411 -47.462 1.00 94.31 773 GLU A O 1
ATOM 6073 N N . VAL A 1 774 ? 35.458 -1.667 -45.421 1.00 95.19 774 VAL A N 1
ATOM 6074 C CA . VAL A 1 774 ? 35.443 -0.245 -45.054 1.00 95.19 774 VAL A CA 1
ATOM 6075 C C . VAL A 1 774 ? 36.860 0.234 -44.792 1.00 95.19 774 VAL A C 1
ATOM 6077 O O . VAL A 1 774 ? 37.635 -0.445 -44.121 1.00 95.19 774 VAL A O 1
ATOM 6080 N N . SER A 1 775 ? 37.213 1.401 -45.315 1.00 93.38 775 SER A N 1
ATOM 6081 C CA . SER A 1 775 ? 38.504 2.041 -45.078 1.00 93.38 775 SER A CA 1
ATOM 6082 C C . SER A 1 775 ? 38.320 3.454 -44.557 1.00 93.38 775 SER A C 1
ATOM 6084 O O . SER A 1 775 ? 37.399 4.157 -44.972 1.00 93.38 775 SER A O 1
ATOM 6086 N N . ILE A 1 776 ? 39.216 3.864 -43.665 1.00 93.62 776 ILE A N 1
ATOM 6087 C CA . ILE A 1 776 ? 39.310 5.239 -43.186 1.00 93.62 776 ILE A CA 1
ATOM 6088 C C . ILE A 1 776 ? 40.707 5.771 -43.496 1.00 93.62 776 ILE A C 1
ATOM 6090 O O . ILE A 1 776 ? 41.693 5.067 -43.303 1.00 93.62 776 ILE A O 1
ATOM 6094 N N . SER A 1 777 ? 40.827 6.994 -44.011 1.00 87.75 777 SER A N 1
ATOM 6095 C CA . SER A 1 777 ? 42.138 7.570 -44.353 1.00 87.75 777 SER A CA 1
ATOM 6096 C C . SER A 1 777 ? 42.193 9.084 -44.212 1.00 87.75 777 SER A C 1
ATOM 6098 O O . SER A 1 777 ? 41.187 9.768 -44.413 1.00 87.75 777 SER A O 1
ATOM 6100 N N . TYR A 1 778 ? 43.383 9.610 -43.915 1.00 84.50 778 TYR A N 1
ATOM 6101 C CA . TYR A 1 778 ? 43.643 11.046 -43.982 1.00 84.50 778 TYR A CA 1
ATOM 6102 C C . TYR A 1 778 ? 43.755 11.524 -45.430 1.00 84.50 778 TYR A C 1
ATOM 6104 O O . TYR A 1 778 ? 44.353 10.860 -46.284 1.00 84.50 778 TYR A O 1
ATOM 6112 N N . ARG A 1 779 ? 43.258 12.735 -45.711 1.00 73.81 779 ARG A N 1
ATOM 6113 C CA . ARG A 1 779 ? 43.372 13.324 -47.051 1.00 73.81 779 ARG A CA 1
ATOM 6114 C C . ARG A 1 779 ? 43.761 14.803 -47.040 1.00 73.81 779 ARG A C 1
ATOM 6116 O O . ARG A 1 779 ? 43.092 15.627 -46.432 1.00 73.81 779 ARG A O 1
ATOM 6123 N N . GLU A 1 780 ? 44.825 15.149 -47.776 1.00 67.88 780 GLU A N 1
ATOM 6124 C CA . GLU A 1 780 ? 45.166 16.548 -48.083 1.00 67.88 780 GLU A CA 1
ATOM 6125 C C . GLU A 1 780 ? 44.220 17.098 -49.164 1.00 67.88 780 GLU A C 1
ATOM 6127 O O . GLU A 1 780 ? 44.058 16.494 -50.230 1.00 67.88 780 GLU A O 1
ATOM 6132 N N . GLY A 1 781 ? 43.621 18.257 -48.898 1.00 72.38 781 GLY A N 1
ATOM 6133 C CA . GLY A 1 781 ? 42.717 18.949 -49.809 1.00 72.38 781 GLY A CA 1
ATOM 6134 C C . GLY A 1 781 ? 43.256 20.270 -50.348 1.00 72.38 781 GLY A C 1
ATOM 6135 O O . GLY A 1 781 ? 44.222 20.827 -49.835 1.00 72.38 781 GLY A O 1
ATOM 6136 N N . VAL A 1 782 ? 42.611 20.785 -51.393 1.00 83.62 782 VAL A N 1
ATOM 6137 C CA . VAL A 1 782 ? 42.881 22.091 -52.003 1.00 83.62 782 VAL A CA 1
ATOM 6138 C C . VAL A 1 782 ? 41.721 23.042 -51.720 1.00 83.62 782 VAL A C 1
ATOM 6140 O O . VAL A 1 782 ? 40.588 22.770 -52.119 1.00 83.62 782 VAL A O 1
ATOM 6143 N N . SER A 1 783 ? 42.016 24.190 -51.111 1.00 88.62 783 SER A N 1
ATOM 6144 C CA . SER A 1 783 ? 41.034 25.261 -50.896 1.00 88.62 783 SER A CA 1
ATOM 6145 C C . SER A 1 783 ? 41.088 26.296 -52.026 1.00 88.62 783 SER A C 1
ATOM 6147 O O . SER A 1 783 ? 42.157 26.804 -52.384 1.00 88.62 783 SER A O 1
ATOM 6149 N N . VAL A 1 784 ? 39.937 26.640 -52.598 1.00 94.75 784 VAL A N 1
ATOM 6150 C CA . VAL A 1 784 ? 39.789 27.497 -53.780 1.00 94.75 784 VAL A CA 1
ATOM 6151 C C . VAL A 1 784 ? 38.946 28.723 -53.446 1.00 94.75 784 VAL A C 1
ATOM 6153 O O . VAL A 1 784 ? 37.797 28.599 -53.044 1.00 94.75 784 VAL A O 1
ATOM 6156 N N . ALA A 1 785 ? 39.500 29.909 -53.685 1.00 96.69 785 ALA A N 1
ATOM 6157 C CA . ALA A 1 785 ? 38.750 31.156 -53.710 1.00 96.69 785 ALA A CA 1
ATOM 6158 C C . ALA A 1 785 ? 38.328 31.479 -55.148 1.00 96.69 785 ALA A C 1
ATOM 6160 O O . ALA A 1 785 ? 39.172 31.586 -56.044 1.00 96.69 785 ALA A O 1
ATOM 6161 N N . VAL A 1 786 ? 37.035 31.683 -55.374 1.00 96.81 786 VAL A N 1
ATOM 6162 C CA . VAL A 1 786 ? 36.476 32.175 -56.636 1.00 96.81 786 VAL A CA 1
ATOM 6163 C C . VAL A 1 786 ? 35.995 33.603 -56.407 1.00 96.81 786 VAL A C 1
ATOM 6165 O O . VAL A 1 786 ? 35.084 33.839 -55.618 1.00 96.81 786 VAL A O 1
ATOM 6168 N N . LEU A 1 787 ? 36.623 34.576 -57.068 1.00 96.62 787 LEU A N 1
ATOM 6169 C CA . LEU A 1 787 ? 36.281 35.980 -56.853 1.00 96.62 787 LEU A CA 1
ATOM 6170 C C . LEU A 1 787 ? 34.929 36.318 -57.499 1.00 96.62 787 LEU A C 1
ATOM 6172 O O . LEU A 1 787 ? 34.794 36.180 -58.713 1.00 96.62 787 LEU A O 1
ATOM 6176 N N . ASP A 1 788 ? 33.985 36.841 -56.715 1.00 96.38 788 ASP A N 1
ATOM 6177 C CA . ASP A 1 788 ? 32.794 37.558 -57.182 1.00 96.38 788 ASP A CA 1
ATOM 6178 C C . ASP A 1 788 ? 33.061 39.070 -57.128 1.00 96.38 788 ASP A C 1
ATOM 6180 O O . ASP A 1 788 ? 32.877 39.737 -56.106 1.00 96.38 788 ASP A O 1
ATOM 6184 N N . TYR A 1 789 ? 33.529 39.625 -58.250 1.00 91.88 789 TYR A N 1
ATOM 6185 C CA . TYR A 1 789 ? 33.764 41.060 -58.384 1.00 91.88 789 TYR A CA 1
ATOM 6186 C C . TYR A 1 789 ? 33.498 41.560 -59.807 1.00 91.88 789 TYR A C 1
ATOM 6188 O O . TYR A 1 789 ? 34.208 41.231 -60.751 1.00 91.88 789 TYR A O 1
ATOM 6196 N N . SER A 1 790 ? 32.499 42.430 -59.971 1.00 86.94 790 SER A N 1
ATOM 6197 C CA . SER A 1 790 ? 32.072 42.958 -61.283 1.00 86.94 790 SER A CA 1
ATOM 6198 C C . SER A 1 790 ? 32.273 44.475 -61.450 1.00 86.94 790 SER A C 1
ATOM 6200 O O . SER A 1 790 ? 31.922 45.067 -62.476 1.00 86.94 790 SER A O 1
ATOM 6202 N N . SER A 1 791 ? 32.857 45.160 -60.460 1.00 86.06 791 SER A N 1
ATOM 6203 C CA . SER A 1 791 ? 33.006 46.620 -60.499 1.00 86.06 791 SER A CA 1
ATOM 6204 C C . SER A 1 791 ? 34.201 47.058 -61.350 1.00 86.06 791 SER A C 1
ATOM 6206 O O . SER A 1 791 ? 35.317 47.230 -60.864 1.00 86.06 791 SER A O 1
ATOM 6208 N N . ARG A 1 792 ? 33.958 47.367 -62.629 1.00 77.06 792 ARG A N 1
ATOM 6209 C CA . ARG A 1 792 ? 34.991 47.931 -63.523 1.00 77.06 792 ARG A CA 1
ATOM 6210 C C . ARG A 1 792 ? 35.651 49.207 -62.973 1.00 77.06 792 ARG A C 1
ATOM 6212 O O . ARG A 1 792 ? 36.804 49.483 -63.276 1.00 77.06 792 ARG A O 1
ATOM 6219 N N . GLY A 1 793 ? 34.929 50.000 -62.177 1.00 78.31 793 GLY A N 1
ATOM 6220 C CA . GLY A 1 793 ? 35.453 51.235 -61.585 1.00 78.31 793 GLY A CA 1
ATOM 6221 C C . GLY A 1 793 ? 36.540 51.019 -60.527 1.00 78.31 793 GLY A C 1
ATOM 6222 O O . GLY A 1 793 ? 37.273 51.962 -60.247 1.00 78.31 793 GLY A O 1
ATOM 6223 N N . GLY A 1 794 ? 36.641 49.810 -59.965 1.00 84.81 794 GLY A N 1
ATOM 6224 C CA . GLY A 1 794 ? 37.662 49.436 -58.985 1.00 84.81 794 GLY A CA 1
ATOM 6225 C C . GLY A 1 794 ? 38.846 48.661 -59.564 1.00 84.81 794 GLY A C 1
ATOM 6226 O O . GLY A 1 794 ? 39.656 48.175 -58.791 1.00 84.81 794 GLY A O 1
ATOM 6227 N N . MET A 1 795 ? 38.950 48.533 -60.893 1.00 92.06 795 MET A N 1
ATOM 6228 C CA . MET A 1 795 ? 40.078 47.886 -61.577 1.00 92.06 795 MET A CA 1
ATOM 6229 C C . MET A 1 795 ? 40.600 48.811 -62.680 1.00 92.06 795 MET A C 1
ATOM 6231 O O . MET A 1 795 ? 40.160 48.743 -63.832 1.00 92.06 795 MET A O 1
ATOM 6235 N N . THR A 1 796 ? 41.518 49.720 -62.343 1.00 90.56 796 THR A N 1
ATOM 6236 C CA . THR A 1 796 ? 41.953 50.790 -63.268 1.00 90.56 796 THR A CA 1
ATOM 6237 C C . THR A 1 796 ? 42.666 50.282 -64.521 1.00 90.56 796 THR A C 1
ATOM 6239 O O . THR A 1 796 ? 42.714 50.993 -65.527 1.00 90.56 796 THR A O 1
ATOM 6242 N N . TYR A 1 797 ? 43.174 49.053 -64.483 1.00 92.94 797 TYR A N 1
ATOM 6243 C CA . TYR A 1 797 ? 43.876 48.390 -65.578 1.00 92.94 797 TYR A CA 1
ATOM 6244 C C . TYR A 1 797 ? 42.982 47.481 -66.437 1.00 92.94 797 TYR A C 1
ATOM 6246 O O . TYR A 1 797 ? 43.456 46.917 -67.415 1.00 92.94 797 TYR A O 1
ATOM 6254 N N . TYR A 1 798 ? 41.709 47.277 -66.098 1.00 94.31 798 TYR A N 1
ATOM 6255 C CA . TYR A 1 798 ? 40.910 46.235 -66.744 1.00 94.31 798 TYR A CA 1
ATOM 6256 C C . TYR A 1 798 ? 40.421 46.629 -68.146 1.00 94.31 798 TYR A C 1
ATOM 6258 O O . TYR A 1 798 ? 39.732 47.647 -68.316 1.00 94.31 798 TYR A O 1
ATOM 6266 N N . SER A 1 799 ? 40.713 45.796 -69.153 1.00 90.25 799 SER A N 1
ATOM 6267 C CA . SER A 1 799 ? 40.196 45.966 -70.513 1.00 90.25 799 SER A CA 1
ATOM 6268 C C . SER A 1 799 ? 39.169 44.898 -70.866 1.00 90.25 799 SER A C 1
ATOM 6270 O O . SER A 1 799 ? 39.483 43.719 -70.966 1.00 90.25 799 SER A O 1
ATOM 6272 N N . GLY A 1 800 ? 37.929 45.333 -71.084 1.00 85.56 800 GLY A N 1
ATOM 6273 C CA . GLY A 1 800 ? 36.781 44.450 -71.278 1.00 85.56 800 GLY A CA 1
ATOM 6274 C C . GLY A 1 800 ? 35.591 44.884 -70.431 1.00 85.56 800 GLY A C 1
ATOM 6275 O O . GLY A 1 800 ? 35.550 46.013 -69.916 1.00 85.56 800 GLY A O 1
ATOM 6276 N N . THR A 1 801 ? 34.620 43.989 -70.304 1.00 86.94 801 THR A N 1
ATOM 6277 C CA . THR A 1 801 ? 33.512 44.087 -69.352 1.00 86.94 801 THR A CA 1
ATOM 6278 C C . THR A 1 801 ? 33.657 42.893 -68.416 1.00 86.94 801 THR A C 1
ATOM 6280 O O . THR A 1 801 ? 33.642 41.791 -68.939 1.00 86.94 801 THR A O 1
ATOM 6283 N N . PRO A 1 802 ? 33.819 43.085 -67.093 1.00 88.69 802 PRO A N 1
ATOM 6284 C CA . PRO A 1 802 ? 33.948 41.960 -66.173 1.00 88.69 802 PRO A CA 1
ATOM 6285 C C . PRO A 1 802 ? 32.592 41.262 -66.038 1.00 88.69 802 PRO A C 1
ATOM 6287 O O . PRO A 1 802 ? 31.714 41.746 -65.317 1.00 88.69 802 PRO A O 1
ATOM 6290 N N . GLU A 1 803 ? 32.389 40.177 -66.779 1.00 88.00 803 GLU A N 1
ATOM 6291 C CA . GLU A 1 803 ? 31.142 39.413 -66.733 1.00 88.00 803 GLU A CA 1
ATOM 6292 C C . GLU A 1 803 ? 31.062 38.512 -65.494 1.00 88.00 803 GLU A C 1
ATOM 6294 O O . GLU A 1 803 ? 29.956 38.198 -65.055 1.00 88.00 803 GLU A O 1
ATOM 6299 N N . ASN A 1 804 ? 32.211 38.187 -64.880 1.00 89.62 804 ASN A N 1
ATOM 6300 C CA . ASN A 1 804 ? 32.305 37.611 -63.539 1.00 89.62 804 ASN A CA 1
ATOM 6301 C C . ASN A 1 804 ? 31.515 36.294 -63.373 1.00 89.62 804 ASN A C 1
ATOM 6303 O O . ASN A 1 804 ? 30.580 36.187 -62.579 1.00 89.62 804 ASN A O 1
ATOM 6307 N N . TYR A 1 805 ? 31.901 35.267 -64.127 1.00 88.56 805 TYR A N 1
ATOM 6308 C CA . TYR A 1 805 ? 31.233 33.963 -64.192 1.00 88.56 805 TYR A CA 1
ATOM 6309 C C . TYR A 1 805 ? 31.545 33.035 -63.004 1.00 88.56 805 TYR A C 1
ATOM 6311 O O . TYR A 1 805 ? 31.741 31.832 -63.188 1.00 88.56 805 TYR A O 1
ATOM 6319 N N . TYR A 1 806 ? 31.599 33.572 -61.783 1.00 92.38 806 TYR A N 1
ATOM 6320 C CA . TYR A 1 806 ? 32.004 32.817 -60.593 1.00 92.38 806 TYR A CA 1
ATOM 6321 C C . TYR A 1 806 ? 31.126 31.584 -60.352 1.00 92.38 806 TYR A C 1
ATOM 6323 O O . TYR A 1 806 ? 31.667 30.501 -60.152 1.00 92.38 806 TYR A O 1
ATOM 6331 N N . GLN A 1 807 ? 29.795 31.710 -60.460 1.00 90.94 807 GLN A N 1
ATOM 6332 C CA . GLN A 1 807 ? 28.875 30.602 -60.174 1.00 90.94 807 GLN A CA 1
ATOM 6333 C C . GLN A 1 807 ? 29.157 29.415 -61.087 1.00 90.94 807 GLN A C 1
ATOM 6335 O O . GLN A 1 807 ? 29.151 28.269 -60.663 1.00 90.94 807 GLN A O 1
ATOM 6340 N N . LYS A 1 808 ? 29.507 29.699 -62.340 1.00 86.94 808 LYS A N 1
ATOM 6341 C CA . LYS A 1 808 ? 29.807 28.655 -63.299 1.00 86.94 808 LYS A CA 1
ATOM 6342 C C . LYS A 1 808 ? 31.099 27.903 -62.964 1.00 86.94 808 LYS A C 1
ATOM 6344 O O . LYS A 1 808 ? 31.170 26.697 -63.180 1.00 86.94 808 LYS A O 1
ATOM 6349 N N . ILE A 1 809 ? 32.114 28.603 -62.454 1.00 88.50 809 ILE A N 1
ATOM 6350 C CA . ILE A 1 809 ? 33.333 27.961 -61.949 1.00 88.50 809 ILE A CA 1
ATOM 6351 C C . ILE A 1 809 ? 33.009 27.091 -60.734 1.00 88.50 809 ILE A C 1
ATOM 6353 O O . ILE A 1 809 ? 33.492 25.966 -60.673 1.00 88.50 809 ILE A O 1
ATOM 6357 N N . VAL A 1 810 ? 32.176 27.576 -59.810 1.00 89.19 810 VAL A N 1
ATOM 6358 C CA . VAL A 1 810 ? 31.734 26.800 -58.640 1.00 89.19 810 VAL A CA 1
ATOM 6359 C C . VAL A 1 810 ? 31.029 25.519 -59.083 1.00 89.19 810 VAL A C 1
ATOM 6361 O O . VAL A 1 810 ? 31.441 24.439 -58.675 1.00 89.19 810 VAL A O 1
ATOM 6364 N N . ASP A 1 811 ? 30.060 25.616 -59.995 1.00 86.25 811 ASP A N 1
ATOM 6365 C CA . ASP A 1 811 ? 29.324 24.457 -60.516 1.00 86.25 811 ASP A CA 1
ATOM 6366 C C . ASP A 1 811 ? 30.262 23.447 -61.210 1.00 86.25 811 ASP A C 1
ATOM 6368 O O . ASP A 1 811 ? 30.112 22.235 -61.066 1.00 86.25 811 ASP A O 1
ATOM 6372 N N . MET A 1 812 ? 31.267 23.937 -61.948 1.00 85.75 812 MET A N 1
ATOM 6373 C CA . MET A 1 812 ? 32.277 23.097 -62.605 1.00 85.75 812 MET A CA 1
ATOM 6374 C C . MET A 1 812 ? 33.180 22.355 -61.615 1.00 85.75 812 MET A C 1
ATOM 6376 O O . MET A 1 812 ? 33.575 21.227 -61.903 1.00 85.75 812 MET A O 1
ATOM 6380 N N . LEU A 1 813 ? 33.533 22.982 -60.490 1.00 86.25 813 LEU A N 1
ATOM 6381 C CA . LEU A 1 813 ? 34.358 22.362 -59.452 1.00 86.25 813 LEU A CA 1
ATOM 6382 C C . LEU A 1 813 ? 33.543 21.426 -58.557 1.00 86.25 813 LEU A C 1
ATOM 6384 O O . LEU A 1 813 ? 34.056 20.383 -58.172 1.00 86.25 813 LEU A O 1
ATOM 6388 N N . ALA A 1 814 ? 32.271 21.738 -58.303 1.00 80.38 814 ALA A N 1
ATOM 6389 C CA . ALA A 1 814 ? 31.347 20.858 -57.589 1.00 80.38 814 ALA A CA 1
ATOM 6390 C C . ALA A 1 814 ? 31.077 19.548 -58.351 1.00 80.38 814 ALA A C 1
ATOM 6392 O O . ALA A 1 814 ? 30.828 18.513 -57.743 1.00 80.38 814 ALA A O 1
ATOM 6393 N N . ALA A 1 815 ? 31.168 19.568 -59.685 1.00 76.50 815 ALA A N 1
ATOM 6394 C CA . ALA A 1 815 ? 31.074 18.366 -60.511 1.00 76.50 815 ALA A CA 1
ATOM 6395 C C . ALA A 1 815 ? 32.325 17.460 -60.444 1.00 76.50 815 ALA A C 1
ATOM 6397 O O . ALA A 1 815 ? 32.324 16.378 -61.038 1.00 76.50 815 ALA A O 1
ATOM 6398 N N . ASP A 1 816 ? 33.408 17.878 -59.774 1.00 74.06 816 ASP A N 1
ATOM 6399 C CA . ASP A 1 816 ? 34.603 17.052 -59.606 1.00 74.06 816 ASP A CA 1
ATOM 6400 C C . ASP A 1 816 ? 34.426 16.025 -58.476 1.00 74.06 816 ASP A C 1
ATOM 6402 O O . ASP A 1 816 ? 34.632 16.314 -57.300 1.00 74.06 816 ASP A O 1
ATOM 6406 N N . THR A 1 817 ? 34.140 14.777 -58.845 1.00 67.56 817 THR A N 1
ATOM 6407 C CA . THR A 1 817 ? 33.955 13.660 -57.903 1.00 67.56 817 THR A CA 1
ATOM 6408 C C . THR A 1 817 ? 35.252 13.145 -57.275 1.00 67.56 817 THR A C 1
ATOM 6410 O O . THR A 1 817 ? 35.235 12.195 -56.494 1.00 67.56 817 THR A O 1
ATOM 6413 N N . THR A 1 818 ? 36.412 13.733 -57.598 1.00 68.62 818 THR A N 1
ATOM 6414 C CA . THR A 1 818 ? 37.674 13.280 -56.998 1.00 68.62 818 THR A CA 1
ATOM 6415 C C . THR A 1 818 ? 37.813 13.645 -55.525 1.00 68.62 818 THR A C 1
ATOM 6417 O O . THR A 1 818 ? 38.650 13.035 -54.865 1.00 68.62 818 THR A O 1
ATOM 6420 N N . GLY A 1 819 ? 37.036 14.601 -55.002 1.00 65.12 819 GLY A N 1
ATOM 6421 C CA . GLY A 1 819 ? 37.073 14.988 -53.585 1.00 65.12 819 GLY A CA 1
ATOM 6422 C C . GLY A 1 819 ? 38.358 15.711 -53.166 1.00 65.12 819 GLY A C 1
ATOM 6423 O O . GLY A 1 819 ? 38.714 15.707 -51.995 1.00 65.12 819 GLY A O 1
ATOM 6424 N N . ILE A 1 820 ? 39.106 16.280 -54.122 1.00 74.88 820 ILE A N 1
ATOM 6425 C CA . ILE A 1 820 ? 40.347 17.022 -53.839 1.00 74.88 820 ILE A CA 1
ATOM 6426 C C . ILE A 1 820 ? 40.092 18.488 -53.466 1.00 74.88 820 ILE A C 1
ATOM 6428 O O . ILE A 1 820 ? 40.936 19.105 -52.825 1.00 74.88 820 ILE A O 1
ATOM 6432 N N . PHE A 1 821 ? 38.953 19.060 -53.860 1.00 84.88 821 PHE A N 1
ATOM 6433 C CA . PHE A 1 821 ? 38.580 20.428 -53.510 1.00 84.88 821 PHE A CA 1
ATOM 6434 C C . PHE A 1 821 ? 37.782 20.420 -52.207 1.00 84.88 821 PHE A C 1
ATOM 6436 O O . PHE A 1 821 ? 36.600 20.097 -52.210 1.00 84.88 821 PHE A O 1
ATOM 6443 N N . ILE A 1 822 ? 38.447 20.749 -51.099 1.00 71.38 822 ILE A N 1
ATOM 6444 C CA . ILE A 1 822 ? 37.863 20.697 -49.744 1.00 71.38 822 ILE A CA 1
ATOM 6445 C C . ILE A 1 822 ? 37.084 21.955 -49.387 1.00 71.38 822 ILE A C 1
ATOM 6447 O O . ILE A 1 822 ? 36.249 21.942 -48.491 1.00 71.38 822 ILE A O 1
ATOM 6451 N N . ASN A 1 823 ? 37.359 23.044 -50.101 1.00 79.81 823 ASN A N 1
ATOM 6452 C CA . ASN A 1 823 ? 36.617 24.278 -49.982 1.00 79.81 823 ASN A CA 1
ATOM 6453 C C . ASN A 1 823 ? 36.630 25.011 -51.330 1.00 79.81 823 ASN A C 1
ATOM 6455 O O . ASN A 1 823 ? 37.697 25.204 -51.916 1.00 79.81 823 ASN A O 1
ATOM 6459 N N . VAL A 1 824 ? 35.461 25.408 -51.830 1.00 89.69 824 VAL A N 1
ATOM 6460 C CA . VAL A 1 824 ? 35.308 26.251 -53.023 1.00 89.69 824 VAL A CA 1
ATOM 6461 C C . VAL A 1 824 ? 34.418 27.422 -52.638 1.00 89.69 824 VAL A C 1
ATOM 6463 O O . VAL A 1 824 ? 33.198 27.371 -52.777 1.00 89.69 824 VAL A O 1
ATOM 6466 N N . ASP A 1 825 ? 35.047 28.485 -52.155 1.00 92.69 825 ASP A N 1
ATOM 6467 C CA . ASP A 1 825 ? 34.337 29.645 -51.642 1.00 92.69 825 ASP A CA 1
ATOM 6468 C C . ASP A 1 825 ? 34.216 30.737 -52.692 1.00 92.69 825 ASP A C 1
ATOM 6470 O O . ASP A 1 825 ? 35.184 31.115 -53.361 1.00 92.69 825 ASP A O 1
ATOM 6474 N N . VAL A 1 826 ? 33.022 31.318 -52.767 1.00 95.12 826 VAL A N 1
ATOM 6475 C CA . VAL A 1 826 ? 32.817 32.591 -53.449 1.00 95.12 826 VAL A CA 1
ATOM 6476 C C . VAL A 1 826 ? 33.234 33.711 -52.503 1.00 95.12 826 VAL A C 1
ATOM 6478 O O . VAL A 1 826 ? 32.604 33.930 -51.470 1.00 95.12 826 VAL A O 1
ATOM 6481 N N . VAL A 1 827 ? 34.291 34.436 -52.862 1.00 94.94 827 VAL A N 1
ATOM 6482 C CA . VAL A 1 827 ? 34.827 35.541 -52.056 1.00 94.94 827 VAL A CA 1
ATOM 6483 C C . VAL A 1 827 ? 34.561 36.881 -52.729 1.00 94.94 827 VAL A C 1
ATOM 6485 O O . VAL A 1 827 ? 34.607 36.992 -53.952 1.00 94.94 827 VAL A O 1
ATOM 6488 N N . THR A 1 828 ? 34.315 37.924 -51.938 1.00 94.25 828 THR A N 1
ATOM 6489 C CA . THR A 1 828 ? 34.036 39.283 -52.446 1.00 94.25 828 THR A CA 1
ATOM 6490 C C . THR A 1 828 ? 35.177 40.280 -52.215 1.00 94.25 828 THR A C 1
ATOM 6492 O O . THR A 1 828 ? 35.122 41.402 -52.716 1.00 94.25 828 THR A O 1
ATOM 6495 N N . ASP A 1 829 ? 36.201 39.888 -51.453 1.00 92.50 829 ASP A N 1
ATOM 6496 C CA . ASP A 1 829 ? 37.441 40.635 -51.229 1.00 92.50 829 ASP A CA 1
ATOM 6497 C C . ASP A 1 829 ? 38.646 39.693 -51.286 1.00 92.50 829 ASP A C 1
ATOM 6499 O O . ASP A 1 829 ? 38.518 38.486 -51.075 1.00 92.50 829 ASP A O 1
ATOM 6503 N N . LEU A 1 830 ? 39.823 40.250 -51.560 1.00 96.31 830 LEU A N 1
ATOM 6504 C CA . LEU A 1 830 ? 41.077 39.498 -51.607 1.00 96.31 830 LEU A CA 1
ATOM 6505 C C . LEU A 1 830 ? 42.075 40.012 -50.562 1.00 96.31 830 LEU A C 1
ATOM 6507 O O . LEU A 1 830 ? 43.282 40.088 -50.807 1.00 96.31 830 LEU A O 1
ATOM 6511 N N . SER A 1 831 ? 41.571 40.356 -49.374 1.00 94.25 831 SER A N 1
ATOM 6512 C CA . SER A 1 831 ? 42.404 40.780 -48.252 1.00 94.25 831 SER A CA 1
ATOM 6513 C C . SER A 1 831 ? 43.338 39.657 -47.774 1.00 94.25 831 SER A C 1
ATOM 6515 O O . SER A 1 831 ? 43.109 38.469 -48.005 1.00 94.25 831 SER A O 1
ATOM 6517 N N . ALA A 1 832 ? 44.410 40.017 -47.060 1.00 90.06 832 ALA A N 1
ATOM 6518 C CA . ALA A 1 832 ? 45.391 39.039 -46.576 1.00 90.06 832 ALA A CA 1
ATOM 6519 C C . ALA A 1 832 ? 44.791 37.985 -45.624 1.00 90.06 832 ALA A C 1
ATOM 6521 O O . ALA A 1 832 ? 45.265 36.853 -45.612 1.00 90.06 832 ALA A O 1
ATOM 6522 N N . SER A 1 833 ? 43.771 38.352 -44.841 1.00 90.06 833 SER A N 1
ATOM 6523 C CA . SER A 1 833 ? 43.041 37.425 -43.966 1.00 90.06 833 SER A CA 1
ATOM 6524 C C . SER A 1 833 ? 42.165 36.460 -44.752 1.00 90.06 833 SER A C 1
ATOM 6526 O O . SER A 1 833 ? 42.128 35.280 -44.426 1.00 90.06 833 SER A O 1
ATOM 6528 N N . THR A 1 834 ? 41.498 36.943 -45.800 1.00 92.19 834 THR A N 1
ATOM 6529 C CA . THR A 1 834 ? 40.664 36.098 -46.657 1.00 92.19 834 THR A CA 1
ATOM 6530 C C . THR A 1 834 ? 41.542 35.117 -47.425 1.00 92.19 834 THR A C 1
ATOM 6532 O O . THR A 1 834 ? 41.298 33.920 -47.415 1.00 92.19 834 THR A O 1
ATOM 6535 N N . LEU A 1 835 ? 42.636 35.586 -48.028 1.00 93.38 835 LEU A N 1
ATOM 6536 C CA . LEU A 1 835 ? 43.497 34.746 -48.861 1.00 93.38 835 LEU A CA 1
ATOM 6537 C C . LEU A 1 835 ? 44.308 33.687 -48.096 1.00 93.38 835 LEU A C 1
ATOM 6539 O O . LEU A 1 835 ? 44.721 32.699 -48.705 1.00 93.38 835 LEU A O 1
ATOM 6543 N N . SER A 1 836 ? 44.572 33.854 -46.793 1.00 89.44 836 SER A N 1
ATOM 6544 C CA . SER A 1 836 ? 45.477 32.952 -46.061 1.00 89.44 836 SER A CA 1
ATOM 6545 C C . SER A 1 836 ? 45.005 31.498 -45.987 1.00 89.44 836 SER A C 1
ATOM 6547 O O . SER A 1 836 ? 45.851 30.616 -45.865 1.00 89.44 836 SER A O 1
ATOM 6549 N N . GLN A 1 837 ? 43.697 31.253 -46.102 1.00 86.50 837 GLN A N 1
ATOM 6550 C CA . GLN A 1 837 ? 43.093 29.916 -46.039 1.00 86.50 837 GLN A CA 1
ATOM 6551 C C . GLN A 1 837 ? 42.971 29.214 -47.402 1.00 86.50 837 GLN A C 1
ATOM 6553 O O . GLN A 1 837 ? 42.596 28.048 -47.453 1.00 86.50 837 GLN A O 1
ATOM 6558 N N . TYR A 1 838 ? 43.286 29.900 -48.509 1.00 93.56 838 TYR A N 1
ATOM 6559 C CA . TYR A 1 838 ? 43.116 29.351 -49.857 1.00 93.56 838 TYR A CA 1
ATOM 6560 C C . TYR A 1 838 ? 44.446 29.064 -50.549 1.00 93.56 838 TYR A C 1
ATOM 6562 O O . TYR A 1 838 ? 45.439 29.789 -50.412 1.00 93.56 838 TYR A O 1
ATOM 6570 N N . ASP A 1 839 ? 44.454 28.016 -51.366 1.00 93.25 839 ASP A N 1
ATOM 6571 C CA . ASP A 1 839 ? 45.580 27.567 -52.186 1.00 93.25 839 ASP A CA 1
ATOM 6572 C C . ASP A 1 839 ? 45.478 27.997 -53.641 1.00 93.25 839 ASP A C 1
ATOM 6574 O O . ASP A 1 839 ? 46.479 28.022 -54.370 1.00 93.25 839 ASP A O 1
ATOM 6578 N N . ARG A 1 840 ? 44.261 28.315 -54.071 1.00 96.19 840 ARG A N 1
ATOM 6579 C CA . ARG A 1 840 ? 43.924 28.665 -55.442 1.00 96.19 840 ARG A CA 1
ATOM 6580 C C . ARG A 1 840 ? 43.062 29.918 -55.453 1.00 96.19 840 ARG A C 1
ATOM 6582 O O . ARG A 1 840 ? 42.199 30.079 -54.599 1.00 96.19 840 ARG A O 1
ATOM 6589 N N . LEU A 1 841 ? 43.288 30.775 -56.441 1.00 97.88 841 LEU A N 1
ATOM 6590 C CA . LEU A 1 841 ? 42.452 31.935 -56.726 1.00 97.88 841 LEU A CA 1
ATOM 6591 C C . LEU A 1 841 ? 41.993 31.854 -58.177 1.00 97.88 841 LEU A C 1
ATOM 6593 O O . LEU A 1 841 ? 42.819 31.728 -59.084 1.00 97.88 841 LEU A O 1
ATOM 6597 N N . VAL A 1 842 ? 40.689 31.948 -58.399 1.00 97.44 842 VAL A N 1
ATOM 6598 C CA . VAL A 1 842 ? 40.092 32.000 -59.731 1.00 97.44 842 VAL A CA 1
ATOM 6599 C C . VAL A 1 842 ? 39.552 33.399 -59.998 1.00 97.44 842 VAL A C 1
ATOM 6601 O O . VAL A 1 842 ? 38.793 33.941 -59.194 1.00 97.44 842 VAL A O 1
ATOM 6604 N N . LEU A 1 843 ? 39.936 33.960 -61.147 1.00 96.12 843 LEU A N 1
ATOM 6605 C CA . LEU A 1 843 ? 39.432 35.222 -61.690 1.00 96.12 843 LEU A CA 1
ATOM 6606 C C . LEU A 1 843 ? 38.527 34.928 -62.905 1.00 96.12 843 LEU A C 1
ATOM 6608 O O . LEU A 1 843 ? 39.030 34.850 -64.035 1.00 96.12 843 LEU A O 1
ATOM 6612 N N . PRO A 1 844 ? 37.218 34.690 -62.681 1.00 92.69 844 PRO A N 1
ATOM 6613 C CA . PRO A 1 844 ? 36.272 34.225 -63.696 1.00 92.69 844 PRO A CA 1
ATOM 6614 C C . PRO A 1 844 ? 35.786 35.361 -64.611 1.00 92.69 844 PRO A C 1
ATOM 6616 O O . PRO A 1 844 ? 34.648 35.802 -64.511 1.00 92.69 844 PRO A O 1
ATOM 6619 N N . ASP A 1 845 ? 36.642 35.853 -65.505 1.00 91.62 845 ASP A N 1
ATOM 6620 C CA . ASP A 1 845 ? 36.386 37.040 -66.335 1.00 91.62 845 ASP A CA 1
ATOM 6621 C C . ASP A 1 845 ? 36.094 38.281 -65.476 1.00 91.62 845 ASP A C 1
ATOM 6623 O O . ASP A 1 845 ? 35.107 39.005 -65.615 1.00 91.62 845 ASP A O 1
ATOM 6627 N N . ASN A 1 846 ? 36.991 38.493 -64.519 1.00 92.69 846 ASN A N 1
ATOM 6628 C CA . ASN A 1 846 ? 37.102 39.688 -63.700 1.00 92.69 846 ASN A CA 1
ATOM 6629 C C . ASN A 1 846 ? 38.590 39.981 -63.447 1.00 92.69 846 ASN A C 1
ATOM 6631 O O . ASN A 1 846 ? 39.470 39.418 -64.100 1.00 92.69 846 ASN A O 1
ATOM 6635 N N . GLY A 1 847 ? 38.896 40.895 -62.536 1.00 92.62 847 GLY A N 1
ATOM 6636 C CA . GLY A 1 847 ? 40.263 41.197 -62.135 1.00 92.62 847 GLY A CA 1
ATOM 6637 C C . GLY A 1 847 ? 40.347 41.468 -60.642 1.00 92.62 847 GLY A C 1
ATOM 6638 O O . GLY A 1 847 ? 39.343 41.694 -59.969 1.00 92.62 847 GLY A O 1
ATOM 6639 N N . VAL A 1 848 ? 41.572 41.468 -60.130 1.00 96.44 848 VAL A N 1
ATOM 6640 C CA . VAL A 1 848 ? 41.857 41.865 -58.751 1.00 96.44 848 VAL A CA 1
ATOM 6641 C C . VAL A 1 848 ? 41.560 43.363 -58.585 1.00 96.44 848 VAL A C 1
ATOM 6643 O O . VAL A 1 848 ? 42.125 44.157 -59.351 1.00 96.44 848 VAL A O 1
ATOM 6646 N N . PRO A 1 849 ? 40.715 43.770 -57.621 1.00 95.31 849 PRO A N 1
ATOM 6647 C CA . PRO A 1 849 ? 40.472 45.178 -57.318 1.00 95.31 849 PRO A CA 1
ATOM 6648 C C . PRO A 1 849 ? 41.771 45.921 -56.992 1.00 95.31 849 PRO A C 1
ATOM 6650 O O . PRO A 1 849 ? 42.685 45.353 -56.397 1.00 95.31 849 PRO A O 1
ATOM 6653 N N . ASP A 1 850 ? 41.851 47.207 -57.335 1.00 94.12 850 ASP A N 1
ATOM 6654 C CA . ASP A 1 850 ? 43.056 48.023 -57.136 1.00 94.12 850 ASP A CA 1
ATOM 6655 C C . ASP A 1 850 ? 43.533 48.026 -55.670 1.00 94.12 850 ASP A C 1
ATOM 6657 O O . ASP A 1 850 ? 44.739 48.043 -55.417 1.00 94.12 850 ASP A O 1
ATOM 6661 N N . ASP A 1 851 ? 42.596 47.964 -54.718 1.00 94.62 851 ASP A N 1
ATOM 6662 C CA . ASP A 1 851 ? 42.875 47.932 -53.277 1.00 94.62 851 ASP A CA 1
ATOM 6663 C C . ASP A 1 851 ? 43.511 46.603 -52.814 1.00 94.62 851 ASP A C 1
ATOM 6665 O O . ASP A 1 851 ? 44.259 46.591 -51.835 1.00 94.62 851 ASP A O 1
ATOM 6669 N N . ASP A 1 852 ? 43.293 45.506 -53.546 1.00 96.44 852 ASP A N 1
ATOM 6670 C CA . ASP A 1 852 ? 43.744 44.158 -53.180 1.00 96.44 852 ASP A CA 1
ATOM 6671 C C . ASP A 1 852 ? 45.012 43.706 -53.925 1.00 96.44 852 ASP A C 1
ATOM 6673 O O . ASP A 1 852 ? 45.593 42.664 -53.605 1.00 96.44 852 ASP A O 1
ATOM 6677 N N . LEU A 1 853 ? 45.498 44.492 -54.893 1.00 95.75 853 LEU A N 1
ATOM 6678 C CA . LEU A 1 853 ? 46.671 44.150 -55.711 1.00 95.75 853 LEU A CA 1
ATOM 6679 C C . LEU A 1 853 ? 47.894 43.756 -54.869 1.00 95.75 853 LEU A C 1
ATOM 6681 O O . LEU A 1 853 ? 48.589 42.793 -55.188 1.00 95.75 853 LEU A O 1
ATOM 6685 N N . GLU A 1 854 ? 48.152 44.480 -53.777 1.00 96.12 854 GLU A N 1
ATOM 6686 C CA . GLU A 1 854 ? 49.301 44.219 -52.902 1.00 96.12 854 GLU A CA 1
ATOM 6687 C C . GLU A 1 854 ? 49.117 42.955 -52.043 1.00 96.12 854 GLU A C 1
ATOM 6689 O O . GLU A 1 854 ? 50.097 42.293 -51.693 1.00 96.12 854 GLU A O 1
ATOM 6694 N N . ALA A 1 855 ? 47.877 42.614 -51.682 1.00 96.88 855 ALA A N 1
ATOM 6695 C CA . ALA A 1 855 ? 47.571 41.412 -50.911 1.00 96.88 855 ALA A CA 1
ATOM 6696 C C . ALA A 1 855 ? 47.727 40.157 -51.778 1.00 96.88 855 ALA A C 1
ATOM 6698 O O . ALA A 1 855 ? 48.409 39.215 -51.363 1.00 96.88 855 ALA A O 1
ATOM 6699 N N . VAL A 1 856 ? 47.201 40.185 -53.008 1.00 97.50 856 VAL A N 1
ATOM 6700 C CA . VAL A 1 856 ? 47.336 39.072 -53.959 1.00 97.50 856 VAL A CA 1
ATOM 6701 C C . VAL A 1 856 ? 48.798 38.848 -54.350 1.00 97.50 856 VAL A C 1
ATOM 6703 O O . VAL A 1 856 ? 49.251 37.706 -54.337 1.00 97.50 856 VAL A O 1
ATOM 6706 N N . GLU A 1 857 ? 49.569 39.913 -54.605 1.00 95.88 857 GLU A N 1
ATOM 6707 C CA . GLU A 1 857 ? 51.017 39.823 -54.877 1.00 95.88 857 GLU A CA 1
ATOM 6708 C C . GLU A 1 857 ? 51.762 39.084 -53.751 1.00 95.88 857 GLU A C 1
ATOM 6710 O O . GLU A 1 857 ? 52.581 38.204 -54.009 1.00 95.88 857 GLU A O 1
ATOM 6715 N N . ARG A 1 858 ? 51.468 39.412 -52.483 1.00 96.19 858 ARG A N 1
ATOM 6716 C CA . ARG A 1 858 ? 52.112 38.774 -51.320 1.00 96.19 858 ARG A CA 1
ATOM 6717 C C . ARG A 1 858 ? 51.688 37.327 -51.119 1.00 96.19 858 ARG A C 1
ATOM 6719 O O . ARG A 1 858 ? 52.506 36.520 -50.683 1.00 96.19 858 ARG A O 1
ATOM 6726 N N . TRP A 1 859 ? 50.420 37.019 -51.370 1.00 97.44 859 TRP A N 1
ATOM 6727 C CA . TRP A 1 859 ? 49.884 35.668 -51.239 1.00 97.44 859 TRP A CA 1
ATOM 6728 C C . TRP A 1 859 ? 50.427 34.737 -52.329 1.00 97.44 859 TRP A C 1
ATOM 6730 O O . TRP A 1 859 ? 50.711 33.570 -52.049 1.00 97.44 859 TRP A O 1
ATOM 6740 N N . PHE A 1 860 ? 50.636 35.253 -53.547 1.00 97.81 860 PHE A N 1
ATOM 6741 C CA . PHE A 1 860 ? 51.001 34.482 -54.734 1.00 97.81 860 PHE A CA 1
ATOM 6742 C C . PHE A 1 860 ? 52.454 33.970 -54.721 1.00 97.81 860 PHE A C 1
ATOM 6744 O O . PHE A 1 860 ? 53.326 34.391 -55.479 1.00 97.81 860 PHE A O 1
ATOM 6751 N N . THR A 1 861 ? 52.710 33.000 -53.850 1.00 95.50 861 THR A N 1
ATOM 6752 C CA . THR A 1 861 ? 54.004 32.348 -53.629 1.00 95.50 861 THR A CA 1
ATOM 6753 C C . THR A 1 861 ? 54.032 30.933 -54.222 1.00 95.50 861 THR A C 1
ATOM 6755 O O . THR A 1 861 ? 53.044 30.448 -54.779 1.00 95.50 861 THR A O 1
ATOM 6758 N N . ALA A 1 862 ? 55.184 30.258 -54.151 1.00 91.12 862 ALA A N 1
ATOM 6759 C CA . ALA A 1 862 ? 55.331 28.894 -54.659 1.00 91.12 862 ALA A CA 1
ATOM 6760 C C . ALA A 1 862 ? 54.290 27.943 -54.032 1.00 91.12 862 ALA A C 1
ATOM 6762 O O . ALA A 1 862 ? 54.132 27.913 -52.817 1.00 91.12 862 ALA A O 1
ATOM 6763 N N . GLY A 1 863 ? 53.598 27.160 -54.867 1.00 86.81 863 GLY A N 1
ATOM 6764 C CA . GLY A 1 863 ? 52.507 26.266 -54.448 1.00 86.81 863 GLY A CA 1
ATOM 6765 C C . GLY A 1 863 ? 51.103 26.865 -54.600 1.00 86.81 863 GLY A C 1
ATOM 6766 O O . GLY A 1 863 ? 50.138 26.107 -54.682 1.00 86.81 863 GLY A O 1
ATOM 6767 N N . LYS A 1 864 ? 50.978 28.194 -54.727 1.00 94.94 864 LYS A N 1
ATOM 6768 C CA . LYS A 1 864 ? 49.706 28.864 -55.036 1.00 94.94 864 LYS A CA 1
ATOM 6769 C C . LYS A 1 864 ? 49.471 28.927 -56.546 1.00 94.94 864 LYS A C 1
ATOM 6771 O O . LYS A 1 864 ? 50.421 28.996 -57.334 1.00 94.94 864 LYS A O 1
ATOM 6776 N N . THR A 1 865 ? 48.206 28.916 -56.959 1.00 97.19 865 THR A N 1
ATOM 6777 C CA . THR A 1 865 ? 47.824 29.042 -58.377 1.00 97.19 865 THR A CA 1
ATOM 6778 C C . THR A 1 865 ? 46.795 30.146 -58.562 1.00 97.19 865 THR A C 1
ATOM 6780 O O . THR A 1 865 ? 45.823 30.205 -57.813 1.00 97.19 865 THR A O 1
ATOM 6783 N N . ILE A 1 866 ? 46.992 30.982 -59.582 1.00 98.19 866 ILE A N 1
ATOM 6784 C CA . ILE A 1 866 ? 45.976 31.910 -60.080 1.00 98.19 866 ILE A CA 1
ATOM 6785 C C . ILE A 1 866 ? 45.494 31.400 -61.435 1.00 98.19 866 ILE A C 1
ATOM 6787 O O . ILE A 1 866 ? 46.277 31.284 -62.383 1.00 98.19 866 ILE A O 1
ATOM 6791 N N . LEU A 1 867 ? 44.205 31.099 -61.529 1.00 97.12 867 LEU A N 1
ATOM 6792 C CA . LEU A 1 867 ? 43.543 30.779 -62.785 1.00 97.12 867 LEU A CA 1
ATOM 6793 C C . LEU A 1 867 ? 42.796 32.015 -63.268 1.00 97.12 867 LEU A C 1
ATOM 6795 O O . LEU A 1 867 ? 42.009 32.597 -62.527 1.00 97.12 867 LEU A O 1
ATOM 6799 N N . VAL A 1 868 ? 43.043 32.419 -64.508 1.00 95.19 868 VAL A N 1
ATOM 6800 C CA . VAL A 1 868 ? 42.402 33.587 -65.115 1.00 95.19 868 VAL A CA 1
ATOM 6801 C C . VAL A 1 868 ? 41.662 33.181 -66.381 1.00 95.19 868 VAL A C 1
ATOM 6803 O O . VAL A 1 868 ? 42.196 32.415 -67.191 1.00 95.19 868 VAL A O 1
ATOM 6806 N N . THR A 1 869 ? 40.446 33.694 -66.562 1.00 92.00 869 THR A N 1
ATOM 6807 C CA . THR A 1 869 ? 39.641 33.424 -67.760 1.00 92.00 869 THR A CA 1
ATOM 6808 C C . THR A 1 869 ? 39.344 34.687 -68.561 1.00 92.00 869 THR A C 1
ATOM 6810 O O . THR A 1 869 ? 39.198 35.768 -67.991 1.00 92.00 869 THR A O 1
ATOM 6813 N N . ASP A 1 870 ? 39.246 34.538 -69.883 1.00 91.44 870 ASP A N 1
ATOM 6814 C CA . ASP A 1 870 ? 38.886 35.599 -70.830 1.00 91.44 870 ASP A CA 1
ATOM 6815 C C . ASP A 1 870 ? 39.646 36.920 -70.567 1.00 91.44 870 ASP A C 1
ATOM 6817 O O . ASP A 1 870 ? 40.881 36.972 -70.663 1.00 91.44 870 ASP A O 1
ATOM 6821 N N . SER A 1 871 ? 38.957 37.996 -70.185 1.00 91.75 871 SER A N 1
ATOM 6822 C CA . SER A 1 871 ? 39.546 39.332 -70.099 1.00 91.75 871 SER A CA 1
ATOM 6823 C C . SER A 1 871 ? 40.284 39.624 -68.792 1.00 91.75 871 SER A C 1
ATOM 6825 O O . SER A 1 871 ? 41.013 40.623 -68.686 1.00 91.75 871 SER A O 1
ATOM 6827 N N . ALA A 1 872 ? 40.265 38.658 -67.864 1.00 94.00 872 ALA A N 1
ATOM 6828 C CA . ALA A 1 872 ? 41.227 38.554 -66.767 1.00 94.00 872 ALA A CA 1
ATOM 6829 C C . ALA A 1 872 ? 42.687 38.452 -67.267 1.00 94.00 872 ALA A C 1
ATOM 6831 O O . ALA A 1 872 ? 43.623 38.687 -66.497 1.00 94.00 872 ALA A O 1
ATOM 6832 N N . ALA A 1 873 ? 42.906 38.228 -68.574 1.00 94.81 873 ALA A N 1
ATOM 6833 C CA . ALA A 1 873 ? 44.175 38.499 -69.260 1.00 94.81 873 ALA A CA 1
ATOM 6834 C C . ALA A 1 873 ? 44.771 39.880 -68.911 1.00 94.81 873 ALA A C 1
ATOM 6836 O O . ALA A 1 873 ? 45.991 40.021 -68.797 1.00 94.81 873 ALA A O 1
ATOM 6837 N N . SER A 1 874 ? 43.915 40.886 -68.692 1.00 95.94 874 SER A N 1
ATOM 6838 C CA . SER A 1 874 ? 44.319 42.234 -68.279 1.00 95.94 874 SER A CA 1
ATOM 6839 C C . SER A 1 874 ? 45.130 42.223 -66.981 1.00 95.94 874 SER A C 1
ATOM 6841 O O . SER A 1 874 ? 46.101 42.965 -66.869 1.00 95.94 874 SER A O 1
ATOM 6843 N N . TYR A 1 875 ? 44.767 41.371 -66.014 1.00 97.00 875 TYR A N 1
ATOM 6844 C CA . TYR A 1 875 ? 45.453 41.278 -64.722 1.00 97.00 875 TYR A CA 1
ATOM 6845 C C . TYR A 1 875 ? 46.866 40.718 -64.879 1.00 97.00 875 TYR A C 1
ATOM 6847 O O . TYR A 1 875 ? 47.829 41.332 -64.428 1.00 97.00 875 TYR A O 1
ATOM 6855 N N . ILE A 1 876 ? 47.009 39.598 -65.590 1.00 96.75 876 ILE A N 1
ATOM 6856 C CA . ILE A 1 876 ? 48.310 38.936 -65.776 1.00 96.75 876 ILE A CA 1
ATOM 6857 C C . ILE A 1 876 ? 49.266 39.733 -66.680 1.00 96.75 876 ILE A C 1
ATOM 6859 O O . ILE A 1 876 ? 50.484 39.539 -66.612 1.00 96.75 876 ILE A O 1
ATOM 6863 N N . ALA A 1 877 ? 48.730 40.629 -67.518 1.00 97.25 877 ALA A N 1
ATOM 6864 C CA . ALA A 1 877 ? 49.502 41.633 -68.243 1.00 97.25 877 ALA A CA 1
ATOM 6865 C C . ALA A 1 877 ? 49.934 42.777 -67.317 1.00 97.25 877 ALA A C 1
ATOM 6867 O O . ALA A 1 877 ? 51.129 43.054 -67.212 1.00 97.25 877 ALA A O 1
ATOM 6868 N N . TYR A 1 878 ? 48.986 43.367 -66.585 1.00 97.75 878 TYR A N 1
ATOM 6869 C CA . TYR A 1 878 ? 49.217 44.524 -65.726 1.00 97.75 878 TYR A CA 1
ATOM 6870 C C . TYR A 1 878 ? 50.214 44.253 -64.595 1.00 97.75 878 TYR A C 1
ATOM 6872 O O . TYR A 1 878 ? 51.083 45.084 -64.336 1.00 97.75 878 TYR A O 1
ATOM 6880 N N . THR A 1 879 ? 50.154 43.084 -63.954 1.00 96.94 879 THR A N 1
ATOM 6881 C CA . THR A 1 879 ? 51.142 42.685 -62.933 1.00 96.94 879 THR A CA 1
ATOM 6882 C C . THR A 1 879 ? 52.505 42.338 -63.530 1.00 96.94 879 THR A C 1
ATOM 6884 O O . THR A 1 879 ? 53.510 42.274 -62.828 1.00 96.94 879 THR A O 1
ATOM 6887 N N . GLY A 1 880 ? 52.560 42.093 -64.838 1.00 95.62 880 GLY A N 1
ATOM 6888 C CA . GLY A 1 880 ? 53.733 41.567 -65.519 1.00 95.62 880 GLY A CA 1
ATOM 6889 C C . GLY A 1 880 ? 53.978 40.074 -65.278 1.00 95.62 880 GLY A C 1
ATOM 6890 O O . GLY A 1 880 ? 55.012 39.548 -65.705 1.00 95.62 880 GLY A O 1
ATOM 6891 N N . PHE A 1 881 ? 53.042 39.367 -64.635 1.00 96.31 881 PHE A N 1
ATOM 6892 C CA . PHE A 1 881 ? 53.184 37.941 -64.350 1.00 96.31 881 PHE A CA 1
ATOM 6893 C C . PHE A 1 881 ? 53.227 37.070 -65.608 1.00 96.31 881 PHE A C 1
ATOM 6895 O O . PHE A 1 881 ? 53.918 36.052 -65.618 1.00 96.31 881 PHE A O 1
ATOM 6902 N N . MET A 1 882 ? 52.548 37.459 -66.690 1.00 96.69 882 MET A N 1
ATOM 6903 C CA . MET A 1 882 ? 52.684 36.791 -67.990 1.00 96.69 882 MET A CA 1
ATOM 6904 C C . MET A 1 882 ? 53.719 37.484 -68.884 1.00 96.69 882 MET A C 1
ATOM 6906 O O . MET A 1 882 ? 54.520 36.804 -69.520 1.00 96.69 882 MET A O 1
ATOM 6910 N N . TRP A 1 883 ? 53.785 38.818 -68.879 1.00 96.50 883 TRP A N 1
ATOM 6911 C CA . TRP A 1 883 ? 54.763 39.577 -69.668 1.00 96.50 883 TRP A CA 1
ATOM 6912 C C . TRP A 1 883 ? 55.378 40.707 -68.853 1.00 96.50 883 TRP A C 1
ATOM 6914 O O . TRP A 1 883 ? 54.723 41.707 -68.587 1.00 96.50 883 TRP A O 1
ATOM 6924 N N . ALA A 1 884 ? 56.670 40.607 -68.535 1.00 93.38 884 ALA A N 1
ATOM 6925 C CA . ALA A 1 884 ? 57.363 41.650 -67.773 1.00 93.38 884 ALA A CA 1
ATOM 6926 C C . ALA A 1 884 ? 57.302 43.034 -68.456 1.00 93.38 884 ALA A C 1
ATOM 6928 O O . ALA A 1 884 ? 57.210 44.053 -67.778 1.00 93.38 884 ALA A O 1
ATOM 6929 N N . ASP A 1 885 ? 57.306 43.066 -69.793 1.00 94.56 885 ASP A N 1
ATOM 6930 C CA . ASP A 1 885 ? 57.229 44.298 -70.590 1.00 94.56 885 ASP A CA 1
ATOM 6931 C C . ASP A 1 885 ? 55.816 44.915 -70.634 1.00 94.56 885 ASP A C 1
ATOM 6933 O O . ASP A 1 885 ? 55.672 46.056 -71.074 1.00 94.56 885 ASP A O 1
ATOM 6937 N N . ALA A 1 886 ? 54.780 44.186 -70.200 1.00 95.19 886 ALA A N 1
ATOM 6938 C CA . ALA A 1 886 ? 53.405 44.682 -70.100 1.00 95.19 886 ALA A CA 1
ATOM 6939 C C . ALA A 1 886 ? 53.077 45.266 -68.715 1.00 95.19 886 ALA A C 1
ATOM 6941 O O . ALA A 1 886 ? 51.994 45.811 -68.540 1.00 95.19 886 ALA A O 1
ATOM 6942 N N . ALA A 1 887 ? 53.993 45.179 -67.741 1.00 94.75 887 ALA A N 1
ATOM 6943 C CA . ALA A 1 887 ? 53.737 45.628 -66.376 1.00 94.75 887 ALA A CA 1
ATOM 6944 C C . ALA A 1 887 ? 53.262 47.095 -66.338 1.00 94.75 887 ALA A C 1
ATOM 6946 O O . ALA A 1 887 ? 53.937 48.001 -66.837 1.00 94.75 887 ALA A O 1
ATOM 6947 N N . GLY A 1 888 ? 52.102 47.326 -65.723 1.00 93.31 888 GLY A N 1
ATOM 6948 C CA . GLY A 1 888 ? 51.414 48.617 -65.691 1.00 93.31 888 GLY A CA 1
ATOM 6949 C C . GLY A 1 888 ? 50.454 48.885 -66.861 1.00 93.31 888 GLY A C 1
ATOM 6950 O O . GLY A 1 888 ? 49.832 49.946 -66.875 1.00 93.31 888 GLY A O 1
ATOM 6951 N N . ASP A 1 889 ? 50.306 47.960 -67.814 1.00 93.31 889 ASP A N 1
ATOM 6952 C CA . ASP A 1 889 ? 49.424 48.053 -68.986 1.00 93.31 889 ASP A CA 1
ATOM 6953 C C . ASP A 1 889 ? 48.510 46.814 -69.104 1.00 93.31 889 ASP A C 1
ATOM 6955 O O . ASP A 1 889 ? 48.850 45.721 -68.657 1.00 93.31 889 ASP A O 1
ATOM 6959 N N . HIS A 1 890 ? 47.330 46.969 -69.707 1.00 93.81 890 HIS A N 1
ATOM 6960 C CA . HIS A 1 890 ? 46.347 45.888 -69.848 1.00 93.81 890 HIS A CA 1
ATOM 6961 C C . HIS A 1 890 ? 46.688 44.890 -70.967 1.00 93.81 890 HIS A C 1
ATOM 6963 O O . HIS A 1 890 ? 46.118 43.801 -71.029 1.00 93.81 890 HIS A O 1
ATOM 6969 N N . GLY A 1 891 ? 47.594 45.250 -71.878 1.00 95.19 891 GLY A N 1
ATOM 6970 C CA . GLY A 1 891 ? 48.174 44.368 -72.890 1.00 95.19 891 GLY A CA 1
ATOM 6971 C C . GLY A 1 891 ? 47.258 43.975 -74.056 1.00 95.19 891 GLY A C 1
ATOM 6972 O O . GLY A 1 891 ? 47.689 43.229 -74.940 1.00 95.19 891 GLY A O 1
ATOM 6973 N N . GLU A 1 892 ? 46.019 44.469 -74.106 1.00 95.50 892 GLU A N 1
ATOM 6974 C CA . GLU A 1 892 ? 45.100 44.181 -75.216 1.00 95.50 892 GLU A CA 1
ATOM 6975 C C . GLU A 1 892 ? 45.649 44.795 -76.516 1.00 95.50 892 GLU A C 1
ATOM 6977 O O . GLU A 1 892 ? 46.093 45.941 -76.548 1.00 95.50 892 GLU A O 1
ATOM 6982 N N . LYS A 1 893 ? 45.567 44.041 -77.613 1.00 93.88 893 LYS A N 1
ATOM 6983 C CA . LYS A 1 893 ? 46.098 44.282 -78.968 1.00 93.88 893 LYS A CA 1
ATOM 6984 C C . LYS A 1 893 ? 47.608 44.141 -79.121 1.00 93.88 893 LYS A C 1
ATOM 6986 O O . LYS A 1 893 ? 48.039 43.865 -80.240 1.00 93.88 893 LYS A O 1
ATOM 6991 N N . ASP A 1 894 ? 48.377 44.254 -78.042 1.00 95.38 894 ASP A N 1
ATOM 6992 C CA . ASP A 1 894 ? 49.834 44.082 -78.068 1.00 95.38 894 ASP A CA 1
ATOM 6993 C C . ASP A 1 894 ? 50.278 42.665 -77.662 1.00 95.38 894 ASP A C 1
ATOM 6995 O O . ASP A 1 894 ? 51.219 42.125 -78.252 1.00 95.38 894 ASP A O 1
ATOM 6999 N N . TYR A 1 895 ? 49.575 42.049 -76.705 1.00 96.44 895 TYR A N 1
ATOM 7000 C CA . TYR A 1 895 ? 49.875 40.724 -76.142 1.00 96.44 895 TYR A CA 1
ATOM 7001 C C . TYR A 1 895 ? 48.716 39.732 -76.267 1.00 96.44 895 TYR A C 1
ATOM 7003 O O . TYR A 1 895 ? 48.952 38.528 -76.361 1.00 96.44 895 TYR A O 1
ATOM 7011 N N . TRP A 1 896 ? 47.480 40.226 -76.323 1.00 96.00 896 TRP A N 1
ATOM 7012 C CA . TRP A 1 896 ? 46.282 39.408 -76.500 1.00 96.00 896 TRP A CA 1
ATOM 7013 C C . TRP A 1 896 ? 45.179 40.178 -77.222 1.00 96.00 896 TRP A C 1
ATOM 7015 O O . TRP A 1 896 ? 45.201 41.404 -77.252 1.00 96.00 896 TRP A O 1
ATOM 7025 N N . GLU A 1 897 ? 44.216 39.499 -77.836 1.00 94.00 897 GLU A N 1
ATOM 7026 C CA . GLU A 1 897 ? 43.084 40.142 -78.515 1.00 94.00 897 GLU A CA 1
ATOM 7027 C C . GLU A 1 897 ? 41.800 39.314 -78.410 1.00 94.00 897 GLU A C 1
ATOM 7029 O O . GLU A 1 897 ? 41.848 38.101 -78.217 1.00 94.00 897 GLU A O 1
ATOM 7034 N N . TYR A 1 898 ? 40.651 39.962 -78.605 1.00 91.94 898 TYR A N 1
ATOM 7035 C CA . TYR A 1 898 ? 39.367 39.274 -78.707 1.00 91.94 898 TYR A CA 1
ATOM 7036 C C . TYR A 1 898 ? 39.142 38.693 -80.099 1.00 91.94 898 TYR A C 1
ATOM 7038 O O . TYR A 1 898 ? 39.172 39.424 -81.096 1.00 91.94 898 TYR A O 1
ATOM 7046 N N . ARG A 1 899 ? 38.818 37.398 -80.176 1.00 87.06 899 ARG A N 1
ATOM 7047 C CA . ARG A 1 899 ? 38.416 36.749 -81.430 1.00 87.06 899 ARG A CA 1
ATOM 7048 C C . ARG A 1 899 ? 37.315 35.714 -81.238 1.00 87.06 899 ARG A C 1
ATOM 7050 O O . ARG A 1 899 ? 37.331 34.921 -80.308 1.00 87.06 899 ARG A O 1
ATOM 7057 N N . THR A 1 900 ? 36.401 35.675 -82.207 1.00 85.31 900 THR A N 1
ATOM 7058 C CA . THR A 1 900 ? 35.382 34.626 -82.355 1.00 85.31 900 THR A CA 1
ATOM 7059 C C . THR A 1 900 ? 35.922 33.516 -83.262 1.00 85.31 900 THR A C 1
ATOM 7061 O O . THR A 1 900 ? 35.724 33.543 -84.480 1.00 85.31 900 THR A O 1
ATOM 7064 N N . ILE A 1 901 ? 36.682 32.573 -82.707 1.00 80.31 901 ILE A N 1
ATOM 7065 C CA . ILE A 1 901 ? 37.403 31.550 -83.487 1.00 80.31 901 ILE A CA 1
ATOM 7066 C C . ILE A 1 901 ? 37.291 30.167 -82.850 1.00 80.31 901 ILE A C 1
ATOM 7068 O O . ILE A 1 901 ? 37.238 30.064 -81.631 1.00 80.31 901 ILE A O 1
ATOM 7072 N N . SER A 1 902 ? 37.220 29.125 -83.691 1.00 83.69 902 SER A N 1
ATOM 7073 C CA . SER A 1 902 ? 36.979 27.718 -83.328 1.00 83.69 902 SER A CA 1
ATOM 7074 C C . SER A 1 902 ? 37.460 26.764 -84.429 1.00 83.69 902 SER A C 1
ATOM 7076 O O . SER A 1 902 ? 37.319 27.118 -85.607 1.00 83.69 902 SER A O 1
ATOM 7078 N N . PRO A 1 903 ? 37.997 25.569 -84.115 1.00 88.56 903 PRO A N 1
ATOM 7079 C CA . PRO A 1 903 ? 38.148 24.973 -82.781 1.00 88.56 903 PRO A CA 1
ATOM 7080 C C . PRO A 1 903 ? 39.491 25.295 -82.096 1.00 88.56 903 PRO A C 1
ATOM 7082 O O . PRO A 1 903 ? 40.461 25.688 -82.749 1.00 88.56 903 PRO A O 1
ATOM 7085 N N . LEU A 1 904 ? 39.543 25.081 -80.780 1.00 89.44 904 LEU A N 1
ATOM 7086 C CA . LEU A 1 904 ? 40.763 25.051 -79.967 1.00 89.44 904 LEU A CA 1
ATOM 7087 C C . LEU A 1 904 ? 41.431 23.672 -80.109 1.00 89.44 904 LEU A C 1
ATOM 7089 O O . LEU A 1 904 ? 40.753 22.666 -79.963 1.00 89.44 904 LEU A O 1
ATOM 7093 N N . GLU A 1 905 ? 42.729 23.592 -80.377 1.00 93.12 905 GLU A N 1
ATOM 7094 C CA . GLU A 1 905 ? 43.487 22.338 -80.498 1.00 93.12 905 GLU A CA 1
ATOM 7095 C C . GLU A 1 905 ? 44.494 22.195 -79.351 1.00 93.12 905 GLU A C 1
ATOM 7097 O O . GLU A 1 905 ? 45.298 23.101 -79.122 1.00 93.12 905 GLU A O 1
ATOM 7102 N N . ILE A 1 906 ? 44.476 21.054 -78.652 1.00 94.56 906 ILE A N 1
ATOM 7103 C CA . ILE A 1 906 ? 45.463 20.709 -77.619 1.00 94.56 906 ILE A CA 1
ATOM 7104 C C . ILE A 1 906 ? 46.809 20.406 -78.285 1.00 94.56 906 ILE A C 1
ATOM 7106 O O . ILE A 1 906 ? 46.915 19.474 -79.079 1.00 94.56 906 ILE A O 1
ATOM 7110 N N . VAL A 1 907 ? 47.861 21.147 -77.941 1.00 95.88 907 VAL A N 1
ATOM 7111 C CA . VAL A 1 907 ? 49.197 21.012 -78.555 1.00 95.88 907 VAL A CA 1
ATOM 7112 C C . VAL A 1 907 ? 50.259 20.442 -77.618 1.00 95.88 907 VAL A C 1
ATOM 7114 O O . VAL A 1 907 ? 51.316 20.022 -78.090 1.00 95.88 907 VAL A O 1
ATOM 7117 N N . ALA A 1 908 ? 49.986 20.375 -76.313 1.00 94.25 908 ALA A N 1
ATOM 7118 C CA . ALA A 1 908 ? 50.896 19.794 -75.332 1.00 94.25 908 ALA A CA 1
ATOM 7119 C C . ALA A 1 908 ? 50.152 19.050 -74.214 1.00 94.25 908 ALA A C 1
ATOM 7121 O O . ALA A 1 908 ? 49.050 19.426 -73.810 1.00 94.25 908 ALA A O 1
ATOM 7122 N N . SER A 1 909 ? 50.788 17.995 -73.704 1.00 91.00 909 SER A N 1
ATOM 7123 C CA . SER A 1 909 ? 50.348 17.286 -72.501 1.00 91.00 909 SER A CA 1
ATOM 7124 C C . SER A 1 909 ? 50.931 17.953 -71.256 1.00 91.00 909 SER A C 1
ATOM 7126 O O . SER A 1 909 ? 52.151 18.087 -71.151 1.00 91.00 909 SER A O 1
ATOM 7128 N N . SER A 1 910 ? 50.073 18.315 -70.306 1.00 91.81 910 SER A N 1
ATOM 7129 C CA . SER A 1 910 ? 50.435 18.743 -68.951 1.00 91.81 910 SER A CA 1
ATOM 7130 C C . SER A 1 910 ? 49.404 18.225 -67.942 1.00 91.81 910 SER A C 1
ATOM 7132 O O . SER A 1 910 ? 48.459 17.535 -68.328 1.00 91.81 910 SER A O 1
ATOM 7134 N N . GLY A 1 911 ? 49.581 18.547 -66.655 1.00 89.50 911 GLY A N 1
ATOM 7135 C CA . GLY A 1 911 ? 48.561 18.271 -65.636 1.00 89.50 911 GLY A CA 1
ATOM 7136 C C . GLY A 1 911 ? 47.210 18.883 -66.012 1.00 89.50 911 GLY A C 1
ATOM 7137 O O . GLY A 1 911 ? 46.202 18.190 -65.986 1.00 89.50 911 GLY A O 1
ATOM 7138 N N . THR A 1 912 ? 47.217 20.125 -66.505 1.00 92.25 912 THR A N 1
ATOM 7139 C CA . THR A 1 912 ? 46.029 20.858 -66.966 1.00 92.25 912 THR A CA 1
ATOM 7140 C C . THR A 1 912 ? 45.277 20.132 -68.091 1.00 92.25 912 THR A C 1
ATOM 7142 O O . THR A 1 912 ? 44.051 20.086 -68.088 1.00 92.25 912 THR A O 1
ATOM 7145 N N . THR A 1 913 ? 45.987 19.523 -69.048 1.00 92.56 913 THR A N 1
ATOM 7146 C CA . THR A 1 913 ? 45.379 18.798 -70.183 1.00 92.56 913 THR A CA 1
ATOM 7147 C C . THR A 1 913 ? 45.238 17.290 -69.943 1.00 92.56 913 THR A C 1
ATOM 7149 O O . THR A 1 913 ? 45.029 16.529 -70.890 1.00 92.56 913 THR A O 1
ATOM 7152 N N . ALA A 1 914 ? 45.332 16.825 -68.691 1.00 90.12 914 ALA A N 1
ATOM 7153 C CA . ALA A 1 914 ? 45.136 15.418 -68.355 1.00 90.12 914 ALA A CA 1
ATOM 7154 C C . ALA A 1 914 ? 43.737 14.927 -68.778 1.00 90.12 914 ALA A C 1
ATOM 7156 O O . ALA A 1 914 ? 42.735 15.613 -68.601 1.00 90.12 914 ALA A O 1
ATOM 7157 N N . GLY A 1 915 ? 43.668 13.737 -69.379 1.00 86.62 915 GLY A N 1
ATOM 7158 C CA . GLY A 1 915 ? 42.434 13.211 -69.982 1.00 86.62 915 GLY A CA 1
ATOM 7159 C C . GLY A 1 915 ? 42.196 13.651 -71.433 1.00 86.62 915 GLY A C 1
ATOM 7160 O O . GLY A 1 915 ? 41.366 13.052 -72.112 1.00 86.62 915 GLY A O 1
ATOM 7161 N N . PHE A 1 916 ? 42.979 14.603 -71.954 1.00 89.38 916 PHE A N 1
ATOM 7162 C CA . PHE A 1 916 ? 42.901 15.069 -73.339 1.00 89.38 916 PHE A CA 1
ATOM 7163 C C . PHE A 1 916 ? 44.122 14.623 -74.155 1.00 89.38 916 PHE A C 1
ATOM 7165 O O . PHE A 1 916 ? 45.246 14.531 -73.659 1.00 89.38 916 PHE A O 1
ATOM 7172 N N . SER A 1 917 ? 43.913 14.336 -75.441 1.00 92.56 917 SER A N 1
ATOM 7173 C CA . SER A 1 917 ? 44.990 13.916 -76.351 1.00 92.56 917 SER A CA 1
ATOM 7174 C C . SER A 1 917 ? 45.590 15.101 -77.111 1.00 92.56 917 SER A C 1
ATOM 7176 O O . SER A 1 917 ? 44.864 15.972 -77.579 1.00 92.56 917 SER A O 1
ATOM 7178 N N . VAL A 1 918 ? 46.911 15.112 -77.328 1.00 93.69 918 VAL A N 1
ATOM 7179 C CA . VAL A 1 918 ? 47.547 16.081 -78.244 1.00 93.69 918 VAL A CA 1
ATOM 7180 C C . VAL A 1 918 ? 46.973 15.903 -79.657 1.00 93.69 918 VAL A C 1
ATOM 7182 O O . VAL A 1 918 ? 46.946 14.789 -80.183 1.00 93.69 918 VAL A O 1
ATOM 7185 N N . GLY A 1 919 ? 46.506 16.997 -80.258 1.00 91.00 919 GLY A N 1
ATOM 7186 C CA . GLY A 1 919 ? 45.755 17.042 -81.516 1.00 91.00 919 GLY A CA 1
ATOM 7187 C C . GLY A 1 919 ? 44.231 16.952 -81.351 1.00 91.00 919 GLY A C 1
ATOM 7188 O O . GLY A 1 919 ? 43.509 17.034 -82.345 1.00 91.00 919 GLY A O 1
ATOM 7189 N N . GLN A 1 920 ? 43.713 16.776 -80.128 1.00 92.88 920 GLN A N 1
ATOM 7190 C CA . GLN A 1 920 ? 42.275 16.844 -79.859 1.00 92.88 920 GLN A CA 1
ATOM 7191 C C . GLN A 1 920 ? 41.777 18.277 -80.046 1.00 92.88 920 GLN A C 1
ATOM 7193 O O . GLN A 1 920 ? 42.362 19.224 -79.521 1.00 92.88 920 GLN A O 1
ATOM 7198 N N . THR A 1 921 ? 40.676 18.425 -80.780 1.00 89.06 921 THR A N 1
ATOM 7199 C CA . THR A 1 921 ? 40.028 19.717 -81.009 1.00 89.06 921 THR A CA 1
ATOM 7200 C C . THR A 1 921 ? 38.780 19.862 -80.147 1.00 89.06 921 THR A C 1
ATOM 7202 O O . THR A 1 921 ? 37.894 19.011 -80.216 1.00 89.06 921 THR A O 1
ATOM 7205 N N . LEU A 1 922 ? 38.684 20.959 -79.402 1.00 86.75 922 LEU A N 1
ATOM 7206 C CA . LEU A 1 922 ? 37.555 21.343 -78.562 1.00 86.75 922 LEU A CA 1
ATOM 7207 C C . LEU A 1 922 ? 36.799 22.508 -79.212 1.00 86.75 922 LEU A C 1
ATOM 7209 O O . LEU A 1 922 ? 37.395 23.424 -79.788 1.00 86.75 922 LEU A O 1
ATOM 7213 N N . SER A 1 923 ? 35.469 22.479 -79.146 1.00 81.12 923 SER A N 1
ATOM 7214 C CA . SER A 1 923 ? 34.644 23.549 -79.711 1.00 81.12 923 SER A CA 1
ATOM 7215 C C . SER A 1 923 ? 34.696 24.794 -78.830 1.00 81.12 923 SER A C 1
ATOM 7217 O O . SER A 1 923 ? 34.297 24.758 -77.673 1.00 81.12 923 SER A O 1
ATOM 7219 N N . THR A 1 924 ? 35.048 25.926 -79.426 1.00 77.06 924 THR A N 1
ATOM 7220 C CA . THR A 1 924 ? 34.843 27.277 -78.878 1.00 77.06 924 THR A CA 1
ATOM 7221 C C . THR A 1 924 ? 33.722 27.953 -79.681 1.00 77.06 924 THR A C 1
ATOM 7223 O O . THR A 1 924 ? 33.545 27.636 -80.861 1.00 77.06 924 THR A O 1
ATOM 7226 N N . LYS A 1 925 ? 32.861 28.780 -79.077 1.00 63.28 925 LYS A N 1
ATOM 7227 C CA . LYS A 1 925 ? 31.655 29.305 -79.767 1.00 63.28 925 LYS A CA 1
ATOM 7228 C C . LYS A 1 925 ? 31.441 30.814 -79.645 1.00 63.28 925 LYS A C 1
ATOM 7230 O O . LYS A 1 925 ? 30.581 31.337 -80.352 1.00 63.28 925 LYS A O 1
ATOM 7235 N N . GLU A 1 926 ? 32.225 31.512 -78.830 1.00 69.31 926 GLU A N 1
ATOM 7236 C CA . GLU A 1 926 ? 32.015 32.928 -78.525 1.00 69.31 926 GLU A CA 1
ATOM 7237 C C . GLU A 1 926 ? 33.268 33.775 -78.783 1.00 69.31 926 GLU A C 1
ATOM 7239 O O . GLU A 1 926 ? 34.272 33.290 -79.308 1.00 69.31 926 GLU A O 1
ATOM 7244 N N . THR A 1 927 ? 33.131 35.088 -78.579 1.00 79.00 927 THR A N 1
ATOM 7245 C CA . THR A 1 927 ? 34.237 36.038 -78.721 1.00 79.00 927 THR A CA 1
ATOM 7246 C C . THR A 1 927 ? 34.949 36.116 -77.390 1.00 79.00 927 THR A C 1
ATOM 7248 O O . THR A 1 927 ? 34.377 36.662 -76.460 1.00 79.00 927 THR A O 1
ATOM 7251 N N . ASP A 1 928 ? 36.179 35.631 -77.346 1.00 85.44 928 ASP A N 1
ATOM 7252 C CA . ASP A 1 928 ? 36.954 35.512 -76.113 1.00 85.44 928 ASP A CA 1
ATOM 7253 C C . ASP A 1 928 ? 38.389 36.011 -76.328 1.00 85.44 928 ASP A C 1
ATOM 7255 O O . ASP A 1 928 ? 38.806 36.239 -77.473 1.00 85.44 928 ASP A O 1
ATOM 7259 N N . ALA A 1 929 ? 39.147 36.172 -75.246 1.00 91.50 929 ALA A N 1
ATOM 7260 C CA . ALA A 1 929 ? 40.552 36.547 -75.254 1.00 91.50 929 ALA A CA 1
ATOM 7261 C C . ALA A 1 929 ? 41.455 35.422 -75.786 1.00 91.50 929 ALA A C 1
ATOM 7263 O O . ALA A 1 929 ? 41.383 34.271 -75.366 1.00 91.50 929 ALA A O 1
ATOM 7264 N N . TRP A 1 930 ? 42.379 35.773 -76.678 1.00 93.31 930 TRP A N 1
ATOM 7265 C CA . TRP A 1 930 ? 43.422 34.882 -77.189 1.00 93.31 930 TRP A CA 1
ATOM 7266 C C . TRP A 1 930 ? 44.783 35.550 -77.051 1.00 93.31 930 TRP A C 1
ATOM 7268 O O . TRP A 1 930 ? 44.956 36.693 -77.476 1.00 93.31 930 TRP A O 1
ATOM 7278 N N . LEU A 1 931 ? 45.763 34.838 -76.490 1.00 96.69 931 LEU A N 1
ATOM 7279 C CA . LEU A 1 931 ? 47.118 35.375 -76.334 1.00 96.69 931 LEU A CA 1
ATOM 7280 C C . LEU A 1 931 ? 47.919 35.180 -77.621 1.00 96.69 931 LEU A C 1
ATOM 7282 O O . LEU A 1 931 ? 47.790 34.155 -78.290 1.00 96.69 931 LEU A O 1
ATOM 7286 N N . TYR A 1 932 ? 48.806 36.117 -77.941 1.00 97.25 932 TYR A N 1
ATOM 7287 C CA . TYR A 1 932 ? 49.737 35.951 -79.050 1.00 97.25 932 TYR A CA 1
ATOM 7288 C C . TYR A 1 932 ? 50.903 35.040 -78.658 1.00 97.25 932 TYR A C 1
ATOM 7290 O O . TYR A 1 932 ? 51.703 35.371 -77.781 1.00 97.25 932 TYR A O 1
ATOM 7298 N N . VAL A 1 933 ? 51.039 33.903 -79.340 1.00 96.31 933 VAL A N 1
ATOM 7299 C CA . VAL A 1 933 ? 52.089 32.909 -79.064 1.00 96.31 933 VAL A CA 1
ATOM 7300 C C . VAL A 1 933 ? 53.485 33.494 -79.267 1.00 96.31 933 VAL A C 1
ATOM 7302 O O . VAL A 1 933 ? 54.368 33.247 -78.451 1.00 96.31 933 VAL A O 1
ATOM 7305 N N . ASP A 1 934 ? 53.696 34.316 -80.298 1.00 95.88 934 ASP A N 1
ATOM 7306 C CA . ASP A 1 934 ? 54.981 34.980 -80.556 1.00 95.88 934 ASP A CA 1
ATOM 7307 C C . ASP A 1 934 ? 55.379 36.015 -79.490 1.00 95.88 934 ASP A C 1
ATOM 7309 O O . ASP A 1 934 ? 56.526 36.473 -79.474 1.00 95.88 934 ASP A O 1
ATOM 7313 N N . LYS A 1 935 ? 54.452 36.375 -78.597 1.00 97.12 935 LYS A N 1
ATOM 7314 C CA . LYS A 1 935 ? 54.684 37.271 -77.461 1.00 97.12 935 LYS A CA 1
ATOM 7315 C C . LYS A 1 935 ? 54.892 36.540 -76.143 1.00 97.12 935 LYS A C 1
ATOM 7317 O O . LYS A 1 935 ? 55.321 37.177 -75.185 1.00 97.12 935 LYS A O 1
ATOM 7322 N N . LEU A 1 936 ? 54.586 35.245 -76.058 1.00 96.62 936 LEU A N 1
ATOM 7323 C CA . LEU A 1 936 ? 54.746 34.484 -74.820 1.00 96.62 936 LEU A CA 1
ATOM 7324 C C . LEU A 1 936 ? 56.227 34.406 -74.411 1.00 96.62 936 LEU A C 1
ATOM 7326 O O . LEU A 1 936 ? 57.104 34.240 -75.266 1.00 96.62 936 LEU A O 1
ATOM 7330 N N . PRO A 1 937 ? 56.539 34.519 -73.109 1.00 95.00 937 PRO A N 1
ATOM 7331 C CA . PRO A 1 937 ? 57.900 34.332 -72.636 1.00 95.00 937 PRO A CA 1
ATOM 7332 C C . PRO A 1 937 ? 58.319 32.862 -72.781 1.00 95.00 937 PRO A C 1
ATOM 7334 O O . PRO A 1 937 ? 57.495 31.952 -72.815 1.00 95.00 937 PRO A O 1
ATOM 7337 N N . ALA A 1 938 ? 59.629 32.618 -72.861 1.00 92.12 938 ALA A N 1
ATOM 7338 C CA . ALA A 1 938 ? 60.174 31.285 -73.143 1.00 92.12 938 ALA A CA 1
ATOM 7339 C C . ALA A 1 938 ? 59.906 30.237 -72.043 1.00 92.12 938 ALA A C 1
ATOM 7341 O O . ALA A 1 938 ? 60.113 29.049 -72.276 1.00 92.12 938 ALA A O 1
ATOM 7342 N N . ASP A 1 939 ? 59.505 30.678 -70.851 1.00 93.69 939 ASP A N 1
ATOM 7343 C CA . ASP A 1 939 ? 59.123 29.854 -69.702 1.00 93.69 939 ASP A CA 1
ATOM 7344 C C . ASP A 1 939 ? 57.598 29.647 -69.587 1.00 93.69 939 ASP A C 1
ATOM 7346 O O . ASP A 1 939 ? 57.150 28.982 -68.654 1.00 93.69 939 ASP A O 1
ATOM 7350 N N . ALA A 1 940 ? 56.798 30.177 -70.523 1.00 95.88 940 ALA A N 1
ATOM 7351 C CA . ALA A 1 940 ? 55.387 29.823 -70.646 1.00 95.88 940 ALA A CA 1
ATOM 7352 C C . ALA A 1 940 ? 55.233 28.517 -71.434 1.00 95.88 940 ALA A C 1
ATOM 7354 O O . ALA A 1 940 ? 55.875 28.306 -72.467 1.00 95.88 940 ALA A O 1
ATOM 7355 N N . THR A 1 941 ? 54.331 27.660 -70.974 1.00 96.19 941 THR A N 1
ATOM 7356 C CA . THR A 1 941 ? 53.967 26.417 -71.646 1.00 96.19 941 THR A CA 1
ATOM 7357 C C . THR A 1 941 ? 52.665 26.626 -72.403 1.00 96.19 941 THR A C 1
ATOM 7359 O O . THR A 1 941 ? 51.614 26.908 -71.827 1.00 96.19 941 THR A O 1
ATOM 7362 N N . LEU A 1 942 ? 52.746 26.494 -73.723 1.00 96.81 942 LEU A N 1
ATOM 7363 C CA . LEU A 1 942 ? 51.602 26.572 -74.618 1.00 96.81 942 LEU A CA 1
ATOM 7364 C C . LEU A 1 942 ? 50.868 25.229 -74.635 1.00 96.81 942 LEU A C 1
ATOM 7366 O O . LEU A 1 942 ? 51.432 24.234 -75.089 1.00 96.81 942 LEU A O 1
ATOM 7370 N N . LEU A 1 943 ? 49.621 25.207 -74.163 1.00 96.56 943 LEU A N 1
ATOM 7371 C CA . LEU A 1 943 ? 48.838 23.976 -74.031 1.00 96.56 943 LEU A CA 1
ATOM 7372 C C . LEU A 1 943 ? 47.808 23.807 -75.139 1.00 96.56 943 LEU A C 1
ATOM 7374 O O . LEU A 1 943 ? 47.594 22.686 -75.599 1.00 96.56 943 LEU A O 1
ATOM 7378 N N . ALA A 1 944 ? 47.203 24.904 -75.598 1.00 94.06 944 ALA A N 1
ATOM 7379 C CA . ALA A 1 944 ? 46.225 24.855 -76.674 1.00 94.06 944 ALA A CA 1
ATOM 7380 C C . ALA A 1 944 ? 46.222 26.124 -77.536 1.00 94.06 944 ALA A C 1
ATOM 7382 O O . ALA A 1 944 ? 46.356 27.238 -77.022 1.00 94.06 944 ALA A O 1
ATOM 7383 N N . VAL A 1 945 ? 46.038 25.951 -78.847 1.00 94.94 945 VAL A N 1
ATOM 7384 C CA . VAL A 1 945 ? 46.024 27.030 -79.854 1.00 94.94 945 VAL A CA 1
ATOM 7385 C C . VAL A 1 945 ? 44.750 27.010 -80.680 1.00 94.94 945 VAL A C 1
ATOM 7387 O O . VAL A 1 945 ? 44.035 26.015 -80.718 1.00 94.94 945 VAL A O 1
ATOM 7390 N N . TYR A 1 946 ? 44.477 28.086 -81.408 1.00 92.81 946 TYR A N 1
ATOM 7391 C CA . TYR A 1 946 ? 43.486 28.037 -82.470 1.00 92.81 946 TYR A CA 1
ATOM 7392 C C . TYR A 1 946 ? 43.986 27.141 -83.613 1.00 92.81 946 TYR A C 1
ATOM 7394 O O . TYR A 1 946 ? 45.026 27.411 -84.214 1.00 92.81 946 TYR A O 1
ATOM 7402 N N . ALA A 1 947 ? 43.216 26.107 -83.965 1.00 89.12 947 ALA A N 1
ATOM 7403 C CA . ALA A 1 947 ? 43.611 25.101 -84.957 1.00 89.12 947 ALA A CA 1
ATOM 7404 C C . ALA A 1 947 ? 43.987 25.688 -86.337 1.00 89.12 947 ALA A C 1
ATOM 7406 O O . ALA A 1 947 ? 44.767 25.095 -87.081 1.00 89.12 947 ALA A O 1
ATOM 7407 N N . ASN A 1 948 ? 43.449 26.864 -86.698 1.00 88.38 948 ASN A N 1
ATOM 7408 C CA . ASN A 1 948 ? 43.731 27.508 -87.989 1.00 88.38 948 ASN A CA 1
ATOM 7409 C C . ASN A 1 948 ? 44.729 28.680 -87.910 1.00 88.38 948 ASN A C 1
ATOM 7411 O O . ASN A 1 948 ? 45.084 29.229 -88.954 1.00 88.38 948 ASN A O 1
ATOM 7415 N N . ASP A 1 949 ? 45.171 29.077 -86.715 1.00 89.81 949 ASP A N 1
ATOM 7416 C CA . ASP A 1 949 ? 46.228 30.073 -86.514 1.00 89.81 949 ASP A CA 1
ATOM 7417 C C . ASP A 1 949 ? 46.995 29.744 -85.231 1.00 89.81 949 ASP A C 1
ATOM 7419 O O . ASP A 1 949 ? 46.599 30.110 -84.124 1.00 89.81 949 ASP A O 1
ATOM 7423 N N . SER A 1 950 ? 48.130 29.066 -85.391 1.00 88.75 950 SER A N 1
ATOM 7424 C CA . SER A 1 950 ? 48.973 28.660 -84.268 1.00 88.75 950 SER A CA 1
ATOM 7425 C C . SER A 1 950 ? 49.621 29.838 -83.537 1.00 88.75 950 SER A C 1
ATOM 7427 O O . SER A 1 950 ? 50.343 29.600 -82.575 1.00 88.75 950 SER A O 1
ATOM 7429 N N . ASN A 1 951 ? 49.437 31.085 -84.000 1.00 94.50 951 ASN A N 1
ATOM 7430 C CA . ASN A 1 951 ? 49.885 32.261 -83.262 1.00 94.50 951 ASN A CA 1
ATOM 7431 C C . ASN A 1 951 ? 48.892 32.717 -82.182 1.00 94.50 951 ASN A C 1
ATOM 7433 O O . ASN A 1 951 ? 49.188 33.672 -81.472 1.00 94.50 951 ASN A O 1
ATOM 7437 N N . LEU A 1 952 ? 47.732 32.072 -82.048 1.00 94.12 952 LEU A N 1
ATOM 7438 C CA . LEU A 1 952 ? 46.722 32.412 -81.048 1.00 94.12 952 LEU A CA 1
ATOM 7439 C C . LEU A 1 952 ? 46.563 31.274 -80.045 1.00 94.12 952 LEU A C 1
ATOM 7441 O O . LEU A 1 952 ? 46.151 30.174 -80.409 1.00 94.12 952 LEU A O 1
ATOM 7445 N N . ALA A 1 953 ? 46.883 31.548 -78.785 1.00 94.81 953 ALA A N 1
ATOM 7446 C CA . ALA A 1 953 ? 46.800 30.607 -77.679 1.00 94.81 953 ALA A CA 1
ATOM 7447 C C . ALA A 1 953 ? 45.488 30.768 -76.912 1.00 94.81 953 ALA A C 1
ATOM 7449 O O . ALA A 1 953 ? 45.131 31.881 -76.521 1.00 94.81 953 ALA A O 1
ATOM 7450 N N . GLY A 1 954 ? 44.810 29.647 -76.672 1.00 91.50 954 GLY A N 1
ATOM 7451 C CA . GLY A 1 954 ? 43.615 29.591 -75.831 1.00 91.50 954 GLY A CA 1
ATOM 7452 C C . GLY A 1 954 ? 43.876 29.002 -74.447 1.00 91.50 954 GLY A C 1
ATOM 7453 O O . GLY A 1 954 ? 43.120 29.296 -73.532 1.00 91.50 954 GLY A O 1
ATOM 7454 N N . ILE A 1 955 ? 44.939 28.209 -74.265 1.00 94.88 955 ILE A N 1
ATOM 7455 C CA . ILE A 1 955 ? 45.349 27.719 -72.940 1.00 94.88 955 ILE A CA 1
ATOM 7456 C C . ILE A 1 955 ? 46.864 27.845 -72.801 1.00 94.88 955 ILE A C 1
ATOM 7458 O O . ILE A 1 955 ? 47.619 27.312 -73.624 1.00 94.88 955 ILE A O 1
ATOM 7462 N N . VAL A 1 956 ? 47.301 28.551 -71.759 1.00 97.12 956 VAL A N 1
ATOM 7463 C CA . VAL A 1 956 ? 48.717 28.774 -71.438 1.00 97.12 956 VAL A CA 1
ATOM 7464 C C . VAL A 1 956 ? 48.917 28.629 -69.939 1.00 97.12 956 VAL A C 1
ATOM 7466 O O . VAL A 1 956 ? 48.174 29.215 -69.160 1.00 97.12 956 VAL A O 1
ATOM 7469 N N . GLU A 1 957 ? 49.955 27.908 -69.530 1.00 96.38 957 GLU A N 1
ATOM 7470 C CA . GLU A 1 957 ? 50.384 27.864 -68.132 1.00 96.38 957 GLU A CA 1
ATOM 7471 C C . GLU A 1 957 ? 51.800 28.425 -67.986 1.00 96.38 957 GLU A C 1
ATOM 7473 O O . GLU A 1 957 ? 52.652 28.255 -68.861 1.00 96.38 957 GLU A O 1
ATOM 7478 N N . ARG A 1 958 ? 52.076 29.110 -66.878 1.00 96.50 958 ARG A N 1
ATOM 7479 C CA . ARG A 1 958 ? 53.402 29.653 -66.578 1.00 96.50 958 ARG A CA 1
ATOM 7480 C C . ARG A 1 958 ? 53.668 29.575 -65.083 1.00 96.50 958 ARG A C 1
ATOM 7482 O O . ARG A 1 958 ? 52.892 30.094 -64.288 1.00 96.50 958 ARG A O 1
ATOM 7489 N N . VAL A 1 959 ? 54.792 28.979 -64.698 1.00 95.69 959 VAL A N 1
ATOM 7490 C CA . VAL A 1 959 ? 55.318 29.115 -63.333 1.00 95.69 959 VAL A CA 1
ATOM 7491 C C . VAL A 1 959 ? 56.083 30.429 -63.275 1.00 95.69 959 VAL A C 1
ATOM 7493 O O . VAL A 1 959 ? 57.125 30.576 -63.913 1.00 95.69 959 VAL A O 1
ATOM 7496 N N . VAL A 1 960 ? 55.536 31.407 -62.561 1.00 95.38 960 VAL A N 1
ATOM 7497 C CA . VAL A 1 960 ? 56.071 32.768 -62.542 1.00 95.38 960 VAL A CA 1
ATOM 7498 C C . VAL A 1 960 ? 57.317 32.794 -61.647 1.00 95.38 960 VAL A C 1
ATOM 7500 O O . VAL A 1 960 ? 57.245 32.373 -60.490 1.00 95.38 960 VAL A O 1
ATOM 7503 N N . PRO A 1 961 ? 58.483 33.269 -62.129 1.00 91.44 961 PRO A N 1
ATOM 7504 C CA . PRO A 1 961 ? 59.697 33.287 -61.320 1.00 91.44 961 PRO A CA 1
ATOM 7505 C C . PRO A 1 961 ? 59.502 34.013 -59.978 1.00 91.44 961 PRO A C 1
ATOM 7507 O O . PRO A 1 961 ? 59.119 35.181 -59.942 1.00 91.44 961 PRO A O 1
ATOM 7510 N N . GLY A 1 962 ? 59.784 33.314 -58.874 1.00 90.00 962 GLY A N 1
ATOM 7511 C CA . GLY A 1 962 ? 59.642 33.840 -57.509 1.00 90.00 962 GLY A CA 1
ATOM 7512 C C . GLY A 1 962 ? 58.220 33.816 -56.932 1.00 90.00 962 GLY A C 1
ATOM 7513 O O . GLY A 1 962 ? 58.056 34.226 -55.789 1.00 90.00 962 GLY A O 1
ATOM 7514 N N . HIS A 1 963 ? 57.237 33.317 -57.684 1.00 95.44 963 HIS A N 1
ATOM 7515 C CA . HIS A 1 963 ? 55.813 33.331 -57.343 1.00 95.44 963 HIS A CA 1
ATOM 7516 C C . HIS A 1 963 ? 55.181 31.944 -57.585 1.00 95.44 963 HIS A C 1
ATOM 7518 O O . HIS A 1 963 ? 55.888 30.932 -57.635 1.00 95.44 963 HIS A O 1
ATOM 7524 N N . GLY A 1 964 ? 53.853 31.886 -57.702 1.00 95.50 964 GLY A N 1
ATOM 7525 C CA . GLY A 1 964 ? 53.101 30.668 -57.996 1.00 95.50 964 GLY A CA 1
ATOM 7526 C C . GLY A 1 964 ? 52.917 30.363 -59.491 1.00 95.50 964 GLY A C 1
ATOM 7527 O O . GLY A 1 964 ? 53.656 30.828 -60.365 1.00 95.50 964 GLY A O 1
ATOM 7528 N N . LYS A 1 965 ? 51.903 29.546 -59.792 1.00 96.69 965 LYS A N 1
ATOM 7529 C CA . LYS A 1 965 ? 51.512 29.134 -61.152 1.00 96.69 965 LYS A CA 1
ATOM 7530 C C . LYS A 1 965 ? 50.374 30.019 -61.672 1.00 96.69 965 LYS A C 1
ATOM 7532 O O . LYS A 1 965 ? 49.390 30.221 -60.970 1.00 96.69 965 LYS A O 1
ATOM 7537 N N . ILE A 1 966 ? 50.478 30.509 -62.904 1.00 97.56 966 ILE A N 1
ATOM 7538 C CA . ILE A 1 966 ? 49.352 31.098 -63.640 1.00 97.56 966 ILE A CA 1
ATOM 7539 C C . ILE A 1 966 ? 48.856 30.104 -64.669 1.00 97.56 966 ILE A C 1
ATOM 7541 O O . ILE A 1 966 ? 49.661 29.533 -65.407 1.00 97.56 966 ILE A O 1
ATOM 7545 N N . VAL A 1 967 ? 47.539 29.957 -64.753 1.00 97.06 967 VAL A N 1
ATOM 7546 C CA . VAL A 1 967 ? 46.883 29.251 -65.851 1.00 97.06 967 VAL A CA 1
ATOM 7547 C C . VAL A 1 967 ? 45.878 30.194 -66.497 1.00 97.06 967 VAL A C 1
ATOM 7549 O O . VAL A 1 967 ? 44.964 30.689 -65.845 1.00 97.06 967 VAL A O 1
ATOM 7552 N N . PHE A 1 968 ? 46.087 30.481 -67.776 1.00 96.25 968 PHE A N 1
ATOM 7553 C CA . PHE A 1 968 ? 45.196 31.292 -68.588 1.00 96.25 968 PHE A CA 1
ATOM 7554 C C . PHE A 1 968 ? 44.310 30.395 -69.442 1.00 96.25 968 PHE A C 1
ATOM 7556 O O . PHE A 1 968 ? 44.814 29.536 -70.171 1.00 96.25 968 PHE A O 1
ATOM 7563 N N . PHE A 1 969 ? 43.011 30.669 -69.394 1.00 92.38 969 PHE A N 1
ATOM 7564 C CA . PHE A 1 969 ? 41.993 30.065 -70.236 1.00 92.38 969 PHE A CA 1
ATOM 7565 C C . PHE A 1 969 ? 41.260 31.161 -71.006 1.00 92.38 969 PHE A C 1
ATOM 7567 O O . PHE A 1 969 ? 40.430 31.882 -70.466 1.00 92.38 969 PHE A O 1
ATOM 7574 N N . GLY A 1 970 ? 41.590 31.293 -72.283 1.00 85.94 970 GLY A N 1
ATOM 7575 C CA . GLY A 1 970 ? 41.044 32.326 -73.149 1.00 85.94 970 GLY A CA 1
ATOM 7576 C C . GLY A 1 970 ? 39.571 32.122 -73.463 1.00 85.94 970 GLY A C 1
ATOM 7577 O O . GLY A 1 970 ? 38.752 32.897 -72.986 1.00 85.94 970 GLY A O 1
ATOM 7578 N N . PRO A 1 971 ? 39.214 31.078 -74.230 1.00 77.00 971 PRO A N 1
ATOM 7579 C CA . PRO A 1 971 ? 37.830 30.831 -74.588 1.00 77.00 971 PRO A CA 1
ATOM 7580 C C . PRO A 1 971 ? 37.021 30.317 -73.400 1.00 77.00 971 PRO A C 1
ATOM 7582 O O . PRO A 1 971 ? 37.106 29.137 -73.076 1.00 77.00 971 PRO A O 1
ATOM 7585 N N . MET A 1 972 ? 36.213 31.159 -72.756 1.00 69.25 972 MET A N 1
ATOM 7586 C CA . MET A 1 972 ? 35.395 30.712 -71.634 1.00 69.25 972 MET A CA 1
ATOM 7587 C C . MET A 1 972 ? 34.040 30.213 -72.149 1.00 69.25 972 MET A C 1
ATOM 7589 O O . MET A 1 972 ? 33.082 30.964 -72.325 1.00 69.25 972 MET A O 1
ATOM 7593 N N . VAL A 1 973 ? 33.933 28.914 -72.444 1.00 59.62 973 VAL A N 1
ATOM 7594 C CA . VAL A 1 973 ? 32.717 28.400 -73.088 1.00 59.62 973 VAL A CA 1
ATOM 7595 C C . VAL A 1 973 ? 31.582 28.234 -72.079 1.00 59.62 973 VAL A C 1
ATOM 7597 O O . VAL A 1 973 ? 31.654 27.459 -71.124 1.00 59.62 973 VAL A O 1
ATOM 7600 N N . ARG A 1 974 ? 30.481 28.941 -72.344 1.00 58.94 974 ARG A N 1
ATOM 7601 C CA . ARG A 1 974 ? 29.264 28.977 -71.525 1.00 58.94 974 ARG A CA 1
ATOM 7602 C C . ARG A 1 974 ? 28.441 27.678 -71.516 1.00 58.94 974 ARG A C 1
ATOM 7604 O O . ARG A 1 974 ? 27.657 27.546 -70.592 1.00 58.94 974 ARG A O 1
ATOM 7611 N N . ASP A 1 975 ? 28.745 26.659 -72.335 1.00 54.62 975 ASP A N 1
ATOM 7612 C CA . ASP A 1 975 ? 27.936 25.416 -72.419 1.00 54.62 975 ASP A CA 1
ATOM 7613 C C . ASP A 1 975 ? 28.680 24.150 -72.951 1.00 54.62 975 ASP A C 1
ATOM 7615 O O . ASP A 1 975 ? 28.226 23.538 -73.922 1.00 54.62 975 ASP A O 1
ATOM 7619 N N . VAL A 1 976 ? 29.846 23.748 -72.414 1.00 57.06 976 VAL A N 1
ATOM 7620 C CA . VAL A 1 976 ? 30.516 22.484 -72.830 1.00 57.06 976 VAL A CA 1
ATOM 7621 C C . VAL A 1 976 ? 31.143 21.746 -71.638 1.00 57.06 976 VAL A C 1
ATOM 7623 O O . VAL A 1 976 ? 31.921 22.346 -70.897 1.00 57.06 976 VAL A O 1
ATOM 7626 N N . ASP A 1 977 ? 30.853 20.445 -71.522 1.00 59.78 977 ASP A N 1
ATOM 7627 C CA . ASP A 1 977 ? 31.241 19.554 -70.409 1.00 59.78 977 ASP A CA 1
ATOM 7628 C C . ASP A 1 977 ? 32.768 19.430 -70.213 1.00 59.78 977 ASP A C 1
ATOM 7630 O O . ASP A 1 977 ? 33.257 19.347 -69.090 1.00 59.78 977 ASP A O 1
ATOM 7634 N N . ASP A 1 978 ? 33.547 19.515 -71.295 1.00 72.38 978 ASP A N 1
ATOM 7635 C CA . ASP A 1 978 ? 35.007 19.323 -71.271 1.00 72.38 978 ASP A CA 1
ATOM 7636 C C . ASP A 1 978 ? 35.781 20.419 -70.498 1.00 72.38 978 ASP A C 1
ATOM 7638 O O . ASP A 1 978 ? 36.928 20.211 -70.091 1.00 72.38 978 ASP A O 1
ATOM 7642 N N . TRP A 1 979 ? 35.188 21.604 -70.297 1.00 80.38 979 TRP A N 1
ATOM 7643 C CA . TRP A 1 979 ? 35.860 22.738 -69.641 1.00 80.38 979 TRP A CA 1
ATOM 7644 C C . TRP A 1 979 ? 35.980 22.576 -68.129 1.00 80.38 979 TRP A C 1
ATOM 7646 O O . TRP A 1 979 ? 36.997 22.982 -67.567 1.00 80.38 979 TRP A O 1
ATOM 7656 N N . GLY A 1 980 ? 34.991 21.947 -67.488 1.00 83.06 980 GLY A N 1
ATOM 7657 C CA . GLY A 1 980 ? 35.044 21.669 -66.052 1.00 83.06 980 GLY A CA 1
ATOM 7658 C C . GLY A 1 980 ? 36.246 20.793 -65.708 1.00 83.06 980 GLY A C 1
ATOM 7659 O O . GLY A 1 980 ? 37.020 21.128 -64.817 1.00 83.06 980 GLY A O 1
ATOM 7660 N N . THR A 1 981 ? 36.499 19.751 -66.509 1.00 86.44 981 THR A N 1
ATOM 7661 C CA . THR A 1 981 ? 37.661 18.867 -66.334 1.00 86.44 981 THR A CA 1
ATOM 7662 C C . THR A 1 981 ? 38.994 19.599 -66.504 1.00 86.44 981 THR A C 1
ATOM 7664 O O . THR A 1 981 ? 39.904 19.394 -65.705 1.00 86.44 981 THR A O 1
ATOM 7667 N N . LEU A 1 982 ? 39.137 20.468 -67.513 1.00 88.75 982 LEU A N 1
ATOM 7668 C CA . LEU A 1 982 ? 40.370 21.242 -67.723 1.00 88.75 982 LEU A CA 1
ATOM 7669 C C . LEU A 1 982 ? 40.638 22.236 -66.582 1.00 88.75 982 LEU A C 1
ATOM 7671 O O . LEU A 1 982 ? 41.784 22.388 -66.158 1.00 88.75 982 LEU A O 1
ATOM 7675 N N . ILE A 1 983 ? 39.592 22.899 -66.082 1.00 90.38 983 ILE A N 1
ATOM 7676 C CA . ILE A 1 983 ? 39.686 23.857 -64.973 1.00 90.38 983 ILE A CA 1
ATOM 7677 C C . ILE A 1 983 ? 40.008 23.128 -63.666 1.00 90.38 983 ILE A C 1
ATOM 7679 O O . ILE A 1 983 ? 40.951 23.520 -62.981 1.00 90.38 983 ILE A O 1
ATOM 7683 N N . ALA A 1 984 ? 39.315 22.027 -63.363 1.00 88.00 984 ALA A N 1
ATOM 7684 C CA . ALA A 1 984 ? 39.627 21.176 -62.218 1.00 88.00 984 ALA A CA 1
ATOM 7685 C C . ALA A 1 984 ? 41.088 20.699 -62.277 1.00 88.00 984 ALA A C 1
ATOM 7687 O O . ALA A 1 984 ? 41.858 20.920 -61.348 1.00 88.00 984 ALA A O 1
ATOM 7688 N N . ASN A 1 985 ? 41.536 20.158 -63.412 1.00 90.25 985 ASN A N 1
ATOM 7689 C CA . ASN A 1 985 ? 42.922 19.724 -63.599 1.00 90.25 985 ASN A CA 1
ATOM 7690 C C . ASN A 1 985 ? 43.963 20.839 -63.419 1.00 90.25 985 ASN A C 1
ATOM 7692 O O . ASN A 1 985 ? 45.072 20.569 -62.965 1.00 90.25 985 ASN A O 1
ATOM 7696 N N . ALA A 1 986 ? 43.643 22.078 -63.796 1.00 91.00 986 ALA A N 1
ATOM 7697 C CA . ALA A 1 986 ? 44.541 23.215 -63.606 1.00 91.00 986 ALA A CA 1
ATOM 7698 C C . ALA A 1 986 ? 44.709 23.595 -62.126 1.00 91.00 986 ALA A C 1
ATOM 7700 O O . ALA A 1 986 ? 45.771 24.103 -61.736 1.00 91.00 986 ALA A O 1
ATOM 7701 N N . LEU A 1 987 ? 43.655 23.380 -61.335 1.00 91.56 987 LEU A N 1
ATOM 7702 C CA . LEU A 1 987 ? 43.567 23.728 -59.921 1.00 91.56 987 LEU A CA 1
ATOM 7703 C C . LEU A 1 987 ? 43.982 22.590 -58.983 1.00 91.56 987 LEU A C 1
ATOM 7705 O O . LEU A 1 987 ? 44.224 22.863 -57.811 1.00 91.56 987 LEU A O 1
ATOM 7709 N N . ARG A 1 988 ? 44.146 21.366 -59.486 1.00 84.81 988 ARG A N 1
ATOM 7710 C CA . ARG A 1 988 ? 44.924 20.316 -58.817 1.00 84.81 988 ARG A CA 1
ATOM 7711 C C . ARG A 1 988 ? 46.398 20.740 -58.794 1.00 84.81 988 ARG A C 1
ATOM 7713 O O . ARG A 1 988 ? 46.940 20.902 -57.676 1.00 84.81 988 ARG A O 1
#

Foldseek 3Di:
DDDDDDDDDDDPDPPPPPPDPQLQPQPQKFWKWFADLVQFTWIWIDGPPDAPVPTATADDRFRFQPDWAFEQDLQDGGPTQGQKEGDGNYQKIWGWTDDDQWIWIWMDRRPDRYIDTQDIANADKHKYADRVQQKIWMWGQDPQKIWIWIGRPPDDIDTLDIANDWDAASNRQKIWHWHDDQQKTWIWIAGRPPSDIDTQDIGRDDFPDWDAANQRQKIKGWDQDPQAIWIWIAGNVHSDIDTQADHANAWDDWDHQHNGRKTWTWTQHLLLWIFIAIRPRRDTLDIAQWKDWDDASVSFWIWMWHAHPQQWIWIWIAGPVVSHIDTQDIARHKWWFFDSAVTKIWIWHADPVQQWIWIWIAHSRSHPIATADTDNADFWDAWWDFHNEFKIWTWGADPQGIWIWIGGNRDNDHTATQDPNFNFWAWADAFPVNFKTWIWGGNDPPQQTFIWMWTRDHVTDIETAGRQANDWDFWDADPVNQKIWTKGQHDDRLQSIFIWITGNVRPDHIDTPDHSMHGSYTSRDGRHRIDGTDIDDIDGGLFPRRPAAEDDAFDKDKDKDPWQQFHKHKYWDAAFWKKKKWKFDPDQDVQFQKKKFKAARNRHTDDIFGDDPPGSITMAIDTDRHTHMMMMTMGGDNGDITMMIMHMHIDDALVVQAAEDEAQDKDKDKFAQVQWHAHNVVSDIFGWHKHKYWDDAQWKKKKKKFFDDPFPAQKKKFKAFPNRHTDDIFRDLDDGRITMDIDTHHDGGMMMMTIHGPVDSHGDDHPHMTMIMIHMYTDAAAEEEQEQDQDPVQAVAFDDGQPRPRVVLVVLLVPDSPCRHVHYDYDHALALVVLPPHQEYERESHEHGPVCLVSCVVSFAASHEYEYEFRNCQHCQCCCQFHVVSHNHSCEPNFKYWDQADWKAFQDDDLLQPVHDHRDTDGFGDTTIWTFQVRTDPQKDQGIARPVDNRTGQWIWHQGVRGYIYIYGIRPHPDDSVVSSSSNSSSD

Secondary structure (DSSP, 8-state):
------------------------TT-SEEEEEEE-TTS-EEEEEEETTS-GGGPEEEEEEEEESSSEEEEEETTEEEEEEESEEEPTTSSEEEEEEEETTEEEEEEEETT-SS-EEEEEESS-EEEEEEGGGTEEEEEEEETTEEEEEEEETTS--EEEEEESEEEE-TTSSEEEEEEEETTEEEEEEEETTT--EEEEEEESSPPS-EEE-TTSSEEEEEEE-SSSEEEEEEETTTTEEEEEEEEESEEEEEEEPTTSS-EEEEEE-TTS-EEEEETTT--EEEEESEEEEEE-TTSSEEEEEEE-TT--EEEEEEETTTTEEEEEEEESEEEEEEEETTEEEEEEEEETTTTEEEEEEEETTS-S-EEEEEEE-SEEEEEEEETT--EEEEEEEETTEEEEEEEETT--S--EEEEEEESEEEEEEE-TTS-EEEEEEESSTT---EEEEEESSTTPPEEEEE---SEEEEEEE-TTSSEEEEEEE-SSSTT-EEEEEEETT--S--EEEEET-EEEEETTB-SS-EEEPPP-PPEE---SSTTPEEP-TT-EEEEEE-SSS-EEEEEEE-TT-EEEEEEE-SS--TT--EEEEEE-TT--EEEEES-BTTBSS-EEEEE-SS-EE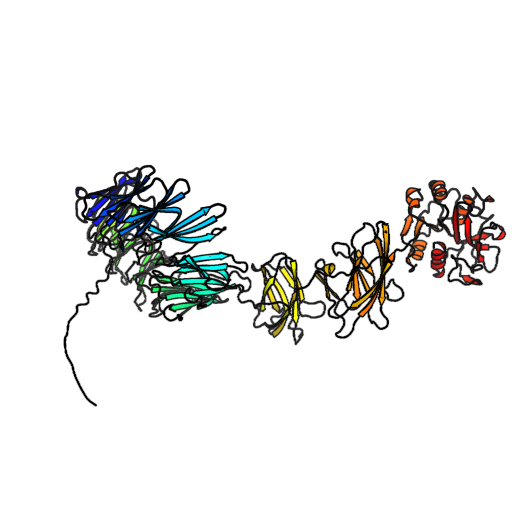EEEEEEETT---EEEEEEEEEE-BTTTTPEE--TT-EEEEEE-TT-EEEETTTTEEEEEEEEEEE--TT-EEEEEEEE-TT----EEEEEE-TTS-EEEEESSSSSSS-EEEEEE-SS--EEEEEEEESS-SSPPPTT--EEEEEEEEE---EEEEEE----GGG-TT--S-----HHHHHHHHHT-TT--EEEEEEES---HHHHTT-SEEEESS----TTTHHHHHHH--TT-EEEEEGGGHHHHHHTSSS-GGGTTS--BTTTEEEEE---EEE-S--STTTT--TT-EE---SEEEEEEGGGS-TTEEEEEEETTEEEEEEEEEEE-TTS-EEEEE----TT-THHHHHHHHHH-